Protein 1VKZ (pdb70)

Structure (mmCIF, N/CA/C/O backbone):
data_1VKZ
#
_entry.id   1VKZ
#
_cell.length_a   63.745
_cell.length_b   78.443
_cell.length_c   85.018
_cell.angle_alpha   90.00
_cell.angle_beta   95.06
_cell.angle_gamma   90.00
#
_symmetry.space_group_name_H-M   'P 1 21 1'
#
loop_
_entity.id
_entity.type
_entity.pdbx_description
1 polymer 'Phosphoribosylamine--glycine ligase'
2 non-polymer 1,2-ETHANEDIOL
3 water water
#
loop_
_atom_site.group_PDB
_atom_site.id
_atom_site.type_symbol
_atom_site.label_atom_id
_atom_site.label_alt_id
_atom_site.label_comp_id
_atom_site.label_asym_id
_atom_site.label_entity_id
_atom_site.label_seq_id
_atom_site.pdbx_PDB_ins_code
_atom_site.Cartn_x
_atom_site.Cartn_y
_atom_site.Cartn_z
_atom_site.occupancy
_atom_site.B_iso_or_equiv
_atom_site.auth_seq_id
_atom_site.auth_comp_id
_atom_site.auth_asym_id
_atom_site.auth_atom_id
_atom_site.pdbx_PDB_model_num
ATOM 1 N N . VAL A 1 16 ? 40.079 34.897 31.044 1.00 55.87 4 VAL A N 1
ATOM 2 C CA . VAL A 1 16 ? 41.026 34.532 32.145 1.00 55.62 4 VAL A CA 1
ATOM 3 C C . VAL A 1 16 ? 40.821 35.396 33.412 1.00 54.89 4 VAL A C 1
ATOM 4 O O . VAL A 1 16 ? 41.206 34.973 34.520 1.00 57.63 4 VAL A O 1
ATOM 8 N N . ARG A 1 17 ? 40.213 36.579 33.275 1.00 50.74 5 ARG A N 1
ATOM 9 C CA . ARG A 1 17 ? 40.242 37.569 34.356 1.00 47.49 5 ARG A CA 1
ATOM 10 C C . ARG A 1 17 ? 38.878 37.983 34.918 1.00 46.98 5 ARG A C 1
ATOM 11 O O . ARG A 1 17 ? 37.919 38.243 34.177 1.00 46.06 5 ARG A O 1
ATOM 19 N N . VAL A 1 18 ? 38.837 38.074 36.251 1.00 44.72 6 VAL A N 1
ATOM 20 C CA . VAL A 1 18 ? 37.648 38.416 37.001 1.00 42.44 6 VAL A CA 1
ATOM 21 C C . VAL A 1 18 ? 37.802 39.776 37.662 1.00 40.38 6 VAL A C 1
ATOM 22 O O . VAL A 1 18 ? 38.810 40.095 38.282 1.00 40.46 6 VAL A O 1
ATOM 26 N N . HIS A 1 19 ? 36.780 40.590 37.514 1.00 38.90 7 HIS A N 1
ATOM 27 C CA . HIS A 1 19 ? 36.820 41.920 38.047 1.00 38.89 7 HIS A CA 1
ATOM 28 C C . HIS A 1 19 ? 35.701 42.138 39.048 1.00 41.10 7 HIS A C 1
ATOM 29 O O . HIS A 1 19 ? 34.526 42.029 38.725 1.00 41.83 7 HIS A O 1
ATOM 36 N N . ILE A 1 20 ? 36.068 42.409 40.287 1.00 41.18 8 ILE A N 1
ATOM 37 C CA . ILE A 1 20 ? 35.086 42.515 41.345 1.00 40.63 8 ILE A CA 1
ATOM 38 C C . ILE A 1 20 ? 34.976 43.963 41.817 1.00 42.15 8 ILE A C 1
ATOM 39 O O . ILE A 1 20 ? 35.949 44.594 42.318 1.00 42.66 8 ILE A O 1
ATOM 44 N N . LEU A 1 21 ? 33.777 44.498 41.664 1.00 42.93 9 LEU A N 1
ATOM 45 C CA . LEU A 1 21 ? 33.493 45.844 42.180 1.00 41.81 9 LEU A CA 1
ATOM 46 C C . LEU A 1 21 ? 33.070 45.799 43.659 1.00 39.01 9 LEU A C 1
ATOM 47 O O . LEU A 1 21 ? 32.155 45.111 44.018 1.00 37.34 9 LEU A O 1
ATOM 52 N N . GLY A 1 22 ? 33.796 46.521 44.503 1.00 40.53 10 GLY A N 1
ATOM 53 C CA . GLY A 1 22 ? 33.474 46.661 45.900 1.00 41.06 10 GLY A CA 1
ATOM 54 C C . GLY A 1 22 ? 34.666 46.493 46.826 1.00 43.73 10 GLY A C 1
ATOM 55 O O . GLY A 1 22 ? 35.812 46.289 46.384 1.00 41.15 10 GLY A O 1
ATOM 56 N N . SER A 1 23 ? 34.378 46.572 48.125 1.00 45.05 11 SER A N 1
ATOM 57 C CA . SER A 1 23 ? 35.410 46.566 49.154 1.00 47.69 11 SER A CA 1
ATOM 58 C C . SER A 1 23 ? 35.097 45.756 50.431 1.00 47.88 11 SER A C 1
ATOM 59 O O . SER A 1 23 ? 35.872 45.829 51.392 1.00 51.98 11 SER A O 1
ATOM 62 N N . GLY A 1 24 ? 34.005 44.987 50.442 1.00 46.57 12 GLY A N 1
ATOM 63 C CA . GLY A 1 24 ? 33.578 44.254 51.622 1.00 45.88 12 GLY A CA 1
ATOM 64 C C . GLY A 1 24 ? 34.046 42.822 51.598 1.00 43.46 12 GLY A C 1
ATOM 65 O O . GLY A 1 24 ? 34.767 42.442 50.726 1.00 41.94 12 GLY A O 1
ATOM 66 N N . GLY A 1 25 ? 33.621 42.042 52.590 1.00 44.24 13 GLY A N 1
ATOM 67 C CA . GLY A 1 25 ? 33.978 40.632 52.714 1.00 42.55 13 GLY A CA 1
ATOM 68 C C . GLY A 1 25 ? 33.324 39.754 51.682 1.00 42.01 13 GLY A C 1
ATOM 69 O O . GLY A 1 25 ? 33.893 38.739 51.308 1.00 46.82 13 GLY A O 1
ATOM 70 N N . ARG A 1 26 ? 32.147 40.152 51.195 1.00 41.39 14 ARG A N 1
ATOM 71 C CA . ARG A 1 26 ? 31.465 39.484 50.068 1.00 40.20 14 ARG A CA 1
ATOM 72 C C . ARG A 1 26 ? 32.358 39.510 48.858 1.00 42.68 14 ARG A C 1
ATOM 73 O O . ARG A 1 26 ? 32.604 38.493 48.222 1.00 46.02 14 ARG A O 1
ATOM 81 N N . GLU A 1 27 ? 32.898 40.687 48.576 1.00 43.38 15 GLU A N 1
ATOM 82 C CA . GLU A 1 27 ? 33.723 40.912 47.429 1.00 41.38 15 GLU A CA 1
ATOM 83 C C . GLU A 1 27 ? 35.009 40.110 47.568 1.00 43.39 15 GLU A C 1
ATOM 84 O O . GLU A 1 27 ? 35.449 39.446 46.626 1.00 43.38 15 GLU A O 1
ATOM 90 N N . HIS A 1 28 ? 35.600 40.171 48.750 1.00 42.44 16 HIS A N 1
ATOM 91 C CA . HIS A 1 28 ? 36.813 39.442 49.017 1.00 42.40 16 HIS A CA 1
ATOM 92 C C . HIS A 1 28 ? 36.539 37.946 48.977 1.00 40.23 16 HIS A C 1
ATOM 93 O O . HIS A 1 28 ? 37.306 37.205 48.413 1.00 42.48 16 HIS A O 1
ATOM 100 N N . ALA A 1 29 ? 35.435 37.503 49.548 1.00 42.23 17 ALA A N 1
ATOM 101 C CA . ALA A 1 29 ? 35.058 36.104 49.444 1.00 43.36 17 ALA A CA 1
ATOM 102 C C . ALA A 1 29 ? 34.914 35.660 47.971 1.00 42.31 17 ALA A C 1
ATOM 103 O O . ALA A 1 29 ? 35.486 34.641 47.552 1.00 44.14 17 ALA A O 1
ATOM 105 N N . ILE A 1 30 ? 34.179 36.425 47.186 1.00 41.13 18 ILE A N 1
ATOM 106 C CA . ILE A 1 30 ? 34.004 36.106 45.772 1.00 42.78 18 ILE A CA 1
ATOM 107 C C . ILE A 1 30 ? 35.360 36.064 45.032 1.00 42.33 18 ILE A C 1
ATOM 108 O O . ILE A 1 30 ? 35.668 35.109 44.342 1.00 42.92 18 ILE A O 1
ATOM 113 N N . GLY A 1 31 ? 36.195 37.054 45.270 1.00 42.71 19 GLY A N 1
ATOM 114 C CA . GLY A 1 31 ? 37.538 37.043 44.710 1.00 41.52 19 GLY A CA 1
ATOM 115 C C . GLY A 1 31 ? 38.412 35.945 45.239 1.00 41.42 19 GLY A C 1
ATOM 116 O O . GLY A 1 31 ? 39.320 35.518 44.592 1.00 38.96 19 GLY A O 1
ATOM 117 N N . TRP A 1 32 ? 38.163 35.516 46.467 1.00 47.08 20 TRP A N 1
ATOM 118 C CA . TRP A 1 32 ? 39.000 34.487 47.082 1.00 46.68 20 TRP A CA 1
ATOM 119 C C . TRP A 1 32 ? 38.775 33.162 46.339 1.00 47.86 20 TRP A C 1
ATOM 120 O O . TRP A 1 32 ? 39.719 32.532 45.917 1.00 45.87 20 TRP A O 1
ATOM 131 N N . ALA A 1 33 ? 37.505 32.807 46.132 1.00 48.58 21 ALA A N 1
ATOM 132 C CA . ALA A 1 33 ? 37.105 31.614 45.386 1.00 47.09 21 ALA A CA 1
ATOM 133 C C . ALA A 1 33 ? 37.658 31.547 43.959 1.00 47.23 21 ALA A C 1
ATOM 134 O O . ALA A 1 33 ? 38.172 30.514 43.504 1.00 48.10 21 ALA A O 1
ATOM 136 N N . PHE A 1 34 ? 37.549 32.644 43.238 1.00 45.60 22 PHE A N 1
ATOM 137 C CA . PHE A 1 34 ? 38.071 32.687 41.880 1.00 43.91 22 PHE A CA 1
ATOM 138 C C . PHE A 1 34 ? 39.580 32.495 41.832 1.00 44.78 22 PHE A C 1
ATOM 139 O O . PHE A 1 34 ? 40.104 31.789 40.976 1.00 46.77 22 PHE A O 1
ATOM 147 N N . ALA A 1 35 ? 40.275 33.145 42.751 1.00 44.59 23 ALA A N 1
ATOM 148 C CA . ALA A 1 35 ? 41.715 33.101 42.791 1.00 43.46 23 ALA A CA 1
ATOM 149 C C . ALA A 1 35 ? 42.148 31.699 43.171 1.00 44.81 23 ALA A C 1
ATOM 150 O O . ALA A 1 35 ? 43.204 31.221 42.713 1.00 45.42 23 ALA A O 1
ATOM 152 N N . LYS A 1 36 ? 41.322 31.060 44.006 1.00 48.00 24 LYS A N 1
ATOM 153 C CA . LYS A 1 36 ? 41.516 29.681 44.465 1.00 49.62 24 LYS A CA 1
ATOM 154 C C . LYS A 1 36 ? 41.433 28.710 43.259 1.00 50.25 24 LYS A C 1
ATOM 155 O O . LYS A 1 36 ? 42.168 27.716 43.198 1.00 52.25 24 LYS A O 1
ATOM 161 N N . GLN A 1 37 ? 40.577 29.044 42.286 1.00 50.30 25 GLN A N 1
ATOM 162 C CA . GLN A 1 37 ? 40.436 28.255 41.049 1.00 50.10 25 GLN A CA 1
ATOM 163 C C . GLN A 1 37 ? 41.400 28.709 39.970 1.00 49.63 25 GLN A C 1
ATOM 164 O O . GLN A 1 37 ? 41.298 28.264 38.837 1.00 53.34 25 GLN A O 1
ATOM 170 N N . GLY A 1 38 ? 42.312 29.619 40.288 1.00 48.58 26 GLY A N 1
ATOM 171 C CA . GLY A 1 38 ? 43.358 29.993 39.336 1.00 47.43 26 GLY A CA 1
ATOM 172 C C . GLY A 1 38 ? 43.110 31.190 38.440 1.00 47.47 26 GLY A C 1
ATOM 173 O O . GLY A 1 38 ? 43.930 31.484 37.566 1.00 47.52 26 GLY A O 1
ATOM 174 N N . TYR A 1 39 ? 42.004 31.902 38.656 1.00 48.10 27 TYR A N 1
ATOM 175 C CA . TYR A 1 39 ? 41.704 33.105 37.869 1.00 47.22 27 TYR A CA 1
ATOM 176 C C . TYR A 1 39 ? 42.460 34.340 38.379 1.00 47.78 27 TYR A C 1
ATOM 177 O O . TYR A 1 39 ? 42.823 34.415 39.561 1.00 51.17 27 TYR A O 1
ATOM 186 N N . GLU A 1 40 ? 42.699 35.291 37.473 1.00 47.11 28 GLU A N 1
ATOM 187 C CA . GLU A 1 40 ? 43.388 36.537 37.796 1.00 47.83 28 GLU A CA 1
ATOM 188 C C . GLU A 1 40 ? 42.314 37.504 38.250 1.00 47.27 28 GLU A C 1
ATOM 189 O O . GLU A 1 40 ? 41.381 37.787 37.502 1.00 47.30 28 GLU A O 1
ATOM 195 N N . VAL A 1 41 ? 42.425 38.004 39.479 1.00 44.97 29 VAL A N 1
ATOM 196 C CA . VAL A 1 41 ? 41.326 38.704 40.091 1.00 42.55 29 VAL A CA 1
ATOM 197 C C . VAL A 1 41 ? 41.707 40.149 40.361 1.00 41.40 29 VAL A C 1
ATOM 198 O O . VAL A 1 41 ? 42.741 40.443 40.940 1.00 41.89 29 VAL A O 1
ATOM 202 N N . HIS A 1 42 ? 40.860 41.052 39.892 1.00 42.12 30 HIS A N 1
ATOM 203 C CA . HIS A 1 42 ? 41.011 42.466 40.140 1.00 42.11 30 HIS A CA 1
ATOM 204 C C . HIS A 1 42 ? 39.837 42.987 40.974 1.00 42.15 30 HIS A C 1
ATOM 205 O O . HIS A 1 42 ? 38.669 42.746 40.664 1.00 41.16 30 HIS A O 1
ATOM 212 N N . PHE A 1 43 ? 40.164 43.709 42.038 1.00 39.84 31 PHE A N 1
ATOM 213 C CA . PHE A 1 43 ? 39.158 44.296 42.892 1.00 37.80 31 PHE A CA 1
ATOM 214 C C . PHE A 1 43 ? 39.135 45.808 42.734 1.00 37.98 31 PHE A C 1
ATOM 215 O O . PHE A 1 43 ? 40.170 46.441 42.550 1.00 38.82 31 PHE A O 1
ATOM 223 N N . TYR A 1 44 ? 37.941 46.378 42.808 1.00 39.20 32 TYR A N 1
ATOM 224 C CA . TYR A 1 44 ? 37.733 47.799 42.544 1.00 37.44 32 TYR A CA 1
ATOM 225 C C . TYR A 1 44 ? 36.778 48.407 43.580 1.00 37.99 32 TYR A C 1
ATOM 226 O O . TYR A 1 44 ? 35.567 48.296 43.408 1.00 38.49 32 TYR A O 1
ATOM 235 N N . PRO A 1 45 ? 37.276 49.055 44.637 1.00 37.66 33 PRO A N 1
ATOM 236 C CA . PRO A 1 45 ? 38.702 49.204 44.963 1.00 39.28 33 PRO A CA 1
ATOM 237 C C . PRO A 1 45 ? 39.302 48.166 45.906 1.00 38.97 33 PRO A C 1
ATOM 238 O O . PRO A 1 45 ? 40.443 48.295 46.288 1.00 39.55 33 PRO A O 1
ATOM 242 N N . GLY A 1 46 ? 38.561 47.138 46.274 1.00 42.23 34 GLY A N 1
ATOM 243 C CA . GLY A 1 46 ? 39.026 46.239 47.305 1.00 42.42 34 GLY A CA 1
ATOM 244 C C . GLY A 1 46 ? 39.352 46.919 48.638 1.00 43.59 34 GLY A C 1
ATOM 245 O O . GLY A 1 46 ? 38.800 47.976 48.996 1.00 41.59 34 GLY A O 1
ATOM 246 N N . ASN A 1 47 ? 40.247 46.265 49.379 1.00 45.11 35 ASN A N 1
ATOM 247 C CA . ASN A 1 47 ? 40.762 46.738 50.649 1.00 42.82 35 ASN A CA 1
ATOM 248 C C . ASN A 1 47 ? 42.100 46.050 50.919 1.00 43.05 35 ASN A C 1
ATOM 249 O O . ASN A 1 47 ? 42.576 45.280 50.115 1.00 45.30 35 ASN A O 1
ATOM 254 N N . ALA A 1 48 ? 42.711 46.298 52.062 1.00 45.46 36 ALA A N 1
ATOM 255 C CA . ALA A 1 48 ? 44.065 45.798 52.313 1.00 45.74 36 ALA A CA 1
ATOM 256 C C . ALA A 1 48 ? 44.168 44.261 52.417 1.00 45.18 36 ALA A C 1
ATOM 257 O O . ALA A 1 48 ? 45.250 43.693 52.303 1.00 44.93 36 ALA A O 1
ATOM 259 N N . GLY A 1 49 ? 43.041 43.605 52.664 1.00 46.12 37 GLY A N 1
ATOM 260 C CA . GLY A 1 49 ? 42.985 42.165 52.730 1.00 44.96 37 GLY A CA 1
ATOM 261 C C . GLY A 1 49 ? 42.895 41.543 51.368 1.00 45.52 37 GLY A C 1
ATOM 262 O O . GLY A 1 49 ? 43.320 40.399 51.188 1.00 47.37 37 GLY A O 1
ATOM 263 N N . THR A 1 50 ? 42.344 42.274 50.392 1.00 47.17 38 THR A N 1
ATOM 264 C CA . THR A 1 50 ? 42.067 41.683 49.075 1.00 44.85 38 THR A CA 1
ATOM 265 C C . THR A 1 50 ? 43.316 41.580 48.231 1.00 45.87 38 THR A C 1
ATOM 266 O O . THR A 1 50 ? 43.340 40.892 47.211 1.00 45.15 38 THR A O 1
ATOM 270 N N . LYS A 1 51 ? 44.368 42.259 48.680 1.00 48.58 39 LYS A N 1
ATOM 271 C CA . LYS A 1 51 ? 45.712 42.096 48.118 1.00 48.62 39 LYS A CA 1
ATOM 272 C C . LYS A 1 51 ? 46.232 40.651 48.196 1.00 48.02 39 LYS A C 1
ATOM 273 O O . LYS A 1 51 ? 47.099 40.280 47.420 1.00 48.72 39 LYS A O 1
ATOM 279 N N . ARG A 1 52 ? 45.700 39.833 49.105 1.00 48.80 40 ARG A N 1
ATOM 280 C CA . ARG A 1 52 ? 46.126 38.423 49.233 1.00 49.19 40 ARG A CA 1
ATOM 281 C C . ARG A 1 52 ? 45.768 37.588 48.038 1.00 48.68 40 ARG A C 1
ATOM 282 O O . ARG A 1 52 ? 46.433 36.621 47.732 1.00 54.89 40 ARG A O 1
ATOM 290 N N . ASP A 1 53 ? 44.672 37.939 47.398 1.00 49.28 41 ASP A N 1
ATOM 291 C CA . ASP A 1 53 ? 44.082 37.097 46.388 1.00 47.35 41 ASP A CA 1
ATOM 292 C C . ASP A 1 53 ? 43.959 37.782 45.038 1.00 45.11 41 ASP A C 1
ATOM 293 O O . ASP A 1 53 ? 43.571 37.152 44.087 1.00 47.45 41 ASP A O 1
ATOM 298 N N . GLY A 1 54 ? 44.345 39.045 44.937 1.00 42.92 42 GLY A N 1
ATOM 299 C CA . GLY A 1 54 ? 44.349 39.733 43.648 1.00 41.68 42 GLY A CA 1
ATOM 300 C C . GLY A 1 54 ? 44.935 41.131 43.765 1.00 39.66 42 GLY A C 1
ATOM 301 O O . GLY A 1 54 ? 45.535 41.454 44.765 1.00 37.78 42 GLY A O 1
ATOM 302 N N . THR A 1 55 ? 44.780 41.945 42.729 1.00 41.87 43 THR A N 1
ATOM 303 C CA . THR A 1 55 ? 45.294 43.306 42.728 1.00 43.37 43 THR A CA 1
ATOM 304 C C . THR A 1 55 ? 44.139 44.285 42.836 1.00 41.28 43 THR A C 1
ATOM 305 O O . THR A 1 55 ? 43.186 44.200 42.073 1.00 37.08 43 THR A O 1
ATOM 309 N N . ASN A 1 56 ? 44.269 45.228 43.760 1.00 40.84 44 ASN A N 1
ATOM 310 C CA . ASN A 1 56 ? 43.298 46.292 43.945 1.00 41.81 44 ASN A CA 1
ATOM 311 C C . ASN A 1 56 ? 43.537 47.492 43.005 1.00 40.29 44 ASN A C 1
ATOM 312 O O . ASN A 1 56 ? 44.659 47.949 42.852 1.00 39.89 44 ASN A O 1
ATOM 317 N N . HIS A 1 57 ? 42.472 48.010 42.410 1.00 40.56 45 HIS A N 1
ATOM 318 C CA . HIS A 1 57 ? 42.546 49.206 41.583 1.00 41.00 45 HIS A CA 1
ATOM 319 C C . HIS A 1 57 ? 41.419 50.139 41.989 1.00 41.44 45 HIS A C 1
ATOM 320 O O . HIS A 1 57 ? 40.378 49.691 42.428 1.00 40.42 45 HIS A O 1
ATOM 327 N N . PRO A 1 58 ? 41.620 51.438 41.857 1.00 43.67 46 PRO A N 1
ATOM 328 C CA . PRO A 1 58 ? 40.543 52.382 42.102 1.00 45.93 46 PRO A CA 1
ATOM 329 C C . PRO A 1 58 ? 39.394 52.224 41.112 1.00 47.01 46 PRO A C 1
ATOM 330 O O . PRO A 1 58 ? 39.621 52.012 39.920 1.00 48.73 46 PRO A O 1
ATOM 334 N N . TYR A 1 59 ? 38.168 52.312 41.612 1.00 48.78 47 TYR A N 1
ATOM 335 C CA . TYR A 1 59 ? 36.994 52.305 40.748 1.00 50.23 47 TYR A CA 1
ATOM 336 C C . TYR A 1 59 ? 36.676 53.754 40.35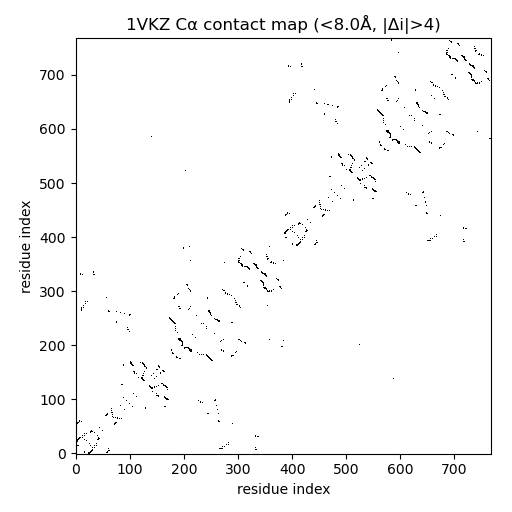2 1.00 51.52 47 TYR A C 1
ATOM 337 O O . TYR A 1 59 ? 36.661 54.660 41.190 1.00 52.71 47 TYR A O 1
ATOM 346 N N . GLU A 1 60 ? 36.423 53.978 39.072 1.00 52.80 48 GLU A N 1
ATOM 347 C CA . GLU A 1 60 ? 36.164 55.328 38.581 1.00 53.98 48 GLU A CA 1
ATOM 348 C C . GLU A 1 60 ? 35.030 55.312 37.545 1.00 53.09 48 GLU A C 1
ATOM 349 O O . GLU A 1 60 ? 35.111 55.963 36.489 1.00 52.92 48 GLU A O 1
ATOM 355 N N . GLY A 1 61 ? 33.974 54.556 37.866 1.00 52.13 49 GLY A N 1
ATOM 356 C CA . GLY A 1 61 ? 32.770 54.497 37.032 1.00 51.67 49 GLY A CA 1
ATOM 357 C C . GLY A 1 61 ? 32.997 53.893 35.655 1.00 51.20 49 GLY A C 1
ATOM 358 O O . GLY A 1 61 ? 33.749 52.926 35.501 1.00 50.93 49 GLY A O 1
ATOM 359 N N . GLU A 1 62 ? 32.336 54.474 34.661 1.00 51.07 50 GLU A N 1
ATOM 360 C CA . GLU A 1 62 ? 32.458 54.047 33.266 1.00 53.96 50 GLU A CA 1
ATOM 361 C C . GLU A 1 62 ? 33.904 53.996 32.729 1.00 54.48 50 GLU A C 1
ATOM 362 O O . GLU A 1 62 ? 34.179 53.248 31.789 1.00 55.59 50 GLU A O 1
ATOM 368 N N . LYS A 1 63 ? 34.808 54.800 33.289 1.00 54.53 51 LYS A N 1
ATOM 369 C CA . LYS A 1 63 ? 36.214 54.782 32.863 1.00 54.64 51 LYS A CA 1
ATOM 370 C C . LYS A 1 63 ? 36.860 53.446 33.261 1.00 53.30 51 LYS A C 1
ATOM 371 O O . LYS A 1 63 ? 37.633 52.858 32.500 1.00 54.29 51 LYS A O 1
ATOM 377 N N . THR A 1 64 ? 36.526 52.976 34.457 1.00 50.76 52 THR A N 1
ATOM 378 C CA . THR A 1 64 ? 36.981 51.683 34.939 1.00 50.36 52 THR A CA 1
ATOM 379 C C . THR A 1 64 ? 36.469 50.544 34.072 1.00 50.46 52 THR A C 1
ATOM 380 O O . THR A 1 64 ? 37.231 49.644 33.712 1.00 51.05 52 THR A O 1
ATOM 384 N N . LEU A 1 65 ? 35.183 50.607 33.738 1.00 48.14 53 LEU A N 1
ATOM 385 C CA . LEU A 1 65 ? 34.489 49.522 33.065 1.00 47.10 53 LEU A CA 1
ATOM 386 C C . LEU A 1 65 ? 34.661 49.502 31.541 1.00 47.39 53 LEU A C 1
ATOM 387 O O . LEU A 1 65 ? 34.666 48.423 30.934 1.00 46.21 53 LEU A O 1
ATOM 392 N N . LYS A 1 66 ? 34.790 50.674 30.922 1.00 48.18 54 LYS A N 1
ATOM 393 C CA . LYS A 1 66 ? 35.025 50.756 29.474 1.00 50.75 54 LYS A CA 1
ATOM 394 C C . LYS A 1 66 ? 36.358 50.108 29.102 1.00 50.93 54 LYS A C 1
ATOM 395 O O . LYS A 1 66 ? 36.528 49.608 27.984 1.00 51.39 54 LYS A O 1
ATOM 401 N N . ALA A 1 67 ? 37.301 50.141 30.043 1.00 50.82 55 ALA A N 1
ATOM 402 C CA . ALA A 1 67 ? 38.651 49.648 29.813 1.00 50.71 55 ALA A CA 1
ATOM 403 C C . ALA A 1 67 ? 38.735 48.119 29.925 1.00 50.01 55 ALA A C 1
ATOM 404 O O . ALA A 1 67 ? 39.639 47.490 29.382 1.00 52.59 55 ALA A O 1
ATOM 406 N N . ILE A 1 68 ? 37.778 47.516 30.596 1.00 47.54 56 ILE A N 1
ATOM 407 C CA . ILE A 1 68 ? 37.790 46.073 30.794 1.00 46.36 56 ILE A CA 1
ATOM 408 C C . ILE A 1 68 ? 37.201 45.329 29.579 1.00 48.25 56 ILE A C 1
ATOM 409 O O . ILE A 1 68 ? 36.080 45.614 29.154 1.00 50.25 56 ILE A O 1
ATOM 414 N N . PRO A 1 69 ? 37.925 44.358 29.043 1.00 48.27 57 PRO A N 1
ATOM 415 C CA . PRO A 1 69 ? 37.452 43.627 27.861 1.00 49.31 57 PRO A CA 1
ATOM 416 C C . PRO A 1 69 ? 36.342 42.621 28.188 1.00 50.32 57 PRO A C 1
ATOM 417 O O . PRO A 1 69 ? 35.938 42.536 29.351 1.00 51.48 57 PRO A O 1
ATOM 421 N N . GLU A 1 70 ? 35.841 41.866 27.199 1.00 50.55 58 GLU A N 1
ATOM 422 C CA . GLU A 1 70 ? 34.941 40.744 27.549 1.00 52.25 58 GLU A CA 1
ATOM 423 C C . GLU A 1 70 ? 35.707 39.643 28.258 1.00 52.41 58 GLU A C 1
ATOM 424 O O . GLU A 1 70 ? 36.794 39.261 27.843 1.00 54.39 58 GLU A O 1
ATOM 430 N N . GLU A 1 71 ? 35.052 39.093 29.267 1.00 51.94 59 GLU A N 1
ATOM 431 C CA . GLU A 1 71 ? 35.657 38.566 30.508 1.00 52.23 59 GLU A CA 1
ATOM 432 C C . GLU A 1 71 ? 34.879 39.204 31.642 1.00 48.00 59 GLU A C 1
ATOM 433 O O . GLU A 1 71 ? 34.430 40.316 31.513 1.00 48.61 59 GLU A O 1
ATOM 439 N N . ASP A 1 72 ? 34.770 38.514 32.763 1.00 48.49 60 ASP A N 1
ATOM 440 C CA . ASP A 1 72 ? 33.690 38.745 33.710 1.00 46.76 60 ASP A CA 1
ATOM 441 C C . ASP A 1 72 ? 33.866 39.923 34.636 1.00 48.12 60 ASP A C 1
ATOM 442 O O . ASP A 1 72 ? 34.920 40.064 35.228 1.00 52.71 60 ASP A O 1
ATOM 447 N N . ILE A 1 73 ? 32.807 40.733 34.798 1.00 47.98 61 ILE A N 1
ATOM 448 C CA . ILE A 1 73 ? 32.709 41.736 35.890 1.00 46.35 61 ILE A CA 1
ATOM 449 C C . ILE A 1 73 ? 31.599 41.356 36.853 1.00 47.55 61 ILE A C 1
ATOM 450 O O . ILE A 1 73 ? 30.428 41.258 36.441 1.00 44.92 61 ILE A O 1
ATOM 455 N N . VAL A 1 74 ? 31.952 41.179 38.135 1.00 49.08 62 VAL A N 1
ATOM 456 C CA . VAL A 1 74 ? 30.968 40.821 39.159 1.00 49.70 62 VAL A CA 1
ATOM 457 C C . VAL A 1 74 ? 30.667 42.033 40.032 1.00 49.49 62 VAL A C 1
ATOM 458 O O . VAL A 1 74 ? 31.493 42.481 40.805 1.00 43.76 62 VAL A O 1
ATOM 462 N N . ILE A 1 75 ? 29.468 42.568 39.885 1.00 52.94 63 ILE A N 1
ATOM 463 C CA . ILE A 1 75 ? 29.056 43.641 40.762 1.00 59.13 63 ILE A CA 1
ATOM 464 C C . ILE A 1 75 ? 28.277 43.103 41.988 1.00 62.71 63 ILE A C 1
ATOM 465 O O . ILE A 1 75 ? 27.427 42.222 41.837 1.00 66.32 63 ILE A O 1
ATOM 470 N N . PRO A 1 76 ? 28.631 43.522 43.202 1.00 64.16 64 PRO A N 1
ATOM 471 C CA . PRO A 1 76 ? 27.695 43.560 44.359 1.00 65.28 64 PRO A CA 1
ATOM 472 C C . PRO A 1 76 ? 27.436 44.935 45.016 1.00 66.14 64 PRO A C 1
ATOM 473 O O . PRO A 1 76 ? 28.290 45.426 45.774 1.00 68.67 64 PRO A O 1
ATOM 477 N N . GLY A 1 77 ? 26.268 45.535 44.753 1.00 66.24 65 GLY A N 1
ATOM 478 C CA . GLY A 1 77 ? 25.920 46.797 45.375 1.00 65.54 65 GLY A CA 1
ATOM 479 C C . GLY A 1 77 ? 24.761 47.524 44.730 1.00 66.22 65 GLY A C 1
ATOM 480 O O . GLY A 1 77 ? 23.781 46.897 44.312 1.00 68.53 65 GLY A O 1
ATOM 481 N N . SER A 1 78 ? 24.876 48.861 44.714 1.00 64.15 66 SER A N 1
ATOM 482 C CA . SER A 1 78 ? 24.011 49.767 43.977 1.00 61.99 66 SER A CA 1
ATOM 483 C C . SER A 1 78 ? 24.725 50.334 42.743 1.00 59.42 66 SER A C 1
ATOM 484 O O . SER A 1 78 ? 24.163 51.166 41.997 1.00 57.73 66 SER A O 1
ATOM 487 N N . GLU A 1 79 ? 25.973 49.920 42.536 1.00 56.72 67 GLU A N 1
ATOM 488 C CA . GLU A 1 79 ? 26.569 50.049 41.210 1.00 56.30 67 GLU A CA 1
ATOM 489 C C . GLU A 1 79 ? 25.471 49.741 40.184 1.00 55.07 67 GLU A C 1
ATOM 490 O O . GLU A 1 79 ? 25.253 50.513 39.242 1.00 57.50 67 GLU A O 1
ATOM 496 N N . GLU A 1 80 ? 24.694 48.695 40.451 1.00 52.75 68 GLU A N 1
ATOM 497 C CA . GLU A 1 80 ? 23.712 48.189 39.508 1.00 50.22 68 GLU A CA 1
ATOM 498 C C . GLU A 1 80 ? 22.511 49.009 39.122 1.00 52.90 68 GLU A C 1
ATOM 499 O O . GLU A 1 80 ? 21.784 48.586 38.238 1.00 52.82 68 GLU A O 1
ATOM 505 N N . PHE A 1 81 ? 22.322 50.186 39.700 1.00 56.70 69 PHE A N 1
ATOM 506 C CA . PHE A 1 81 ? 21.415 51.163 39.077 1.00 58.81 69 PHE A CA 1
ATOM 507 C C . PHE A 1 81 ? 22.218 52.103 38.159 1.00 57.27 69 PHE A C 1
ATOM 508 O O . PHE A 1 81 ? 21.861 53.265 37.991 1.00 57.06 69 PHE A O 1
ATOM 516 N N . LEU A 1 82 ? 23.315 51.555 37.594 1.00 57.96 70 LEU A N 1
ATOM 517 C CA . LEU A 1 82 ? 23.809 51.882 36.224 1.00 57.67 70 LEU A CA 1
ATOM 518 C C . LEU A 1 82 ? 24.635 50.769 35.471 1.00 56.36 70 LEU A C 1
ATOM 519 O O . LEU A 1 82 ? 24.434 50.582 34.274 1.00 56.69 70 LEU A O 1
ATOM 524 N N . VAL A 1 83 ? 25.531 50.041 36.147 1.00 56.04 71 VAL A N 1
ATOM 525 C CA . VAL A 1 83 ? 26.610 49.260 35.459 1.00 56.29 71 VAL A CA 1
ATOM 526 C C . VAL A 1 83 ? 26.194 48.491 34.174 1.00 57.18 71 VAL A C 1
ATOM 527 O O . VAL A 1 83 ? 26.656 48.815 33.058 1.00 55.85 71 VAL A O 1
ATOM 531 N N . GLU A 1 84 ? 25.315 47.495 34.328 1.00 56.32 72 GLU A N 1
ATOM 532 C CA . GLU A 1 84 ? 25.071 46.503 33.270 1.00 54.55 72 GLU A CA 1
ATOM 533 C C . GLU A 1 84 ? 24.313 47.057 32.078 1.00 49.21 72 GLU A C 1
ATOM 534 O O . GLU A 1 84 ? 24.395 48.238 31.791 1.00 50.33 72 GLU A O 1
ATOM 540 N N . ARG A 1 90 ? 26.920 47.505 29.699 1.00 49.03 78 ARG A N 1
ATOM 541 C CA . ARG A 1 90 ? 27.985 46.627 29.247 1.00 46.40 78 ARG A CA 1
ATOM 542 C C . ARG A 1 90 ? 27.662 45.176 29.498 1.00 42.97 78 ARG A C 1
ATOM 543 O O . ARG A 1 90 ? 27.418 44.800 30.636 1.00 45.32 78 ARG A O 1
ATOM 551 N N . SER A 1 91 ? 27.691 44.372 28.435 1.00 41.73 79 SER A N 1
ATOM 552 C CA . SER A 1 91 ? 27.460 42.905 28.481 1.00 41.92 79 SER A CA 1
ATOM 553 C C . SER A 1 91 ? 28.468 42.103 29.359 1.00 42.32 79 SER A C 1
ATOM 554 O O . SER A 1 91 ? 28.273 40.934 29.663 1.00 42.46 79 SER A O 1
ATOM 557 N N . ASN A 1 92 ? 29.551 42.769 29.725 1.00 43.08 80 ASN A N 1
ATOM 558 C CA . ASN A 1 92 ? 30.572 42.302 30.657 1.00 42.79 80 ASN A CA 1
ATOM 559 C C . ASN A 1 92 ? 30.155 41.978 32.075 1.00 42.30 80 ASN A C 1
ATOM 560 O O . ASN A 1 92 ? 30.793 41.199 32.822 1.00 41.86 80 ASN A O 1
ATOM 565 N N . VAL A 1 93 ? 29.155 42.716 32.492 1.00 43.13 81 VAL A N 1
ATOM 566 C CA . VAL A 1 93 ? 28.803 42.781 33.888 1.00 41.87 81 VAL A CA 1
ATOM 567 C C . VAL A 1 93 ? 27.769 41.720 34.224 1.00 39.45 81 VAL A C 1
ATOM 568 O O . VAL A 1 93 ? 26.737 41.615 33.580 1.00 39.40 81 VAL A O 1
ATOM 572 N N . PHE A 1 94 ? 28.081 40.894 35.203 1.00 38.62 82 PHE A N 1
ATOM 573 C CA . PHE A 1 94 ? 27.230 39.783 35.519 1.00 38.77 82 PHE A CA 1
ATOM 574 C C . PHE A 1 94 ? 26.218 40.242 36.581 1.00 36.77 82 PHE A C 1
ATOM 575 O O . PHE A 1 94 ? 26.324 39.937 37.744 1.00 37.49 82 PHE A O 1
ATOM 583 N N . GLY A 1 95 ? 25.247 41.009 36.132 1.00 37.60 83 GLY A N 1
ATOM 584 C CA . GLY A 1 95 ? 24.247 41.513 36.971 1.00 38.34 83 GLY A CA 1
ATOM 585 C C . GLY A 1 95 ? 23.260 42.206 36.111 1.00 38.65 83 GLY A C 1
ATOM 586 O O . GLY A 1 95 ? 23.574 42.553 35.012 1.00 38.71 83 GLY A O 1
ATOM 587 N N . PRO A 1 96 ? 22.044 42.401 36.606 1.00 44.50 84 PRO A N 1
ATOM 588 C CA . PRO A 1 96 ? 20.956 42.826 35.751 1.00 45.81 84 PRO A CA 1
ATOM 589 C C . PRO A 1 96 ? 21.043 44.292 35.344 1.00 45.41 84 PRO A C 1
ATOM 590 O O . PRO A 1 96 ? 21.642 45.093 36.070 1.00 47.42 84 PRO A O 1
ATOM 594 N N . VAL A 1 97 ? 20.432 44.635 34.212 1.00 41.98 85 VAL A N 1
ATOM 595 C CA . VAL A 1 97 ? 20.284 46.047 33.806 1.00 41.10 85 VAL A CA 1
ATOM 596 C C . VAL A 1 97 ? 19.457 46.862 34.785 1.00 39.56 85 VAL A C 1
ATOM 597 O O . VAL A 1 97 ? 18.734 46.300 35.582 1.00 43.11 85 VAL A O 1
ATOM 601 N N . LYS A 1 98 ? 19.567 48.190 34.711 1.00 43.52 86 LYS A N 1
ATOM 602 C CA . LYS A 1 98 ? 18.862 49.130 35.600 1.00 45.46 86 LYS A CA 1
ATOM 603 C C . LYS A 1 98 ? 17.375 48.814 35.760 1.00 46.84 86 LYS A C 1
ATOM 604 O O . LYS A 1 98 ? 16.819 48.866 36.890 1.00 48.82 86 LYS A O 1
ATOM 610 N N . GLU A 1 99 ? 16.727 48.534 34.630 1.00 43.92 87 GLU A N 1
ATOM 611 C CA . GLU A 1 99 ? 15.295 48.297 34.618 1.00 44.88 87 GLU A CA 1
ATOM 612 C C . GLU A 1 99 ? 14.916 47.108 35.478 1.00 44.61 87 GLU A C 1
ATOM 613 O O . GLU A 1 99 ? 13.878 47.101 36.082 1.00 46.34 87 GLU A O 1
ATOM 619 N N . VAL A 1 100 ? 15.764 46.094 35.516 1.00 46.12 88 VAL A N 1
ATOM 620 C CA . VAL A 1 100 ? 15.458 44.863 36.239 1.00 43.39 88 VAL A CA 1
ATOM 621 C C . VAL A 1 100 ? 15.777 45.085 37.701 1.00 42.06 88 VAL A C 1
ATOM 622 O O . VAL A 1 100 ? 15.048 44.595 38.572 1.00 38.86 88 VAL A O 1
ATOM 626 N N . ALA A 1 101 ? 16.854 45.841 37.940 1.00 41.43 89 ALA A N 1
ATOM 627 C CA . ALA A 1 101 ? 17.300 46.182 39.292 1.00 41.80 89 ALA A CA 1
ATOM 628 C C . ALA A 1 101 ? 16.340 47.116 40.056 1.00 42.20 89 ALA A C 1
ATOM 629 O O . ALA A 1 101 ? 16.506 47.274 41.267 1.00 41.68 89 ALA A O 1
ATOM 631 N N . ARG A 1 102 ? 15.363 47.719 39.364 1.00 42.35 90 ARG A N 1
ATOM 632 C CA . ARG A 1 102 ? 14.195 48.358 40.027 1.00 44.88 90 ARG A CA 1
ATOM 633 C C . ARG A 1 102 ? 13.471 47.413 40.978 1.00 44.67 90 ARG A C 1
ATOM 634 O O . ARG A 1 102 ? 12.740 47.842 41.870 1.00 47.92 90 ARG A O 1
ATOM 642 N N . LEU A 1 103 ? 13.623 46.119 40.754 1.00 44.93 91 LEU A N 1
ATOM 643 C CA . LEU A 1 103 ? 13.094 45.144 41.655 1.00 43.78 91 LEU A CA 1
ATOM 644 C C . LEU A 1 103 ? 13.654 45.359 43.052 1.00 44.57 91 LEU A C 1
ATOM 645 O O . LEU A 1 103 ? 12.914 45.144 44.021 1.00 47.09 91 LEU A O 1
ATOM 650 N N . GLU A 1 104 ? 14.945 45.742 43.158 1.00 43.09 92 GLU A N 1
ATOM 651 C CA . GLU A 1 104 ? 15.540 46.108 44.442 1.00 43.94 92 GLU A CA 1
ATOM 652 C C . GLU A 1 104 ? 15.402 47.599 44.687 1.00 44.23 92 GLU A C 1
ATOM 653 O O . GLU A 1 104 ? 15.153 48.011 45.805 1.00 46.49 92 GLU A O 1
ATOM 659 N N . GLY A 1 105 ? 15.552 48.403 43.644 1.00 45.18 93 GLY A N 1
ATOM 660 C CA . GLY A 1 105 ? 15.659 49.863 43.779 1.00 44.25 93 GLY A CA 1
ATOM 661 C C . GLY A 1 105 ? 14.390 50.633 44.123 1.00 40.00 93 GLY A C 1
ATOM 662 O O . GLY A 1 105 ? 14.464 51.719 44.684 1.00 41.26 93 GLY A O 1
ATOM 663 N N . SER A 1 106 ? 13.259 50.088 43.719 1.00 39.26 94 SER A N 1
ATOM 664 C CA . SER A 1 106 ? 11.952 50.625 43.965 1.00 40.02 94 SER A CA 1
ATOM 665 C C . SER A 1 106 ? 11.096 49.540 44.600 1.00 40.92 94 SER A C 1
ATOM 666 O O . SER A 1 106 ? 10.593 48.648 43.901 1.00 41.45 94 SER A O 1
ATOM 669 N N . LYS A 1 107 ? 10.928 49.624 45.920 1.00 40.73 95 LYS A N 1
ATOM 670 C CA . LYS A 1 107 ? 10.107 48.688 46.626 1.00 41.03 95 LYS A CA 1
ATOM 671 C C . LYS A 1 107 ? 8.644 48.768 46.179 1.00 39.48 95 LYS A C 1
ATOM 672 O O . LYS A 1 107 ? 7.944 47.784 46.235 1.00 38.44 95 LYS A O 1
ATOM 678 N N . VAL A 1 108 ? 8.202 49.929 45.698 1.00 39.46 96 VAL A N 1
ATOM 679 C CA . VAL A 1 108 ? 6.879 50.050 45.119 1.00 40.56 96 VAL A CA 1
ATOM 680 C C . VAL A 1 108 ? 6.761 49.298 43.806 1.00 42.45 96 VAL A C 1
ATOM 681 O O . VAL A 1 108 ? 5.795 48.556 43.604 1.00 40.75 96 VAL A O 1
ATOM 685 N N . TYR A 1 109 ? 7.721 49.512 42.894 1.00 43.52 97 TYR A N 1
ATOM 686 C CA . TYR A 1 109 ? 7.720 48.755 41.664 1.00 41.48 97 TYR A CA 1
ATOM 687 C C . TYR A 1 109 ? 7.691 47.275 41.969 1.00 40.64 97 TYR A C 1
ATOM 688 O O . TYR A 1 109 ? 6.971 46.535 41.317 1.00 40.46 97 TYR A O 1
ATOM 697 N N . ALA A 1 110 ? 8.458 46.831 42.969 1.00 43.71 98 ALA A N 1
ATOM 698 C CA . ALA A 1 110 ? 8.590 45.406 43.223 1.00 43.46 98 ALA A CA 1
ATOM 699 C C . ALA A 1 110 ? 7.251 44.827 43.570 1.00 42.44 98 ALA A C 1
ATOM 700 O O . ALA A 1 110 ? 6.892 43.745 43.094 1.00 40.94 98 ALA A O 1
ATOM 702 N N . LYS A 1 111 ? 6.477 45.570 44.356 1.00 43.28 99 LYS A N 1
ATOM 703 C CA . LYS A 1 111 ? 5.144 45.115 44.780 1.00 41.92 99 LYS A CA 1
ATOM 704 C C . LYS A 1 111 ? 4.146 45.022 43.663 1.00 43.66 99 LYS A C 1
ATOM 705 O O . LYS A 1 111 ? 3.322 44.110 43.641 1.00 43.91 99 LYS A O 1
ATOM 711 N N . ARG A 1 112 ? 4.194 45.977 42.735 1.00 45.36 100 ARG A N 1
ATOM 712 C CA . ARG A 1 112 ? 3.267 45.961 41.622 1.00 45.35 100 ARG A CA 1
ATOM 713 C C . ARG A 1 112 ? 3.600 44.846 40.658 1.00 44.15 100 ARG A C 1
ATOM 714 O O . ARG A 1 112 ? 2.731 44.205 40.075 1.00 42.36 100 ARG A O 1
ATOM 722 N N . PHE A 1 113 ? 4.889 44.623 40.524 1.00 43.70 101 PHE A N 1
ATOM 723 C CA . PHE A 1 113 ? 5.421 43.536 39.742 1.00 42.61 101 PHE A CA 1
ATOM 724 C C . PHE A 1 113 ? 4.865 42.213 40.261 1.00 43.59 101 PHE A C 1
ATOM 725 O O . PHE A 1 113 ? 4.266 41.434 39.521 1.00 43.98 101 PHE A O 1
ATOM 741 N N . LYS A 1 115 ? 2.271 41.575 42.253 1.00 45.72 103 LYS A N 1
ATOM 742 C CA . LYS A 1 115 ? 0.826 41.485 42.087 1.00 45.05 103 LYS A CA 1
ATOM 743 C C . LYS A 1 115 ? 0.527 41.044 40.647 1.00 43.20 103 LYS A C 1
ATOM 744 O O . LYS A 1 115 ? -0.219 40.116 40.430 1.00 41.30 103 LYS A O 1
ATOM 750 N N . LYS A 1 116 ? 1.171 41.698 39.683 1.00 43.50 104 LYS A N 1
ATOM 751 C CA . LYS A 1 116 ? 1.031 41.384 38.253 1.00 42.71 104 LYS A CA 1
ATOM 752 C C . LYS A 1 116 ? 1.354 39.918 37.923 1.00 42.74 104 LYS A C 1
ATOM 753 O O . LYS A 1 116 ? 0.562 39.209 37.311 1.00 44.69 104 LYS A O 1
ATOM 759 N N . TYR A 1 117 ? 2.508 39.448 38.350 1.00 40.07 105 TYR A N 1
ATOM 760 C CA . TYR A 1 117 ? 2.921 38.123 37.980 1.00 40.73 105 TYR A CA 1
ATOM 761 C C . TYR A 1 117 ? 2.549 37.024 39.004 1.00 41.35 105 TYR A C 1
ATOM 762 O O . TYR A 1 117 ? 3.059 35.911 38.945 1.00 44.07 105 TYR A O 1
ATOM 771 N N . GLY A 1 118 ? 1.633 37.327 39.920 1.00 42.46 106 GLY A N 1
ATOM 772 C CA . GLY A 1 118 ? 1.103 36.332 40.879 1.00 41.43 106 GLY A CA 1
ATOM 773 C C . GLY A 1 118 ? 2.133 35.766 41.841 1.00 41.17 106 GLY A C 1
ATOM 774 O O . GLY A 1 118 ? 2.125 34.573 42.116 1.00 38.46 106 GLY A O 1
ATOM 775 N N . ILE A 1 119 ? 3.017 36.635 42.343 1.00 41.41 107 ILE A N 1
ATOM 776 C CA . ILE A 1 119 ? 4.092 36.256 43.236 1.00 41.49 107 ILE A CA 1
ATOM 777 C C . ILE A 1 119 ? 3.642 36.544 44.677 1.00 44.47 107 ILE A C 1
ATOM 778 O O . ILE A 1 119 ? 3.245 37.662 45.020 1.00 45.24 107 ILE A O 1
ATOM 783 N N . ARG A 1 120 ? 3.709 35.522 45.523 1.00 44.23 108 ARG A N 1
ATOM 784 C CA . ARG A 1 120 ? 3.073 35.583 46.813 1.00 44.72 108 ARG A CA 1
ATOM 785 C C . ARG A 1 120 ? 3.792 36.592 47.676 1.00 43.73 108 ARG A C 1
ATOM 786 O O . ARG A 1 120 ? 4.979 36.477 47.931 1.00 44.94 108 ARG A O 1
ATOM 794 N N . THR A 1 121 ? 3.056 37.612 48.091 1.00 44.56 109 THR A N 1
ATOM 795 C CA . THR A 1 121 ? 3.620 38.668 48.889 1.00 44.69 109 THR A CA 1
ATOM 796 C C . THR A 1 121 ? 2.527 39.225 49.782 1.00 42.89 109 THR A C 1
ATOM 797 O O . THR A 1 121 ? 1.370 38.942 49.580 1.00 42.86 109 THR A O 1
ATOM 801 N N . ALA A 1 122 ? 2.923 39.992 50.777 1.00 42.04 110 ALA A N 1
ATOM 802 C CA . ALA A 1 122 ? 1.985 40.588 51.695 1.00 44.04 110 ALA A CA 1
ATOM 803 C C . ALA A 1 122 ? 1.128 41.586 50.988 1.00 44.81 110 ALA A C 1
ATOM 804 O O . ALA A 1 122 ? 1.567 42.234 50.046 1.00 49.19 110 ALA A O 1
ATOM 806 N N . ARG A 1 123 ? -0.100 41.707 51.462 1.00 46.28 111 ARG A N 1
ATOM 807 C CA . ARG A 1 123 ? -1.007 42.758 51.039 1.00 48.18 111 ARG A CA 1
ATOM 808 C C . ARG A 1 123 ? -0.376 44.101 51.409 1.00 45.54 111 ARG A C 1
ATOM 809 O O . ARG A 1 123 ? 0.353 44.201 52.385 1.00 47.05 111 ARG A O 1
ATOM 817 N N . PHE A 1 124 ? -0.649 45.125 50.615 1.00 44.59 112 PHE A N 1
ATOM 818 C CA . PHE A 1 124 ? 0.081 46.383 50.694 1.00 43.88 112 PHE A CA 1
ATOM 819 C C . PHE A 1 124 ? -0.711 47.520 50.080 1.00 42.62 112 PHE A C 1
ATOM 820 O O . PHE A 1 124 ? -1.533 47.291 49.209 1.00 42.51 112 PHE A O 1
ATOM 828 N N . GLU A 1 125 ? -0.411 48.746 50.495 1.00 43.03 113 GLU A N 1
ATOM 829 C CA . GLU A 1 125 ? -0.851 49.942 49.770 1.00 43.42 113 GLU A CA 1
ATOM 830 C C . GLU A 1 125 ? 0.359 50.829 49.546 1.00 44.12 113 GLU A C 1
ATOM 831 O O . GLU A 1 125 ? 1.399 50.634 50.172 1.00 44.29 113 GLU A O 1
ATOM 837 N N . VAL A 1 126 ? 0.213 51.817 48.674 1.00 44.89 114 VAL A N 1
ATOM 838 C CA . VAL A 1 126 ? 1.261 52.805 48.433 1.00 44.46 114 VAL A CA 1
ATOM 839 C C . VAL A 1 126 ? 0.841 54.184 48.925 1.00 45.61 114 VAL A C 1
ATOM 840 O O . VAL A 1 126 ? -0.184 54.727 48.504 1.00 45.09 114 VAL A O 1
ATOM 844 N N . ALA A 1 127 ? 1.640 54.752 49.819 1.00 47.09 115 ALA A N 1
ATOM 845 C CA . ALA A 1 127 ? 1.424 56.125 50.274 1.00 47.24 115 ALA A CA 1
ATOM 846 C C . ALA A 1 127 ? 2.531 57.027 49.723 1.00 47.34 115 ALA A C 1
ATOM 847 O O . ALA A 1 127 ? 3.717 56.866 50.066 1.00 45.34 115 ALA A O 1
ATOM 849 N N . GLU A 1 128 ? 2.118 57.945 48.850 1.00 47.97 116 GLU A N 1
ATOM 850 C CA . GLU A 1 128 ? 2.996 58.895 48.204 1.00 50.41 116 GLU A CA 1
ATOM 851 C C . GLU A 1 128 ? 3.118 60.197 48.997 1.00 49.63 116 GLU A C 1
ATOM 852 O O . GLU A 1 128 ? 4.083 60.935 48.806 1.00 48.67 116 GLU A O 1
ATOM 858 N N . THR A 1 129 ? 2.140 60.476 49.866 1.00 50.25 117 THR A N 1
ATOM 859 C CA . THR A 1 129 ? 2.198 61.610 50.801 1.00 49.61 117 THR A CA 1
ATOM 860 C C . THR A 1 129 ? 1.805 61.149 52.213 1.00 49.61 117 THR A C 1
ATOM 861 O O . THR A 1 129 ? 1.174 60.096 52.369 1.00 48.61 117 THR A O 1
ATOM 865 N N . PRO A 1 130 ? 2.196 61.923 53.232 1.00 50.30 118 PRO A N 1
ATOM 866 C CA . PRO A 1 130 ? 1.754 61.704 54.609 1.00 50.63 118 PRO A CA 1
ATOM 867 C C . PRO A 1 130 ? 0.239 61.646 54.795 1.00 51.37 118 PRO A C 1
ATOM 868 O O . PRO A 1 130 ? -0.252 60.914 55.659 1.00 51.44 118 PRO A O 1
ATOM 872 N N . GLU A 1 131 ? -0.485 62.440 54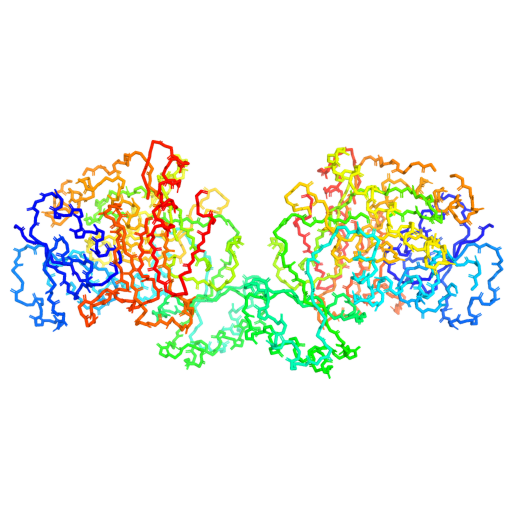.013 1.00 52.04 119 GLU A N 1
ATOM 873 C CA . GLU A 1 131 ? -1.948 62.383 53.987 1.00 51.80 119 GLU A CA 1
ATOM 874 C C . GLU A 1 131 ? -2.434 60.967 53.622 1.00 50.64 119 GLU A C 1
ATOM 875 O O . GLU A 1 131 ? -3.309 60.406 54.292 1.00 49.48 119 GLU A O 1
ATOM 881 N N . GLU A 1 132 ? -1.861 60.402 52.565 1.00 49.14 120 GLU A N 1
ATOM 882 C CA . GLU A 1 132 ? -2.231 59.067 52.116 1.00 50.01 120 GLU A CA 1
ATOM 883 C C . GLU A 1 132 ? -1.856 58.033 53.184 1.00 49.33 120 GLU A C 1
ATOM 884 O O . GLU A 1 132 ? -2.595 57.067 53.407 1.00 50.51 120 GLU A O 1
ATOM 890 N N . LEU A 1 133 ? -0.710 58.248 53.838 1.00 46.61 121 LEU A N 1
ATOM 891 C CA . LEU A 1 133 ? -0.262 57.394 54.929 1.00 44.84 121 LEU A CA 1
ATOM 892 C C . LEU A 1 133 ? -1.299 57.339 56.059 1.00 46.19 121 LEU A C 1
ATOM 893 O O . LEU A 1 133 ? -1.550 56.270 56.608 1.00 46.29 121 LEU A O 1
ATOM 898 N N . ARG A 1 134 ? -1.902 58.485 56.391 1.00 46.90 122 ARG A N 1
ATOM 899 C CA . ARG A 1 134 ? -2.966 58.551 57.414 1.00 48.29 122 ARG A CA 1
ATOM 900 C C . ARG A 1 134 ? -4.218 57.772 57.003 1.00 49.04 122 ARG A C 1
ATOM 901 O O . ARG A 1 134 ? -4.784 57.025 57.804 1.00 49.06 122 ARG A O 1
ATOM 909 N N . GLU A 1 135 ? -4.657 57.977 55.761 1.00 50.20 123 GLU A N 1
ATOM 910 C CA . GLU A 1 135 ? -5.823 57.283 55.213 1.00 50.05 123 GLU A CA 1
ATOM 911 C C . GLU A 1 135 ? -5.531 55.796 55.091 1.00 48.67 123 GLU A C 1
ATOM 912 O O . GLU A 1 135 ? -6.225 54.974 55.679 1.00 47.53 123 GLU A O 1
ATOM 918 N N . LYS A 1 136 ? -4.480 55.465 54.345 1.00 48.12 124 LYS A N 1
ATOM 919 C CA . LYS A 1 136 ? -4.197 54.081 53.987 1.00 48.22 124 LYS A CA 1
ATOM 920 C C . LYS A 1 136 ? -3.705 53.226 55.163 1.00 46.84 124 LYS A C 1
ATOM 921 O O . LYS A 1 136 ? -3.774 51.994 55.099 1.00 47.94 124 LYS A O 1
ATOM 927 N N . ILE A 1 137 ? -3.228 53.851 56.238 1.00 45.43 125 ILE A N 1
ATOM 928 C CA . ILE A 1 137 ? -2.764 53.068 57.377 1.00 46.21 125 ILE A CA 1
ATOM 929 C C . ILE A 1 137 ? -3.937 52.371 58.094 1.00 45.76 125 ILE A C 1
ATOM 930 O O . ILE A 1 137 ? -3.767 51.305 58.696 1.00 44.38 125 ILE A O 1
ATOM 935 N N . LYS A 1 138 ? -5.128 52.956 57.983 1.00 47.16 126 LYS A N 1
ATOM 936 C CA . LYS A 1 138 ? -6.333 52.424 58.633 1.00 47.64 126 LYS A CA 1
ATOM 937 C C . LYS A 1 138 ? -6.750 51.050 58.108 1.00 47.62 126 LYS A C 1
ATOM 938 O O . LYS A 1 138 ? -7.483 50.329 58.792 1.00 47.67 126 LYS A O 1
ATOM 944 N N . LYS A 1 139 ? -6.278 50.689 56.914 1.00 46.95 127 LYS A N 1
ATOM 945 C CA . LYS A 1 139 ? -6.485 49.343 56.367 1.00 47.66 127 LYS A CA 1
ATOM 946 C C . LYS A 1 139 ? -5.658 48.221 57.047 1.00 46.39 127 LYS A C 1
ATOM 947 O O . LYS A 1 139 ? -5.802 47.051 56.689 1.00 46.09 127 LYS A O 1
ATOM 953 N N . PHE A 1 140 ? -4.809 48.562 58.018 1.00 45.12 128 PHE A N 1
ATOM 954 C CA . PHE A 1 140 ? -3.883 47.590 58.610 1.00 43.64 128 PHE A CA 1
ATOM 955 C C . PHE A 1 140 ? -3.992 47.534 60.112 1.00 42.02 128 PHE A C 1
ATOM 956 O O . PHE A 1 140 ? -4.555 48.424 60.737 1.00 41.30 128 PHE A O 1
ATOM 964 N N . SER A 1 141 ? -3.413 46.488 60.692 1.00 43.53 129 SER A N 1
ATOM 965 C CA . SER A 1 141 ? -3.551 46.242 62.125 1.00 46.09 129 SER A CA 1
ATOM 966 C C . SER A 1 141 ? -2.214 46.341 62.852 1.00 44.72 129 SER A C 1
ATOM 967 O O . SER A 1 141 ? -1.180 46.090 62.262 1.00 44.60 129 SER A O 1
ATOM 970 N N . PRO A 1 142 ? -2.281 46.708 64.132 1.00 46.09 130 PRO A N 1
ATOM 971 C CA . PRO A 1 142 ? -1.168 47.199 64.937 1.00 46.45 130 PRO A CA 1
ATOM 972 C C . PRO A 1 142 ? 0.265 46.962 64.512 1.00 47.82 130 PRO A C 1
ATOM 973 O O . PRO A 1 142 ? 0.965 47.973 64.367 1.00 53.38 130 PRO A O 1
ATOM 977 N N . PRO A 1 143 ? 0.752 45.732 64.290 1.00 43.16 131 PRO A N 1
ATOM 978 C CA . PRO A 1 143 ? 2.167 45.609 63.908 1.00 40.61 131 PRO A CA 1
ATOM 979 C C . PRO A 1 143 ? 2.366 46.138 62.468 1.00 41.61 131 PRO A C 1
ATOM 980 O O . PRO A 1 143 ? 2.136 45.422 61.505 1.00 42.09 131 PRO A O 1
ATOM 984 N N . TYR A 1 144 ? 2.715 47.420 62.347 1.00 41.45 132 TYR A N 1
ATOM 985 C CA . TYR A 1 144 ? 2.722 48.100 61.046 1.00 41.71 132 TYR A CA 1
ATOM 986 C C . TYR A 1 144 ? 4.082 48.011 60.408 1.00 41.12 132 TYR A C 1
ATOM 987 O O . TYR A 1 144 ? 5.083 48.083 61.099 1.00 41.00 132 TYR A O 1
ATOM 996 N N . VAL A 1 145 ? 4.104 47.848 59.089 1.00 41.98 133 VAL A N 1
ATOM 997 C CA . VAL A 1 145 ? 5.338 47.813 58.345 1.00 44.31 133 VAL A CA 1
ATOM 998 C C . VAL A 1 145 ? 5.292 48.865 57.261 1.00 43.40 133 VAL A C 1
ATOM 999 O O . VAL A 1 145 ? 4.426 48.843 56.397 1.00 45.02 133 VAL A O 1
ATOM 1003 N N . ILE A 1 146 ? 6.213 49.807 57.345 1.00 44.80 134 ILE A N 1
ATOM 1004 C CA . ILE A 1 146 ? 6.366 50.866 56.356 1.00 44.02 134 ILE A CA 1
ATOM 1005 C C . ILE A 1 146 ? 7.710 50.650 55.716 1.00 42.25 134 ILE A C 1
ATOM 1006 O O . ILE A 1 146 ? 8.677 50.386 56.408 1.00 39.69 134 ILE A O 1
ATOM 1011 N N . LYS A 1 147 ? 7.763 50.751 54.397 1.00 43.28 135 LYS A N 1
ATOM 1012 C CA . LYS A 1 147 ? 8.979 50.534 53.658 1.00 43.80 135 LYS A CA 1
ATOM 1013 C C . LYS A 1 147 ? 9.206 51.657 52.677 1.00 41.58 135 LYS A C 1
ATOM 1014 O O 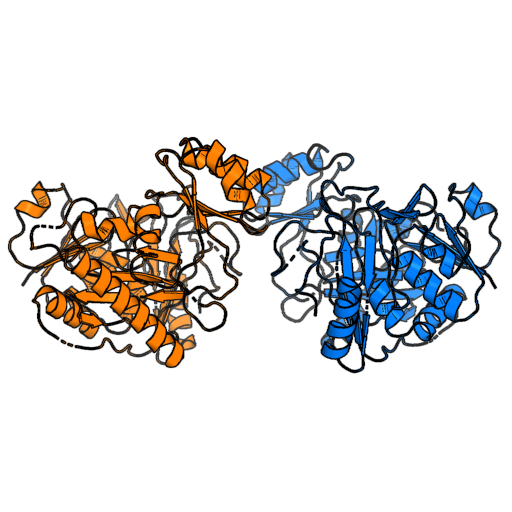. LYS A 1 147 ? 8.369 51.922 51.824 1.00 39.69 135 LYS A O 1
ATOM 1020 N N . ALA A 1 148 ? 10.364 52.293 52.781 1.00 41.11 136 ALA A N 1
ATOM 1021 C CA . ALA A 1 148 ? 10.790 53.286 51.805 1.00 42.09 136 ALA A CA 1
ATOM 1022 C C . ALA A 1 148 ? 10.885 52.727 50.395 1.00 39.55 136 ALA A C 1
ATOM 1023 O O . ALA A 1 148 ? 11.466 51.683 50.191 1.00 41.47 136 ALA A O 1
ATOM 1025 N N . ASP A 1 149 ? 10.324 53.421 49.419 1.00 40.79 137 ASP A N 1
ATOM 1026 C CA . ASP A 1 149 ? 10.438 52.966 48.037 1.00 43.09 137 ASP A CA 1
ATOM 1027 C C . ASP A 1 149 ? 11.891 52.752 47.637 1.00 43.72 137 ASP A C 1
ATOM 1028 O O . ASP A 1 149 ? 12.236 51.706 47.091 1.00 43.93 137 ASP A O 1
ATOM 1033 N N . GLY A 1 150 ? 12.722 53.753 47.898 1.00 44.52 138 GLY A N 1
ATOM 1034 C CA . GLY A 1 150 ? 14.091 53.744 47.439 1.00 45.74 138 GLY A CA 1
ATOM 1035 C C . GLY A 1 150 ? 15.047 53.066 48.379 1.00 47.66 138 GLY A C 1
ATOM 1036 O O . GLY A 1 150 ? 14.684 52.597 49.461 1.00 48.10 138 GLY A O 1
ATOM 1037 N N . LEU A 1 151 ? 16.288 52.992 47.928 1.00 50.12 139 LEU A N 1
ATOM 1038 C CA . LEU A 1 151 ? 17.374 52.436 48.726 1.00 52.58 139 LEU A CA 1
ATOM 1039 C C . LEU A 1 151 ? 17.582 53.326 49.942 1.00 53.59 139 LEU A C 1
ATOM 1040 O O . LEU A 1 151 ? 17.513 54.565 49.842 1.00 52.52 139 LEU A O 1
ATOM 1045 N N . ALA A 1 152 ? 17.769 52.694 51.096 1.00 54.51 140 ALA A N 1
ATOM 1046 C CA . ALA A 1 152 ? 17.986 53.424 52.357 1.00 56.07 140 ALA A CA 1
ATOM 1047 C C . ALA A 1 152 ? 19.212 52.874 53.071 1.00 56.77 140 ALA A C 1
ATOM 1048 O O . ALA A 1 152 ? 19.403 53.101 54.275 1.00 57.93 140 ALA A O 1
ATOM 1050 N N . ARG A 1 153 ? 20.062 52.191 52.300 1.00 57.46 141 ARG A N 1
ATOM 1051 C CA . ARG A 1 153 ? 21.119 51.360 52.846 1.00 57.41 141 ARG A CA 1
ATOM 1052 C C . ARG A 1 153 ? 20.461 50.394 53.822 1.00 57.54 141 ARG A C 1
ATOM 1053 O O . ARG A 1 153 ? 20.853 50.320 54.983 1.00 58.66 141 ARG A O 1
ATOM 1055 N N . GLY A 1 154 ? 19.428 49.687 53.349 1.00 58.20 142 GLY A N 1
ATOM 1056 C CA . GLY A 1 154 ? 18.665 48.757 54.187 1.00 57.59 142 GLY A CA 1
ATOM 1057 C C . GLY A 1 154 ? 18.395 49.295 55.584 1.00 58.71 142 GLY A C 1
ATOM 1058 O O . GLY A 1 154 ? 18.556 48.576 56.571 1.00 61.43 142 GLY A O 1
ATOM 1059 N N . LYS A 1 155 ? 18.018 50.573 55.671 1.00 58.07 143 LYS A N 1
ATOM 1060 C CA . LYS A 1 155 ? 17.597 51.182 56.937 1.00 56.82 143 LYS A CA 1
ATOM 1061 C C . LYS A 1 155 ? 16.193 51.799 56.818 1.00 54.19 143 LYS A C 1
ATOM 1062 O O . LYS A 1 155 ? 15.797 52.596 57.661 1.00 52.30 143 LYS A O 1
ATOM 1068 N N . GLY A 1 156 ? 15.440 51.413 55.787 1.00 53.81 144 GLY A N 1
ATOM 1069 C CA . GLY A 1 156 ? 14.149 52.063 55.474 1.00 53.96 144 GLY A CA 1
ATOM 1070 C C . GLY A 1 156 ? 12.900 51.182 55.481 1.00 52.05 144 GLY A C 1
ATOM 1071 O O . GLY A 1 156 ? 11.862 51.561 54.959 1.00 53.01 144 GLY A O 1
ATOM 1072 N N . VAL A 1 157 ? 12.997 50.000 56.053 1.00 49.99 145 VAL A N 1
ATOM 1073 C CA . VAL A 1 157 ? 11.819 49.238 56.382 1.00 50.02 145 VAL A CA 1
ATOM 1074 C C . VAL A 1 157 ? 11.532 49.417 57.878 1.00 48.49 145 VAL A C 1
ATOM 1075 O O . VAL A 1 157 ? 12.318 48.957 58.699 1.00 48.30 145 VAL A O 1
ATOM 1079 N N . LEU A 1 158 ? 10.436 50.099 58.230 1.00 47.53 146 LEU A N 1
ATOM 1080 C CA . LEU A 1 158 ? 10.057 50.313 59.645 1.00 47.06 146 LEU A CA 1
ATOM 1081 C C . LEU A 1 158 ? 9.071 49.262 60.070 1.00 44.50 146 LEU A C 1
ATOM 1082 O O . LEU A 1 158 ? 8.193 48.906 59.304 1.00 46.78 146 LEU A O 1
ATOM 1087 N N . ILE A 1 159 ? 9.201 48.770 61.291 1.00 44.15 147 ILE A N 1
ATOM 1088 C CA . ILE A 1 159 ? 8.189 47.874 61.876 1.00 43.23 147 ILE A CA 1
ATOM 1089 C C . ILE A 1 159 ? 7.759 48.438 63.218 1.00 43.05 147 ILE A C 1
ATOM 1090 O O . ILE A 1 159 ? 8.486 48.326 64.200 1.00 44.18 147 ILE A O 1
ATOM 1095 N N . LEU A 1 160 ? 6.574 49.037 63.262 1.00 43.62 148 LEU A N 1
ATOM 1096 C CA . LEU A 1 160 ? 6.152 49.768 64.451 1.00 45.95 148 LEU A CA 1
ATOM 1097 C C . LEU A 1 160 ? 4.868 49.232 65.067 1.00 46.29 148 LEU A C 1
ATOM 1098 O O . LEU A 1 160 ? 3.906 48.926 64.357 1.00 46.78 148 LEU A O 1
ATOM 1103 N N . ASP A 1 161 ? 4.871 49.113 66.388 1.00 46.73 149 ASP A N 1
ATOM 1104 C CA . ASP A 1 161 ? 3.717 48.598 67.119 1.00 49.82 149 ASP A CA 1
ATOM 1105 C C . ASP A 1 161 ? 2.517 49.535 67.029 1.00 51.18 149 ASP A C 1
ATOM 1106 O O . ASP A 1 161 ? 1.390 49.077 66.795 1.00 51.35 149 ASP A O 1
ATOM 1111 N N . SER A 1 162 ? 2.768 50.834 67.210 1.00 51.50 150 SER A N 1
ATOM 1112 C CA . SER A 1 162 ? 1.702 51.845 67.285 1.00 51.21 150 SER A CA 1
ATOM 1113 C C . SER A 1 162 ? 1.524 52.662 65.992 1.00 50.03 150 SER A C 1
ATOM 1114 O O . SER A 1 162 ? 2.469 52.949 65.265 1.00 47.63 150 SER A O 1
ATOM 1117 N N . LYS A 1 163 ? 0.272 53.033 65.749 1.00 51.10 151 LYS A N 1
ATOM 1118 C CA . LYS A 1 163 ? -0.141 53.824 64.591 1.00 51.07 151 LYS A CA 1
ATOM 1119 C C . LYS A 1 163 ? 0.477 55.227 64.626 1.00 49.81 151 LYS A C 1
ATOM 1120 O O . LYS A 1 163 ? 0.993 55.698 63.620 1.00 49.78 151 LYS A O 1
ATOM 1124 N N . GLU A 1 164 ? 0.434 55.866 65.792 1.00 48.93 152 GLU A N 1
ATOM 1125 C CA . GLU A 1 164 ? 0.942 57.239 65.971 1.00 49.83 152 GLU A CA 1
ATOM 1126 C C . GLU A 1 164 ? 2.407 57.352 65.547 1.00 49.56 152 GLU A C 1
ATOM 1127 O O . GLU A 1 164 ? 2.779 58.266 64.795 1.00 49.23 152 GLU A O 1
ATOM 1133 N N . GLU A 1 165 ? 3.219 56.419 66.049 1.00 50.20 153 GLU A N 1
ATOM 1134 C CA . GLU A 1 165 ? 4.656 56.355 65.765 1.00 50.96 153 GLU A CA 1
ATOM 1135 C C . GLU A 1 165 ? 4.894 55.980 64.303 1.00 49.47 153 GLU A C 1
ATOM 1136 O O . GLU A 1 165 ? 5.866 56.403 63.703 1.00 48.45 153 GLU A O 1
ATOM 1142 N N . THR A 1 166 ? 3.993 55.176 63.750 1.00 48.29 154 THR A N 1
ATOM 1143 C CA . THR A 1 166 ? 4.006 54.826 62.344 1.00 47.70 154 THR A CA 1
ATOM 1144 C C . THR A 1 166 ? 3.706 56.031 61.450 1.00 47.12 154 THR A C 1
ATOM 1145 O O . THR A 1 166 ? 4.381 56.254 60.424 1.00 48.28 154 THR A O 1
ATOM 1149 N N . ILE A 1 167 ? 2.692 56.801 61.820 1.00 44.13 155 ILE A N 1
ATOM 1150 C CA . ILE A 1 167 ? 2.334 57.957 61.034 1.00 43.71 155 ILE A CA 1
ATOM 1151 C C . ILE A 1 167 ? 3.437 59.006 61.169 1.00 44.45 155 ILE A C 1
ATOM 1152 O O . ILE A 1 167 ? 3.850 59.591 60.182 1.00 44.25 155 ILE A O 1
ATOM 1157 N N . GLU A 1 168 ? 3.923 59.221 62.393 1.00 46.10 156 GLU A N 1
ATOM 1158 C CA . GLU A 1 168 ? 4.954 60.237 62.659 1.00 46.23 156 GLU A CA 1
ATOM 1159 C C . GLU A 1 168 ? 6.252 59.963 61.911 1.00 46.86 156 GLU A C 1
ATOM 1160 O O . GLU A 1 168 ? 6.758 60.842 61.224 1.00 48.32 156 GLU A O 1
ATOM 1162 N N . LYS A 1 169 ? 6.776 58.746 62.029 1.00 46.88 157 LYS A N 1
ATOM 1163 C CA . LYS A 1 169 ? 8.033 58.372 61.372 1.00 47.42 157 LYS A CA 1
ATOM 1164 C C . LYS A 1 169 ? 7.845 58.118 59.881 1.00 45.74 157 LYS A C 1
ATOM 1165 O O . LYS A 1 169 ? 8.690 58.496 59.055 1.00 45.43 157 LYS A O 1
ATOM 1171 N N . GLY A 1 170 ? 6.745 57.465 59.535 1.00 43.49 158 GLY A N 1
ATOM 1172 C CA . GLY A 1 170 ? 6.472 57.155 58.141 1.00 43.11 158 GLY A CA 1
ATOM 1173 C C . GLY A 1 170 ? 6.238 58.392 57.298 1.00 43.59 158 GLY A C 1
ATOM 1174 O O . GLY A 1 170 ? 6.575 58.417 56.106 1.00 44.87 158 GLY A O 1
ATOM 1175 N N . SER A 1 171 ? 5.627 59.402 57.902 1.00 43.24 159 SER A N 1
ATOM 1176 C CA . SER A 1 171 ? 5.404 60.673 57.238 1.00 44.33 159 SER A CA 1
ATOM 1177 C C . SER A 1 171 ? 6.737 61.343 56.937 1.00 44.37 159 SER A C 1
ATOM 1178 O O . SER A 1 171 ? 6.945 61.863 55.849 1.00 42.96 159 SER A O 1
ATOM 1181 N N . LYS A 1 172 ? 7.600 61.359 57.956 1.00 45.81 160 LYS A N 1
ATOM 1182 C CA . LYS A 1 172 ? 8.954 61.905 57.871 1.00 45.68 160 LYS A CA 1
ATOM 1183 C C . LYS A 1 172 ? 9.758 61.134 56.885 1.00 44.72 160 LYS A C 1
ATOM 1184 O O . LYS A 1 172 ? 10.584 61.702 56.199 1.00 44.14 160 LYS A O 1
ATOM 1190 N N . LEU A 1 173 ? 9.530 59.827 56.830 1.00 45.39 161 LEU A N 1
ATOM 1191 C CA . LEU A 1 173 ? 10.196 58.976 55.833 1.00 44.46 161 LEU A CA 1
ATOM 1192 C C . LEU A 1 173 ? 9.778 59.324 54.399 1.00 44.86 161 LEU A C 1
ATOM 1193 O O . LEU A 1 173 ? 10.588 59.248 53.475 1.00 44.08 161 LEU A O 1
ATOM 1198 N N . ILE A 1 174 ? 8.505 59.667 54.217 1.00 45.85 162 ILE A N 1
ATOM 1199 C CA . ILE A 1 174 ? 8.000 60.092 52.909 1.00 46.92 162 ILE A CA 1
ATOM 1200 C C . ILE A 1 174 ? 8.662 61.417 52.481 1.00 46.79 162 ILE A C 1
ATOM 1201 O O . ILE A 1 174 ? 9.154 61.541 51.367 1.00 44.89 162 ILE A O 1
ATOM 1206 N N . ILE A 1 175 ? 8.690 62.379 53.399 1.00 47.58 163 ILE A N 1
ATOM 1207 C CA . ILE A 1 175 ? 9.125 63.747 53.105 1.00 47.86 163 ILE A CA 1
ATOM 1208 C C . ILE A 1 175 ? 10.640 63.948 53.202 1.00 47.70 163 ILE A C 1
ATOM 1209 O O . ILE A 1 175 ? 11.122 65.051 53.006 1.00 49.64 163 ILE A O 1
ATOM 1214 N N . GLY A 1 176 ? 11.388 62.888 53.492 1.00 48.58 164 GLY A N 1
ATOM 1215 C CA . GLY A 1 176 ? 12.844 62.959 53.547 1.00 48.08 164 GLY A CA 1
ATOM 1216 C C . GLY A 1 176 ? 13.399 63.487 54.853 1.00 47.18 164 GLY A C 1
ATOM 1217 O O . GLY A 1 176 ? 14.590 63.751 54.952 1.00 46.89 164 GLY A O 1
ATOM 1218 N N . GLU A 1 177 ? 12.542 63.609 55.859 1.00 47.00 165 GLU A N 1
ATOM 1219 C CA . GLU A 1 177 ? 12.971 64.002 57.195 1.00 48.77 165 GLU A CA 1
ATOM 1220 C C . GLU A 1 177 ? 13.334 62.830 58.126 1.00 48.49 165 GLU A C 1
ATOM 1221 O O . GLU A 1 177 ? 13.890 63.044 59.194 1.00 50.86 165 GLU A O 1
ATOM 1227 N N . LEU A 1 178 ? 13.053 61.595 57.735 1.00 48.70 166 LEU A N 1
ATOM 1228 C CA . LEU A 1 178 ? 13.446 60.465 58.580 1.00 49.99 166 LEU A CA 1
ATOM 1229 C C . LEU A 1 178 ? 14.891 60.078 58.337 1.00 49.85 166 LEU A C 1
ATOM 1230 O O . LEU A 1 178 ? 15.725 60.268 59.215 1.00 51.06 166 LEU A O 1
ATOM 1235 N N . ILE A 1 179 ? 15.173 59.548 57.147 1.00 49.42 167 ILE A N 1
ATOM 1236 C CA . ILE A 1 179 ? 16.514 59.117 56.763 1.00 51.46 167 ILE A CA 1
ATOM 1237 C C . ILE A 1 179 ? 17.052 60.046 55.686 1.00 52.14 167 ILE A C 1
ATOM 1238 O O . ILE A 1 179 ? 16.516 60.089 54.588 1.00 51.84 167 ILE A O 1
ATOM 1243 N N . LYS A 1 180 ? 18.104 60.800 56.014 1.00 54.28 168 LYS A N 1
ATOM 1244 C CA . LYS A 1 180 ? 18.760 61.718 55.066 1.00 53.93 168 LYS A CA 1
ATOM 1245 C C . LYS A 1 180 ? 19.032 61.019 53.722 1.00 53.62 168 LYS A C 1
ATOM 1246 O O . LYS A 1 180 ? 19.651 59.941 53.689 1.00 53.89 168 LYS A O 1
ATOM 1252 N N . GLY A 1 181 ? 18.550 61.627 52.632 1.00 52.77 169 GLY A N 1
ATOM 1253 C CA . GLY A 1 181 ? 18.681 61.048 51.290 1.00 52.13 169 GLY A CA 1
ATOM 1254 C C . GLY A 1 181 ? 17.676 59.949 50.953 1.00 52.02 169 GLY A C 1
ATOM 1255 O O . GLY A 1 181 ? 17.894 59.156 50.021 1.00 52.36 169 GLY A O 1
ATOM 1256 N N . VAL A 1 182 ? 16.578 59.892 51.707 1.00 50.56 170 VAL A N 1
ATOM 1257 C CA . VAL A 1 182 ? 15.464 59.013 51.374 1.00 49.60 170 VAL A CA 1
ATOM 1258 C C . VAL A 1 182 ? 14.162 59.804 51.461 1.00 48.68 170 VAL A C 1
ATOM 1259 O O . VAL A 1 182 ? 13.899 60.516 52.432 1.00 49.66 170 VAL A O 1
ATOM 1263 N N . LYS A 1 183 ? 13.359 59.678 50.420 1.00 47.52 171 LYS A N 1
ATOM 1264 C CA . LYS A 1 183 ? 12.235 60.563 50.196 1.00 47.25 171 LYS A CA 1
ATOM 1265 C C . LYS A 1 183 ? 11.430 59.987 49.054 1.00 46.74 171 LYS A C 1
ATOM 1266 O O . LYS A 1 183 ? 11.985 59.460 48.105 1.00 47.65 171 LYS A O 1
ATOM 1272 N N . GLY A 1 184 ? 10.117 60.054 49.155 1.00 46.66 172 GLY A N 1
ATOM 1273 C CA . GLY A 1 184 ? 9.263 59.471 48.144 1.00 46.59 172 GLY A CA 1
ATOM 1274 C C . GLY A 1 184 ? 8.328 58.449 48.759 1.00 47.03 172 GLY A C 1
ATOM 1275 O O . GLY A 1 184 ? 8.303 58.267 49.981 1.00 47.03 172 GLY A O 1
ATOM 1276 N N . PRO A 1 185 ? 7.569 57.771 47.905 1.00 46.79 173 PRO A N 1
ATOM 1277 C CA . PRO A 1 185 ? 6.480 56.931 48.361 1.00 46.09 173 PRO A CA 1
ATOM 1278 C C . PRO A 1 185 ? 6.953 55.876 49.333 1.00 46.11 173 PRO A C 1
ATOM 1279 O O . PRO A 1 185 ? 8.154 55.568 49.385 1.00 46.71 173 PRO A O 1
ATOM 1283 N N . VAL A 1 186 ? 6.004 55.335 50.097 1.00 43.74 174 VAL A N 1
ATOM 1284 C CA . VAL A 1 186 ? 6.259 54.183 50.947 1.00 39.87 174 VAL A CA 1
ATOM 1285 C C . VAL A 1 186 ? 5.245 53.087 50.686 1.00 38.97 174 VAL A C 1
ATOM 1286 O O . VAL A 1 186 ? 4.107 53.332 50.312 1.00 35.77 174 VAL A O 1
ATOM 1290 N N . VAL A 1 187 ? 5.704 51.863 50.847 1.00 41.04 175 VAL A N 1
ATOM 1291 C CA . VAL A 1 187 ? 4.825 50.701 50.883 1.00 42.72 175 VAL A CA 1
ATOM 1292 C C . VAL A 1 187 ? 4.331 50.523 52.327 1.00 42.65 175 VAL A C 1
ATOM 1293 O O . VAL A 1 187 ? 5.092 50.637 53.296 1.00 40.83 175 VAL A O 1
ATOM 1297 N N . ILE A 1 188 ? 3.049 50.237 52.459 1.00 42.11 176 ILE A N 1
ATOM 1298 C CA . ILE A 1 188 ? 2.528 49.813 53.729 1.00 44.10 176 ILE A CA 1
ATOM 1299 C C . ILE A 1 188 ? 2.287 48.338 53.514 1.00 45.21 176 ILE A C 1
ATOM 1300 O O . ILE A 1 188 ? 1.555 47.962 52.621 1.00 45.93 176 ILE A O 1
ATOM 1305 N N . ASP A 1 189 ? 2.959 47.500 54.286 1.00 44.55 177 ASP A N 1
ATOM 1306 C CA . ASP A 1 189 ? 2.889 46.078 54.075 1.00 45.55 177 ASP A CA 1
ATOM 1307 C C . ASP A 1 189 ? 2.142 45.450 55.245 1.00 46.62 177 ASP A C 1
ATOM 1308 O O . ASP A 1 189 ? 2.314 45.817 56.409 1.00 46.14 177 ASP A O 1
ATOM 1313 N N . GLU A 1 190 ? 1.277 44.511 54.925 1.00 47.67 178 GLU A N 1
ATOM 1314 C CA . GLU A 1 190 ? 0.633 43.710 55.927 1.00 47.85 178 GLU A CA 1
ATOM 1315 C C . GLU A 1 190 ? 1.729 42.906 56.607 1.00 46.58 178 GLU A C 1
ATOM 1316 O O . GLU A 1 190 ? 2.458 42.176 55.944 1.00 47.02 178 GLU A O 1
ATOM 1322 N N . PHE A 1 191 ? 1.852 43.048 57.929 1.00 47.16 179 PHE A N 1
ATOM 1323 C CA . PHE A 1 191 ? 2.840 42.296 58.700 1.00 44.63 179 PHE A CA 1
ATOM 1324 C C . PHE A 1 191 ? 2.444 40.856 58.708 1.00 45.75 179 PHE A C 1
ATOM 1325 O O . PHE A 1 191 ? 1.267 40.550 58.845 1.00 45.20 179 PHE A O 1
ATOM 1333 N N . LEU A 1 192 ? 3.449 39.999 58.512 1.00 45.84 180 LEU A N 1
ATOM 1334 C CA . LEU A 1 192 ? 3.311 38.556 58.439 1.00 45.24 180 LEU A CA 1
ATOM 1335 C C . LEU A 1 192 ? 4.008 37.893 59.623 1.00 45.14 180 LEU A C 1
ATOM 1336 O O . LEU A 1 192 ? 5.228 37.952 59.761 1.00 44.83 180 LEU A O 1
ATOM 1341 N N . ALA A 1 193 ? 3.231 37.271 60.502 1.00 47.69 181 ALA A N 1
ATOM 1342 C CA . ALA A 1 193 ? 3.809 36.364 61.449 1.00 47.60 181 ALA A CA 1
ATOM 1343 C C . ALA A 1 193 ? 4.613 35.332 60.669 1.00 49.79 181 ALA A C 1
ATOM 1344 O O . ALA A 1 193 ? 4.206 34.902 59.573 1.00 51.37 181 ALA A O 1
ATOM 1346 N N . GLY A 1 194 ? 5.777 34.970 61.204 1.00 50.12 182 GLY A N 1
ATOM 1347 C CA . GLY A 1 194 ? 6.537 33.848 60.664 1.00 48.95 182 GLY A CA 1
ATOM 1348 C C . GLY A 1 194 ? 8.007 33.842 60.992 1.00 48.12 182 GLY A C 1
ATOM 1349 O O . GLY A 1 194 ? 8.498 34.689 61.738 1.00 49.90 182 GLY A O 1
ATOM 1350 N N . ASN A 1 195 ? 8.704 32.883 60.392 1.00 47.43 183 ASN A N 1
ATOM 1351 C CA . ASN A 1 195 ? 10.154 32.812 60.438 1.00 45.38 183 ASN A CA 1
ATOM 1352 C C . ASN A 1 195 ? 10.729 33.353 59.138 1.00 43.87 183 ASN A C 1
ATOM 1353 O O . ASN A 1 195 ? 10.367 32.912 58.062 1.00 41.13 183 ASN A O 1
ATOM 1358 N N . GLU A 1 196 ? 11.617 34.326 59.265 1.00 43.78 184 GLU A N 1
ATOM 1359 C CA . GLU A 1 196 ? 12.220 34.972 58.139 1.00 44.99 184 GLU A CA 1
ATOM 1360 C C . GLU A 1 196 ? 13.310 34.083 57.578 1.00 43.72 184 GLU A C 1
ATOM 1361 O O . GLU A 1 196 ? 13.891 33.289 58.299 1.00 41.78 184 GLU A O 1
ATOM 1367 N N . LEU A 1 197 ? 13.568 34.236 56.281 1.00 43.95 185 LEU A N 1
ATOM 1368 C CA . LEU A 1 197 ? 14.468 33.363 55.534 1.00 45.48 185 LEU A CA 1
ATOM 1369 C C . LEU A 1 197 ? 14.883 33.996 54.200 1.00 43.72 185 LEU A C 1
ATOM 1370 O O . LEU A 1 197 ? 14.108 34.650 53.539 1.00 39.21 185 LEU A O 1
ATOM 1375 N N . SER A 1 198 ? 16.121 33.781 53.804 1.00 44.97 186 SER A N 1
ATOM 1376 C CA . SER A 1 198 ? 16.611 34.359 52.580 1.00 47.45 186 SER A CA 1
ATOM 1377 C C . SER A 1 198 ? 16.822 33.229 51.611 1.00 47.26 186 SER A C 1
ATOM 1378 O O . SER A 1 198 ? 17.130 32.114 52.023 1.00 49.54 186 SER A O 1
ATOM 1381 N N . ALA A 1 199 ? 16.633 33.508 50.328 1.00 45.65 187 ALA A N 1
ATOM 1382 C CA . ALA A 1 199 ? 17.005 32.577 49.302 1.00 43.15 187 ALA A CA 1
ATOM 1383 C C . ALA A 1 199 ? 17.764 33.323 48.192 1.00 41.32 187 ALA A C 1
ATOM 1384 O O . ALA A 1 199 ? 17.423 34.416 47.841 1.00 39.37 187 ALA A O 1
ATOM 1394 N N . ALA A 1 201 ? 20.058 32.967 44.412 1.00 42.95 189 ALA A N 1
ATOM 1395 C CA . ALA A 1 201 ? 20.317 32.163 43.246 1.00 43.21 189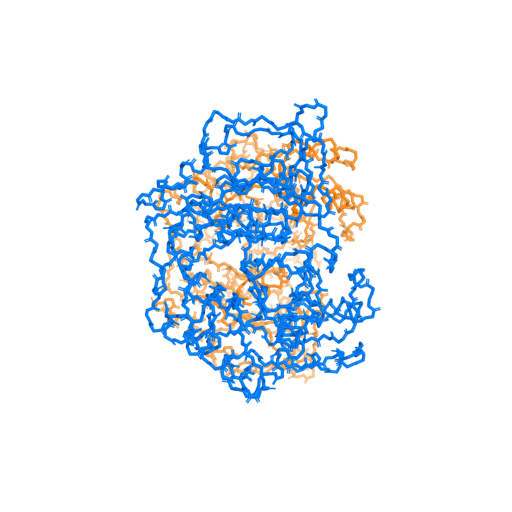 ALA A CA 1
ATOM 1396 C C . ALA A 1 201 ? 21.260 32.860 42.258 1.00 41.67 189 ALA A C 1
ATOM 1397 O O . ALA A 1 201 ? 21.291 34.105 42.135 1.00 39.46 189 ALA A O 1
ATOM 1399 N N . VAL A 1 202 ? 22.025 32.020 41.561 1.00 42.76 190 VAL A N 1
ATOM 1400 C CA . VAL A 1 202 ? 22.730 32.420 40.344 1.00 42.24 190 VAL A CA 1
ATOM 1401 C C . VAL A 1 202 ? 21.745 32.191 39.223 1.00 41.00 190 VAL A C 1
ATOM 1402 O O . VAL A 1 202 ? 21.113 31.148 39.157 1.00 43.43 190 VAL A O 1
ATOM 1406 N N . VAL A 1 203 ? 21.637 33.177 38.353 1.00 40.32 191 VAL A N 1
ATOM 1407 C CA . VAL A 1 203 ? 20.555 33.302 37.401 1.00 41.47 191 VAL A CA 1
ATOM 1408 C C . VAL A 1 203 ? 21.081 33.688 35.998 1.00 41.88 191 VAL A C 1
ATOM 1409 O O . VAL A 1 203 ? 21.982 34.524 35.866 1.00 36.07 191 VAL A O 1
ATOM 1413 N N . ASN A 1 204 ? 20.505 33.050 34.973 1.00 44.69 192 ASN A N 1
ATOM 1414 C CA . ASN A 1 204 ? 20.691 33.408 33.548 1.00 44.42 192 ASN A CA 1
ATOM 1415 C C . ASN A 1 204 ? 19.359 33.255 32.882 1.00 43.43 192 ASN A C 1
ATOM 1416 O O . ASN A 1 204 ? 18.927 32.143 32.609 1.00 44.36 192 ASN A O 1
ATOM 1421 N N . GLY A 1 205 ? 18.703 34.383 32.646 1.00 44.10 193 GLY A N 1
ATOM 1422 C CA . GLY A 1 205 ? 17.404 34.414 32.016 1.00 43.01 193 GLY A CA 1
ATOM 1423 C C . GLY A 1 205 ? 16.448 33.652 32.880 1.00 43.84 193 GLY A C 1
ATOM 1424 O O . GLY A 1 205 ? 16.191 34.081 33.993 1.00 45.49 193 GLY A O 1
ATOM 1425 N N . ARG A 1 206 ? 15.952 32.512 32.390 1.00 42.46 194 ARG A N 1
ATOM 1426 C CA . ARG A 1 206 ? 14.986 31.695 33.126 1.00 41.35 194 ARG A CA 1
ATOM 1427 C C . ARG A 1 206 ? 15.615 30.537 33.880 1.00 44.71 194 ARG A C 1
ATOM 1428 O O . ARG A 1 206 ? 14.955 29.907 34.698 1.00 46.57 194 ARG A O 1
ATOM 1436 N N . ASN A 1 207 ? 16.892 30.273 33.622 1.00 47.09 195 ASN A N 1
ATOM 1437 C CA . ASN A 1 207 ? 17.647 29.290 34.364 1.00 47.09 195 ASN A CA 1
ATOM 1438 C C . ASN A 1 207 ? 18.190 29.883 35.637 1.00 47.77 195 ASN A C 1
ATOM 1439 O O . ASN A 1 207 ? 18.628 31.022 35.628 1.00 49.75 195 ASN A O 1
ATOM 1444 N N . PHE A 1 208 ? 18.154 29.113 36.727 1.00 45.84 196 PHE A N 1
ATOM 1445 C CA . PHE A 1 208 ? 18.752 29.523 37.997 1.00 46.08 196 PHE A CA 1
ATOM 1446 C C . PHE A 1 208 ? 19.212 28.319 38.826 1.00 45.75 196 PHE A C 1
ATOM 1447 O O . PHE A 1 208 ? 18.672 27.221 38.691 1.00 45.73 196 PHE A O 1
ATOM 1455 N N . VAL A 1 209 ? 20.197 28.533 39.694 1.00 45.23 197 VAL A N 1
ATOM 1456 C CA . VAL A 1 209 ? 20.534 27.537 40.707 1.00 44.28 197 VAL A CA 1
ATOM 1457 C C . VAL A 1 209 ? 20.396 28.216 42.036 1.00 43.58 197 VAL A C 1
ATOM 1458 O O . VAL A 1 209 ? 20.843 29.341 42.209 1.00 45.69 197 VAL A O 1
ATOM 1462 N N . ILE A 1 210 ? 19.746 27.546 42.976 1.00 44.44 198 ILE A N 1
ATOM 1463 C CA . ILE A 1 210 ? 19.607 28.075 44.340 1.00 41.69 198 ILE A CA 1
ATOM 1464 C C . ILE A 1 210 ? 20.847 27.732 45.146 1.00 37.56 198 ILE A C 1
ATOM 1465 O O . ILE A 1 210 ? 21.309 26.615 45.128 1.00 38.57 198 ILE A O 1
ATOM 1470 N N . LEU A 1 211 ? 21.390 28.710 45.847 1.00 38.83 199 LEU A N 1
ATOM 1471 C CA . LEU A 1 211 ? 22.558 28.496 46.667 1.00 38.23 199 LEU A CA 1
ATOM 1472 C C . LEU A 1 211 ? 22.205 27.937 48.064 1.00 39.10 199 LEU A C 1
ATOM 1473 O O . LEU A 1 211 ? 21.064 27.988 48.490 1.00 38.40 199 LEU A O 1
ATOM 1478 N N . PRO A 1 212 ? 23.181 27.381 48.766 1.00 40.25 200 PRO A N 1
ATOM 1479 C CA . PRO A 1 212 ? 22.957 26.908 50.089 1.00 39.85 200 PRO A CA 1
ATOM 1480 C C . PRO A 1 212 ? 22.288 27.962 50.948 1.00 40.08 200 PRO A C 1
ATOM 1481 O O . PRO A 1 212 ? 22.715 29.116 50.952 1.00 44.10 200 PRO A O 1
ATOM 1485 N N . PHE A 1 213 ? 21.280 27.564 51.696 1.00 38.90 201 PHE A N 1
ATOM 1486 C CA . PHE A 1 213 ? 20.609 28.462 52.643 1.00 38.89 201 PHE A CA 1
ATOM 1487 C C . PHE A 1 213 ? 21.482 28.677 53.877 1.00 42.30 201 PHE A C 1
ATOM 1488 O O . PHE A 1 213 ? 22.112 27.729 54.397 1.00 46.29 201 PHE A O 1
ATOM 1496 N N . VAL A 1 214 ? 21.548 29.921 54.329 1.00 44.66 202 VAL A N 1
ATOM 1497 C CA . VAL A 1 214 ? 22.405 30.293 55.445 1.00 46.63 202 VAL A CA 1
ATOM 1498 C C . VAL A 1 214 ? 21.565 31.087 56.427 1.00 47.95 202 VAL A C 1
ATOM 1499 O O . VAL A 1 214 ? 20.536 31.603 56.071 1.00 50.08 202 VAL A O 1
ATOM 1503 N N . ARG A 1 215 ? 21.962 31.144 57.679 1.00 49.32 203 ARG A N 1
ATOM 1504 C CA . ARG A 1 215 ? 21.171 31.869 58.646 1.00 50.42 203 ARG A CA 1
ATOM 1505 C C . ARG A 1 215 ? 21.990 33.077 59.026 1.00 51.10 203 ARG A C 1
ATOM 1506 O O . ARG A 1 215 ? 23.142 32.957 59.367 1.00 52.59 203 ARG A O 1
ATOM 1514 N N . ASP A 1 216 ? 21.400 34.250 58.941 1.00 53.22 204 ASP A N 1
ATOM 1515 C CA . ASP A 1 216 ? 22.114 35.464 59.303 1.00 54.31 204 ASP A CA 1
ATOM 1516 C C . ASP A 1 216 ? 21.637 36.043 60.662 1.00 50.45 204 ASP A C 1
ATOM 1517 O O . ASP A 1 216 ? 20.591 35.667 61.210 1.00 48.80 204 ASP A O 1
ATOM 1522 N N . TYR A 1 217 ? 22.464 36.937 61.197 1.00 47.61 205 TYR A N 1
ATOM 1523 C CA . TYR A 1 217 ? 22.264 37.533 62.476 1.00 43.69 205 TYR A CA 1
ATOM 1524 C C . TYR A 1 217 ? 22.288 39.036 62.254 1.00 46.06 205 TYR A C 1
ATOM 1525 O O . TYR A 1 217 ? 23.354 39.639 62.177 1.00 48.82 205 TYR A O 1
ATOM 1534 N N . LYS A 1 218 ? 21.105 39.632 62.133 1.00 47.80 206 LYS A N 1
ATOM 1535 C CA . LYS A 1 218 ? 20.942 41.052 61.788 1.00 49.62 206 LYS A CA 1
ATOM 1536 C C . LYS A 1 218 ? 21.190 42.029 62.934 1.00 48.12 206 LYS A C 1
ATOM 1537 O O . LYS A 1 218 ? 21.698 43.115 62.709 1.00 51.02 206 LYS A O 1
ATOM 1543 N N . ARG A 1 219 ? 20.808 41.663 64.148 1.00 45.04 207 ARG A N 1
ATOM 1544 C CA . ARG A 1 219 ? 20.984 42.535 65.301 1.00 44.27 207 ARG A CA 1
ATOM 1545 C C . ARG A 1 219 ? 22.416 42.563 65.771 1.00 40.13 207 ARG A C 1
ATOM 1546 O O . ARG A 1 219 ? 23.140 41.621 65.576 1.00 41.89 207 ARG A O 1
ATOM 1554 N N . LEU A 1 220 ? 22.811 43.659 66.398 1.00 39.17 208 LEU A N 1
ATOM 1555 C CA . LEU A 1 220 ? 24.190 43.876 66.818 1.00 39.76 208 LEU A CA 1
ATOM 1556 C C . LEU A 1 220 ? 24.598 42.998 68.001 1.00 41.27 208 LEU A C 1
ATOM 1557 O O . LEU A 1 220 ? 25.764 42.659 68.163 1.00 38.58 208 LEU A O 1
ATOM 1570 N N . ASP A 1 222 ? 23.774 40.004 71.312 1.00 47.34 210 ASP A N 1
ATOM 1571 C CA . ASP A 1 222 ? 23.412 38.627 71.564 1.00 47.53 210 ASP A CA 1
ATOM 1572 C C . ASP A 1 222 ? 21.995 38.596 72.048 1.00 48.13 210 ASP A C 1
ATOM 1573 O O . ASP A 1 222 ? 21.547 39.536 72.687 1.00 51.42 210 ASP A O 1
ATOM 1578 N N . GLY A 1 223 ? 21.283 37.526 71.729 1.00 48.55 211 GLY A N 1
ATOM 1579 C CA . GLY A 1 223 ? 19.867 37.449 72.036 1.00 49.57 211 GLY A CA 1
ATOM 1580 C C . GLY A 1 223 ? 19.108 38.441 71.173 1.00 49.88 211 GLY A C 1
ATOM 1581 O O . GLY A 1 223 ? 18.093 38.986 71.599 1.00 51.06 211 GLY A O 1
ATOM 1582 N N . ASP A 1 224 ? 19.628 38.677 69.967 1.00 49.33 212 ASP A N 1
ATOM 1583 C CA . ASP A 1 224 ? 19.070 39.624 69.004 1.00 49.66 212 ASP A CA 1
ATOM 1584 C C . ASP A 1 224 ? 18.537 40.927 69.606 1.00 48.65 212 ASP A C 1
ATOM 1585 O O . ASP A 1 224 ? 17.391 41.342 69.378 1.00 50.18 212 ASP A O 1
ATOM 1590 N N . ARG A 1 225 ? 19.417 41.569 70.368 1.00 46.74 213 ARG A N 1
ATOM 1591 C CA . ARG A 1 225 ? 19.174 42.877 70.924 1.00 45.81 213 ARG A CA 1
ATOM 1592 C C . ARG A 1 225 ? 20.008 43.901 70.184 1.00 42.46 213 ARG A C 1
ATOM 1593 O O . ARG A 1 225 ? 20.849 43.546 69.362 1.00 41.85 213 ARG A O 1
ATOM 1601 N N . GLY A 1 226 ? 19.777 45.176 70.500 1.00 41.53 214 GLY A N 1
ATOM 1602 C CA . GLY A 1 226 ? 20.532 46.283 69.918 1.00 40.45 214 GLY A CA 1
ATOM 1603 C C . GLY A 1 226 ? 19.986 46.628 68.552 1.00 39.94 214 GLY A C 1
ATOM 1604 O O . GLY A 1 226 ? 18.970 46.072 68.141 1.00 36.36 214 GLY A O 1
ATOM 1605 N N . PRO A 1 227 ? 20.671 47.520 67.838 1.00 42.10 215 PRO A N 1
ATOM 1606 C CA . PRO A 1 227 ? 20.233 47.965 66.518 1.00 42.18 215 PRO A CA 1
ATOM 1607 C C . PRO A 1 227 ? 20.377 46.899 65.473 1.00 40.20 215 PRO A C 1
ATOM 1608 O O . PRO A 1 227 ? 21.172 45.999 65.625 1.00 41.77 215 PRO A O 1
ATOM 1612 N N . ASN A 1 228 ? 19.636 47.028 64.394 1.00 41.64 216 ASN A N 1
ATOM 1613 C CA . ASN A 1 228 ? 19.853 46.218 63.208 1.00 42.22 216 ASN A CA 1
ATOM 1614 C C . ASN A 1 228 ? 21.154 46.648 62.569 1.00 42.62 216 ASN A C 1
ATOM 1615 O O . ASN A 1 228 ? 21.547 47.805 62.662 1.00 39.83 216 ASN A O 1
ATOM 1620 N N . THR A 1 229 ? 21.818 45.685 61.935 1.00 44.22 217 THR A N 1
ATOM 1621 C CA . THR A 1 229 ? 23.078 45.900 61.222 1.00 44.20 217 THR A CA 1
ATOM 1622 C C . THR A 1 229 ? 22.919 45.246 59.862 1.00 43.55 217 THR A C 1
ATOM 1623 O O . THR A 1 229 ? 21.887 44.665 59.567 1.00 43.72 217 THR A O 1
ATOM 1627 N N . GLY A 1 230 ? 23.957 45.327 59.051 1.00 45.30 218 GLY A N 1
ATOM 1628 C CA . GLY A 1 230 ? 23.961 44.680 57.747 1.00 45.77 218 GLY A CA 1
ATOM 1629 C C . GLY A 1 230 ? 24.331 43.213 57.824 1.00 46.36 218 GLY A C 1
ATOM 1630 O O . GLY A 1 230 ? 24.396 42.564 56.744 1.00 47.15 218 GLY A O 1
ATOM 1631 N N . GLY A 1 231 ? 24.637 42.756 59.071 1.00 44.51 219 GLY A N 1
ATOM 1632 C CA . GLY A 1 231 ? 24.800 41.351 59.481 1.00 42.62 219 GLY A CA 1
ATOM 1633 C C . GLY A 1 231 ? 25.977 41.044 60.407 1.00 40.30 219 GLY A C 1
ATOM 1634 O O . GLY A 1 231 ? 27.106 41.326 60.070 1.00 40.20 219 GLY A O 1
ATOM 1643 N N . GLY A 1 233 ? 26.845 37.893 61.650 1.00 44.16 221 GLY A N 1
ATOM 1644 C CA . GLY A 1 233 ? 27.448 36.616 61.383 1.00 43.87 221 GLY A CA 1
ATOM 1645 C C . GLY A 1 233 ? 26.458 35.794 60.614 1.00 44.58 221 GLY A C 1
ATOM 1646 O O . GLY A 1 233 ? 25.315 36.212 60.391 1.00 43.53 221 GLY A O 1
ATOM 1647 N N . SER A 1 234 ? 26.898 34.613 60.207 1.00 45.01 222 SER A N 1
ATOM 1648 C CA . SER A 1 234 ? 25.998 33.646 59.620 1.00 43.39 222 SER A CA 1
ATOM 1649 C C . SER A 1 234 ? 26.630 32.282 59.672 1.00 40.38 222 SER A C 1
ATOM 1650 O O . SER A 1 234 ? 27.816 32.117 59.978 1.00 38.23 222 SER A O 1
ATOM 1653 N N . TRP A 1 235 ? 25.807 31.290 59.426 1.00 38.89 223 TRP A N 1
ATOM 1654 C CA . TRP A 1 235 ? 26.330 29.984 59.277 1.00 40.52 223 TRP A CA 1
ATOM 1655 C C . TRP A 1 235 ? 25.506 29.254 58.268 1.00 40.34 223 TRP A C 1
ATOM 1656 O O . TRP A 1 235 ? 24.438 29.712 57.883 1.00 39.25 223 TRP A O 1
ATOM 1667 N N . GLY A 1 236 ? 26.033 28.127 57.814 1.00 39.90 224 GLY A N 1
ATOM 1668 C CA . GLY A 1 236 ? 25.289 27.280 56.937 1.00 38.54 224 GLY A CA 1
ATOM 1669 C C . GLY A 1 236 ? 26.019 25.980 56.802 1.00 37.89 224 GLY A C 1
ATOM 1670 O O . GLY A 1 236 ? 27.152 25.843 57.302 1.00 36.36 224 GLY A O 1
ATOM 1671 N N . PRO A 1 237 ? 25.388 25.039 56.098 1.00 39.09 225 PRO A N 1
ATOM 1672 C CA . PRO A 1 237 ? 24.089 25.269 55.492 1.00 38.43 225 PRO A CA 1
ATOM 1673 C C . PRO A 1 237 ? 22.936 24.959 56.433 1.00 37.40 225 PRO A C 1
ATOM 1674 O O . PRO A 1 237 ? 23.049 24.094 57.263 1.00 34.64 225 PRO A O 1
ATOM 1678 N N . VAL A 1 238 ? 21.852 25.699 56.271 1.00 39.15 226 VAL A N 1
ATOM 1679 C CA . VAL A 1 238 ? 20.581 25.469 56.923 1.00 38.85 226 VAL A CA 1
ATOM 1680 C C . VAL A 1 238 ? 19.775 24.473 56.095 1.00 39.74 226 VAL A C 1
ATOM 1681 O O . VAL A 1 238 ? 19.806 24.558 54.884 1.00 40.66 226 VAL A O 1
ATOM 1685 N N . GLU A 1 239 ? 19.014 23.593 56.756 1.00 42.56 227 GLU A N 1
ATOM 1686 C CA . GLU A 1 239 ? 18.184 22.546 56.138 1.00 44.25 227 GLU A CA 1
ATOM 1687 C C . GLU A 1 239 ? 16.727 23.010 55.992 1.00 43.96 227 GLU A C 1
ATOM 1688 O O . GLU A 1 239 ? 16.045 23.253 56.991 1.00 42.57 227 GLU A O 1
ATOM 1694 N N . ILE A 1 240 ? 16.254 23.124 54.754 1.00 44.15 228 ILE A N 1
ATOM 1695 C CA . ILE A 1 240 ? 14.886 23.575 54.482 1.00 44.92 228 ILE A CA 1
ATOM 1696 C C . ILE A 1 240 ? 14.070 22.371 53.945 1.00 45.53 228 ILE A C 1
ATOM 1697 O O . ILE A 1 240 ? 14.572 21.584 53.127 1.00 47.64 228 ILE A O 1
ATOM 1702 N N . PRO A 1 241 ? 12.835 22.190 54.407 1.00 44.25 229 PRO A N 1
ATOM 1703 C CA . PRO A 1 241 ? 12.022 21.090 53.898 1.00 43.11 229 PRO A CA 1
ATOM 1704 C C . PRO A 1 241 ? 11.878 21.176 52.374 1.00 42.59 229 PRO A C 1
ATOM 1705 O O . PRO A 1 241 ? 11.851 22.283 51.810 1.00 39.66 229 PRO A O 1
ATOM 1709 N N . SER A 1 242 ? 11.810 20.017 51.720 1.00 42.06 230 SER A N 1
ATOM 1710 C CA . SER A 1 242 ? 11.743 19.952 50.253 1.00 42.99 230 SER A CA 1
ATOM 1711 C C . SER A 1 242 ? 10.517 20.666 49.676 1.00 43.37 230 SER A C 1
ATOM 1712 O O . SER A 1 242 ? 10.592 21.270 48.605 1.00 44.09 230 SER A O 1
ATOM 1715 N N . ASP A 1 243 ? 9.391 20.558 50.379 1.00 45.01 231 ASP A N 1
ATOM 1716 C CA . ASP A 1 243 ? 8.148 21.236 49.980 1.00 46.84 231 ASP A CA 1
ATOM 1717 C C . ASP A 1 243 ? 8.302 22.767 50.023 1.00 45.44 231 ASP A C 1
ATOM 1718 O O . ASP A 1 243 ? 7.871 23.480 49.108 1.00 45.21 231 ASP A O 1
ATOM 1723 N N . THR A 1 244 ? 8.958 23.258 51.070 1.00 43.75 232 THR A N 1
ATOM 1724 C CA . THR A 1 244 ? 9.316 24.661 51.173 1.00 41.67 232 THR A CA 1
ATOM 1725 C C . THR A 1 244 ? 10.258 25.102 50.056 1.00 40.15 232 THR A C 1
ATOM 1726 O O . THR A 1 244 ? 10.052 26.142 49.426 1.00 38.50 232 THR A O 1
ATOM 1730 N N . ILE A 1 245 ? 11.273 24.295 49.778 1.00 41.41 233 ILE A N 1
ATOM 1731 C CA . ILE A 1 245 ? 12.175 24.580 48.651 1.00 41.66 233 ILE A CA 1
ATOM 1732 C C . ILE A 1 245 ? 11.428 24.595 47.331 1.00 41.60 233 ILE A C 1
ATOM 1733 O O . ILE A 1 245 ? 11.664 25.465 46.512 1.00 38.20 233 ILE A O 1
ATOM 1738 N N . LYS A 1 246 ? 10.526 23.641 47.101 1.00 43.72 234 LYS A N 1
ATOM 1739 C CA . LYS A 1 246 ? 9.783 23.662 45.835 1.00 46.71 234 LYS A CA 1
ATOM 1740 C C . LYS A 1 246 ? 8.951 24.944 45.653 1.00 44.69 234 LYS A C 1
ATOM 1741 O O . LYS A 1 246 ? 8.870 25.495 44.556 1.00 44.32 234 LYS A O 1
ATOM 1747 N N . LYS A 1 247 ? 8.352 25.419 46.739 1.00 45.82 235 LYS A N 1
ATOM 1748 C CA . LYS A 1 247 ? 7.630 26.698 46.722 1.00 45.31 235 LYS A CA 1
ATOM 1749 C C . LYS A 1 247 ? 8.558 27.874 46.491 1.00 43.77 235 LYS A C 1
ATOM 1750 O O . LYS A 1 247 ? 8.177 28.831 45.826 1.00 44.89 235 LYS A O 1
ATOM 1756 N N . ILE A 1 248 ? 9.770 27.790 47.050 1.00 44.28 236 ILE A N 1
ATOM 1757 C CA . ILE A 1 248 ? 10.806 28.804 46.865 1.00 44.04 236 ILE A CA 1
ATOM 1758 C C . ILE A 1 248 ? 11.253 28.851 45.430 1.00 45.73 236 ILE A C 1
ATOM 1759 O O . ILE A 1 248 ? 11.478 29.936 44.881 1.00 46.36 236 ILE A O 1
ATOM 1764 N N . GLU A 1 249 ? 11.398 27.667 44.835 1.00 47.52 237 GLU A N 1
ATOM 1765 C CA . GLU A 1 249 ? 11.732 27.525 43.419 1.00 48.07 237 GLU A CA 1
ATOM 1766 C C . GLU A 1 249 ? 10.689 28.179 42.532 1.00 46.82 237 GLU A C 1
ATOM 1767 O O . GLU A 1 249 ? 11.014 28.812 41.540 1.00 45.62 237 GLU A O 1
ATOM 1773 N N . GLU A 1 250 ? 9.429 27.999 42.911 1.00 46.92 238 GLU A N 1
ATOM 1774 C CA . GLU A 1 250 ? 8.297 28.533 42.173 1.00 48.09 238 GLU A CA 1
ATOM 1775 C C . GLU A 1 250 ? 8.278 30.049 42.239 1.00 46.10 238 GLU A C 1
ATOM 1776 O O . GLU A 1 250 ? 7.899 30.694 41.271 1.00 44.42 238 GLU A O 1
ATOM 1782 N N . LEU A 1 251 ? 8.700 30.617 43.373 1.00 45.63 239 LEU A N 1
ATOM 1783 C CA . LEU A 1 251 ? 8.875 32.078 43.492 1.00 44.07 239 LEU A CA 1
ATOM 1784 C C . LEU A 1 251 ? 9.931 32.600 42.532 1.00 45.23 239 LEU A C 1
ATOM 1785 O O . LEU A 1 251 ? 9.740 33.659 41.905 1.00 45.63 239 LEU A O 1
ATOM 1790 N N . PHE A 1 252 ? 11.046 31.879 42.432 1.00 46.80 240 PHE A N 1
ATOM 1791 C CA . PHE A 1 252 ? 12.098 32.208 41.463 1.00 44.93 240 PHE A CA 1
ATOM 1792 C C . PHE A 1 252 ? 11.610 32.132 40.018 1.00 45.61 240 PHE A C 1
ATOM 1793 O O . PHE A 1 252 ? 11.864 33.055 39.224 1.00 46.07 240 PHE A O 1
ATOM 1801 N N . ASP A 1 253 ? 10.898 31.053 39.690 1.00 45.43 241 ASP A N 1
ATOM 1802 C CA . ASP A 1 253 ? 10.363 30.896 38.349 1.00 48.75 241 ASP A CA 1
ATOM 1803 C C . ASP A 1 253 ? 9.417 32.029 37.969 1.00 47.81 241 ASP A C 1
ATOM 1804 O O . ASP A 1 253 ? 9.509 32.548 36.850 1.00 48.16 241 ASP A O 1
ATOM 1809 N N . LYS A 1 254 ? 8.502 32.399 38.867 1.00 44.69 242 LYS A N 1
ATOM 1810 C CA . LYS A 1 254 ? 7.468 33.373 38.519 1.00 43.94 242 LYS A CA 1
ATOM 1811 C C . LYS A 1 254 ? 8.077 34.757 38.420 1.00 42.70 242 LYS A C 1
ATOM 1812 O O . LYS A 1 254 ? 7.677 35.552 37.584 1.00 44.14 242 LYS A O 1
ATOM 1818 N N . THR A 1 255 ? 9.094 35.007 39.242 1.00 44.22 243 THR A N 1
ATOM 1819 C CA . THR A 1 255 ? 9.886 36.243 39.198 1.00 40.86 243 THR A CA 1
ATOM 1820 C C . THR A 1 255 ? 10.671 36.368 37.912 1.00 42.02 243 THR A C 1
ATOM 1821 O O . THR A 1 255 ? 10.701 37.431 37.297 1.00 45.32 243 THR A O 1
ATOM 1825 N N . LEU A 1 256 ? 11.317 35.293 37.499 1.00 42.32 244 LEU A N 1
ATOM 1826 C CA . LEU A 1 256 ? 12.076 35.316 36.250 1.00 39.67 244 LEU A CA 1
ATOM 1827 C C . LEU A 1 256 ? 11.200 35.394 35.015 1.00 40.76 244 LEU A C 1
ATOM 1828 O O . LEU A 1 256 ? 11.557 36.075 34.031 1.00 43.27 244 LEU A O 1
ATOM 1833 N N . TRP A 1 257 ? 10.070 34.693 35.035 1.00 42.59 245 TRP A N 1
ATOM 1834 C CA . TRP A 1 257 ? 9.076 34.822 33.960 1.00 41.24 245 TRP A CA 1
ATOM 1835 C C . TRP A 1 257 ? 8.620 36.279 33.855 1.00 42.83 245 TRP A C 1
ATOM 1836 O O . TRP A 1 257 ? 8.603 36.850 32.747 1.00 43.76 245 TRP A O 1
ATOM 1847 N N . GLY A 1 258 ? 8.290 36.886 34.994 1.00 43.97 246 GLY A N 1
ATOM 1848 C CA . GLY A 1 258 ? 7.848 38.264 35.009 1.00 43.98 246 GLY A CA 1
ATOM 1849 C C . GLY A 1 258 ? 8.863 39.204 34.389 1.00 44.20 246 GLY A C 1
ATOM 1850 O O . GLY A 1 258 ? 8.496 40.077 33.610 1.00 49.49 246 GLY A O 1
ATOM 1851 N N . VAL A 1 259 ? 10.146 39.012 34.698 1.00 45.55 247 VAL A N 1
ATOM 1852 C CA . VAL A 1 259 ? 11.234 39.800 34.056 1.00 43.66 247 VAL A CA 1
ATOM 1853 C C . VAL A 1 259 ? 11.239 39.606 32.540 1.00 44.04 247 VAL A C 1
ATOM 1854 O O . VAL A 1 259 ? 11.371 40.579 31.779 1.00 44.28 247 VAL A O 1
ATOM 1858 N N . GLU A 1 260 ? 11.117 38.359 32.092 1.00 43.51 248 GLU A N 1
ATOM 1859 C CA . GLU A 1 260 ? 11.104 38.082 30.664 1.00 45.86 248 GLU A CA 1
ATOM 1860 C C . GLU A 1 260 ? 9.881 38.714 30.034 1.00 44.23 248 GLU A C 1
ATOM 1861 O O . GLU A 1 260 ? 9.995 39.350 29.010 1.00 45.98 248 GLU A O 1
ATOM 1867 N N . LYS A 1 261 ? 8.716 38.546 30.649 1.00 43.08 249 LYS A N 1
ATOM 1868 C CA . LYS A 1 261 ? 7.534 39.185 30.140 1.00 45.14 249 LYS A CA 1
ATOM 1869 C C . LYS A 1 261 ? 7.607 40.740 30.128 1.00 47.50 249 LYS A C 1
ATOM 1870 O O . LYS A 1 261 ? 6.968 41.380 29.290 1.00 43.53 249 LYS A O 1
ATOM 1876 N N . GLU A 1 262 ? 8.399 41.347 31.020 1.00 49.82 250 GLU A N 1
ATOM 1877 C CA . GLU A 1 262 ? 8.675 42.801 30.902 1.00 48.51 250 GLU A CA 1
ATOM 1878 C C . GLU A 1 262 ? 9.655 43.151 29.761 1.00 47.95 250 GLU A C 1
ATOM 1879 O O . GLU A 1 262 ? 9.831 44.323 29.442 1.00 53.19 250 GLU A O 1
ATOM 1885 N N . GLY A 1 263 ? 10.277 42.150 29.143 1.00 46.97 251 GLY A N 1
ATOM 1886 C CA . GLY A 1 263 ? 11.081 42.344 27.944 1.00 44.97 251 GLY A CA 1
ATOM 1887 C C . GLY A 1 263 ? 12.570 42.239 28.177 1.00 44.46 251 GLY A C 1
ATOM 1888 O O . GLY A 1 263 ? 13.370 42.465 27.263 1.00 45.93 251 GLY A O 1
ATOM 1889 N N . TYR A 1 264 ? 12.937 41.890 29.397 1.00 45.32 252 TYR A N 1
ATOM 1890 C CA . TYR A 1 264 ? 14.314 41.910 29.864 1.00 44.71 252 TYR A CA 1
ATOM 1891 C C . TYR A 1 264 ? 14.729 40.513 30.232 1.00 44.14 252 TYR A C 1
ATOM 1892 O O . TYR A 1 264 ? 13.872 39.637 30.320 1.00 46.08 252 TYR A O 1
ATOM 1901 N N . ALA A 1 265 ? 16.029 40.301 30.429 1.00 43.52 253 ALA A N 1
ATOM 1902 C CA . ALA A 1 265 ? 16.555 39.009 30.865 1.00 44.89 253 ALA A CA 1
ATOM 1903 C C . ALA A 1 265 ? 17.424 39.225 32.070 1.00 46.38 253 ALA A C 1
ATOM 1904 O O . ALA A 1 265 ? 18.304 40.050 32.055 1.00 48.85 253 ALA A O 1
ATOM 1906 N N . TYR A 1 266 ? 17.172 38.464 33.125 1.00 50.39 254 TYR A N 1
ATOM 1907 C CA . TYR A 1 266 ? 17.910 38.602 34.372 1.00 49.53 254 TYR A CA 1
ATOM 1908 C C . TYR A 1 266 ? 19.164 37.787 34.270 1.00 49.38 254 TYR A C 1
ATOM 1909 O O . TYR A 1 266 ? 19.110 36.601 33.983 1.00 48.04 254 TYR A O 1
ATOM 1918 N N . ARG A 1 267 ? 20.289 38.456 34.503 1.00 49.67 255 ARG A N 1
ATOM 1919 C CA . ARG A 1 267 ? 21.598 37.836 34.517 1.00 48.85 255 ARG A CA 1
ATOM 1920 C C . ARG A 1 267 ? 22.203 38.253 35.821 1.00 46.62 255 ARG A C 1
ATOM 1921 O O . ARG A 1 267 ? 22.190 39.436 36.140 1.00 44.93 255 ARG A O 1
ATOM 1929 N N . GLY A 1 268 ? 22.743 37.304 36.573 1.00 44.16 256 GLY A N 1
ATOM 1930 C CA . GLY A 1 268 ? 23.447 37.640 37.805 1.00 42.45 256 GLY A CA 1
ATOM 1931 C C . GLY A 1 268 ? 22.997 36.860 39.007 1.00 40.50 256 GLY A C 1
ATOM 1932 O O . GLY A 1 268 ? 22.765 35.679 38.930 1.00 40.97 256 GLY A O 1
ATOM 1933 N N . PHE A 1 269 ? 22.894 37.534 40.135 1.00 40.83 257 PHE A N 1
ATOM 1934 C CA . PHE A 1 269 ? 22.504 36.903 41.373 1.00 41.00 257 PHE A CA 1
ATOM 1935 C C . PHE A 1 269 ? 21.177 37.506 41.771 1.00 41.60 257 PHE A C 1
ATOM 1936 O O . PHE A 1 269 ? 20.986 38.728 41.671 1.00 42.14 257 PHE A O 1
ATOM 1944 N N . LEU A 1 270 ? 20.282 36.673 42.278 1.00 44.72 258 LEU A N 1
ATOM 1945 C CA . LEU A 1 270 ? 18.976 37.153 42.740 1.00 43.48 258 LEU A CA 1
ATOM 1946 C C . LEU A 1 270 ? 18.754 36.666 44.144 1.00 42.75 258 LEU A C 1
ATOM 1947 O O . LEU A 1 270 ? 18.791 35.475 44.415 1.00 45.28 258 LEU A O 1
ATOM 1952 N N . TYR A 1 271 ? 18.453 37.602 45.029 1.00 44.21 259 TYR A N 1
ATOM 1953 C CA . TYR A 1 271 ? 18.221 37.320 46.447 1.00 43.16 259 TYR A CA 1
ATOM 1954 C C . TYR A 1 271 ? 16.743 37.589 46.744 1.00 44.91 259 TYR A C 1
ATOM 1955 O O . TYR A 1 271 ? 16.195 38.630 46.322 1.00 47.04 259 TYR A O 1
ATOM 1964 N N . LEU A 1 272 ? 16.100 36.627 47.423 1.00 41.18 260 LEU A N 1
ATOM 1965 C CA . LEU A 1 272 ? 14.764 36.766 47.940 1.00 38.33 260 LEU A CA 1
ATOM 1966 C C . LEU A 1 272 ? 14.834 36.802 49.440 1.00 38.64 260 LEU A C 1
ATOM 1967 O O . LEU A 1 272 ? 15.326 35.878 50.056 1.00 43.15 260 LEU A O 1
ATOM 1972 N N . GLY A 1 273 ? 14.360 37.865 50.055 1.00 41.75 261 GLY A N 1
ATOM 1973 C CA . GLY A 1 273 ? 14.155 37.866 51.501 1.00 43.11 261 GLY A CA 1
ATOM 1974 C C . GLY A 1 273 ? 12.751 37.384 51.702 1.00 45.07 261 GLY A C 1
ATOM 1975 O O . GLY A 1 273 ? 11.814 37.997 51.168 1.00 48.32 261 GLY A O 1
ATOM 1976 N N . LEU A 1 274 ? 12.595 36.279 52.428 1.00 46.53 262 LEU A N 1
ATOM 1977 C CA . LEU A 1 274 ? 11.304 35.605 52.532 1.00 45.79 262 LEU A CA 1
ATOM 1978 C C . LEU A 1 274 ? 10.814 35.584 53.962 1.00 45.11 262 LEU A C 1
ATOM 1979 O O . LEU A 1 274 ? 11.529 35.904 54.888 1.00 47.78 262 LEU A O 1
ATOM 1992 N N . LEU A 1 276 ? 8.334 32.742 55.954 1.00 41.65 264 LEU A N 1
ATOM 1993 C CA . LEU A 1 276 ? 7.529 31.542 55.931 1.00 43.51 264 LEU A CA 1
ATOM 1994 C C . LEU A 1 276 ? 6.392 31.821 56.855 1.00 42.55 264 LEU A C 1
ATOM 1995 O O . LEU A 1 276 ? 6.605 32.062 58.022 1.00 42.33 264 LEU A O 1
ATOM 2000 N N . HIS A 1 277 ? 5.193 31.835 56.293 1.00 43.43 265 HIS A N 1
ATOM 2001 C CA . HIS A 1 277 ? 3.986 32.198 56.990 1.00 42.68 265 HIS A CA 1
ATOM 2002 C C . HIS A 1 277 ? 2.895 31.223 56.582 1.00 45.24 265 HIS A C 1
ATOM 2003 O O . HIS A 1 277 ? 2.610 31.067 55.404 1.00 45.66 265 HIS A O 1
ATOM 2010 N N . ASP A 1 278 ? 2.298 30.558 57.563 1.00 49.64 266 ASP A N 1
ATOM 2011 C CA . ASP A 1 278 ? 1.258 29.556 57.320 1.00 51.99 266 ASP A CA 1
ATOM 2012 C C . ASP A 1 278 ? 1.611 28.584 56.172 1.00 52.34 266 ASP A C 1
ATOM 2013 O O . ASP A 1 278 ? 0.824 28.389 55.245 1.00 52.88 266 ASP A O 1
ATOM 2018 N N . GLY A 1 279 ? 2.808 27.990 56.251 1.00 52.30 267 GLY A N 1
ATOM 2019 C CA . GLY A 1 279 ? 3.264 26.978 55.290 1.00 51.32 267 GLY A CA 1
ATOM 2020 C C . GLY A 1 279 ? 3.846 27.511 53.979 1.00 50.77 267 GLY A C 1
ATOM 2021 O O . GLY A 1 279 ? 4.419 26.753 53.200 1.00 50.65 267 GLY A O 1
ATOM 2022 N N . ASP A 1 280 ? 3.700 28.802 53.711 1.00 50.25 268 ASP A N 1
ATOM 2023 C CA . ASP A 1 280 ? 4.061 29.333 52.398 1.00 49.08 268 ASP A CA 1
ATOM 2024 C C . ASP A 1 280 ? 5.082 30.415 52.527 1.00 46.65 268 ASP A C 1
ATOM 2025 O O . ASP A 1 280 ? 5.034 31.184 53.468 1.00 43.35 268 ASP A O 1
ATOM 2030 N N . PRO A 1 281 ? 6.012 30.467 51.579 1.00 47.40 269 PRO A N 1
ATOM 2031 C CA . PRO A 1 281 ? 6.957 31.546 51.504 1.00 46.52 269 PRO A CA 1
ATOM 2032 C C . PRO A 1 281 ? 6.404 32.782 50.783 1.00 44.98 269 PRO A C 1
ATOM 2033 O O . PRO A 1 281 ? 5.895 32.680 49.654 1.00 39.33 269 PRO A O 1
ATOM 2037 N N . TYR A 1 282 ? 6.553 33.924 51.465 1.00 44.98 270 TYR A N 1
ATOM 2038 C CA . TYR A 1 282 ? 6.234 35.264 50.964 1.00 42.89 270 TYR A CA 1
ATOM 2039 C C . TYR A 1 282 ? 7.529 36.037 50.739 1.00 42.74 270 TYR A C 1
ATOM 2040 O O . TYR A 1 282 ? 8.483 35.937 51.537 1.00 36.18 270 TYR A O 1
ATOM 2049 N N . ILE A 1 283 ? 7.545 36.801 49.640 1.00 45.02 271 ILE A N 1
ATOM 2050 C CA . ILE A 1 283 ? 8.661 37.675 49.315 1.00 45.95 271 ILE A CA 1
ATOM 2051 C C . ILE A 1 283 ? 8.516 39.010 49.988 1.00 44.81 271 ILE A C 1
ATOM 2052 O O . ILE A 1 283 ? 7.612 39.774 49.655 1.00 47.13 271 ILE A O 1
ATOM 2057 N N . LEU A 1 284 ? 9.437 39.276 50.922 1.00 45.75 272 LEU A N 1
ATOM 2058 C CA . LEU A 1 284 ? 9.535 40.537 51.639 1.00 44.22 272 LEU A CA 1
ATOM 2059 C C . LEU A 1 284 ? 10.233 41.588 50.837 1.00 45.51 272 LEU A C 1
ATOM 2060 O O . LEU A 1 284 ? 9.963 42.768 51.026 1.00 44.68 272 LEU A O 1
ATOM 2065 N N . GLU A 1 285 ? 11.152 41.151 49.975 1.00 45.70 273 GLU A N 1
ATOM 2066 C CA . GLU A 1 285 ? 11.915 42.044 49.134 1.00 44.83 273 GLU A CA 1
ATOM 2067 C C . GLU A 1 285 ? 12.822 41.254 48.232 1.00 41.92 273 GLU A C 1
ATOM 2068 O O . GLU A 1 285 ? 13.144 40.108 48.484 1.00 46.19 273 GLU A O 1
ATOM 2074 N N . TYR A 1 286 ? 13.214 41.907 47.158 1.00 42.65 274 TYR A N 1
ATOM 2075 C CA . TYR A 1 286 ? 14.177 41.416 46.180 1.00 39.89 274 TYR A CA 1
ATOM 2076 C C . TYR A 1 286 ? 15.480 42.199 46.386 1.00 39.06 274 TYR A C 1
ATOM 2077 O O . TYR A 1 286 ? 15.464 43.407 46.584 1.00 38.15 274 TYR A O 1
ATOM 2086 N N . ASN A 1 287 ? 16.601 41.495 46.372 1.00 41.44 275 ASN A N 1
ATOM 2087 C CA . ASN A 1 287 ? 17.893 42.129 46.177 1.00 43.44 275 ASN A CA 1
ATOM 2088 C C . ASN A 1 287 ? 18.528 41.502 44.953 1.00 41.87 275 ASN A C 1
ATOM 2089 O O . ASN A 1 287 ? 18.271 40.359 44.624 1.00 40.17 275 ASN A O 1
ATOM 2094 N N . VAL A 1 288 ? 19.304 42.288 44.237 1.00 44.40 276 VAL A N 1
ATOM 2095 C CA . VAL A 1 288 ? 19.875 41.841 42.948 1.00 46.00 276 VAL A CA 1
ATOM 2096 C C . VAL A 1 288 ? 21.348 41.580 43.081 1.00 48.07 276 VAL A C 1
ATOM 2097 O O . VAL A 1 288 ? 22.106 41.820 42.165 1.00 54.84 276 VAL A O 1
ATOM 2101 N N . ARG A 1 289 ? 21.744 41.100 44.239 1.00 47.80 277 ARG A N 1
ATOM 2102 C CA . ARG A 1 289 ? 23.075 40.643 44.463 1.00 51.08 277 ARG A CA 1
ATOM 2103 C C . ARG A 1 289 ? 23.034 39.777 45.723 1.00 49.84 277 ARG A C 1
ATOM 2104 O O . ARG A 1 289 ? 22.008 39.692 46.383 1.00 49.60 277 ARG A O 1
ATOM 2112 N N . LEU A 1 290 ? 24.143 39.153 46.072 1.00 48.20 278 LEU A N 1
ATOM 2113 C CA . LEU A 1 290 ? 24.146 38.219 47.185 1.00 47.62 278 LEU A CA 1
ATOM 2114 C C . LEU A 1 290 ? 24.336 39.016 48.425 1.00 45.55 278 LEU A C 1
ATOM 2115 O O . LEU A 1 290 ? 24.886 40.110 48.344 1.00 44.62 278 LEU A O 1
ATOM 2120 N N . GLY A 1 291 ? 23.918 38.454 49.561 1.00 44.38 279 GLY A N 1
ATOM 2121 C CA . GLY A 1 291 ? 24.102 39.084 50.878 1.00 44.95 279 GLY A CA 1
ATOM 2122 C C . GLY A 1 291 ? 25.525 39.070 51.472 1.00 44.03 279 GLY A C 1
ATOM 2123 O O . GLY A 1 291 ? 26.421 38.369 50.981 1.00 45.57 279 GLY A O 1
ATOM 2124 N N . ASP A 1 292 ? 25.716 39.893 52.507 1.00 42.61 280 ASP A N 1
ATOM 2125 C CA . ASP A 1 292 ? 26.969 40.033 53.264 1.00 43.86 280 ASP A CA 1
ATOM 2126 C C . ASP A 1 292 ? 26.511 40.089 54.711 1.00 45.30 280 ASP A C 1
ATOM 2127 O O . ASP A 1 292 ? 25.899 41.060 55.097 1.00 46.23 280 ASP A O 1
ATOM 2132 N N . PRO A 1 293 ? 26.793 39.080 55.535 1.00 47.99 281 PRO A N 1
ATOM 2133 C CA . PRO A 1 293 ? 27.815 38.085 55.302 1.00 47.18 281 PRO A CA 1
ATOM 2134 C C . PRO A 1 293 ? 27.367 36.717 54.796 1.00 48.67 281 PRO A C 1
ATOM 2135 O O . PRO A 1 293 ? 28.065 35.743 55.050 1.00 49.97 281 PRO A O 1
ATOM 2139 N N . GLU A 1 294 ? 26.257 36.611 54.070 1.00 48.34 282 GLU A N 1
ATOM 2140 C CA . GLU A 1 294 ? 25.868 35.280 53.563 1.00 47.65 282 GLU A CA 1
ATOM 2141 C C . GLU A 1 294 ? 26.836 34.729 52.519 1.00 45.86 282 GLU A C 1
ATOM 2142 O O . GLU A 1 294 ? 27.071 33.547 52.452 1.00 44.52 282 GLU A O 1
ATOM 2148 N N . THR A 1 295 ? 27.352 35.598 51.670 1.00 46.34 283 THR A N 1
ATOM 2149 C CA . THR A 1 295 ? 28.284 35.191 50.613 1.00 46.21 283 THR A CA 1
ATOM 2150 C C . THR A 1 295 ? 29.518 34.503 51.159 1.00 45.65 283 THR A C 1
ATOM 2151 O O . THR A 1 295 ? 29.941 33.462 50.642 1.00 49.18 283 THR A O 1
ATOM 2155 N N . GLU A 1 296 ? 30.106 35.092 52.194 1.00 47.44 284 GLU A N 1
ATOM 2156 C CA . GLU A 1 296 ? 31.265 34.510 52.910 1.00 44.76 284 GLU A CA 1
ATOM 2157 C C . GLU A 1 296 ? 30.980 33.051 53.227 1.00 43.94 284 GLU A C 1
ATOM 2158 O O . GLU A 1 296 ? 31.795 32.189 52.972 1.00 46.63 284 GLU A O 1
ATOM 2164 N N . VAL A 1 297 ? 29.801 32.777 53.765 1.00 43.63 285 VAL A N 1
ATOM 2165 C CA . VAL A 1 297 ? 29.463 31.419 54.178 1.00 44.07 285 VAL A CA 1
ATOM 2166 C C . VAL A 1 297 ? 29.247 30.501 52.982 1.00 40.79 285 VAL A C 1
ATOM 2167 O O . VAL A 1 297 ? 29.765 29.402 52.947 1.00 42.39 285 VAL A O 1
ATOM 2171 N N . ILE A 1 298 ? 28.449 30.954 52.035 1.00 41.08 286 ILE A N 1
ATOM 2172 C CA . ILE A 1 298 ? 28.110 30.191 50.846 1.00 41.67 286 ILE A CA 1
ATOM 2173 C C . ILE A 1 298 ? 29.381 29.818 50.117 1.00 42.27 286 ILE A C 1
ATOM 2174 O O . ILE A 1 298 ? 29.606 28.677 49.792 1.00 45.88 286 ILE A O 1
ATOM 2179 N N . VAL A 1 299 ? 30.221 30.803 49.868 1.00 45.27 287 VAL A N 1
ATOM 2180 C CA . VAL A 1 299 ? 31.508 30.600 49.193 1.00 45.29 287 VAL A CA 1
ATOM 2181 C C . VAL A 1 299 ? 32.409 29.603 49.928 1.00 45.33 287 VAL A C 1
ATOM 2182 O O . VAL A 1 299 ? 33.042 28.754 49.315 1.00 43.65 287 VAL A O 1
ATOM 2186 N N . THR A 1 300 ? 32.457 29.705 51.251 1.00 46.07 288 THR A N 1
ATOM 2187 C CA . THR A 1 300 ? 33.307 28.826 52.029 1.00 44.70 288 THR A CA 1
ATOM 2188 C C . THR A 1 300 ? 32.744 27.439 51.993 1.00 43.69 288 THR A C 1
ATOM 2189 O O . THR A 1 300 ? 33.470 26.514 52.210 1.00 44.62 288 THR A O 1
ATOM 2193 N N . LEU A 1 301 ? 31.450 27.287 51.711 1.00 45.55 289 LEU A N 1
ATOM 2194 C CA . LEU A 1 301 ? 30.847 25.944 51.654 1.00 44.56 289 LEU A CA 1
ATOM 2195 C C . LEU A 1 301 ? 31.171 25.163 50.386 1.00 44.70 289 LEU A C 1
ATOM 2196 O O . LEU A 1 301 ? 31.113 23.947 50.402 1.00 45.52 289 LEU A O 1
ATOM 2201 N N . ASN A 1 302 ? 31.484 25.858 49.292 1.00 46.81 290 ASN A N 1
ATOM 2202 C CA . ASN A 1 302 ? 31.938 25.212 48.033 1.00 44.43 290 ASN A CA 1
ATOM 2203 C C . ASN A 1 302 ? 32.497 26.197 47.015 1.00 43.16 290 ASN A C 1
ATOM 2204 O O . ASN A 1 302 ? 31.801 26.547 46.080 1.00 46.72 290 ASN A O 1
ATOM 2209 N N . PRO A 1 303 ? 33.741 26.626 47.175 1.00 42.63 291 PRO A N 1
ATOM 2210 C CA . PRO A 1 303 ? 34.322 27.658 46.325 1.00 45.24 291 PRO A CA 1
ATOM 2211 C C . PRO A 1 303 ? 34.312 27.310 44.837 1.00 45.25 291 PRO A C 1
ATOM 2212 O O . PRO A 1 303 ? 34.025 28.162 43.991 1.00 45.89 291 PRO A O 1
ATOM 2216 N N . GLU A 1 304 ? 34.631 26.052 44.558 1.00 45.83 292 GLU A N 1
ATOM 2217 C CA . GLU A 1 304 ? 34.565 25.461 43.239 1.00 47.02 292 GLU A CA 1
ATOM 2218 C C . GLU A 1 304 ? 33.209 25.615 42.568 1.00 45.80 292 GLU A C 1
ATOM 2219 O O . GLU A 1 304 ? 33.114 26.067 41.424 1.00 47.55 292 GLU A O 1
ATOM 2225 N N . GLY A 1 305 ? 32.169 25.200 43.280 1.00 44.24 293 GLY A N 1
ATOM 2226 C CA . GLY A 1 305 ? 30.827 25.109 42.737 1.00 43.99 293 GLY A CA 1
ATOM 2227 C C . GLY A 1 305 ? 30.218 26.476 42.540 1.00 43.95 293 GLY A C 1
ATOM 2228 O O . GLY A 1 305 ? 29.527 26.715 41.559 1.00 42.73 293 GLY A O 1
ATOM 2229 N N . PHE A 1 306 ? 30.487 27.380 43.469 1.00 41.74 294 PHE A N 1
ATOM 2230 C CA . PHE A 1 306 ? 30.065 28.769 43.294 1.00 43.08 294 PHE A CA 1
ATOM 2231 C C . PHE A 1 306 ? 30.693 29.334 42.010 1.00 42.49 294 PHE A C 1
ATOM 2232 O O . PHE A 1 306 ? 29.992 29.741 41.092 1.00 43.12 294 PHE A O 1
ATOM 2240 N N . VAL A 1 307 ? 32.015 29.296 41.941 1.00 41.48 295 VAL A N 1
ATOM 2241 C CA . VAL A 1 307 ? 32.739 29.750 40.760 1.00 43.17 295 VAL A CA 1
ATOM 2242 C C . VAL A 1 307 ? 32.203 29.159 39.467 1.00 40.55 295 VAL A C 1
ATOM 2243 O O . VAL A 1 307 ? 31.977 29.872 38.510 1.00 39.82 295 VAL A O 1
ATOM 2247 N N . ASN A 1 308 ? 32.016 27.857 39.435 1.00 40.03 296 ASN A N 1
ATOM 2248 C CA . ASN A 1 308 ? 31.509 27.220 38.227 1.00 39.49 296 ASN A CA 1
ATOM 2249 C C . ASN A 1 308 ? 30.122 27.695 37.801 1.00 38.50 296 ASN A C 1
ATOM 2250 O O . ASN A 1 308 ? 29.883 27.952 36.621 1.00 38.08 296 ASN A O 1
ATOM 2255 N N . ALA A 1 309 ? 29.209 27.818 38.755 1.00 38.54 297 ALA A N 1
ATOM 2256 C CA . ALA A 1 309 ? 27.839 28.219 38.448 1.00 39.00 297 ALA A CA 1
ATOM 2257 C C . ALA A 1 309 ? 27.805 29.666 37.917 1.00 37.64 297 ALA A C 1
ATOM 2258 O O . ALA A 1 309 ? 27.111 29.987 36.974 1.00 38.61 297 ALA A O 1
ATOM 2260 N N . VAL A 1 310 ? 28.635 30.519 38.491 1.00 38.78 298 VAL A N 1
ATOM 2261 C CA . VAL A 1 310 ? 28.751 31.890 38.037 1.00 38.30 298 VAL A CA 1
ATOM 2262 C C . VAL A 1 310 ? 29.283 31.936 36.623 1.00 39.94 298 VAL A C 1
ATOM 2263 O O . VAL A 1 310 ? 28.829 32.712 35.819 1.00 42.10 298 VAL A O 1
ATOM 2267 N N . LEU A 1 311 ? 30.264 31.108 36.309 1.00 42.67 299 LEU A N 1
ATOM 2268 C CA . LEU A 1 311 ? 30.879 31.173 34.999 1.00 42.70 299 LEU A CA 1
ATOM 2269 C C . LEU A 1 311 ? 29.921 30.632 33.969 1.00 41.82 299 LEU A C 1
ATOM 2270 O O . LEU A 1 311 ? 29.757 31.212 32.906 1.00 45.83 299 LEU A O 1
ATOM 2275 N N . GLU A 1 312 ? 29.280 29.522 34.296 1.00 41.49 300 GLU A N 1
ATOM 2276 C CA . GLU A 1 312 ? 28.302 28.926 33.427 1.00 40.97 300 GLU A CA 1
ATOM 2277 C C . GLU A 1 312 ? 27.139 29.851 33.175 1.00 41.59 300 GLU A C 1
ATOM 2278 O O . GLU A 1 312 ? 26.669 29.949 32.054 1.00 45.43 300 GLU A O 1
ATOM 2284 N N . GLY A 1 313 ? 26.676 30.523 34.215 1.00 40.50 301 GLY A N 1
ATOM 2285 C CA . GLY A 1 313 ? 25.626 31.513 34.083 1.00 40.51 301 GLY A CA 1
ATOM 2286 C C . GLY A 1 313 ? 26.059 32.693 33.232 1.00 41.21 301 GLY A C 1
ATOM 2287 O O . GLY A 1 313 ? 25.365 33.079 32.282 1.00 40.12 301 GLY A O 1
ATOM 2288 N N . TYR A 1 314 ? 27.226 33.240 33.538 1.00 41.51 302 TYR A N 1
ATOM 2289 C CA . TYR A 1 314 ? 27.822 34.283 32.694 1.00 40.79 302 TYR A CA 1
ATOM 2290 C C . TYR A 1 314 ? 27.988 33.868 31.262 1.00 41.72 302 TYR A C 1
ATOM 2291 O O . TYR A 1 314 ? 27.718 34.652 30.353 1.00 44.92 302 TYR A O 1
ATOM 2300 N N . ARG A 1 315 ? 28.462 32.647 31.043 1.00 42.75 303 ARG A N 1
ATOM 2301 C CA . ARG A 1 315 ? 28.794 32.191 29.694 1.00 41.88 303 ARG A CA 1
ATOM 2302 C C . ARG A 1 315 ? 27.544 31.790 28.897 1.00 43.29 303 ARG A C 1
ATOM 2303 O O . ARG A 1 315 ? 27.621 31.544 27.684 1.00 44.91 303 ARG A O 1
ATOM 2305 N N . GLY A 1 316 ? 26.392 31.730 29.554 1.00 42.58 304 GLY A N 1
ATOM 2306 C CA . GLY A 1 316 ? 25.168 31.286 28.890 1.00 42.16 304 GLY A CA 1
ATOM 2307 C C . GLY A 1 316 ? 24.956 29.788 28.898 1.00 41.23 304 GLY A C 1
ATOM 2308 O O . GLY A 1 316 ? 24.021 29.296 28.279 1.00 39.67 304 GLY A O 1
ATOM 2309 N N . GLY A 1 317 ? 25.809 29.054 29.609 1.00 42.89 305 GLY A N 1
ATOM 2310 C CA . GLY A 1 317 ? 25.692 27.597 29.673 1.00 44.66 305 GLY A CA 1
ATOM 2311 C C . GLY A 1 317 ? 24.849 27.100 30.831 1.00 46.07 305 GLY A C 1
ATOM 2312 O O . GLY A 1 317 ? 24.320 27.900 31.640 1.00 46.02 305 GLY A O 1
ATOM 2313 N N . LYS A 1 318 ? 24.737 25.773 30.902 1.00 46.80 306 LYS A N 1
ATOM 2314 C CA . LYS A 1 318 ? 24.039 25.068 31.992 1.00 48.28 306 LYS A CA 1
ATOM 2315 C C . LYS A 1 318 ? 24.766 25.167 33.317 1.00 47.50 306 LYS A C 1
ATOM 2316 O O . LYS A 1 318 ? 25.950 24.873 33.400 1.00 48.59 306 LYS A O 1
ATOM 2330 N N . GLU A 1 320 ? 25.314 23.873 37.112 1.00 45.87 308 GLU A N 1
ATOM 2331 C CA . GLU A 1 320 ? 25.164 22.701 37.929 1.00 47.02 308 GLU A CA 1
ATOM 2332 C C . GLU A 1 320 ? 24.905 23.145 39.364 1.00 44.93 308 GLU A C 1
ATOM 2333 O O . GLU A 1 320 ? 25.391 24.198 39.770 1.00 45.10 308 GLU A O 1
ATOM 2339 N N . PRO A 1 321 ? 24.129 22.362 40.111 1.00 44.01 309 PRO A N 1
ATOM 2340 C CA . PRO A 1 321 ? 23.814 22.654 41.517 1.00 45.37 309 PRO A CA 1
ATOM 2341 C C . PRO A 1 321 ? 25.017 22.964 42.411 1.00 47.06 309 PRO A C 1
ATOM 2342 O O . PRO A 1 321 ? 26.065 22.331 42.285 1.00 47.72 309 PRO A O 1
ATOM 2346 N N . VAL A 1 322 ? 24.849 23.904 43.335 1.00 48.13 310 VAL A N 1
ATOM 2347 C CA . VAL A 1 322 ? 25.911 24.211 44.290 1.00 48.67 310 VAL A CA 1
ATOM 2348 C C . VAL A 1 322 ? 25.702 23.485 45.625 1.00 49.67 310 VAL A C 1
ATOM 2349 O O . VAL A 1 322 ? 24.962 23.951 46.486 1.00 52.72 310 VAL A O 1
ATOM 2353 N N . GLU A 1 323 ? 26.384 22.358 45.786 1.00 48.45 311 GLU A N 1
ATOM 2354 C CA . GLU A 1 323 ? 26.242 21.527 46.962 1.00 48.99 311 GLU A CA 1
ATOM 2355 C C . GLU A 1 323 ? 27.221 22.002 48.033 1.00 47.54 311 GLU A C 1
ATOM 2356 O O . GLU A 1 323 ? 28.413 22.138 47.776 1.00 47.18 311 GLU A O 1
ATOM 2362 N N . PRO A 1 324 ? 26.737 22.223 49.247 1.00 45.97 312 PRO A N 1
ATOM 2363 C CA . PRO A 1 324 ? 27.615 22.590 50.339 1.00 46.68 312 PRO A CA 1
ATOM 2364 C C . PRO A 1 324 ? 28.413 21.416 50.894 1.00 48.26 312 PRO A C 1
ATOM 2365 O O . PRO A 1 324 ? 27.871 20.308 51.076 1.00 49.36 312 PRO A O 1
ATOM 2369 N N . ARG A 1 325 ? 29.693 21.653 51.172 1.00 48.83 313 ARG A N 1
ATOM 2370 C CA . ARG A 1 325 ? 30.518 20.662 51.840 1.00 47.26 313 ARG A CA 1
ATOM 2371 C C . ARG A 1 325 ? 30.764 21.113 53.274 1.00 44.47 313 ARG A C 1
ATOM 2372 O O . ARG A 1 325 ? 31.385 22.118 53.527 1.00 44.72 313 ARG A O 1
ATOM 2380 N N . GLY A 1 326 ? 30.240 20.361 54.218 1.00 43.20 314 GLY A N 1
ATOM 2381 C CA . GLY A 1 326 ? 30.449 20.652 55.617 1.00 43.19 314 GLY A CA 1
ATOM 2382 C C . GLY A 1 326 ? 29.623 21.836 56.030 1.00 41.40 314 GLY A C 1
ATOM 2383 O O . GLY A 1 326 ? 28.609 22.096 55.428 1.00 41.66 314 GLY A O 1
ATOM 2384 N N . PHE A 1 327 ? 30.074 22.526 57.073 1.00 41.61 315 PHE A N 1
ATOM 2385 C CA . PHE A 1 327 ? 29.412 23.695 57.610 1.00 39.82 315 PHE A CA 1
ATOM 2386 C C . PHE A 1 327 ? 30.391 24.859 57.678 1.00 40.45 315 PHE A C 1
ATOM 2387 O O . PHE A 1 327 ? 31.574 24.684 57.930 1.00 37.36 315 PHE A O 1
ATOM 2395 N N . ALA A 1 328 ? 29.882 26.057 57.443 1.00 43.14 316 ALA A N 1
ATOM 2396 C CA . ALA A 1 328 ? 30.670 27.278 57.581 1.00 43.51 316 ALA A CA 1
ATOM 2397 C C . ALA A 1 328 ? 30.006 28.233 58.608 1.00 43.69 316 ALA A C 1
ATOM 2398 O O . ALA A 1 328 ? 28.771 28.318 58.690 1.00 40.53 316 ALA A O 1
ATOM 2400 N N . VAL A 1 329 ? 30.833 28.885 59.432 1.00 43.16 317 VAL A N 1
ATOM 2401 C CA . VAL A 1 329 ? 30.371 29.880 60.370 1.00 41.51 317 VAL A CA 1
ATOM 2402 C C . VAL A 1 329 ? 31.170 31.139 60.091 1.00 42.54 317 VAL A C 1
ATOM 2403 O O . VAL A 1 329 ? 32.401 31.108 59.949 1.00 43.80 317 VAL A O 1
ATOM 2407 N N . ASP A 1 330 ? 30.467 32.256 60.017 1.00 43.71 318 ASP A N 1
ATOM 2408 C CA . ASP A 1 330 ? 31.090 33.567 59.891 1.00 44.10 318 ASP A CA 1
ATOM 2409 C C . ASP A 1 330 ? 30.842 34.326 61.193 1.00 42.87 318 ASP A C 1
ATOM 2410 O O . ASP A 1 330 ? 29.699 34.586 61.522 1.00 45.99 318 ASP A O 1
ATOM 2415 N N . VAL A 1 331 ? 31.897 34.632 61.946 1.00 39.50 319 VAL A N 1
ATOM 2416 C CA . VAL A 1 331 ? 31.788 35.551 63.046 1.00 38.82 319 VAL A CA 1
ATOM 2417 C C . VAL A 1 331 ? 32.344 36.875 62.539 1.00 40.99 319 VAL A C 1
ATOM 2418 O O . VAL A 1 331 ? 33.517 36.970 62.210 1.00 40.04 319 VAL A O 1
ATOM 2422 N N . VAL A 1 332 ? 31.481 37.885 62.487 1.00 43.09 320 VAL A N 1
ATOM 2423 C CA . VAL A 1 332 ? 31.857 39.196 62.076 1.00 45.23 320 VAL A CA 1
ATOM 2424 C C . VAL A 1 332 ? 32.450 39.942 63.285 1.00 46.09 320 VAL A C 1
ATOM 2425 O O . VAL A 1 332 ? 31.806 40.038 64.340 1.00 46.29 320 VAL A O 1
ATOM 2429 N N . LEU A 1 333 ? 33.680 40.455 63.125 1.00 45.21 321 LEU A N 1
ATOM 2430 C CA . LEU A 1 333 ? 34.197 41.498 64.024 1.00 44.16 321 LEU A CA 1
ATOM 2431 C C . LEU A 1 333 ? 33.952 42.890 63.428 1.00 43.14 321 LEU A C 1
ATOM 2432 O O . LEU A 1 333 ? 34.351 43.187 62.299 1.00 40.03 321 LEU A O 1
ATOM 2437 N N . ALA A 1 334 ? 33.271 43.724 64.205 1.00 42.25 322 ALA A N 1
ATOM 2438 C CA . ALA A 1 334 ? 32.962 45.086 63.822 1.00 42.17 322 ALA A CA 1
ATOM 2439 C C . ALA A 1 334 ? 33.614 46.081 64.791 1.00 42.86 322 ALA A C 1
ATOM 2440 O O . ALA A 1 334 ? 34.159 45.715 65.839 1.00 46.60 322 ALA A O 1
ATOM 2442 N N . ALA A 1 335 ? 33.593 47.343 64.417 1.00 42.78 323 ALA A N 1
ATOM 2443 C CA . ALA A 1 335 ? 34.195 48.379 65.227 1.00 43.33 323 ALA A CA 1
ATOM 2444 C C . ALA A 1 335 ? 33.260 48.829 66.334 1.00 47.05 323 ALA A C 1
ATOM 2445 O O . ALA A 1 335 ? 32.038 48.784 66.195 1.00 49.68 323 ALA A O 1
ATOM 2447 N N . ARG A 1 336 ? 33.832 49.299 67.431 1.00 47.90 324 ARG A N 1
ATOM 2448 C CA . ARG A 1 336 ? 33.057 50.010 68.419 1.00 49.30 324 ARG A CA 1
ATOM 2449 C C . ARG A 1 336 ? 32.346 51.178 67.750 1.00 48.41 324 ARG A C 1
ATOM 2450 O O . ARG A 1 336 ? 32.962 51.952 67.009 1.00 47.73 324 ARG A O 1
ATOM 2458 N N . GLY A 1 337 ? 31.049 51.306 68.019 1.00 48.45 325 GLY A N 1
ATOM 2459 C CA . GLY A 1 337 ? 30.219 52.344 67.394 1.00 47.05 325 GLY A CA 1
ATOM 2460 C C . GLY A 1 337 ? 29.323 51.860 66.258 1.00 45.90 325 GLY A C 1
ATOM 2461 O O . GLY A 1 337 ? 28.347 52.536 65.914 1.00 44.77 325 GLY A O 1
ATOM 2462 N N . TYR A 1 338 ? 29.641 50.699 65.685 1.00 43.88 326 TYR A N 1
ATOM 2463 C CA . TYR A 1 338 ? 28.869 50.119 64.604 1.00 45.33 326 TYR A CA 1
ATOM 2464 C C . TYR A 1 338 ? 27.475 49.752 65.082 1.00 45.14 326 TYR A C 1
ATOM 2465 O O . TYR A 1 338 ? 27.384 49.088 66.100 1.00 45.67 326 TYR A O 1
ATOM 2474 N N . PRO A 1 339 ? 26.397 50.108 64.364 1.00 45.35 327 PRO A N 1
ATOM 2475 C CA . PRO A 1 339 ? 26.431 50.742 63.042 1.00 48.28 327 PRO A CA 1
ATOM 2476 C C . PRO A 1 339 ? 26.354 52.272 62.958 1.00 49.89 327 PRO A C 1
ATOM 2477 O O . PRO A 1 339 ? 26.783 52.835 61.957 1.00 51.31 327 PRO A O 1
ATOM 2481 N N . ASP A 1 340 ? 25.816 52.941 63.966 1.00 51.13 328 ASP A N 1
ATOM 2482 C CA . ASP A 1 340 ? 25.475 54.350 63.811 1.00 54.19 328 ASP A CA 1
ATOM 2483 C C . ASP A 1 340 ? 26.687 55.281 63.656 1.00 54.29 328 ASP A C 1
ATOM 2484 O O . ASP A 1 340 ? 26.545 56.414 63.190 1.00 56.06 328 ASP A O 1
ATOM 2489 N N . ALA A 1 341 ? 27.872 54.806 64.032 1.00 53.57 329 ALA A N 1
ATOM 2490 C CA . ALA A 1 341 ? 29.055 55.666 64.104 1.00 52.03 329 ALA A CA 1
ATOM 2491 C C . ALA A 1 341 ? 30.292 54.838 64.417 1.00 50.81 329 ALA A C 1
ATOM 2492 O O . ALA A 1 341 ? 30.800 54.927 65.532 1.00 52.24 329 ALA A O 1
ATOM 2494 N N . PRO A 1 342 ? 30.775 54.030 63.468 1.00 47.61 330 PRO A N 1
ATOM 2495 C CA . PRO A 1 342 ? 31.910 53.134 63.743 1.00 47.17 330 PRO A CA 1
ATOM 2496 C C . PRO A 1 342 ? 33.170 53.935 63.928 1.00 47.04 330 PRO A C 1
ATOM 2497 O O . PRO A 1 342 ? 33.315 54.982 63.295 1.00 47.92 330 PRO A O 1
ATOM 2501 N N . GLU A 1 343 ? 34.053 53.489 64.813 1.00 46.58 331 GLU A N 1
ATOM 2502 C CA . GLU A 1 343 ? 35.310 54.177 64.985 1.00 45.91 331 GLU A CA 1
ATOM 2503 C C . GLU A 1 343 ? 36.338 53.507 64.107 1.00 45.13 331 GLU A C 1
ATOM 2504 O O . GLU A 1 343 ? 36.394 52.289 63.989 1.00 44.45 331 GLU A O 1
ATOM 2510 N N . LYS A 1 344 ? 37.152 54.338 63.478 1.00 47.23 332 LYS A N 1
ATOM 2511 C CA . LYS A 1 344 ? 38.148 53.893 62.516 1.00 48.01 332 LYS A CA 1
ATOM 2512 C C . LYS A 1 344 ? 39.580 54.061 63.049 1.00 45.37 332 LYS A C 1
ATOM 2513 O O . LYS A 1 344 ? 39.803 54.557 64.156 1.00 43.62 332 LYS A O 1
ATOM 2519 N N . GLY A 1 345 ? 40.536 53.591 62.259 1.00 44.22 333 GLY A N 1
ATOM 2520 C CA . GLY A 1 345 ? 41.935 53.874 62.478 1.00 44.34 333 GLY A CA 1
ATOM 2521 C C . GLY A 1 345 ? 42.619 53.064 63.552 1.00 44.73 333 GLY A C 1
ATOM 2522 O O . GLY A 1 345 ? 43.770 53.354 63.886 1.00 46.18 333 GLY A O 1
ATOM 2523 N N . LYS A 1 346 ? 41.936 52.064 64.103 1.00 45.02 334 LYS A N 1
ATOM 2524 C CA . LYS A 1 346 ? 42.496 51.267 65.209 1.00 44.45 334 LYS A CA 1
ATOM 2525 C C . LYS A 1 346 ? 43.333 50.129 64.638 1.00 43.40 334 LYS A C 1
ATOM 2526 O O . LYS A 1 346 ? 43.001 49.591 63.585 1.00 44.14 334 LYS A O 1
ATOM 2532 N N . GLU A 1 347 ? 44.414 49.758 65.324 1.00 44.36 335 GLU A N 1
ATOM 2533 C CA . GLU A 1 347 ? 45.402 48.827 64.749 1.00 44.72 335 GLU A CA 1
ATOM 2534 C C . GLU A 1 347 ? 45.001 47.353 64.933 1.00 41.96 335 GLU A C 1
ATOM 2535 O O . GLU A 1 347 ? 44.643 46.935 66.025 1.00 41.16 335 GLU A O 1
ATOM 2541 N N . ILE A 1 348 ? 45.077 46.583 63.852 1.00 40.29 336 ILE A N 1
ATOM 2542 C CA . ILE A 1 348 ? 44.614 45.200 63.835 1.00 39.33 336 ILE A CA 1
ATOM 2543 C C . ILE A 1 348 ? 45.757 44.203 63.877 1.00 39.88 336 ILE A C 1
ATOM 2544 O O . ILE A 1 348 ? 46.596 44.165 62.988 1.00 42.11 336 ILE A O 1
ATOM 2549 N N . THR A 1 349 ? 45.773 43.378 64.913 1.00 41.50 337 THR A N 1
ATOM 2550 C CA . THR A 1 349 ? 46.702 42.258 64.994 1.00 40.44 337 THR A CA 1
ATOM 2551 C C . THR A 1 349 ? 45.993 41.002 64.511 1.00 40.61 337 THR A C 1
ATOM 2552 O O . THR A 1 349 ? 44.866 40.709 64.904 1.00 38.13 337 THR A O 1
ATOM 2556 N N . LEU A 1 350 ? 46.670 40.290 63.620 1.00 43.35 338 LEU A N 1
ATOM 2557 C CA . LEU A 1 350 ? 46.129 39.106 62.955 1.00 44.65 338 LEU A CA 1
ATOM 2558 C C . LEU A 1 350 ? 47.000 37.912 63.277 1.00 45.33 338 LEU A C 1
ATOM 2559 O O . LEU A 1 350 ? 48.208 38.058 63.446 1.00 45.21 338 LEU A O 1
ATOM 2564 N N . PRO A 1 351 ? 46.403 36.732 63.372 1.00 48.10 339 PRO A N 1
ATOM 2565 C CA . PRO A 1 351 ? 47.176 35.493 63.512 1.00 50.63 339 PRO A CA 1
ATOM 2566 C C . PRO A 1 351 ? 47.987 35.060 62.279 1.00 52.61 339 PRO A C 1
ATOM 2567 O O . PRO A 1 351 ? 47.839 35.625 61.189 1.00 52.49 339 PRO A O 1
ATOM 2571 N N . GLU A 1 352 ? 48.836 34.044 62.476 1.00 55.97 340 GLU A N 1
ATOM 2572 C CA . GLU A 1 352 ? 49.593 33.418 61.380 1.00 56.81 340 GLU A CA 1
ATOM 2573 C C . GLU A 1 352 ? 48.637 32.812 60.343 1.00 58.37 340 GLU A C 1
ATOM 2574 O O . GLU A 1 352 ? 48.806 33.034 59.141 1.00 60.85 340 GLU A O 1
ATOM 2576 N N . GLU A 1 353 ? 47.618 32.077 60.794 1.00 57.43 341 GLU A N 1
ATOM 2577 C CA . GLU A 1 353 ? 46.656 31.488 59.851 1.00 57.35 341 GLU A CA 1
ATOM 2578 C C . GLU A 1 353 ? 45.182 31.636 60.265 1.00 54.70 341 GLU A C 1
ATOM 2579 O O . GLU A 1 353 ? 44.859 32.234 61.294 1.00 55.76 341 GLU A O 1
ATOM 2585 N N . GLY A 1 354 ? 44.303 31.120 59.411 1.00 52.16 342 GLY A N 1
ATOM 2586 C CA . GLY A 1 354 ? 42.856 31.261 59.570 1.00 50.27 342 GLY A CA 1
ATOM 2587 C C . GLY A 1 354 ? 42.231 31.848 58.321 1.00 47.53 342 GLY A C 1
ATOM 2588 O O . GLY A 1 354 ? 42.818 32.689 57.657 1.00 47.15 342 GLY A O 1
ATOM 2589 N N . LEU A 1 355 ? 41.034 31.400 57.998 1.00 46.29 343 LEU A N 1
ATOM 2590 C CA . LEU A 1 355 ? 40.305 31.987 56.921 1.00 44.35 343 LEU A CA 1
ATOM 2591 C C . LEU A 1 355 ? 39.621 33.246 57.406 1.00 43.19 343 LEU A C 1
ATOM 2592 O O . LEU A 1 355 ? 38.656 33.194 58.133 1.00 44.88 343 LEU A O 1
ATOM 2597 N N . ILE A 1 356 ? 40.121 34.386 56.959 1.00 45.11 344 ILE A N 1
ATOM 2598 C CA . ILE A 1 356 ? 39.515 35.673 57.248 1.00 44.00 344 ILE A CA 1
ATOM 2599 C C . ILE A 1 356 ? 39.140 36.326 55.936 1.00 44.60 344 ILE A C 1
ATOM 2600 O O . ILE A 1 356 ? 39.851 36.197 54.950 1.00 48.06 344 ILE A O 1
ATOM 2605 N N . PHE A 1 357 ? 37.986 36.986 55.913 1.00 45.30 345 PHE A N 1
ATOM 2606 C CA . PHE A 1 357 ? 37.622 37.856 54.822 1.00 43.76 345 PHE A CA 1
ATOM 2607 C C . PHE A 1 357 ? 37.631 39.249 55.392 1.00 43.70 345 PHE A C 1
ATOM 2608 O O . PHE A 1 357 ? 37.108 39.477 56.457 1.00 43.78 345 PHE A O 1
ATOM 2616 N N . PHE A 1 358 ? 38.247 40.166 54.666 1.00 44.59 346 PHE A N 1
ATOM 2617 C CA . PHE A 1 358 ? 38.457 41.520 55.092 1.00 42.61 346 PHE A CA 1
ATOM 2618 C C . PHE A 1 358 ? 37.443 42.421 54.448 1.00 44.27 346 PHE A C 1
ATOM 2619 O O . PHE A 1 358 ? 37.061 42.240 53.283 1.00 46.96 346 PHE A O 1
ATOM 2627 N N . ALA A 1 359 ? 37.016 43.425 55.202 1.00 44.37 347 ALA A N 1
ATOM 2628 C CA . ALA A 1 359 ? 36.055 44.403 54.703 1.00 41.37 347 ALA A CA 1
ATOM 2629 C C . ALA A 1 359 ? 36.590 45.773 55.056 1.00 41.78 347 ALA A C 1
ATOM 2630 O O . ALA A 1 359 ? 37.404 46.336 54.309 1.00 43.78 347 ALA A O 1
ATOM 2632 N N . GLY A 1 360 ? 36.170 46.307 56.194 1.00 42.93 348 GLY A N 1
ATOM 2633 C CA . GLY A 1 360 ? 36.602 47.639 56.619 1.00 45.04 348 GLY A CA 1
ATOM 2634 C C . GLY A 1 360 ? 38.015 47.664 57.182 1.00 44.56 348 GLY A C 1
ATOM 2635 O O . GLY A 1 360 ? 38.211 47.958 58.364 1.00 45.43 348 GLY A O 1
ATOM 2636 N N . VAL A 1 361 ? 39.002 47.370 56.338 1.00 44.10 349 VAL A N 1
ATOM 2637 C CA . VAL A 1 361 ? 40.413 47.487 56.740 1.00 44.58 349 VAL A CA 1
ATOM 2638 C C . VAL A 1 361 ? 41.166 48.336 55.768 1.00 41.96 349 VAL A C 1
ATOM 2639 O O . VAL A 1 361 ? 40.891 48.282 54.572 1.00 40.92 349 VAL A O 1
ATOM 2643 N N . ALA A 1 362 ? 42.108 49.123 56.289 1.00 41.73 350 ALA A N 1
ATOM 2644 C CA . ALA A 1 362 ? 43.005 49.953 55.463 1.00 39.32 350 ALA A CA 1
ATOM 2645 C C . ALA A 1 362 ? 44.447 49.798 55.889 1.00 38.48 350 ALA A C 1
ATOM 2646 O O . ALA A 1 362 ? 44.737 49.236 56.929 1.00 35.11 350 ALA A O 1
ATOM 2648 N N . GLU A 1 363 ? 45.353 50.279 55.046 1.00 43.34 351 GLU A N 1
ATOM 2649 C CA . GLU A 1 363 ? 46.772 50.338 55.368 1.00 48.24 351 GLU A CA 1
ATOM 2650 C C . GLU A 1 363 ? 47.078 51.769 55.775 1.00 48.82 351 GLU A C 1
ATOM 2651 O O . GLU A 1 363 ? 46.643 52.703 55.100 1.00 49.47 351 GLU A O 1
ATOM 2657 N N . LYS A 1 364 ? 47.803 51.939 56.881 1.00 49.49 352 LYS A N 1
ATOM 2658 C CA . LYS A 1 364 ? 48.213 53.259 57.331 1.00 49.92 352 LYS A CA 1
ATOM 2659 C C . LYS A 1 364 ? 49.462 53.105 58.174 1.00 50.00 352 LYS A C 1
ATOM 2660 O O . LYS A 1 364 ? 49.471 52.327 59.134 1.00 50.52 352 LYS A O 1
ATOM 2666 N N . ASP A 1 365 ? 50.514 53.835 57.804 1.00 49.81 353 ASP A N 1
ATOM 2667 C CA . ASP A 1 365 ? 51.797 53.789 58.511 1.00 50.29 353 ASP A CA 1
ATOM 2668 C C . ASP A 1 365 ? 52.384 52.363 58.592 1.00 49.93 353 ASP A C 1
ATOM 2669 O O . ASP A 1 365 ? 52.924 51.949 59.637 1.00 48.56 353 ASP A O 1
ATOM 2674 N N . GLY A 1 366 ? 52.265 51.625 57.480 1.00 49.38 354 GLY A N 1
ATOM 2675 C CA . GLY A 1 366 ? 52.791 50.264 57.371 1.00 48.91 354 GLY A CA 1
ATOM 2676 C C . GLY A 1 366 ? 52.014 49.238 58.181 1.00 48.88 354 GLY A C 1
ATOM 2677 O O . GLY A 1 366 ? 52.483 48.120 58.391 1.00 50.16 354 GLY A O 1
ATOM 2678 N N . LYS A 1 367 ? 50.826 49.610 58.635 1.00 47.34 355 LYS A N 1
ATOM 2679 C CA . LYS A 1 367 ? 50.049 48.756 59.510 1.00 46.91 355 LYS A CA 1
ATOM 2680 C C . LYS A 1 367 ? 48.651 48.523 58.948 1.00 46.81 355 LYS A C 1
ATOM 2681 O O . LYS A 1 367 ? 48.196 49.197 58.027 1.00 47.12 355 LYS A O 1
ATOM 2687 N N . LEU A 1 368 ? 47.986 47.543 59.523 1.00 45.01 356 LEU A N 1
ATOM 2688 C CA . LEU A 1 368 ? 46.623 47.271 59.222 1.00 44.52 356 LEU A CA 1
ATOM 2689 C C . LEU A 1 368 ? 45.795 48.042 60.268 1.00 41.78 356 LEU A C 1
ATOM 2690 O O . LEU A 1 368 ? 46.095 47.986 61.462 1.00 36.49 356 LEU A O 1
ATOM 2695 N N . VAL A 1 369 ? 44.791 48.789 59.792 1.00 42.12 357 VAL A N 1
ATOM 2696 C CA . VAL A 1 369 ? 43.920 49.605 60.646 1.00 42.32 357 VAL A CA 1
ATOM 2697 C C . VAL A 1 369 ? 42.442 49.439 60.271 1.00 43.90 357 VAL A C 1
ATOM 2698 O O . VAL A 1 369 ? 42.125 49.118 59.114 1.00 47.64 357 VAL A O 1
ATOM 2702 N N . THR A 1 370 ? 41.526 49.617 61.232 1.00 42.27 358 THR A N 1
ATOM 2703 C CA . THR A 1 370 ? 40.091 49.512 60.916 1.00 40.67 358 THR A CA 1
ATOM 2704 C C . THR A 1 370 ? 39.686 50.685 60.063 1.00 39.38 358 THR A C 1
ATOM 2705 O O . THR A 1 370 ? 40.221 51.770 60.222 1.00 39.60 358 THR A O 1
ATOM 2709 N N . ASN A 1 371 ? 38.709 50.464 59.184 1.00 41.04 359 ASN A N 1
ATOM 2710 C CA . ASN A 1 371 ? 38.274 51.475 58.231 1.00 42.71 359 ASN A CA 1
ATOM 2711 C C . ASN A 1 371 ? 36.916 51.094 57.671 1.00 44.91 359 ASN A C 1
ATOM 2712 O O . ASN A 1 371 ? 36.745 50.916 56.474 1.00 50.18 359 ASN A O 1
ATOM 2717 N N . GLY A 1 372 ? 35.942 50.959 58.549 1.00 45.14 360 GLY A N 1
ATOM 2718 C CA . GLY A 1 372 ? 34.585 50.599 58.151 1.00 42.81 360 GLY A CA 1
ATOM 2719 C C . GLY A 1 372 ? 33.885 49.963 59.324 1.00 42.22 360 GLY A C 1
ATOM 2720 O O . GLY A 1 372 ? 34.522 49.556 60.316 1.00 40.74 360 GLY A O 1
ATOM 2721 N N . GLY A 1 373 ? 32.571 49.852 59.217 1.00 42.05 361 GLY A N 1
ATOM 2722 C CA . GLY A 1 373 ? 31.766 49.320 60.320 1.00 42.26 361 GLY A CA 1
ATOM 2723 C C . GLY A 1 373 ? 32.097 47.891 60.663 1.00 41.82 361 GLY A C 1
ATOM 2724 O O . GLY A 1 373 ? 32.353 47.561 61.812 1.00 42.07 361 GLY A O 1
ATOM 2725 N N . ARG A 1 374 ? 32.044 47.046 59.648 1.00 42.90 362 ARG A N 1
ATOM 2726 C CA . ARG A 1 374 ? 32.421 45.657 59.748 1.00 43.43 362 ARG A CA 1
ATOM 2727 C C . ARG A 1 374 ? 33.844 45.536 59.231 1.00 42.50 362 ARG A C 1
ATOM 2728 O O . ARG A 1 374 ? 34.157 45.911 58.077 1.00 40.63 362 ARG A O 1
ATOM 2736 N N . VAL A 1 375 ? 34.702 44.994 60.096 1.00 42.84 363 VAL A N 1
ATOM 2737 C CA . VAL A 1 375 ? 36.140 44.992 59.874 1.00 41.87 363 VAL A CA 1
ATOM 2738 C C . VAL A 1 375 ? 36.521 43.673 59.232 1.00 41.38 363 VAL A C 1
ATOM 2739 O O . VAL A 1 375 ? 37.002 43.625 58.078 1.00 40.75 363 VAL A O 1
ATOM 2743 N N . LEU A 1 376 ? 36.274 42.604 59.967 1.00 41.22 364 LEU A N 1
ATOM 2744 C CA . LEU A 1 376 ? 36.688 41.271 59.544 1.00 44.48 364 LEU A CA 1
ATOM 2745 C C . LEU A 1 376 ? 35.570 40.250 59.649 1.00 44.58 364 LEU A C 1
ATOM 2746 O O . LEU A 1 376 ? 34.723 40.312 60.538 1.00 45.30 364 LEU A O 1
ATOM 2751 N N . HIS A 1 377 ? 35.667 39.251 58.780 1.00 45.02 365 HIS A N 1
ATOM 2752 C CA . HIS A 1 377 ? 34.880 38.064 58.859 1.00 43.67 365 HIS A CA 1
ATOM 2753 C C . HIS A 1 377 ? 35.814 36.929 59.233 1.00 42.91 365 HIS A C 1
ATOM 2754 O O . HIS A 1 377 ? 36.695 36.583 58.472 1.00 42.23 365 HIS A O 1
ATOM 2761 N N . CYS A 1 378 ? 35.620 36.368 60.434 1.00 43.26 366 CYS A N 1
ATOM 2762 C CA . CYS A 1 378 ? 36.341 35.171 60.866 1.00 41.98 366 CYS A CA 1
ATOM 2763 C C . CYS A 1 378 ? 35.581 33.876 60.542 1.00 42.59 366 CYS A C 1
ATOM 2764 O O . CYS A 1 378 ? 34.459 33.663 60.996 1.00 40.26 366 CYS A O 1
ATOM 2775 N N . GLY A 1 380 ? 34.973 29.775 60.387 1.00 45.18 368 GLY A N 1
ATOM 2776 C CA . GLY A 1 380 ? 35.214 28.474 60.923 1.00 44.11 368 GLY A CA 1
ATOM 2777 C C . GLY A 1 380 ? 34.598 27.490 59.972 1.00 44.83 368 GLY A C 1
ATOM 2778 O O . GLY A 1 380 ? 33.601 27.796 59.344 1.00 42.93 368 GLY A O 1
ATOM 2779 N N . THR A 1 381 ? 35.206 26.302 59.871 1.00 48.07 369 THR A N 1
ATOM 2780 C CA . THR A 1 381 ? 34.700 25.230 59.022 1.00 47.34 369 THR A CA 1
ATOM 2781 C C . THR A 1 381 ? 34.759 23.923 59.786 1.00 43.86 369 THR A C 1
ATOM 2782 O O . THR A 1 381 ? 35.591 23.762 60.648 1.00 44.20 369 THR A O 1
ATOM 2786 N N . GLY A 1 382 ? 33.866 22.999 59.460 1.00 42.57 370 GLY A N 1
ATOM 2787 C CA . GLY A 1 382 ? 33.905 21.667 60.029 1.00 42.65 370 GLY A CA 1
ATOM 2788 C C . GLY A 1 382 ? 32.847 20.759 59.437 1.00 42.99 370 GLY A C 1
ATOM 2789 O O . GLY A 1 382 ? 32.055 21.171 58.591 1.00 42.35 370 GLY A O 1
ATOM 2790 N N . GLU A 1 383 ? 32.845 19.523 59.916 1.00 44.52 371 GLU A N 1
ATOM 2791 C CA . GLU A 1 383 ? 31.861 18.522 59.549 1.00 45.92 371 GLU A CA 1
ATOM 2792 C C . GLU A 1 383 ? 30.554 18.744 60.299 1.00 44.14 371 GLU A C 1
ATOM 2793 O O . GLU A 1 383 ? 29.502 18.291 59.866 1.00 44.81 371 GLU A O 1
ATOM 2799 N N . THR A 1 384 ? 30.617 19.415 61.438 1.00 43.52 372 THR A N 1
ATOM 2800 C CA . THR A 1 384 ? 29.394 19.798 62.143 1.00 44.07 372 THR A CA 1
ATOM 2801 C C . THR A 1 384 ? 29.291 21.305 62.286 1.00 44.36 372 THR A C 1
ATOM 2802 O O . THR A 1 384 ? 30.249 22.055 62.029 1.00 45.01 372 THR A O 1
ATOM 2806 N N . LYS A 1 385 ? 28.106 21.749 62.678 1.00 43.68 373 LYS A N 1
ATOM 2807 C CA . LYS A 1 385 ? 27.880 23.155 62.935 1.00 42.20 373 LYS A CA 1
ATOM 2808 C C . LYS A 1 385 ? 28.743 23.568 64.130 1.00 43.11 373 LYS A C 1
ATOM 2809 O O . LYS A 1 385 ? 29.322 24.664 64.133 1.00 42.81 373 LYS A O 1
ATOM 2815 N N . GLU A 1 386 ? 28.872 22.678 65.120 1.00 45.20 374 GLU A N 1
ATOM 2816 C CA . GLU A 1 386 ? 29.629 23.000 66.323 1.00 45.31 374 GLU A CA 1
ATOM 2817 C C . GLU A 1 386 ? 31.130 23.062 66.029 1.00 44.74 374 GLU A C 1
ATOM 2818 O O . GLU A 1 386 ? 31.849 23.868 66.633 1.00 44.43 374 GLU A O 1
ATOM 2820 N N . GLU A 1 387 ? 31.602 22.242 65.092 1.00 45.66 375 GLU A N 1
ATOM 2821 C CA . GLU A 1 387 ? 33.024 22.247 64.743 1.00 46.97 375 GLU A CA 1
ATOM 2822 C C . GLU A 1 387 ? 33.360 23.569 64.100 1.00 46.31 375 GLU A C 1
ATOM 2823 O O . GLU A 1 387 ? 34.285 24.263 64.514 1.00 47.38 375 GLU A O 1
ATOM 2829 N N . ALA A 1 388 ? 32.579 23.894 63.077 1.00 46.12 376 ALA A N 1
ATOM 2830 C CA . ALA A 1 388 ? 32.600 25.201 62.406 1.00 44.74 376 ALA A CA 1
ATOM 2831 C C . ALA A 1 388 ? 32.497 26.393 63.382 1.00 45.49 376 ALA A C 1
ATOM 2832 O O . ALA A 1 388 ? 33.218 27.388 63.242 1.00 45.30 376 ALA A O 1
ATOM 2834 N N . ARG A 1 389 ? 31.616 26.287 64.370 1.00 45.77 377 ARG A N 1
ATOM 2835 C CA . ARG A 1 389 ? 31.455 27.353 65.362 1.00 46.12 377 ARG A CA 1
ATOM 2836 C C . ARG A 1 389 ? 32.722 27.585 66.204 1.00 44.02 377 ARG A C 1
ATOM 2837 O O . ARG A 1 389 ? 33.214 28.708 66.288 1.00 40.99 377 ARG A O 1
ATOM 2845 N N . ARG A 1 390 ? 33.252 26.536 66.816 1.00 44.84 378 ARG A N 1
ATOM 2846 C CA . ARG A 1 390 ? 34.470 26.685 67.622 1.00 45.35 378 ARG A CA 1
ATOM 2847 C C . ARG A 1 390 ? 35.637 27.241 66.784 1.00 45.14 378 ARG A C 1
ATOM 2848 O O . ARG A 1 390 ? 36.312 28.176 67.195 1.00 43.96 378 ARG A O 1
ATOM 2850 N N . LYS A 1 391 ? 35.864 26.698 65.598 1.00 46.24 379 LYS A N 1
ATOM 2851 C CA . LYS A 1 391 ? 36.973 27.186 64.783 1.00 47.67 379 LYS A CA 1
ATOM 2852 C C . LYS A 1 391 ? 36.840 28.702 64.519 1.00 47.58 379 LYS A C 1
ATOM 2853 O O . LYS A 1 391 ? 37.790 29.462 64.718 1.00 48.16 379 LYS A O 1
ATOM 2859 N N . ALA A 1 392 ? 35.655 29.133 64.110 1.00 46.77 380 ALA A N 1
ATOM 2860 C CA . ALA A 1 392 ? 35.402 30.547 63.849 1.00 46.30 380 ALA A CA 1
ATOM 2861 C C . ALA A 1 392 ? 35.780 31.383 65.071 1.00 47.35 380 ALA A C 1
ATOM 2862 O O . ALA A 1 392 ? 36.535 32.358 64.964 1.00 49.31 380 ALA A O 1
ATOM 2864 N N . TYR A 1 393 ? 35.262 30.977 66.236 1.00 45.56 381 TYR A N 1
ATOM 2865 C CA . TYR A 1 393 ? 35.432 31.732 67.483 1.00 42.98 381 TYR A CA 1
ATOM 2866 C C . TYR A 1 393 ? 36.859 31.684 68.011 1.00 42.59 381 TYR A C 1
ATOM 2867 O O . TYR A 1 393 ? 37.369 32.693 68.503 1.00 41.69 381 TYR A O 1
ATOM 2876 N N . GLU A 1 394 ? 37.492 30.522 67.884 1.00 43.22 382 GLU A N 1
ATOM 2877 C CA . GLU A 1 394 ? 38.913 30.369 68.170 1.00 43.71 382 GLU A CA 1
ATOM 2878 C C . GLU A 1 394 ? 39.729 31.389 67.384 1.00 43.76 382 GLU A C 1
ATOM 2879 O O . GLU A 1 394 ? 40.670 31.992 67.905 1.00 43.12 382 GLU A O 1
ATOM 2885 N N . LEU A 1 395 ? 39.346 31.602 66.130 1.00 46.28 383 LEU A N 1
ATOM 2886 C CA . LEU A 1 395 ? 40.002 32.608 65.292 1.00 46.26 383 LEU A CA 1
ATOM 2887 C C . LEU A 1 395 ? 39.663 34.023 65.760 1.00 46.45 383 LEU A C 1
ATOM 2888 O O . LEU A 1 395 ? 40.538 34.867 65.860 1.00 49.01 383 LEU A O 1
ATOM 2893 N N . ALA A 1 396 ? 38.412 34.293 66.073 1.00 45.13 384 ALA A N 1
ATOM 2894 C CA . ALA A 1 396 ? 38.054 35.646 66.470 1.00 46.33 384 ALA A CA 1
ATOM 2895 C C . ALA A 1 396 ? 38.822 36.100 67.753 1.00 47.93 384 ALA A C 1
ATOM 2896 O O . ALA A 1 396 ? 39.188 37.291 67.885 1.00 47.45 384 ALA A O 1
ATOM 2898 N N . GLU A 1 397 ? 39.083 35.148 68.665 1.00 47.82 385 GLU A N 1
ATOM 2899 C CA . GLU A 1 397 ? 39.872 35.407 69.876 1.00 47.66 385 GLU A CA 1
ATOM 2900 C C . GLU A 1 397 ? 41.333 35.741 69.549 1.00 47.63 385 GLU A C 1
ATOM 2901 O O . GLU A 1 397 ? 41.976 36.452 70.312 1.00 50.73 385 GLU A O 1
ATOM 2907 N N . LYS A 1 398 ? 41.858 35.226 68.432 1.00 46.94 386 LYS A N 1
ATOM 2908 C CA . LYS A 1 398 ? 43.254 35.503 68.018 1.00 46.72 386 LYS A CA 1
ATOM 2909 C C . LYS A 1 398 ? 43.412 36.858 67.336 1.00 43.42 386 LYS A C 1
ATOM 2910 O O . LYS A 1 398 ? 44.521 37.357 67.143 1.00 38.55 386 LYS A O 1
ATOM 2916 N N . VAL A 1 399 ? 42.290 37.441 66.953 1.00 43.81 387 VAL A N 1
ATOM 2917 C CA . VAL A 1 399 ? 42.288 38.639 66.131 1.00 42.91 387 VAL A CA 1
ATOM 2918 C C . VAL A 1 399 ? 41.966 39.787 67.067 1.00 44.20 387 VAL A C 1
ATOM 2919 O O . VAL A 1 399 ? 40.988 39.695 67.815 1.00 47.37 387 VAL A O 1
ATOM 2923 N N . HIS A 1 400 ? 42.770 40.853 67.042 1.00 44.19 388 HIS A N 1
ATOM 2924 C CA . HIS A 1 400 ? 42.542 41.986 67.947 1.00 44.12 388 HIS A CA 1
ATOM 2925 C C . HIS A 1 400 ? 42.610 43.347 67.284 1.00 43.13 388 HIS A C 1
ATOM 2926 O O . HIS A 1 400 ? 43.438 43.608 66.408 1.00 42.61 388 HIS A O 1
ATOM 2933 N N . PHE A 1 401 ? 41.699 44.205 67.708 1.00 40.97 389 PHE A N 1
ATOM 2934 C CA . PHE A 1 401 ? 41.850 45.631 67.531 1.00 40.12 389 PHE A CA 1
ATOM 2935 C C . PHE A 1 401 ? 40.979 46.245 68.586 1.00 39.86 389 PHE A C 1
ATOM 2936 O O . PHE A 1 401 ? 40.113 45.577 69.110 1.00 40.18 389 PHE A O 1
ATOM 2944 N N . GLU A 1 402 ? 41.223 47.503 68.919 1.00 42.00 390 GLU A N 1
ATOM 2945 C CA . GLU A 1 402 ? 40.556 48.110 70.069 1.00 44.90 390 GLU A CA 1
ATOM 2946 C C . GLU A 1 402 ? 39.088 48.367 69.789 1.00 45.26 390 GLU A C 1
ATOM 2947 O O . GLU A 1 402 ? 38.712 48.751 68.679 1.00 44.45 390 GLU A O 1
ATOM 2953 N N . GLY A 1 403 ? 38.274 48.142 70.816 1.00 45.98 391 GLY A N 1
ATOM 2954 C CA . GLY A 1 403 ? 36.830 48.196 70.682 1.00 46.04 391 GLY A CA 1
ATOM 2955 C C . GLY A 1 403 ? 36.253 47.099 69.829 1.00 46.75 391 GLY A C 1
ATOM 2956 O O . GLY A 1 403 ? 35.172 47.260 69.275 1.00 48.21 391 GLY A O 1
ATOM 2957 N N . LYS A 1 404 ? 36.974 45.978 69.740 1.00 47.13 392 LYS A N 1
ATOM 2958 C CA . LYS A 1 404 ? 36.607 44.853 68.874 1.00 46.87 392 LYS A CA 1
ATOM 2959 C C . LYS A 1 404 ? 35.260 44.289 69.302 1.00 45.40 392 LYS A C 1
ATOM 2960 O O . LYS A 1 404 ? 35.122 43.809 70.423 1.00 45.23 392 LYS A O 1
ATOM 2966 N N . THR A 1 405 ? 34.284 44.339 68.397 1.00 45.05 393 THR A N 1
ATOM 2967 C CA . THR A 1 405 ? 32.883 44.086 68.723 1.00 45.06 393 THR A CA 1
ATOM 2968 C C . THR A 1 405 ? 32.292 42.853 68.017 1.00 43.57 393 THR A C 1
ATOM 2969 O O . THR A 1 405 ? 32.230 42.787 66.774 1.00 42.00 393 THR A O 1
ATOM 2973 N N . TYR A 1 406 ? 31.828 41.894 68.806 1.00 39.43 394 TYR A N 1
ATOM 2974 C CA . TYR A 1 406 ? 31.255 40.711 68.237 1.00 42.07 394 TYR A CA 1
ATOM 2975 C C . TYR A 1 406 ? 30.230 40.002 69.091 1.00 41.84 394 TYR A C 1
ATOM 2976 O O . TYR A 1 406 ? 30.118 40.256 70.274 1.00 44.46 394 TYR A O 1
ATOM 2985 N N . ARG A 1 407 ? 29.479 39.110 68.434 1.00 41.37 395 ARG A N 1
ATOM 2986 C CA . ARG A 1 407 ? 28.458 38.286 69.057 1.00 39.14 395 ARG A CA 1
ATOM 2987 C C . ARG A 1 407 ? 29.002 36.906 69.316 1.00 40.83 395 ARG A C 1
ATOM 2988 O O . ARG A 1 407 ? 29.480 36.242 68.394 1.00 42.00 395 ARG A O 1
ATOM 2996 N N . ARG A 1 408 ? 28.894 36.466 70.562 1.00 43.04 396 ARG A N 1
ATOM 2997 C CA . ARG A 1 408 ? 29.308 35.112 70.963 1.00 45.02 396 ARG A CA 1
ATOM 2998 C C . ARG A 1 408 ? 28.145 34.147 70.793 1.00 43.69 396 ARG A C 1
ATOM 2999 O O . ARG A 1 408 ? 28.265 32.955 71.058 1.00 42.08 396 ARG A O 1
ATOM 3007 N N . ASP A 1 409 ? 27.040 34.730 70.348 1.00 43.43 397 ASP A N 1
ATOM 3008 C CA . ASP A 1 409 ? 25.781 34.108 69.983 1.00 45.47 397 ASP A CA 1
ATOM 3009 C C . ASP A 1 409 ? 25.797 33.134 68.807 1.00 45.99 397 ASP A C 1
ATOM 3010 O O . ASP A 1 409 ? 24.919 32.290 68.703 1.00 45.73 397 ASP A O 1
ATOM 3015 N N . ILE A 1 410 ? 26.749 33.286 67.891 1.00 47.08 398 ILE A N 1
ATOM 3016 C CA . ILE A 1 410 ? 26.569 32.771 66.542 1.00 49.35 398 ILE A CA 1
ATOM 3017 C C . ILE A 1 410 ? 26.561 31.251 66.486 1.00 49.29 398 ILE A C 1
ATOM 3018 O O . ILE A 1 410 ? 27.408 30.618 67.080 1.00 50.65 398 ILE A O 1
ATOM 3023 N N . ALA A 1 411 ? 25.550 30.687 65.818 1.00 48.60 399 ALA A N 1
ATOM 3024 C CA . ALA A 1 411 ? 25.487 29.263 65.471 1.00 47.05 399 ALA A CA 1
ATOM 3025 C C . ALA A 1 411 ? 25.543 28.315 66.657 1.00 46.02 399 ALA A C 1
ATOM 3026 O O . ALA A 1 411 ? 25.070 28.637 67.750 1.00 46.74 399 ALA A O 1
ATOM 3028 N N . VAL B 1 16 ? -16.270 35.376 110.572 1.00 55.85 4 VAL B N 1
ATOM 3029 C CA . VAL B 1 16 ? -17.271 35.096 109.498 1.00 55.36 4 VAL B CA 1
ATOM 3030 C C . VAL B 1 16 ? -17.073 35.962 108.227 1.00 54.80 4 VAL B C 1
ATOM 3031 O O . VAL B 1 16 ? -17.513 35.543 107.143 1.00 57.57 4 VAL B O 1
ATOM 3035 N N . ARG B 1 17 ? -16.415 37.129 108.337 1.00 50.64 5 ARG B N 1
ATOM 3036 C CA . ARG B 1 17 ? -16.401 38.106 107.229 1.00 47.92 5 ARG B CA 1
ATOM 3037 C C . ARG B 1 17 ? -15.042 38.510 106.667 1.00 46.69 5 ARG B C 1
ATOM 3038 O O . ARG B 1 17 ? -14.110 38.829 107.407 1.00 45.55 5 ARG B O 1
ATOM 3046 N N . VAL B 1 18 ? -14.986 38.561 105.332 1.00 44.67 6 VAL B N 1
ATOM 3047 C CA . VAL B 1 18 ? -13.787 38.867 104.589 1.00 42.23 6 VAL B CA 1
ATOM 3048 C C . VAL B 1 18 ? -13.930 40.227 103.954 1.00 40.32 6 VAL B C 1
ATOM 3049 O O . VAL B 1 18 ? -14.926 40.514 103.313 1.00 40.65 6 VAL B O 1
ATOM 3053 N N . HIS B 1 19 ? -12.911 41.060 104.097 1.00 39.02 7 HIS B N 1
ATOM 3054 C CA . HIS B 1 19 ? -12.950 42.378 103.512 1.00 38.87 7 HIS B CA 1
ATOM 3055 C C . HIS B 1 19 ? -11.799 42.572 102.531 1.00 41.00 7 HIS B C 1
ATOM 3056 O O . HIS B 1 19 ? -10.633 42.482 102.902 1.00 42.54 7 HIS B O 1
ATOM 3063 N N . ILE B 1 20 ? -12.124 42.821 101.268 1.00 41.43 8 ILE B N 1
ATOM 3064 C CA . ILE B 1 20 ? -11.129 42.901 100.190 1.00 40.52 8 ILE B CA 1
ATOM 3065 C C . ILE B 1 20 ? -10.985 44.322 99.697 1.00 41.47 8 ILE B C 1
ATOM 3066 O O . ILE B 1 20 ? -11.916 44.930 99.209 1.00 42.10 8 ILE B O 1
ATOM 3071 N N . LEU B 1 21 ? -9.776 44.838 99.830 1.00 42.76 9 LEU B N 1
ATOM 3072 C CA . LEU B 1 21 ? -9.424 46.138 99.289 1.00 41.81 9 LEU B CA 1
ATOM 3073 C C . LEU B 1 21 ? -9.045 46.078 97.783 1.00 39.15 9 LEU B C 1
ATOM 3074 O O . LEU B 1 21 ? -8.154 45.389 97.376 1.00 39.07 9 LEU B O 1
ATOM 3079 N N . GLY B 1 22 ? -9.742 46.815 96.957 1.00 40.77 10 GLY B N 1
ATOM 3080 C CA . GLY B 1 22 ? -9.374 46.959 95.573 1.00 41.41 10 GLY B CA 1
ATOM 3081 C C . GLY B 1 22 ? -10.560 46.844 94.655 1.00 43.97 10 GLY B C 1
ATOM 3082 O O . GLY B 1 22 ? -11.710 46.763 95.109 1.00 41.27 10 GLY B O 1
ATOM 3083 N N . SER B 1 23 ? -10.264 46.846 93.352 1.00 45.23 11 SER B N 1
ATOM 3084 C CA . SER B 1 23 ? -11.299 46.852 92.340 1.00 47.65 11 SER B CA 1
ATOM 3085 C C . SER B 1 23 ? -11.001 46.056 91.075 1.00 47.50 11 SER B C 1
ATOM 3086 O O . SER B 1 23 ? -11.782 46.133 90.136 1.00 51.78 11 SER B O 1
ATOM 3089 N N . GLY B 1 24 ? -9.926 45.271 91.065 1.00 46.21 12 GLY B N 1
ATOM 3090 C CA . GLY B 1 24 ? -9.518 44.498 89.886 1.00 46.15 12 GLY B CA 1
ATOM 3091 C C . GLY B 1 24 ? -9.952 43.035 89.902 1.00 43.36 12 GLY B C 1
ATOM 3092 O O . GLY B 1 24 ? -10.671 42.598 90.760 1.00 43.28 12 GLY B O 1
ATOM 3093 N N . GLY B 1 25 ? -9.512 42.271 88.929 1.00 44.26 13 GLY B N 1
ATOM 3094 C CA . GLY B 1 25 ? -9.903 40.860 88.838 1.00 42.73 13 GLY B CA 1
ATOM 3095 C C . GLY B 1 25 ? -9.250 40.037 89.939 1.00 42.03 13 GLY B C 1
ATOM 3096 O O . GLY B 1 25 ? -9.815 39.045 90.371 1.00 47.07 13 GLY B O 1
ATOM 3097 N N . ARG B 1 26 ? -8.066 40.437 90.410 1.00 41.03 14 ARG B N 1
ATOM 3098 C CA . ARG B 1 26 ? -7.443 39.729 91.543 1.00 40.56 14 ARG B CA 1
ATOM 3099 C C . ARG B 1 26 ? -8.373 39.772 92.760 1.00 42.64 14 ARG B C 1
ATOM 3100 O O . ARG B 1 26 ? -8.618 38.782 93.400 1.00 45.87 14 ARG B O 1
ATOM 3108 N N . GLU B 1 27 ? -8.912 40.947 93.041 1.00 43.43 15 GLU B N 1
ATOM 3109 C CA . GLU B 1 27 ? -9.759 41.170 94.186 1.00 42.08 15 GLU B CA 1
ATOM 3110 C C . GLU B 1 27 ? -11.057 40.405 93.984 1.00 43.65 15 GLU B C 1
ATOM 3111 O O . GLU B 1 27 ? -11.578 39.769 94.897 1.00 43.40 15 GLU B O 1
ATOM 3117 N N . HIS B 1 28 ? -11.580 40.463 92.766 1.00 42.70 16 HIS B N 1
ATOM 3118 C CA . HIS B 1 28 ? -12.771 39.704 92.474 1.00 42.51 16 HIS B CA 1
ATOM 3119 C C . HIS B 1 28 ? -12.511 38.230 92.585 1.00 40.28 16 HIS B C 1
ATOM 3120 O O . HIS B 1 28 ? -13.305 37.495 93.114 1.00 41.68 16 HIS B O 1
ATOM 3127 N N . ALA B 1 29 ? -11.386 37.791 92.050 1.00 42.15 17 ALA B N 1
ATOM 3128 C CA . ALA B 1 29 ? -11.024 36.386 92.182 1.00 44.01 17 ALA B CA 1
ATOM 3129 C C . ALA B 1 29 ? -10.927 35.909 93.667 1.00 42.85 17 ALA B C 1
ATOM 3130 O O . ALA B 1 29 ? -11.516 34.886 94.068 1.00 43.75 17 ALA B O 1
ATOM 3132 N N . ILE B 1 30 ? -10.226 36.669 94.475 1.00 40.86 18 ILE B N 1
ATOM 3133 C CA . ILE B 1 30 ? -10.106 36.319 95.852 1.00 42.06 18 ILE B CA 1
ATOM 3134 C C . ILE B 1 30 ? -11.452 36.318 96.539 1.00 42.66 18 ILE B C 1
ATOM 3135 O O . ILE B 1 30 ? -11.779 35.382 97.254 1.00 43.54 18 ILE B O 1
ATOM 3140 N N . GLY B 1 31 ? -12.251 37.352 96.317 1.00 43.46 19 GLY B N 1
ATOM 3141 C CA . GLY B 1 31 ? -13.594 37.409 96.888 1.00 41.41 19 GLY B CA 1
ATOM 3142 C C . GLY B 1 31 ? -14.498 36.324 96.382 1.00 41.81 19 GLY B C 1
ATOM 3143 O O . GLY B 1 31 ? -15.350 35.851 97.104 1.00 39.25 19 GLY B O 1
ATOM 3144 N N . TRP B 1 32 ? -14.286 35.906 95.137 1.00 46.93 20 TRP B N 1
ATOM 3145 C CA . TRP B 1 32 ? -15.110 34.891 94.521 1.00 46.18 20 TRP B CA 1
ATOM 3146 C C . TRP B 1 32 ? -14.897 33.568 95.265 1.00 48.19 20 TRP B C 1
ATOM 3147 O O . TRP B 1 32 ? -15.874 32.927 95.705 1.00 46.16 20 TRP B O 1
ATOM 3158 N N . ALA B 1 33 ? -13.620 33.194 95.441 1.00 48.49 21 ALA B N 1
ATOM 3159 C CA . ALA B 1 33 ? -13.226 31.992 96.180 1.00 47.05 21 ALA B CA 1
ATOM 3160 C C . ALA B 1 33 ? -13.740 31.935 97.617 1.00 46.77 21 ALA B C 1
ATOM 3161 O O . ALA B 1 33 ? -14.247 30.907 98.088 1.00 47.74 21 ALA B O 1
ATOM 3163 N N . PHE B 1 34 ? -13.617 33.036 98.329 1.00 45.24 22 PHE B N 1
ATOM 3164 C CA . PHE B 1 34 ? -14.160 33.095 99.668 1.00 44.06 22 PHE B CA 1
ATOM 3165 C C . PHE B 1 34 ? -15.672 32.878 99.680 1.00 44.49 22 PHE B C 1
ATOM 3166 O O . PHE B 1 34 ? -16.184 32.073 100.455 1.00 46.78 22 PHE B O 1
ATOM 3174 N N . ALA B 1 35 ? -16.380 33.584 98.807 1.00 44.53 23 ALA B N 1
ATOM 3175 C CA . ALA B 1 35 ? -17.838 33.511 98.759 1.00 43.25 23 ALA B CA 1
ATOM 3176 C C . ALA B 1 35 ? -18.277 32.089 98.404 1.00 44.52 23 ALA B C 1
ATOM 3177 O O . ALA B 1 35 ? -19.299 31.595 98.838 1.00 45.10 23 ALA B O 1
ATOM 3179 N N . LYS B 1 36 ? -17.476 31.443 97.583 1.00 48.29 24 LYS B N 1
ATOM 3180 C CA . LYS B 1 36 ? -17.717 30.086 97.156 1.00 49.14 24 LYS B CA 1
ATOM 3181 C C . LYS B 1 36 ? -17.629 29.147 98.362 1.00 50.25 24 LYS B C 1
ATOM 3182 O O . LYS B 1 36 ? -18.325 28.116 98.398 1.00 52.81 24 LYS B O 1
ATOM 3188 N N . GLN B 1 37 ? -16.799 29.501 99.350 1.00 50.12 25 GLN B N 1
ATOM 3189 C CA . GLN B 1 37 ? -16.661 28.711 100.592 1.00 50.01 25 GLN B CA 1
ATOM 3190 C C . GLN B 1 37 ? -17.633 29.184 101.663 1.00 49.70 25 GLN B C 1
ATOM 3191 O O . GLN B 1 37 ? -17.525 28.768 102.804 1.00 53.26 25 GLN B O 1
ATOM 3197 N N . GLY B 1 38 ? -18.550 30.082 101.311 1.00 48.70 26 GLY B N 1
ATOM 3198 C CA . GLY B 1 38 ? -19.622 30.494 102.193 1.00 47.12 26 GLY B CA 1
ATOM 3199 C C . GLY B 1 38 ? -19.367 31.693 103.078 1.00 47.59 26 GLY B C 1
ATOM 3200 O O . GLY B 1 38 ? -20.204 32.008 103.936 1.00 47.84 26 GLY B O 1
ATOM 3201 N N . TYR B 1 39 ? -18.237 32.379 102.905 1.00 48.07 27 TYR B N 1
ATOM 3202 C CA . TYR B 1 39 ? -17.959 33.559 103.737 1.00 47.08 27 TYR B CA 1
ATOM 3203 C C . TYR B 1 39 ? -18.665 34.789 103.190 1.00 47.58 27 TYR B C 1
ATOM 3204 O O . TYR B 1 39 ? -19.012 34.843 102.000 1.00 51.39 27 TYR B O 1
ATOM 3213 N N . GLU B 1 40 ? -18.877 35.767 104.056 1.00 46.63 28 GLU B N 1
ATOM 3214 C CA . GLU B 1 40 ? -19.530 37.014 103.674 1.00 47.80 28 GLU B CA 1
ATOM 3215 C C . GLU B 1 40 ? -18.426 37.963 103.214 1.00 47.09 28 GLU B C 1
ATOM 3216 O O . GLU B 1 40 ? -17.442 38.180 103.917 1.00 46.99 28 GLU B O 1
ATOM 3222 N N . VAL B 1 41 ? -18.567 38.497 102.011 1.00 44.67 29 VAL B N 1
ATOM 3223 C CA . VAL B 1 41 ? -17.484 39.196 101.376 1.00 42.97 29 VAL B CA 1
ATOM 3224 C C . VAL B 1 41 ? -17.837 40.654 101.066 1.00 41.89 29 VAL B C 1
ATOM 3225 O O . VAL B 1 41 ? -18.846 40.962 100.440 1.00 42.16 29 VAL B O 1
ATOM 3229 N N . HIS B 1 42 ? -16.985 41.544 101.550 1.00 42.84 30 HIS B N 1
ATOM 3230 C CA . HIS B 1 42 ? -17.107 42.966 101.319 1.00 42.19 30 HIS B CA 1
ATOM 3231 C C . HIS B 1 42 ? -15.924 43.477 100.482 1.00 42.37 30 HIS B C 1
ATOM 3232 O O . HIS B 1 42 ? -14.755 43.177 100.771 1.00 41.44 30 HIS B O 1
ATOM 3239 N N . PHE B 1 43 ? -16.232 44.202 99.411 1.00 39.48 31 PHE B N 1
ATOM 3240 C CA . PHE B 1 43 ? -15.199 44.712 98.534 1.00 37.48 31 PHE B CA 1
ATOM 3241 C C . PHE B 1 43 ? -15.152 46.210 98.677 1.00 37.89 31 PHE B C 1
ATOM 3242 O O . PHE B 1 43 ? -16.204 46.858 98.807 1.00 38.37 31 PHE B O 1
ATOM 3250 N N . TYR B 1 44 ? -13.950 46.771 98.637 1.00 38.96 32 TYR B N 1
ATOM 3251 C CA . TYR B 1 44 ? -13.763 48.199 98.878 1.00 37.15 32 TYR B CA 1
ATOM 3252 C C . TYR B 1 44 ? -12.759 48.757 97.913 1.00 38.04 32 TYR B C 1
ATOM 3253 O O . TYR B 1 44 ? -11.570 48.628 98.184 1.00 38.73 32 TYR B O 1
ATOM 3262 N N . PRO B 1 45 ? -13.180 49.389 96.811 1.00 37.54 33 PRO B N 1
ATOM 3263 C CA . PRO B 1 45 ? -14.562 49.580 96.432 1.00 39.15 33 PRO B CA 1
ATOM 3264 C C . PRO B 1 45 ? -15.182 48.522 95.544 1.00 38.99 33 PRO B C 1
ATOM 3265 O O . PRO B 1 45 ? -16.320 48.650 95.196 1.00 39.71 33 PRO B O 1
ATOM 3269 N N . GLY B 1 46 ? -14.458 47.493 95.155 1.00 42.31 34 GLY B N 1
ATOM 3270 C CA . GLY B 1 46 ? -14.992 46.582 94.177 1.00 42.53 34 GLY B CA 1
ATOM 3271 C C . GLY B 1 46 ? -15.273 47.229 92.826 1.00 43.43 34 GLY B C 1
ATOM 3272 O O . GLY B 1 46 ? -14.743 48.280 92.502 1.00 41.67 34 GLY B O 1
ATOM 3273 N N . ASN B 1 47 ? -16.109 46.555 92.037 1.00 45.07 35 ASN B N 1
ATOM 3274 C CA . ASN B 1 47 ? -16.558 47.009 90.731 1.00 42.85 35 ASN B CA 1
ATOM 3275 C C . ASN B 1 47 ? -17.899 46.372 90.449 1.00 42.86 35 ASN B C 1
ATOM 3276 O O . ASN B 1 47 ? -18.413 45.677 91.286 1.00 45.52 35 ASN B O 1
ATOM 3281 N N . ALA B 1 48 ? -18.495 46.605 89.286 1.00 45.65 36 ALA B N 1
ATOM 3282 C CA . ALA B 1 48 ? -19.872 46.125 89.026 1.00 45.63 36 ALA B CA 1
ATOM 3283 C C . ALA B 1 48 ? -20.023 44.607 88.986 1.00 44.86 36 ALA B C 1
ATOM 3284 O O . ALA B 1 48 ? -21.133 44.073 89.062 1.00 44.80 36 ALA B O 1
ATOM 3286 N N . GLY B 1 49 ? -18.910 43.925 88.790 1.00 45.78 37 GLY B N 1
ATOM 3287 C CA . GLY B 1 49 ? -18.888 42.482 88.756 1.00 45.19 37 GLY B CA 1
ATOM 3288 C C . GLY B 1 49 ? -18.817 41.872 90.127 1.00 45.54 37 GLY B C 1
ATOM 3289 O O . GLY B 1 49 ? -19.260 40.740 90.333 1.00 46.95 37 GLY B O 1
ATOM 3290 N N . THR B 1 50 ? -18.249 42.607 91.077 1.00 47.18 38 THR B N 1
ATOM 3291 C CA . THR B 1 50 ? -18.011 42.048 92.399 1.00 45.29 38 THR B CA 1
ATOM 3292 C C . THR B 1 50 ? -19.297 41.965 93.208 1.00 45.79 38 THR B C 1
ATOM 3293 O O . THR B 1 50 ? -19.379 41.282 94.245 1.00 45.18 38 THR B O 1
ATOM 3297 N N . LYS B 1 51 ? -20.319 42.659 92.725 1.00 48.59 39 LYS B N 1
ATOM 3298 C CA . LYS B 1 51 ? -21.687 42.519 93.272 1.00 48.58 39 LYS B CA 1
ATOM 3299 C C . LYS B 1 51 ? -22.252 41.074 93.199 1.00 48.20 39 LYS B C 1
ATOM 3300 O O . LYS B 1 51 ? -23.156 40.731 93.942 1.00 48.55 39 LYS B O 1
ATOM 3306 N N . ARG B 1 52 ? -21.713 40.228 92.316 1.00 48.98 40 ARG B N 1
ATOM 3307 C CA . ARG B 1 52 ? -22.141 38.816 92.238 1.00 49.21 40 ARG B CA 1
ATOM 3308 C C . ARG B 1 52 ? -21.763 38.019 93.458 1.00 48.91 40 ARG B C 1
ATOM 3309 O O . ARG B 1 52 ? -22.438 37.079 93.807 1.00 55.10 40 ARG B O 1
ATOM 3317 N N . ASP B 1 53 ? -20.661 38.384 94.082 1.00 48.97 41 ASP B N 1
ATOM 3318 C CA . ASP B 1 53 ? -20.062 37.565 95.103 1.00 47.28 41 ASP B CA 1
ATOM 3319 C C . ASP B 1 53 ? -20.018 38.226 96.475 1.00 45.18 41 ASP B C 1
ATOM 3320 O O . ASP B 1 53 ? -19.730 37.562 97.467 1.00 47.13 41 ASP B O 1
ATOM 3325 N N . GLY B 1 54 ? -20.357 39.510 96.555 1.00 43.23 42 GLY B N 1
ATOM 3326 C CA . GLY B 1 54 ? -20.397 40.207 97.849 1.00 41.60 42 GLY B CA 1
ATOM 3327 C C . GLY B 1 54 ? -21.021 41.579 97.746 1.00 39.23 42 GLY B C 1
ATOM 3328 O O . GLY B 1 54 ? -21.710 41.865 96.807 1.00 37.24 42 GLY B O 1
ATOM 3329 N N . THR B 1 55 ? -20.781 42.435 98.717 1.00 41.55 43 THR B N 1
ATOM 3330 C CA . THR B 1 55 ? -21.304 43.795 98.652 1.00 43.26 43 THR B CA 1
ATOM 3331 C C . THR B 1 55 ? -20.149 44.779 98.613 1.00 41.23 43 THR B C 1
ATOM 3332 O O . THR B 1 55 ? -19.201 44.699 99.389 1.00 36.43 43 THR B O 1
ATOM 3336 N N . ASN B 1 56 ? -20.271 45.720 97.699 1.00 41.22 44 ASN B N 1
ATOM 3337 C CA . ASN B 1 56 ? -19.303 46.781 97.519 1.00 41.85 44 ASN B CA 1
ATOM 3338 C C . ASN B 1 56 ? -19.553 47.941 98.481 1.00 40.58 44 ASN B C 1
ATOM 3339 O O . ASN B 1 56 ? -20.692 48.364 98.680 1.00 40.11 44 ASN B O 1
ATOM 3344 N N . HIS B 1 57 ? -18.482 48.465 99.063 1.00 41.30 45 HIS B N 1
ATOM 3345 C CA . HIS B 1 57 ? -18.544 49.683 99.860 1.00 40.91 45 HIS B CA 1
ATOM 3346 C C . HIS B 1 57 ? -17.386 50.578 99.445 1.00 41.74 45 HIS B C 1
ATOM 3347 O O . HIS B 1 57 ? -16.364 50.071 98.962 1.00 40.52 45 HIS B O 1
ATOM 3354 N N . PRO B 1 58 ? -17.531 51.895 99.599 1.00 43.52 46 PRO B N 1
ATOM 3355 C CA . PRO B 1 58 ? -16.444 52.813 99.276 1.00 45.95 46 PRO B CA 1
ATOM 3356 C C . PRO B 1 58 ? -15.315 52.682 100.279 1.00 46.87 46 PRO B C 1
ATOM 3357 O O . PRO B 1 58 ? -15.576 52.497 101.454 1.00 48.55 46 PRO B O 1
ATOM 3361 N N . TYR B 1 59 ? -14.077 52.755 99.805 1.00 48.62 47 TYR B N 1
ATOM 3362 C CA . TYR B 1 59 ? -12.909 52.726 100.676 1.00 50.02 47 TYR B CA 1
ATOM 3363 C C . TYR B 1 59 ? -12.557 54.159 101.049 1.00 51.42 47 TYR B C 1
ATOM 3364 O O . TYR B 1 59 ? -12.534 55.055 100.201 1.00 52.89 47 TYR B O 1
ATOM 3373 N N . GLU B 1 60 ? -12.298 54.397 102.318 1.00 52.64 48 GLU B N 1
ATOM 3374 C CA . GLU B 1 60 ? -12.024 55.757 102.780 1.00 54.06 48 GLU B CA 1
ATOM 3375 C C . GLU B 1 60 ? -10.925 55.736 103.841 1.00 53.10 48 GLU B C 1
ATOM 3376 O O . GLU B 1 60 ? -11.042 56.396 104.891 1.00 53.13 48 GLU B O 1
ATOM 3382 N N . GLY B 1 61 ? -9.877 54.960 103.563 1.00 51.83 49 GLY B N 1
ATOM 3383 C CA . GLY B 1 61 ? -8.695 54.898 104.413 1.00 51.31 49 GLY B CA 1
ATOM 3384 C C . GLY B 1 61 ? -8.934 54.292 105.786 1.00 51.23 49 GLY B C 1
ATOM 3385 O O . GLY B 1 61 ? -9.665 53.303 105.936 1.00 51.10 49 GLY B O 1
ATOM 3386 N N . GLU B 1 62 ? -8.297 54.890 106.789 1.00 51.22 50 GLU B N 1
ATOM 3387 C CA . GLU B 1 62 ? -8.439 54.479 108.186 1.00 53.90 50 GLU B CA 1
ATOM 3388 C C . GLU B 1 62 ? -9.891 54.438 108.696 1.00 54.47 50 GLU B C 1
ATOM 3389 O O . GLU B 1 62 ? -10.193 53.684 109.622 1.00 55.47 50 GLU B O 1
ATOM 3395 N N . LYS B 1 63 ? -10.770 55.265 108.129 1.00 54.66 51 LYS B N 1
ATOM 3396 C CA . LYS B 1 63 ? -12.180 55.280 108.525 1.00 54.55 51 LYS B CA 1
ATOM 3397 C C . LYS B 1 63 ? -12.838 53.943 108.155 1.00 53.46 51 LYS B C 1
ATOM 3398 O O . LYS B 1 63 ? -13.634 53.396 108.932 1.00 54.48 51 LYS B O 1
ATOM 3404 N N . THR B 1 64 ? -12.507 53.447 106.964 1.00 50.64 52 THR B N 1
ATOM 3405 C CA . THR B 1 64 ? -12.978 52.157 106.476 1.00 50.44 52 THR B CA 1
ATOM 3406 C C . THR B 1 64 ? -12.495 51.019 107.387 1.00 50.73 52 THR B C 1
ATOM 3407 O O . THR B 1 64 ? -13.275 50.131 107.774 1.00 51.23 52 THR B O 1
ATOM 3411 N N . LEU B 1 65 ? -11.207 51.087 107.730 1.00 48.41 53 LEU B N 1
ATOM 3412 C CA . LEU B 1 65 ? -10.496 50.028 108.427 1.00 47.38 53 LEU B CA 1
ATOM 3413 C C . LEU B 1 65 ? -10.677 50.011 109.940 1.00 47.36 53 LEU B C 1
ATOM 3414 O O . LEU B 1 65 ? -10.664 48.943 110.565 1.00 46.07 53 LEU B O 1
ATOM 3419 N N . LYS B 1 66 ? -10.837 51.189 110.530 1.00 48.39 54 LYS B N 1
ATOM 3420 C CA . LYS B 1 66 ? -11.066 51.296 111.973 1.00 50.41 54 LYS B CA 1
ATOM 3421 C C . LYS B 1 66 ? -12.418 50.697 112.358 1.00 50.86 54 LYS B C 1
ATOM 3422 O O . LYS B 1 66 ? -12.610 50.274 113.506 1.00 51.59 54 LYS B O 1
ATOM 3424 N N . ALA B 1 67 ? -13.347 50.682 111.400 1.00 50.86 55 ALA B N 1
ATOM 3425 C CA . ALA B 1 67 ? -14.708 50.196 111.621 1.00 50.62 55 ALA B CA 1
ATOM 3426 C C . ALA B 1 67 ? -14.792 48.658 111.569 1.00 50.10 55 ALA B C 1
ATOM 3427 O O . ALA B 1 67 ? -15.695 48.056 112.165 1.00 52.25 55 ALA B O 1
ATOM 3429 N N . ILE B 1 68 ? -13.846 48.029 110.877 1.00 47.62 56 ILE B N 1
ATOM 3430 C CA . ILE B 1 68 ? -13.888 46.587 110.650 1.00 46.09 56 ILE B CA 1
ATOM 3431 C C . ILE B 1 68 ? -13.324 45.858 111.872 1.00 48.45 56 ILE B C 1
ATOM 3432 O O . ILE B 1 68 ? -12.231 46.200 112.336 1.00 50.61 56 ILE B O 1
ATOM 3437 N N . PRO B 1 69 ? -14.044 44.860 112.396 1.00 48.66 57 PRO B N 1
ATOM 3438 C CA . PRO B 1 69 ? -13.626 44.172 113.623 1.00 49.09 57 PRO B CA 1
ATOM 3439 C C . PRO B 1 69 ? -12.556 43.134 113.338 1.00 50.11 57 PRO B C 1
ATOM 3440 O O . PRO B 1 69 ? -12.178 42.977 112.178 1.00 51.77 57 PRO B O 1
ATOM 3444 N N . GLU B 1 70 ? -12.062 42.418 114.347 1.00 50.37 58 GLU B N 1
ATOM 3445 C CA . GLU B 1 70 ? -11.124 41.309 114.059 1.00 52.21 58 GLU B CA 1
ATOM 3446 C C . GLU B 1 70 ? -11.892 40.170 113.357 1.00 52.39 58 GLU B C 1
ATOM 3447 O O . GLU B 1 70 ? -12.974 39.767 113.782 1.00 54.49 58 GLU B O 1
ATOM 3453 N N . GLU B 1 71 ? -11.265 39.635 112.324 1.00 51.79 59 GLU B N 1
ATOM 3454 C CA . GLU B 1 71 ? -11.916 39.085 111.118 1.00 52.38 59 GLU B CA 1
ATOM 3455 C C . GLU B 1 71 ? -11.162 39.706 109.903 1.00 48.34 59 GLU B C 1
ATOM 3456 O O . GLU B 1 71 ? -10.744 40.838 109.955 1.00 48.96 59 GLU B O 1
ATOM 3462 N N . ASP B 1 72 ? -11.025 38.964 108.821 1.00 48.15 60 ASP B N 1
ATOM 3463 C CA . ASP B 1 72 ? -9.918 39.129 107.893 1.00 47.18 60 ASP B CA 1
ATOM 3464 C C . ASP B 1 72 ? -10.056 40.289 106.903 1.00 48.38 60 ASP B C 1
ATOM 3465 O O . ASP B 1 72 ? -11.111 40.428 106.302 1.00 52.71 60 ASP B O 1
ATOM 3470 N N . ILE B 1 73 ? -8.983 41.088 106.725 1.00 47.77 61 ILE B N 1
ATOM 3471 C CA . ILE B 1 73 ? -8.870 42.104 105.656 1.00 46.42 61 ILE B CA 1
ATOM 3472 C C . ILE B 1 73 ? -7.729 41.758 104.738 1.00 47.69 61 ILE B C 1
ATOM 3473 O O . ILE B 1 73 ? -6.575 41.717 105.205 1.00 45.13 61 ILE B O 1
ATOM 3478 N N . VAL B 1 74 ? -8.040 41.553 103.443 1.00 49.23 62 VAL B N 1
ATOM 3479 C CA . VAL B 1 74 ? -7.048 41.192 102.426 1.00 49.53 62 VAL B CA 1
ATOM 3480 C C . VAL B 1 74 ? -6.719 42.392 101.556 1.00 49.36 62 VAL B C 1
ATOM 3481 O O . VAL B 1 74 ? -7.530 42.840 100.746 1.00 43.05 62 VAL B O 1
ATOM 3485 N N . ILE B 1 75 ? -5.509 42.901 101.719 1.00 53.11 63 ILE B N 1
ATOM 3486 C CA . ILE B 1 75 ? -5.032 43.957 100.825 1.00 59.02 63 ILE B CA 1
ATOM 3487 C C . ILE B 1 75 ? -4.316 43.358 99.583 1.00 62.79 63 ILE B C 1
ATOM 3488 O O . ILE B 1 75 ? -3.527 42.382 99.691 1.00 65.88 63 ILE B O 1
ATOM 3493 N N . PRO B 1 76 ? -4.643 43.865 98.405 1.00 63.91 64 PRO B N 1
ATOM 3494 C CA . PRO B 1 76 ? -3.744 43.853 97.240 1.00 65.57 64 PRO B CA 1
ATOM 3495 C C . PRO B 1 76 ? -3.433 45.242 96.595 1.00 66.22 64 PRO B C 1
ATOM 3496 O O . PRO B 1 76 ? -4.264 45.802 95.846 1.00 68.44 64 PRO B O 1
ATOM 3500 N N . GLY B 1 77 ? -2.244 45.794 96.864 1.00 66.49 65 GLY B N 1
ATOM 3501 C CA . GLY B 1 77 ? -1.900 47.097 96.284 1.00 65.60 65 GLY B CA 1
ATOM 3502 C C . GLY B 1 77 ? -0.672 47.779 96.847 1.00 66.15 65 GLY B C 1
ATOM 3503 O O . GLY B 1 77 ? 0.330 47.127 97.193 1.00 68.69 65 GLY B O 1
ATOM 3504 N N . SER B 1 78 ? -0.749 49.112 96.876 1.00 64.33 66 SER B N 1
ATOM 3505 C CA . SER B 1 78 ? 0.164 49.970 97.652 1.00 61.91 66 SER B CA 1
ATOM 3506 C C . SER B 1 78 ? -0.576 50.569 98.863 1.00 59.41 66 SER B C 1
ATOM 3507 O O . SER B 1 78 ? -0.022 51.401 99.625 1.00 57.78 66 SER B O 1
ATOM 3510 N N . GLU B 1 79 ? -1.834 50.158 99.043 1.00 56.96 67 GLU B N 1
ATOM 3511 C CA . GLU B 1 79 ? -2.475 50.280 100.343 1.00 56.40 67 GLU B CA 1
ATOM 3512 C C . GLU B 1 79 ? -1.394 49.984 101.390 1.00 55.18 67 GLU B C 1
ATOM 3513 O O . GLU B 1 79 ? -1.211 50.751 102.349 1.00 57.49 67 GLU B O 1
ATOM 3519 N N . GLU B 1 80 ? -0.607 48.935 101.129 1.00 53.16 68 GLU B N 1
ATOM 3520 C CA . GLU B 1 80 ? 0.386 48.426 102.075 1.00 50.42 68 GLU B CA 1
ATOM 3521 C C . GLU B 1 80 ? 1.569 49.273 102.467 1.00 52.99 68 GLU B C 1
ATOM 3522 O O . GLU B 1 80 ? 2.320 48.875 103.358 1.00 52.82 68 GLU B O 1
ATOM 3528 N N . PHE B 1 81 ? 1.743 50.448 101.878 1.00 56.76 69 PHE B N 1
ATOM 3529 C CA . PHE B 1 81 ? 2.619 51.449 102.540 1.00 58.82 69 PHE B CA 1
ATOM 3530 C C . PHE B 1 81 ? 1.824 52.364 103.464 1.00 57.21 69 PHE B C 1
ATOM 3531 O O . PHE B 1 81 ? 2.179 53.522 103.636 1.00 56.80 69 PHE B O 1
ATOM 3539 N N . LEU B 1 82 ? 0.726 51.812 104.012 1.00 57.94 70 LEU B N 1
ATOM 3540 C CA . LEU B 1 82 ? 0.213 52.168 105.355 1.00 57.74 70 LEU B CA 1
ATOM 3541 C C . LEU B 1 82 ? -0.602 51.060 106.105 1.00 56.49 70 LEU B C 1
ATOM 3542 O O . LEU B 1 82 ? -0.379 50.856 107.302 1.00 56.88 70 LEU B O 1
ATOM 3547 N N . VAL B 1 83 ? -1.507 50.344 105.421 1.00 56.43 71 VAL B N 1
ATOM 3548 C CA . VAL B 1 83 ? -2.593 49.551 106.094 1.00 56.55 71 VAL B CA 1
ATOM 3549 C C . VAL B 1 83 ? -2.210 48.820 107.403 1.00 56.95 71 VAL B C 1
ATOM 3550 O O . VAL B 1 83 ? -2.680 49.190 108.488 1.00 56.17 71 VAL B O 1
ATOM 3554 N N . GLU B 1 84 ? -1.346 47.809 107.304 1.00 56.17 72 GLU B N 1
ATOM 3555 C CA . GLU B 1 84 ? -1.123 46.868 108.416 1.00 54.51 72 GLU B CA 1
ATOM 3556 C C . GLU B 1 84 ? -0.333 47.469 109.579 1.00 49.53 72 GLU B C 1
ATOM 3557 O O . GLU B 1 84 ? -0.376 48.673 109.831 1.00 50.32 72 GLU B O 1
ATOM 3563 N N . ARG B 1 90 ? -3.075 47.880 111.755 1.00 48.94 78 ARG B N 1
ATOM 3564 C CA . ARG B 1 90 ? -4.097 47.011 112.329 1.00 46.46 78 ARG B CA 1
ATOM 3565 C C . ARG B 1 90 ? -3.782 45.528 112.102 1.00 43.34 78 ARG B C 1
ATOM 3566 O O . ARG B 1 90 ? -3.503 45.097 110.964 1.00 45.72 78 ARG B O 1
ATOM 3574 N N . SER B 1 91 ? -3.847 44.756 113.188 1.00 41.65 79 SER B N 1
ATOM 3575 C CA . SER B 1 91 ? -3.636 43.299 113.176 1.00 41.82 79 SER B CA 1
ATOM 3576 C C . SER B 1 91 ? -4.649 42.562 112.317 1.00 41.96 79 SER B C 1
ATOM 3577 O O . SER B 1 91 ? -4.485 41.402 112.016 1.00 42.48 79 SER B O 1
ATOM 3580 N N . ASN B 1 92 ? -5.708 43.263 111.968 1.00 42.51 80 ASN B N 1
ATOM 3581 C CA . ASN B 1 92 ? -6.786 42.810 111.110 1.00 42.84 80 ASN B CA 1
ATOM 3582 C C . ASN B 1 92 ? -6.370 42.448 109.685 1.00 42.32 80 ASN B C 1
ATOM 3583 O O . ASN B 1 92 ? -6.983 41.603 109.024 1.00 42.33 80 ASN B O 1
ATOM 3588 N N . VAL B 1 93 ? -5.323 43.110 109.211 1.00 43.49 81 VAL B N 1
ATOM 3589 C CA . VAL B 1 93 ? -4.956 43.116 107.783 1.00 41.77 81 VAL B CA 1
ATOM 3590 C C . VAL B 1 93 ? -3.930 42.039 107.479 1.00 39.48 81 VAL B C 1
ATOM 3591 O O . VAL B 1 93 ? -2.899 41.918 108.158 1.00 38.74 81 VAL B O 1
ATOM 3595 N N . PHE B 1 94 ? -4.247 41.242 106.463 1.00 38.80 82 PHE B N 1
ATOM 3596 C CA . PHE B 1 94 ? -3.422 40.122 106.078 1.00 38.48 82 PHE B CA 1
ATOM 3597 C C . PHE B 1 94 ? -2.367 40.561 105.101 1.00 36.32 82 PHE B C 1
ATOM 3598 O O . PHE B 1 94 ? -2.450 40.307 103.916 1.00 37.15 82 PHE B O 1
ATOM 3606 N N . GLY B 1 95 ? -1.367 41.241 105.613 1.00 37.42 83 GLY B N 1
ATOM 3607 C CA . GLY B 1 95 ? -0.331 41.766 104.762 1.00 38.53 83 GLY B CA 1
ATOM 3608 C C . GLY B 1 95 ? 0.679 42.390 105.656 1.00 38.88 83 GLY B C 1
ATOM 3609 O O . GLY B 1 95 ? 0.382 42.651 106.786 1.00 38.24 83 GLY B O 1
ATOM 3610 N N . PRO B 1 96 ? 1.899 42.568 105.163 1.00 44.65 84 PRO B N 1
ATOM 3611 C CA . PRO B 1 96 ? 2.980 42.978 106.022 1.00 45.89 84 PRO B CA 1
ATOM 3612 C C . PRO B 1 96 ? 2.872 44.434 106.394 1.00 45.32 84 PRO B C 1
ATOM 3613 O O .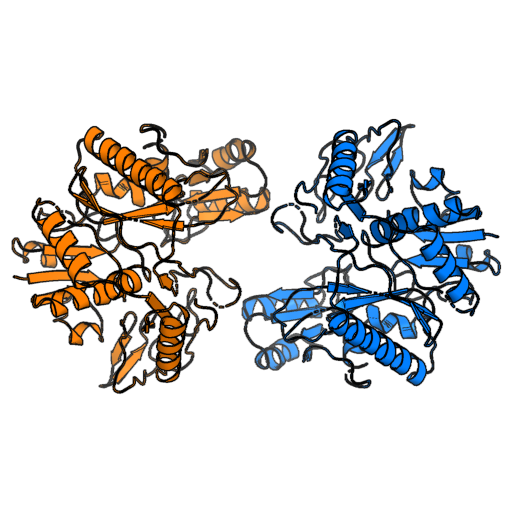 PRO B 1 96 ? 2.278 45.216 105.648 1.00 46.86 84 PRO B O 1
ATOM 3617 N N . VAL B 1 97 ? 3.487 44.765 107.527 1.00 42.01 85 VAL B N 1
ATOM 3618 C CA . VAL B 1 97 ? 3.683 46.142 107.967 1.00 41.34 85 VAL B CA 1
ATOM 3619 C C . VAL B 1 97 ? 4.573 46.970 107.015 1.00 39.51 85 VAL B C 1
ATOM 3620 O O . VAL B 1 97 ? 5.308 46.430 106.206 1.00 43.15 85 VAL B O 1
ATOM 3624 N N . LYS B 1 98 ? 4.474 48.282 107.095 1.00 42.79 86 LYS B N 1
ATOM 3625 C CA . LYS B 1 98 ? 5.184 49.174 106.180 1.00 45.46 86 LYS B CA 1
ATOM 3626 C C . LYS B 1 98 ? 6.677 48.846 106.026 1.00 46.73 86 LYS B C 1
ATOM 3627 O O . LYS B 1 98 ? 7.217 48.875 104.918 1.00 48.78 86 LYS B O 1
ATOM 3630 N N . GLU B 1 99 ? 7.329 48.535 107.137 1.00 44.09 87 GLU B N 1
ATOM 3631 C CA . GLU B 1 99 ? 8.762 48.332 107.141 1.00 44.77 87 GLU B CA 1
ATOM 3632 C C . GLU B 1 99 ? 9.122 47.096 106.315 1.00 44.98 87 GLU B C 1
ATOM 3633 O O . GLU B 1 99 ? 10.178 47.027 105.718 1.00 46.38 87 GLU B O 1
ATOM 3639 N N . VAL B 1 100 ? 8.238 46.104 106.290 1.00 46.39 88 VAL B N 1
ATOM 3640 C CA . VAL B 1 100 ? 8.504 44.871 105.566 1.00 43.39 88 VAL B CA 1
ATOM 3641 C C . VAL B 1 100 ? 8.217 45.128 104.126 1.00 41.41 88 VAL B C 1
ATOM 3642 O O . VAL B 1 100 ? 8.957 44.672 103.286 1.00 39.51 88 VAL B O 1
ATOM 3646 N N . ALA B 1 101 ? 7.153 45.874 103.867 1.00 40.98 89 ALA B N 1
ATOM 3647 C CA . ALA B 1 101 ? 6.725 46.218 102.518 1.00 41.73 89 ALA B CA 1
ATOM 3648 C C . ALA B 1 101 ? 7.708 47.146 101.762 1.00 41.90 89 ALA B C 1
ATOM 3649 O O . ALA B 1 101 ? 7.583 47.322 100.556 1.00 41.35 89 ALA B O 1
ATOM 3651 N N . ARG B 1 102 ? 8.681 47.709 102.468 1.00 42.62 90 ARG B N 1
ATOM 3652 C CA . ARG B 1 102 ? 9.876 48.333 101.829 1.00 45.23 90 ARG B CA 1
ATOM 3653 C C . ARG B 1 102 ? 10.561 47.398 100.875 1.00 44.32 90 ARG B C 1
ATOM 3654 O O . ARG B 1 102 ? 11.330 47.843 100.020 1.00 47.41 90 ARG B O 1
ATOM 3662 N N . LEU B 1 103 ? 10.355 46.098 101.056 1.00 45.04 91 LEU B N 1
ATOM 3663 C CA . LEU B 1 103 ? 10.905 45.084 100.114 1.00 43.88 91 LEU B CA 1
ATOM 3664 C C . LEU B 1 103 ? 10.378 45.329 98.711 1.00 44.32 91 LEU B C 1
ATOM 3665 O O . LEU B 1 103 ? 11.115 45.154 97.747 1.00 47.13 91 LEU B O 1
ATOM 3670 N N . GLU B 1 104 ? 9.103 45.717 98.605 1.00 43.27 92 GLU B N 1
ATOM 3671 C CA . GLU B 1 104 ? 8.510 46.143 97.346 1.00 44.08 92 GLU B CA 1
ATOM 3672 C C . GLU B 1 104 ? 8.718 47.646 97.097 1.00 44.20 92 GLU B C 1
ATOM 3673 O O . GLU B 1 104 ? 9.013 48.055 95.986 1.00 46.44 92 GLU B O 1
ATOM 3679 N N . GLY B 1 105 ? 8.539 48.460 98.136 1.00 44.98 93 GLY B N 1
ATOM 3680 C CA . GLY B 1 105 ? 8.482 49.924 98.028 1.00 43.83 93 GLY B CA 1
ATOM 3681 C C . GLY B 1 105 ? 9.776 50.653 97.700 1.00 40.06 93 GLY B C 1
ATOM 3682 O O . GLY B 1 105 ? 9.771 51.713 97.094 1.00 40.90 93 GLY B O 1
ATOM 3683 N N . SER B 1 106 ? 10.876 50.064 98.116 1.00 39.63 94 SER B N 1
ATOM 3684 C CA . SER B 1 106 ? 12.185 50.573 97.881 1.00 40.32 94 SER B CA 1
ATOM 3685 C C . SER B 1 106 ? 13.034 49.501 97.236 1.00 40.77 94 SER B C 1
ATOM 3686 O O . SER B 1 106 ? 13.550 48.623 97.933 1.00 40.87 94 SER B O 1
ATOM 3689 N N . LYS B 1 107 ? 13.198 49.574 95.916 1.00 40.63 95 LYS B N 1
ATOM 3690 C CA . LYS B 1 107 ? 14.024 48.603 95.215 1.00 40.87 95 LYS B CA 1
ATOM 3691 C C . LYS B 1 107 ? 15.472 48.647 95.669 1.00 39.05 95 LYS B C 1
ATOM 3692 O O . LYS B 1 107 ? 16.140 47.625 95.651 1.00 38.66 95 LYS B O 1
ATOM 3698 N N . VAL B 1 108 ? 15.939 49.806 96.128 1.00 39.39 96 VAL B N 1
ATOM 3699 C CA . VAL B 1 108 ? 17.273 49.918 96.696 1.00 40.55 96 VAL B CA 1
ATOM 3700 C C . VAL B 1 108 ? 17.350 49.177 98.038 1.00 42.45 96 VAL B C 1
ATOM 3701 O O . VAL B 1 108 ? 18.327 48.434 98.271 1.00 40.89 96 VAL B O 1
ATOM 3705 N N . TYR B 1 109 ? 16.346 49.363 98.915 1.00 43.53 97 TYR B N 1
ATOM 3706 C CA . TYR B 1 109 ? 16.294 48.572 100.144 1.00 41.80 97 TYR B CA 1
ATOM 3707 C C . TYR B 1 109 ? 16.346 47.085 99.845 1.00 40.73 97 TYR B C 1
ATOM 3708 O O . TYR B 1 109 ? 17.075 46.329 100.487 1.00 40.42 97 TYR B O 1
ATOM 3717 N N . ALA B 1 110 ? 15.595 46.659 98.850 1.00 43.52 98 ALA B N 1
ATOM 3718 C CA . ALA B 1 110 ? 15.443 45.223 98.596 1.00 43.50 98 ALA B CA 1
ATOM 3719 C C . ALA B 1 110 ? 16.772 44.595 98.213 1.00 42.32 98 ALA B C 1
ATOM 3720 O O . ALA B 1 110 ? 17.094 43.494 98.603 1.00 40.03 98 ALA B O 1
ATOM 3722 N N . LYS B 1 111 ? 17.559 45.346 97.460 1.00 43.82 99 LYS B N 1
ATOM 3723 C CA . LYS B 1 111 ? 18.884 44.913 97.031 1.00 42.23 99 LYS B CA 1
ATOM 3724 C C . LYS B 1 111 ? 19.909 44.825 98.153 1.00 43.93 99 LYS B C 1
ATOM 3725 O O . LYS B 1 111 ? 20.727 43.905 98.160 1.00 44.50 99 LYS B O 1
ATOM 3731 N N . ARG B 1 112 ? 19.869 45.765 99.102 1.00 45.37 100 ARG B N 1
ATOM 3732 C CA . ARG B 1 112 ? 20.783 45.707 100.246 1.00 45.53 100 ARG B CA 1
ATOM 3733 C C . ARG B 1 112 ? 20.380 44.566 101.195 1.00 45.26 100 ARG B C 1
ATOM 3734 O O . ARG B 1 112 ? 21.207 43.862 101.801 1.00 43.59 100 ARG B O 1
ATOM 3742 N N . PHE B 1 113 ? 19.080 44.397 101.324 1.00 43.94 101 PHE B N 1
ATOM 3743 C CA . PHE B 1 113 ? 18.548 43.346 102.122 1.00 42.54 101 PHE B CA 1
ATOM 3744 C C . PHE B 1 113 ? 19.046 42.002 101.604 1.00 43.63 101 PHE B C 1
ATOM 3745 O O . PHE B 1 113 ? 19.539 41.154 102.374 1.00 43.39 101 PHE B O 1
ATOM 3761 N N . LYS B 1 115 ? 21.621 41.332 99.592 1.00 46.09 103 LYS B N 1
ATOM 3762 C CA . LYS B 1 115 ? 23.059 41.206 99.771 1.00 45.44 103 LYS B CA 1
ATOM 3763 C C . LYS B 1 115 ? 23.352 40.760 101.210 1.00 43.32 103 LYS B C 1
ATOM 3764 O O . LYS B 1 115 ? 24.104 39.829 101.444 1.00 41.84 103 LYS B O 1
ATOM 3770 N N . LYS B 1 116 ? 22.727 41.429 102.161 1.00 43.44 104 LYS B N 1
ATOM 3771 C CA . LYS B 1 116 ? 22.843 41.089 103.576 1.00 42.87 104 LYS B CA 1
ATOM 3772 C C . LYS B 1 116 ? 22.493 39.608 103.883 1.00 43.00 104 LYS B C 1
ATOM 3773 O O . LYS B 1 116 ? 23.308 38.863 104.435 1.00 45.41 104 LYS B O 1
ATOM 3779 N N . TYR B 1 117 ? 21.313 39.164 103.490 1.00 40.13 105 TYR B N 1
ATOM 3780 C CA . TYR B 1 117 ? 20.896 37.825 103.838 1.00 40.78 105 TYR B CA 1
ATOM 3781 C C . TYR B 1 117 ? 21.206 36.752 102.801 1.00 41.49 105 TYR B C 1
ATOM 3782 O O . TYR B 1 117 ? 20.601 35.671 102.834 1.00 43.77 105 TYR B O 1
ATOM 3791 N N . GLY B 1 118 ? 22.158 37.047 101.916 1.00 42.43 106 GLY B N 1
ATOM 3792 C CA . GLY B 1 118 ? 22.704 36.082 100.943 1.00 41.46 106 GLY B CA 1
ATOM 3793 C C . GLY B 1 118 ? 21.677 35.512 100.002 1.00 41.05 106 GLY B C 1
ATOM 3794 O O . GLY B 1 118 ? 21.703 34.323 99.721 1.00 38.47 106 GLY B O 1
ATOM 3795 N N . ILE B 1 119 ? 20.790 36.387 99.520 1.00 41.47 107 ILE B N 1
ATOM 3796 C CA . ILE B 1 119 ? 19.699 36.030 98.625 1.00 42.14 107 ILE B CA 1
ATOM 3797 C C . ILE B 1 119 ? 20.147 36.297 97.186 1.00 44.66 107 ILE B C 1
ATOM 3798 O O . ILE B 1 119 ? 20.563 37.412 96.851 1.00 45.93 107 ILE B O 1
ATOM 3803 N N . ARG B 1 120 ? 20.075 35.269 96.340 1.00 44.27 108 ARG B N 1
ATOM 3804 C CA . ARG B 1 120 ? 20.690 35.344 95.029 1.00 44.77 108 ARG B CA 1
ATOM 3805 C C . ARG B 1 120 ? 20.022 36.375 94.134 1.00 43.62 108 ARG B C 1
ATOM 3806 O O . ARG B 1 120 ? 18.878 36.244 93.803 1.00 44.48 108 ARG B O 1
ATOM 3814 N N . THR B 1 121 ? 20.768 37.391 93.722 1.00 44.80 109 THR B N 1
ATOM 3815 C CA . THR B 1 121 ? 20.221 38.419 92.867 1.00 44.53 109 THR B CA 1
ATOM 3816 C C . THR B 1 121 ? 21.340 39.008 92.068 1.00 43.28 109 THR B C 1
ATOM 3817 O O . THR B 1 121 ? 22.509 38.805 92.375 1.00 43.81 109 THR B O 1
ATOM 3821 N N . ALA B 1 122 ? 20.983 39.740 91.025 1.00 42.80 110 ALA B N 1
ATOM 3822 C CA . ALA B 1 122 ? 21.960 40.334 90.147 1.00 43.52 110 ALA B CA 1
ATOM 3823 C C . ALA B 1 122 ? 22.825 41.320 90.878 1.00 44.45 110 ALA B C 1
ATOM 3824 O O . ALA B 1 122 ? 22.362 42.044 91.748 1.00 48.91 110 ALA B O 1
ATOM 3826 N N . ARG B 1 123 ? 24.084 41.375 90.478 1.00 46.52 111 ARG B N 1
ATOM 3827 C CA . ARG B 1 123 ? 25.004 42.422 90.913 1.00 48.16 111 ARG B CA 1
ATOM 3828 C C . ARG B 1 123 ? 24.453 43.781 90.509 1.00 45.83 111 ARG B C 1
ATOM 3829 O O . ARG B 1 123 ? 23.897 43.921 89.414 1.00 47.67 111 ARG B O 1
ATOM 3837 N N . PHE B 1 124 ? 24.648 44.775 91.372 1.00 44.23 112 PHE B N 1
ATOM 3838 C CA . PHE B 1 124 ? 23.992 46.079 91.257 1.00 43.50 112 PHE B CA 1
ATOM 3839 C C . PHE B 1 124 ? 24.844 47.179 91.857 1.00 42.59 112 PHE B C 1
ATOM 3840 O O . PHE B 1 124 ? 25.732 46.910 92.668 1.00 42.35 112 PHE B O 1
ATOM 3848 N N . GLU B 1 125 ? 24.552 48.422 91.469 1.00 43.05 113 GLU B N 1
ATOM 3849 C CA . GLU B 1 125 ? 25.022 49.595 92.199 1.00 43.22 113 GLU B CA 1
ATOM 3850 C C . GLU B 1 125 ? 23.865 50.561 92.390 1.00 44.34 113 GLU B C 1
ATOM 3851 O O . GLU B 1 125 ? 22.840 50.450 91.723 1.00 44.69 113 GLU B O 1
ATOM 3857 N N . VAL B 1 126 ? 24.014 51.484 93.330 1.00 44.75 114 VAL B N 1
ATOM 3858 C CA . VAL B 1 126 ? 22.990 52.486 93.599 1.00 44.36 114 VAL B CA 1
ATOM 3859 C C . VAL B 1 126 ? 23.458 53.885 93.155 1.00 45.42 114 VAL B C 1
ATOM 3860 O O . VAL B 1 126 ? 24.468 54.413 93.631 1.00 44.41 114 VAL B O 1
ATOM 3864 N N . ALA B 1 127 ? 22.721 54.471 92.221 1.00 47.06 115 ALA B N 1
ATOM 3865 C CA . ALA B 1 127 ? 22.996 55.825 91.770 1.00 47.09 115 ALA B CA 1
ATOM 3866 C C . ALA B 1 127 ? 21.933 56.786 92.313 1.00 47.07 115 ALA B C 1
ATOM 3867 O O . ALA B 1 127 ? 20.769 56.710 91.949 1.00 45.42 115 ALA B O 1
ATOM 3869 N N . GLU B 1 128 ? 22.355 57.675 93.204 1.00 48.18 116 GLU B N 1
ATOM 3870 C CA . GLU B 1 128 ? 21.488 58.681 93.822 1.00 50.00 116 GLU B CA 1
ATOM 3871 C C . GLU B 1 128 ? 21.421 59.978 93.036 1.00 49.51 116 GLU B C 1
ATOM 3872 O O . GLU B 1 128 ? 20.513 60.777 93.236 1.00 48.40 116 GLU B O 1
ATOM 3878 N N . THR B 1 129 ? 22.414 60.204 92.178 1.00 50.26 117 THR B N 1
ATOM 3879 C CA . THR B 1 129 ? 22.446 61.374 91.301 1.00 49.79 117 THR B CA 1
ATOM 3880 C C . THR B 1 129 ? 22.843 60.960 89.882 1.00 49.48 117 THR B C 1
ATOM 3881 O O . THR B 1 129 ? 23.407 59.883 89.699 1.00 48.63 117 THR B O 1
ATOM 3885 N N . PRO B 1 130 ? 22.552 61.810 88.891 1.00 50.22 118 PRO B N 1
ATOM 3886 C CA . PRO B 1 130 ? 22.924 61.548 87.490 1.00 50.66 118 PRO B CA 1
ATOM 3887 C C . PRO B 1 130 ? 24.417 61.363 87.305 1.00 51.32 118 PRO B C 1
ATOM 3888 O O . PRO B 1 130 ? 24.852 60.586 86.452 1.00 51.32 118 PRO B O 1
ATOM 3892 N N . GLU B 1 131 ? 25.176 62.110 88.100 1.00 51.88 119 GLU B N 1
ATOM 3893 C CA . GLU B 1 131 ? 26.625 61.997 88.164 1.00 51.81 119 GLU B CA 1
ATOM 3894 C C . GLU B 1 131 ? 27.060 60.564 88.536 1.00 50.60 119 GLU B C 1
ATOM 3895 O O . GLU B 1 131 ? 27.926 59.971 87.884 1.00 49.37 119 GLU B O 1
ATOM 3901 N N . GLU B 1 132 ? 26.448 60.016 89.583 1.00 49.30 120 GLU B N 1
ATOM 3902 C CA . GLU B 1 132 ? 26.741 58.651 90.015 1.00 50.06 120 GLU B CA 1
ATOM 3903 C C . GLU B 1 132 ? 26.353 57.647 88.922 1.00 49.20 120 GLU B C 1
ATOM 3904 O O . GLU B 1 132 ? 27.065 56.680 88.671 1.00 50.34 120 GLU B O 1
ATOM 3910 N N . LEU B 1 133 ? 25.229 57.903 88.259 1.00 46.57 121 LEU B N 1
ATOM 3911 C CA . LEU B 1 133 ? 24.789 57.086 87.147 1.00 44.76 121 LEU B CA 1
ATOM 3912 C C . LEU B 1 133 ? 25.856 57.021 86.068 1.00 46.06 121 LEU B C 1
ATOM 3913 O O . LEU B 1 133 ? 26.110 55.949 85.541 1.00 46.37 121 LEU B O 1
ATOM 3918 N N . ARG B 1 134 ? 26.488 58.155 85.752 1.00 47.04 122 ARG B N 1
ATOM 3919 C CA . ARG B 1 134 ? 27.562 58.207 84.737 1.00 48.29 122 ARG B CA 1
ATOM 3920 C C . ARG B 1 134 ? 28.792 57.382 85.140 1.00 49.05 122 ARG B C 1
ATOM 3921 O O . ARG B 1 134 ? 29.332 56.631 84.317 1.00 49.14 122 ARG B O 1
ATOM 3929 N N . GLU B 1 135 ? 29.237 57.538 86.391 1.00 50.07 123 GLU B N 1
ATOM 3930 C CA . GLU B 1 135 ? 30.359 56.754 86.920 1.00 50.28 123 GLU B CA 1
ATOM 3931 C C . GLU B 1 135 ? 29.983 55.280 87.042 1.00 48.61 123 GLU B C 1
ATOM 3932 O O . GLU B 1 135 ? 30.651 54.409 86.496 1.00 47.69 123 GLU B O 1
ATOM 3938 N N . LYS B 1 136 ? 28.908 55.014 87.775 1.00 48.04 124 LYS B N 1
ATOM 3939 C CA . LYS B 1 136 ? 28.529 53.644 88.117 1.00 48.18 124 LYS B CA 1
ATOM 3940 C C . LYS B 1 136 ? 28.051 52.822 86.919 1.00 46.57 124 LYS B C 1
ATOM 3941 O O . LYS B 1 136 ? 28.092 51.601 86.963 1.00 47.68 124 LYS B O 1
ATOM 3947 N N . ILE B 1 137 ? 27.626 53.474 85.846 1.00 45.29 125 ILE B N 1
ATOM 3948 C CA . ILE B 1 137 ? 27.165 52.736 84.676 1.00 46.04 125 ILE B CA 1
ATOM 3949 C C . ILE B 1 137 ? 28.304 51.980 84.015 1.00 45.56 125 ILE B C 1
ATOM 3950 O O . ILE B 1 137 ? 28.078 50.932 83.437 1.00 44.14 125 ILE B O 1
ATOM 3955 N N . LYS B 1 138 ? 29.524 52.511 84.133 1.00 47.29 126 LYS B N 1
ATOM 3956 C CA . LYS B 1 138 ? 30.719 51.943 83.479 1.00 47.73 126 LYS B CA 1
ATOM 3957 C C . LYS B 1 138 ? 31.067 50.538 83.993 1.00 47.80 126 LYS B C 1
ATOM 3958 O O . LYS B 1 138 ? 31.772 49.783 83.307 1.00 47.78 126 LYS B O 1
ATOM 3964 N N . LYS B 1 139 ? 30.549 50.193 85.176 1.00 46.84 127 LYS B N 1
ATOM 3965 C CA . LYS B 1 139 ? 30.709 48.867 85.742 1.00 47.44 127 LYS B CA 1
ATOM 3966 C C . LYS B 1 139 ? 29.832 47.799 85.077 1.00 46.14 127 LYS B C 1
ATOM 3967 O O . LYS B 1 139 ? 29.883 46.637 85.468 1.00 45.66 127 LYS B O 1
ATOM 3973 N N . PHE B 1 140 ? 29.044 48.183 84.071 1.00 45.17 128 PHE B N 1
ATOM 3974 C CA . PHE B 1 140 ? 28.103 47.270 83.402 1.00 43.70 128 PHE B CA 1
ATOM 3975 C C . PHE B 1 140 ? 28.250 47.225 81.899 1.00 41.82 128 PHE B C 1
ATOM 3976 O O . PHE B 1 140 ? 28.830 48.108 81.295 1.00 41.21 128 PHE B O 1
ATOM 3984 N N . SER B 1 141 ? 27.656 46.197 81.312 1.00 43.48 129 SER B N 1
ATOM 3985 C CA . SER B 1 141 ? 27.816 45.903 79.908 1.00 46.06 129 SER B CA 1
ATOM 3986 C C . SER B 1 141 ? 26.507 46.076 79.141 1.00 44.90 129 SER B C 1
ATOM 3987 O O . SER B 1 141 ? 25.442 45.877 79.707 1.00 44.83 129 SER B O 1
ATOM 3990 N N . PRO B 1 142 ? 26.616 46.419 77.854 1.00 46.23 130 PRO B N 1
ATOM 3991 C CA . PRO B 1 142 ? 25.543 46.983 77.034 1.00 46.26 130 PRO B CA 1
ATOM 3992 C C . PRO B 1 142 ? 24.083 46.796 77.415 1.00 47.88 130 PRO B C 1
ATOM 3993 O O . PRO B 1 142 ? 23.413 47.831 77.538 1.00 53.35 130 PRO B O 1
ATOM 3997 N N . PRO B 1 143 ? 23.550 45.577 77.611 1.00 43.18 131 PRO B N 1
ATOM 3998 C CA . PRO B 1 143 ? 22.128 45.487 78.009 1.00 40.48 131 PRO B CA 1
ATOM 3999 C C . PRO B 1 143 ? 21.944 46.025 79.446 1.00 41.62 131 PRO B C 1
ATOM 4000 O O . PRO B 1 143 ? 22.112 45.297 80.417 1.00 42.45 131 PRO B O 1
ATOM 4004 N N . TYR B 1 144 ? 21.645 47.315 79.574 1.00 41.63 132 TYR B N 1
ATOM 4005 C CA . TYR B 1 144 ? 21.601 47.973 80.891 1.00 41.77 132 TYR B CA 1
ATOM 4006 C C . TYR B 1 144 ? 20.220 47.926 81.511 1.00 40.93 132 TYR B C 1
ATOM 4007 O O . TYR B 1 144 ? 19.226 48.078 80.835 1.00 40.83 132 TYR B O 1
ATOM 4016 N N . VAL B 1 145 ? 20.178 47.748 82.813 1.00 41.98 133 VAL B N 1
ATOM 4017 C CA . VAL B 1 145 ? 18.929 47.735 83.530 1.00 44.21 133 VAL B CA 1
ATOM 4018 C C . VAL B 1 145 ? 18.979 48.783 84.611 1.00 43.31 133 VAL B C 1
ATOM 4019 O O . VAL B 1 145 ? 19.808 48.720 85.511 1.00 44.91 133 VAL B O 1
ATOM 4023 N N . ILE B 1 146 ? 18.101 49.766 84.510 1.00 44.77 134 ILE B N 1
ATOM 4024 C CA . ILE B 1 146 ? 17.957 50.763 85.571 1.00 44.18 134 ILE B CA 1
ATOM 4025 C C . ILE B 1 146 ? 16.558 50.625 86.136 1.00 42.45 134 ILE B C 1
ATOM 4026 O O . ILE B 1 146 ? 15.593 50.431 85.395 1.00 39.47 134 ILE B O 1
ATOM 4031 N N . LYS B 1 147 ? 16.476 50.678 87.462 1.00 43.59 135 LYS B N 1
ATOM 4032 C CA . LYS B 1 147 ? 15.222 50.512 88.183 1.00 43.66 135 LYS B CA 1
ATOM 4033 C C . LYS B 1 147 ? 15.067 51.636 89.192 1.00 41.71 135 LYS B C 1
ATOM 4034 O O . LYS B 1 147 ? 15.908 51.813 90.090 1.00 39.46 135 LYS B O 1
ATOM 4040 N N . ALA B 1 148 ? 13.969 52.370 89.058 1.00 41.13 136 ALA B N 1
ATOM 4041 C CA . ALA B 1 148 ? 13.601 53.383 90.017 1.00 41.61 136 ALA B CA 1
ATOM 4042 C C . ALA B 1 148 ? 13.410 52.777 91.392 1.00 39.56 136 ALA B C 1
ATOM 4043 O O . ALA B 1 148 ? 12.795 51.731 91.518 1.00 41.14 136 ALA B O 1
ATOM 4045 N N . ASP B 1 149 ? 13.965 53.416 92.417 1.00 40.74 137 ASP B N 1
ATOM 4046 C CA . ASP B 1 149 ? 13.803 52.954 93.810 1.00 42.86 137 ASP B CA 1
ATOM 4047 C C . ASP B 1 149 ? 12.319 52.822 94.193 1.00 43.66 137 ASP B C 1
ATOM 4048 O O . ASP B 1 149 ? 11.872 51.785 94.672 1.00 43.94 137 ASP B O 1
ATOM 4053 N N . GLY B 1 150 ? 11.555 53.865 93.932 1.00 44.57 138 GLY B N 1
ATOM 4054 C CA . GLY B 1 150 ? 10.179 53.909 94.352 1.00 45.94 138 GLY B CA 1
ATOM 4055 C C . GLY B 1 150 ? 9.225 53.237 93.392 1.00 47.96 138 GLY B C 1
ATOM 4056 O O . GLY B 1 150 ? 9.602 52.776 92.295 1.00 48.59 138 GLY B O 1
ATOM 4057 N N . LEU B 1 151 ? 7.967 53.217 93.812 1.00 49.93 139 LEU B N 1
ATOM 4058 C CA . LEU B 1 151 ? 6.879 52.749 92.975 1.00 52.43 139 LEU B CA 1
ATOM 4059 C C . LEU B 1 151 ? 6.750 53.663 91.756 1.00 53.83 139 LEU B C 1
ATOM 4060 O O . LEU B 1 151 ? 6.871 54.910 91.860 1.00 52.51 139 LEU B O 1
ATOM 4065 N N . ALA B 1 152 ? 6.556 53.032 90.597 1.00 54.60 140 ALA B N 1
ATOM 4066 C CA . ALA B 1 152 ? 6.383 53.760 89.340 1.00 56.11 140 ALA B CA 1
ATOM 4067 C C . ALA B 1 152 ? 5.165 53.203 88.594 1.00 56.85 140 ALA B C 1
ATOM 4068 O O . ALA B 1 152 ? 5.043 53.370 87.369 1.00 57.83 140 ALA B O 1
ATOM 4070 N N . ARG B 1 153 ? 4.257 52.581 89.359 1.00 57.28 141 ARG B N 1
ATOM 4071 C CA . ARG B 1 153 ? 3.176 51.761 88.813 1.00 57.37 141 ARG B CA 1
ATOM 4072 C C . ARG B 1 153 ? 3.819 50.804 87.820 1.00 57.78 141 ARG B C 1
ATOM 4073 O O . ARG B 1 153 ? 3.481 50.816 86.636 1.00 59.23 141 ARG B O 1
ATOM 4075 N N . GLY B 1 154 ? 4.801 50.035 88.296 1.00 58.17 142 GLY B N 1
ATOM 4076 C CA . GLY B 1 154 ? 5.544 49.100 87.457 1.00 57.54 142 GLY B CA 1
ATOM 4077 C C . GLY B 1 154 ? 5.893 49.626 86.076 1.00 58.70 142 GLY B C 1
ATOM 4078 O O . GLY B 1 154 ? 5.765 48.899 85.088 1.00 61.31 142 GLY B O 1
ATOM 4079 N N . LYS B 1 155 ? 6.320 50.891 85.991 1.00 58.26 143 LYS B N 1
ATOM 4080 C CA . LYS B 1 155 ? 6.786 51.471 84.724 1.00 56.70 143 LYS B CA 1
ATOM 4081 C C . LYS B 1 155 ? 8.180 52.107 84.866 1.00 54.28 143 LYS B C 1
ATOM 4082 O O . LYS B 1 155 ? 8.602 52.884 84.015 1.00 52.52 143 LYS B O 1
ATOM 4088 N N . GLY B 1 156 ? 8.906 51.721 85.919 1.00 53.71 144 GLY B N 1
ATOM 4089 C CA . GLY B 1 156 ? 10.193 52.340 86.271 1.00 53.67 144 GLY B CA 1
ATOM 4090 C C . GLY B 1 156 ? 11.391 51.398 86.348 1.00 52.12 144 GLY B C 1
ATOM 4091 O O . GLY B 1 156 ? 12.406 51.731 86.963 1.00 52.98 144 GLY B O 1
ATOM 4092 N N . VAL B 1 157 ? 11.281 50.225 85.738 1.00 50.10 145 VAL B N 1
ATOM 4093 C CA . VAL B 1 157 ? 12.452 49.429 85.409 1.00 50.19 145 VAL B CA 1
ATOM 4094 C C . VAL B 1 157 ? 12.772 49.590 83.933 1.00 48.24 145 VAL B C 1
ATOM 4095 O O . VAL B 1 157 ? 11.988 49.160 83.105 1.00 48.15 145 VAL B O 1
ATOM 4099 N N . LEU B 1 158 ? 13.906 50.213 83.601 1.00 47.59 146 LEU B N 1
ATOM 4100 C CA . LEU B 1 158 ? 14.305 50.430 82.182 1.00 47.10 146 LEU B CA 1
ATOM 4101 C C . LEU B 1 158 ? 15.297 49.383 81.718 1.00 44.73 146 LEU B C 1
ATOM 4102 O O . LEU B 1 158 ? 16.198 49.038 82.464 1.00 46.79 146 LEU B O 1
ATOM 4107 N N . ILE B 1 159 ? 15.147 48.885 80.492 1.00 44.31 147 ILE B N 1
ATOM 4108 C CA . ILE B 1 159 ? 16.116 47.927 79.918 1.00 43.27 147 ILE B CA 1
ATOM 4109 C C . ILE B 1 159 ? 16.608 48.482 78.607 1.00 43.19 147 ILE B C 1
ATOM 4110 O O . ILE B 1 159 ? 15.901 48.420 77.611 1.00 44.71 147 ILE B O 1
ATOM 4115 N N . LEU B 1 160 ? 17.817 49.042 78.599 1.00 43.83 148 LEU B N 1
ATOM 4116 C CA . LEU B 1 160 ? 18.287 49.772 77.423 1.00 45.96 148 LEU B CA 1
ATOM 4117 C C . LEU B 1 160 ? 19.563 49.181 76.837 1.00 46.28 148 LEU B C 1
ATOM 4118 O O . LEU B 1 160 ? 20.487 48.806 77.561 1.00 46.66 148 LEU B O 1
ATOM 4123 N N . ASP B 1 161 ? 19.600 49.098 75.518 1.00 46.85 149 ASP B N 1
ATOM 4124 C CA . ASP B 1 161 ? 20.760 48.545 74.825 1.00 49.85 149 ASP B CA 1
ATOM 4125 C C . ASP B 1 161 ? 21.984 49.456 74.931 1.00 51.25 149 ASP B C 1
ATOM 4126 O O . ASP B 1 161 ? 23.084 48.966 75.215 1.00 51.35 149 ASP B O 1
ATOM 4131 N N . SER B 1 162 ? 21.774 50.764 74.724 1.00 51.45 150 SER B N 1
ATOM 4132 C CA . SER B 1 162 ? 22.854 51.755 74.663 1.00 51.15 150 SER B CA 1
ATOM 4133 C C . SER B 1 162 ? 23.051 52.536 75.964 1.00 50.17 150 SER B C 1
ATOM 4134 O O . SER B 1 162 ? 22.090 52.853 76.670 1.00 48.09 150 SER B O 1
ATOM 4137 N N . LYS B 1 163 ? 24.312 52.867 76.239 1.00 50.99 151 LYS B N 1
ATOM 4138 C CA . LYS B 1 163 ? 24.714 53.610 77.437 1.00 51.05 151 LYS B CA 1
ATOM 4139 C C . LYS B 1 163 ? 24.140 55.036 77.414 1.00 50.06 151 LYS B C 1
ATOM 4140 O O . LYS B 1 163 ? 23.599 55.508 78.415 1.00 50.02 151 LYS B O 1
ATOM 4144 N N . GLU B 1 164 ? 24.242 55.689 76.260 1.00 48.89 152 GLU B N 1
ATOM 4145 C CA . GLU B 1 164 ? 23.801 57.081 76.079 1.00 49.81 152 GLU B CA 1
ATOM 4146 C C . GLU B 1 164 ? 22.331 57.269 76.446 1.00 49.40 152 GLU B C 1
ATOM 4147 O O . GLU B 1 164 ? 21.988 58.218 77.138 1.00 48.99 152 GLU B O 1
ATOM 4153 N N . GLU B 1 165 ? 21.483 56.360 75.958 1.00 50.08 153 GLU B N 1
ATOM 4154 C CA . GLU B 1 165 ? 20.036 56.370 76.219 1.00 50.93 153 GLU B CA 1
ATOM 4155 C C . GLU B 1 165 ? 19.742 55.959 77.673 1.00 49.75 153 GLU B C 1
ATOM 4156 O O . GLU B 1 165 ? 18.757 56.377 78.284 1.00 48.55 153 GLU B O 1
ATOM 4162 N N . THR B 1 166 ? 20.613 55.123 78.209 1.00 48.26 154 THR B N 1
ATOM 4163 C CA . THR B 1 166 ? 20.565 54.765 79.588 1.00 47.62 154 THR B CA 1
ATOM 4164 C C . THR B 1 166 ? 20.911 55.952 80.493 1.00 47.05 154 THR B C 1
ATOM 4165 O O . THR B 1 166 ? 20.229 56.191 81.493 1.00 48.68 154 THR B O 1
ATOM 4169 N N . ILE B 1 167 ? 21.959 56.698 80.175 1.00 44.17 155 ILE B N 1
ATOM 4170 C CA . ILE B 1 167 ? 22.314 57.819 81.029 1.00 43.59 155 ILE B CA 1
ATOM 4171 C C . ILE B 1 167 ? 21.252 58.892 80.885 1.00 44.40 155 ILE B C 1
ATOM 4172 O O . ILE B 1 167 ? 20.806 59.451 81.877 1.00 44.11 155 ILE B O 1
ATOM 4177 N N . GLU B 1 168 ? 20.822 59.145 79.653 1.00 46.08 156 GLU B N 1
ATOM 4178 C CA . GLU B 1 168 ? 19.838 60.194 79.370 1.00 46.29 156 GLU B CA 1
ATOM 4179 C C . GLU B 1 168 ? 18.523 59.947 80.110 1.00 47.11 156 GLU B C 1
ATOM 4180 O O . GLU B 1 168 ? 18.052 60.818 80.843 1.00 48.45 156 GLU B O 1
ATOM 4186 N N . LYS B 1 169 ? 17.948 58.758 79.931 1.00 47.06 157 LYS B N 1
ATOM 4187 C CA . LYS B 1 169 ? 16.666 58.418 80.546 1.00 47.54 157 LYS B CA 1
ATOM 4188 C C . LYS B 1 169 ? 16.833 58.154 82.029 1.00 45.51 157 LYS B C 1
ATOM 4189 O O . LYS B 1 169 ? 15.988 58.545 82.829 1.00 45.44 157 LYS B O 1
ATOM 4195 N N . GLY B 1 170 ? 17.923 57.492 82.383 1.00 42.91 158 GLY B N 1
ATOM 4196 C CA . GLY B 1 170 ? 18.195 57.160 83.753 1.00 42.92 158 GLY B CA 1
ATOM 4197 C C . GLY B 1 170 ? 18.424 58.355 84.636 1.00 43.59 158 GLY B C 1
ATOM 4198 O O . GLY B 1 170 ? 18.036 58.345 85.817 1.00 44.61 158 GLY B O 1
ATOM 4199 N N . SER B 1 171 ? 19.082 59.371 84.083 1.00 43.28 159 SER B N 1
ATOM 4200 C CA . SER B 1 171 ? 19.335 60.609 84.811 1.00 44.08 159 SER B CA 1
ATOM 4201 C C . SER B 1 171 ? 18.022 61.333 85.047 1.00 44.50 159 SER B C 1
ATOM 4202 O O . SER B 1 171 ? 17.767 61.801 86.156 1.00 43.62 159 SER B O 1
ATOM 4205 N N . LYS B 1 172 ? 17.194 61.402 83.998 1.00 45.66 160 LYS B N 1
ATOM 4206 C CA . LYS B 1 172 ? 15.859 62.012 84.059 1.00 45.81 160 LYS B CA 1
ATOM 4207 C C . LYS B 1 172 ? 14.980 61.278 85.052 1.00 44.91 160 LYS B C 1
ATOM 4208 O O . LYS B 1 172 ? 14.184 61.898 85.749 1.00 44.31 160 LYS B O 1
ATOM 4214 N N . LEU B 1 173 ? 15.136 59.959 85.100 1.00 45.31 161 LEU B N 1
ATOM 4215 C CA . LEU B 1 173 ? 14.423 59.115 86.044 1.00 44.48 161 LEU B CA 1
ATOM 4216 C C . LEU B 1 173 ? 14.814 59.388 87.505 1.00 44.91 161 LEU B C 1
ATOM 4217 O O . LEU B 1 173 ? 13.958 59.350 88.392 1.00 44.16 161 LEU B O 1
ATOM 4222 N N . ILE B 1 174 ? 16.102 59.641 87.752 1.00 46.08 162 ILE B N 1
ATOM 4223 C CA . ILE B 1 174 ? 16.575 60.047 89.090 1.00 46.72 162 ILE B CA 1
ATOM 4224 C C . ILE B 1 174 ? 15.943 61.412 89.481 1.00 46.78 162 ILE B C 1
ATOM 4225 O O . ILE B 1 174 ? 15.405 61.566 90.575 1.00 44.92 162 ILE B O 1
ATOM 4230 N N . ILE B 1 175 ? 15.988 62.370 88.557 1.00 47.41 163 ILE B N 1
ATOM 4231 C CA . ILE B 1 175 ? 15.610 63.768 88.834 1.00 48.01 163 ILE B CA 1
ATOM 4232 C C . ILE B 1 175 ? 14.102 64.008 88.794 1.00 47.78 163 ILE B C 1
ATOM 4233 O O . ILE B 1 175 ? 13.643 65.108 89.076 1.00 49.52 163 ILE B O 1
ATOM 4238 N N . GLY B 1 176 ? 13.329 62.986 88.443 1.00 48.51 164 GLY B N 1
ATOM 4239 C CA . GLY B 1 176 ? 11.881 63.122 88.343 1.00 48.16 164 GLY B CA 1
ATOM 4240 C C . GLY B 1 176 ? 11.388 63.733 87.039 1.00 47.62 164 GLY B C 1
ATOM 4241 O O . GLY B 1 176 ? 10.215 64.129 86.947 1.00 47.46 164 GLY B O 1
ATOM 4242 N N . GLU B 1 177 ? 12.264 63.808 86.034 1.00 47.07 165 GLU B N 1
ATOM 4243 C CA . GLU B 1 177 ? 11.863 64.246 84.696 1.00 48.70 165 GLU B CA 1
ATOM 4244 C C . GLU B 1 177 ? 11.443 63.086 83.772 1.00 48.82 165 GLU B C 1
ATOM 4245 O O . GLU B 1 177 ? 10.896 63.340 82.695 1.00 50.95 165 GLU B O 1
ATOM 4251 N N . LEU B 1 178 ? 11.703 61.833 84.142 1.00 48.80 166 LEU B N 1
ATOM 4252 C CA . LEU B 1 178 ? 11.295 60.735 83.266 1.00 49.92 166 LEU B CA 1
ATOM 4253 C C . LEU B 1 178 ? 9.815 60.418 83.480 1.00 50.19 166 LEU B C 1
ATOM 4254 O O . LEU B 1 178 ? 9.003 60.695 82.590 1.00 51.30 166 LEU B O 1
ATOM 4259 N N . ILE B 1 179 ? 9.479 59.867 84.649 1.00 49.33 167 ILE B N 1
ATOM 4260 C CA . ILE B 1 179 ? 8.116 59.470 84.990 1.00 51.55 167 ILE B CA 1
ATOM 4261 C C . ILE B 1 179 ? 7.594 60.389 86.097 1.00 52.27 167 ILE B C 1
ATOM 4262 O O . ILE B 1 179 ? 8.104 60.360 87.222 1.00 51.99 167 ILE B O 1
ATOM 4267 N N . LYS B 1 180 ? 6.584 61.206 85.779 1.00 54.30 168 LYS B N 1
ATOM 4268 C CA . LYS B 1 180 ? 5.994 62.152 86.747 1.00 53.79 168 LYS B CA 1
ATOM 4269 C C . LYS B 1 180 ? 5.666 61.450 88.069 1.00 53.59 168 LYS B C 1
ATOM 4270 O O . LYS B 1 180 ? 4.990 60.408 88.080 1.00 54.08 168 LYS B O 1
ATOM 4276 N N . GLY B 1 181 ? 6.164 62.018 89.170 1.00 52.76 169 GLY B N 1
ATOM 4277 C CA . GLY B 1 181 ? 5.995 61.436 90.513 1.00 52.12 169 GLY B CA 1
ATOM 4278 C C . GLY B 1 181 ? 6.957 60.300 90.839 1.00 51.97 169 GLY B C 1
ATOM 4279 O O . GLY B 1 181 ? 6.714 59.497 91.754 1.00 52.33 169 GLY B O 1
ATOM 4280 N N . VAL B 1 182 ? 8.044 60.217 90.079 1.00 50.69 170 VAL B N 1
ATOM 4281 C CA . VAL B 1 182 ? 9.101 59.243 90.340 1.00 49.79 170 VAL B CA 1
ATOM 4282 C C . VAL B 1 182 ? 10.441 59.971 90.310 1.00 48.69 170 VAL B C 1
ATOM 4283 O O . VAL B 1 182 ? 10.779 60.638 89.329 1.00 49.52 170 VAL B O 1
ATOM 4287 N N . LYS B 1 183 ? 11.196 59.822 91.391 1.00 47.50 171 LYS B N 1
ATOM 4288 C CA . LYS B 1 183 ? 12.355 60.666 91.656 1.00 47.44 171 LYS B CA 1
ATOM 4289 C C . LYS B 1 183 ? 13.112 60.046 92.826 1.00 46.97 171 LYS B C 1
ATOM 4290 O O . LYS B 1 183 ? 12.509 59.584 93.790 1.00 47.55 171 LYS B O 1
ATOM 4296 N N . GLY B 1 184 ? 14.433 60.046 92.742 1.00 46.80 172 GLY B N 1
ATOM 4297 C CA . GLY B 1 184 ? 15.251 59.439 93.772 1.00 46.71 172 GLY B CA 1
ATOM 4298 C C . GLY B 1 184 ? 16.155 58.397 93.181 1.00 46.58 172 GLY B C 1
ATOM 4299 O O . GLY B 1 184 ? 16.144 58.189 91.984 1.00 46.90 172 GLY B O 1
ATOM 4300 N N . PRO B 1 185 ? 16.898 57.697 94.027 1.00 46.76 173 PRO B N 1
ATOM 4301 C CA . PRO B 1 185 ? 17.977 56.857 93.558 1.00 46.10 173 PRO B CA 1
ATOM 4302 C C . PRO B 1 185 ? 17.463 55.788 92.621 1.00 46.21 173 PRO B C 1
ATOM 4303 O O . PRO B 1 185 ? 16.242 55.538 92.569 1.00 46.59 173 PRO B O 1
ATOM 4307 N N . VAL B 1 186 ? 18.397 55.194 91.873 1.00 43.35 174 VAL B N 1
ATOM 4308 C CA . VAL B 1 186 ? 18.099 54.111 90.971 1.00 39.46 174 VAL B CA 1
ATOM 4309 C C . VAL B 1 186 ? 19.077 52.953 91.195 1.00 39.19 174 VAL B C 1
ATOM 4310 O O . VAL B 1 186 ? 20.257 53.138 91.495 1.00 35.93 174 VAL B O 1
ATOM 4314 N N . VAL B 1 187 ? 18.565 51.744 91.036 1.00 41.16 175 VAL B N 1
ATOM 4315 C CA . VAL B 1 187 ? 19.408 50.566 91.020 1.00 42.52 175 VAL B CA 1
ATOM 4316 C C . VAL B 1 187 ? 19.874 50.334 89.591 1.00 42.38 175 VAL B C 1
ATOM 4317 O O . VAL B 1 187 ? 19.093 50.423 88.643 1.00 41.03 175 VAL B O 1
ATOM 4321 N N . ILE B 1 188 ? 21.157 50.055 89.449 1.00 41.82 176 ILE B N 1
ATOM 4322 C CA . ILE B 1 188 ? 21.695 49.634 88.184 1.00 43.74 176 ILE B CA 1
ATOM 4323 C C . ILE B 1 188 ? 21.943 48.164 88.407 1.00 45.06 176 ILE B C 1
ATOM 4324 O O . ILE B 1 188 ? 22.654 47.773 89.322 1.00 45.35 176 ILE B O 1
ATOM 4329 N N . ASP B 1 189 ? 21.289 47.360 87.587 1.00 44.54 177 ASP B N 1
ATOM 4330 C CA . ASP B 1 189 ? 21.278 45.957 87.746 1.00 45.21 177 ASP B CA 1
ATOM 4331 C C . ASP B 1 189 ? 22.012 45.288 86.603 1.00 46.36 177 ASP B C 1
ATOM 4332 O O . ASP B 1 189 ? 21.873 45.646 85.429 1.00 45.33 177 ASP B O 1
ATOM 4337 N N . GLU B 1 190 ? 22.812 44.303 86.949 1.00 47.84 178 GLU B N 1
ATOM 4338 C CA . GLU B 1 190 ? 23.459 43.480 85.946 1.00 47.93 178 GLU B CA 1
ATOM 4339 C C . GLU B 1 190 ? 22.367 42.657 85.245 1.00 46.59 178 GLU B C 1
ATOM 4340 O O . GLU B 1 190 ? 21.636 41.899 85.881 1.00 46.98 178 GLU B O 1
ATOM 4346 N N . PHE B 1 191 ? 22.234 42.856 83.939 1.00 46.61 179 PHE B N 1
ATOM 4347 C CA . PHE B 1 191 ? 21.236 42.176 83.145 1.00 44.59 179 PHE B CA 1
ATOM 4348 C C . PHE B 1 191 ? 21.538 40.702 83.153 1.00 46.14 179 PHE B C 1
ATOM 4349 O O . PHE B 1 191 ? 22.693 40.319 82.951 1.00 45.94 179 PHE B O 1
ATOM 4357 N N . LEU B 1 192 ? 20.489 39.894 83.359 1.00 45.93 180 LEU B N 1
ATOM 4358 C CA . LEU B 1 192 ? 20.582 38.434 83.369 1.00 45.38 180 LEU B CA 1
ATOM 4359 C C . LEU B 1 192 ? 19.890 37.793 82.172 1.00 44.95 180 LEU B C 1
ATOM 4360 O O . LEU B 1 192 ? 18.690 37.936 81.996 1.00 44.61 180 LEU B O 1
ATOM 4365 N N . ALA B 1 193 ? 20.652 37.087 81.343 1.00 47.98 181 ALA B N 1
ATOM 4366 C CA . ALA B 1 193 ? 20.076 36.181 80.364 1.00 47.62 181 ALA B CA 1
ATOM 4367 C C . ALA B 1 193 ? 19.294 35.109 81.100 1.00 49.74 181 ALA B C 1
ATOM 4368 O O . ALA B 1 193 ? 19.744 34.625 82.152 1.00 51.16 181 ALA B O 1
ATOM 4370 N N . GLY B 1 194 ? 18.115 34.765 80.574 1.00 49.91 182 GLY B N 1
ATOM 4371 C CA . GLY B 1 194 ? 17.338 33.642 81.100 1.00 48.65 182 GLY B CA 1
ATOM 4372 C C . GLY B 1 194 ? 15.849 33.706 80.853 1.00 47.98 182 GLY B C 1
ATOM 4373 O O . GLY B 1 194 ? 15.360 34.581 80.171 1.00 50.05 182 GLY B O 1
ATOM 4374 N N . ASN B 1 195 ? 15.124 32.762 81.432 1.00 47.57 183 ASN B N 1
ATOM 4375 C CA . ASN B 1 195 ? 13.679 32.728 81.352 1.00 45.38 183 ASN B CA 1
ATOM 4376 C C . ASN B 1 195 ? 13.148 33.262 82.634 1.00 43.92 183 ASN B C 1
ATOM 4377 O O . ASN B 1 195 ? 13.514 32.766 83.689 1.00 41.13 183 ASN B O 1
ATOM 4382 N N . GLU B 1 196 ? 12.271 34.255 82.519 1.00 44.04 184 GLU B N 1
ATOM 4383 C CA . GLU B 1 196 ? 11.631 34.922 83.630 1.00 44.70 184 GLU B CA 1
ATOM 4384 C C . GLU B 1 196 ? 10.538 34.038 84.217 1.00 43.57 184 GLU B C 1
ATOM 4385 O O . GLU B 1 196 ? 9.949 33.233 83.528 1.00 42.33 184 GLU B O 1
ATOM 4391 N N . LEU B 1 197 ? 10.264 34.199 85.501 1.00 43.81 185 LEU B N 1
ATOM 4392 C CA . LEU B 1 197 ? 9.335 33.322 86.188 1.00 45.68 185 LEU B CA 1
ATOM 4393 C C . LEU B 1 197 ? 8.932 33.950 87.534 1.00 43.89 185 LEU B C 1
ATOM 4394 O O . LEU B 1 197 ? 9.705 34.655 88.143 1.00 40.46 185 LEU B O 1
ATOM 4399 N N . SER B 1 198 ? 7.712 33.715 87.973 1.00 44.69 186 SER B N 1
ATOM 4400 C CA . SER B 1 198 ? 7.222 34.312 89.185 1.00 47.14 186 SER B CA 1
ATOM 4401 C C . SER B 1 198 ? 6.944 33.230 90.197 1.00 47.50 186 SER B C 1
ATOM 4402 O O . SER B 1 198 ? 6.498 32.157 89.847 1.00 49.37 186 SER B O 1
ATOM 4405 N N . ALA B 1 199 ? 7.210 33.522 91.464 1.00 45.94 187 ALA B N 1
ATOM 4406 C CA . ALA B 1 199 ? 6.783 32.651 92.533 1.00 43.58 187 ALA B CA 1
ATOM 4407 C C . ALA B 1 199 ? 5.977 33.414 93.595 1.00 41.40 187 ALA B C 1
ATOM 4408 O O . ALA B 1 199 ? 6.300 34.514 93.976 1.00 38.89 187 ALA B O 1
ATOM 4418 N N . ALA B 1 201 ? 3.689 32.997 97.309 1.00 42.98 189 ALA B N 1
ATOM 4419 C CA . ALA B 1 201 ? 3.442 32.179 98.468 1.00 43.22 189 ALA B CA 1
ATOM 4420 C C . ALA B 1 201 ? 2.495 32.863 99.412 1.00 41.20 189 ALA B C 1
ATOM 4421 O O . ALA B 1 201 ? 2.396 34.086 99.420 1.00 39.96 189 ALA B O 1
ATOM 4423 N N . VAL B 1 202 ? 1.760 32.054 100.163 1.00 42.47 190 VAL B N 1
ATOM 4424 C CA . VAL B 1 202 ? 1.050 32.536 101.364 1.00 42.40 190 VAL B CA 1
ATOM 4425 C C . VAL B 1 202 ? 1.982 32.337 102.524 1.00 41.40 190 VAL B C 1
ATOM 4426 O O . VAL B 1 202 ? 2.588 31.277 102.610 1.00 44.11 190 VAL B O 1
ATOM 4430 N N . VAL B 1 203 ? 2.082 33.333 103.399 1.00 40.08 191 VAL B N 1
ATOM 4431 C CA . VAL B 1 203 ? 3.160 33.431 104.356 1.00 41.31 191 VAL B CA 1
ATOM 4432 C C . VAL B 1 203 ? 2.645 33.781 105.789 1.00 42.69 191 VAL B C 1
ATOM 4433 O O . VAL B 1 203 ? 1.789 34.663 105.985 1.00 36.83 191 VAL B O 1
ATOM 4437 N N . ASN B 1 204 ? 3.188 33.088 106.790 1.00 45.25 192 ASN B N 1
ATOM 4438 C CA . ASN B 1 204 ? 3.022 33.480 108.202 1.00 44.57 192 ASN B CA 1
ATOM 4439 C C . ASN B 1 204 ? 4.361 33.291 108.848 1.00 43.29 192 ASN B C 1
ATOM 4440 O O . ASN B 1 204 ? 4.779 32.176 109.109 1.00 44.45 192 ASN B O 1
ATOM 4445 N N . GLY B 1 205 ? 5.051 34.394 109.063 1.00 44.01 193 GLY B N 1
ATOM 4446 C CA . GLY B 1 205 ? 6.325 34.376 109.706 1.00 42.56 193 GLY B CA 1
ATOM 4447 C C . GLY B 1 205 ? 7.286 33.608 108.860 1.00 43.93 193 GLY B C 1
ATOM 4448 O O . GLY B 1 205 ? 7.610 34.033 107.744 1.00 45.34 193 GLY B O 1
ATOM 4449 N N . ARG B 1 206 ? 7.762 32.477 109.389 1.00 42.89 194 ARG B N 1
ATOM 4450 C CA . ARG B 1 206 ? 8.723 31.649 108.668 1.00 40.67 194 ARG B CA 1
ATOM 4451 C C . ARG B 1 206 ? 8.057 30.481 107.961 1.00 44.40 194 ARG B C 1
ATOM 4452 O O . ARG B 1 206 ? 8.682 29.800 107.190 1.00 46.90 194 ARG B O 1
ATOM 4460 N N . ASN B 1 207 ? 6.759 30.289 108.170 1.00 47.46 195 ASN B N 1
ATOM 4461 C CA . ASN B 1 207 ? 5.972 29.324 107.394 1.00 47.48 195 ASN B CA 1
ATOM 4462 C C . ASN B 1 207 ? 5.431 29.953 106.105 1.00 47.94 195 ASN B C 1
ATOM 4463 O O . ASN B 1 207 ? 4.966 31.093 106.110 1.00 49.56 195 ASN B O 1
ATOM 4468 N N . PHE B 1 208 ? 5.478 29.192 105.012 1.00 45.96 196 PHE B N 1
ATOM 4469 C CA . PHE B 1 208 ? 4.911 29.622 103.744 1.00 45.93 196 PHE B CA 1
ATOM 4470 C C . PHE B 1 208 ? 4.426 28.425 102.918 1.00 45.81 196 PHE B C 1
ATOM 4471 O O . PHE B 1 208 ? 4.931 27.313 103.060 1.00 45.96 196 PHE B O 1
ATOM 4479 N N . VAL B 1 209 ? 3.444 28.650 102.063 1.00 44.98 197 VAL B N 1
ATOM 4480 C CA . VAL B 1 209 ? 3.085 27.653 101.061 1.00 44.49 197 VAL B CA 1
ATOM 4481 C C . VAL B 1 209 ? 3.267 28.316 99.728 1.00 43.79 197 VAL B C 1
ATOM 4482 O O . VAL B 1 209 ? 2.817 29.446 99.552 1.00 46.31 197 VAL B O 1
ATOM 4486 N N . ILE B 1 210 ? 3.951 27.656 98.796 1.00 44.76 198 ILE B N 1
ATOM 4487 C CA . ILE B 1 210 ? 4.096 28.208 97.435 1.00 41.86 198 ILE B CA 1
ATOM 4488 C C . ILE B 1 210 ? 2.848 27.859 96.668 1.00 37.27 198 ILE B C 1
ATOM 4489 O O . ILE B 1 210 ? 2.411 26.752 96.716 1.00 38.67 198 ILE B O 1
ATOM 4494 N N . LEU B 1 211 ? 2.283 28.814 95.946 1.00 38.96 199 LEU B N 1
ATOM 4495 C CA . LEU B 1 211 ? 1.107 28.576 95.145 1.00 37.84 199 LEU B CA 1
ATOM 4496 C C . LEU B 1 211 ? 1.518 28.035 93.764 1.00 39.52 199 LEU B C 1
ATOM 4497 O O . LEU B 1 211 ? 2.701 28.085 93.378 1.00 37.88 199 LEU B O 1
ATOM 4502 N N . PRO B 1 212 ? 0.559 27.492 93.014 1.00 41.09 200 PRO B N 1
ATOM 4503 C CA . PRO B 1 212 ? 0.848 26.998 91.674 1.00 39.93 200 PRO B CA 1
ATOM 4504 C C . PRO B 1 212 ? 1.570 28.039 90.863 1.00 40.08 200 PRO B C 1
ATOM 4505 O O . PRO B 1 212 ? 1.229 29.215 90.927 1.00 43.64 200 PRO B O 1
ATOM 4509 N N . PHE B 1 213 ? 2.551 27.606 90.102 1.00 39.26 201 PHE B N 1
ATOM 4510 C CA . PHE B 1 213 ? 3.242 28.467 89.172 1.00 38.49 201 PHE B CA 1
ATOM 4511 C C . PHE B 1 213 ? 2.366 28.696 87.979 1.00 41.76 201 PHE B C 1
ATOM 4512 O O . PHE B 1 213 ? 1.738 27.764 87.489 1.00 45.94 201 PHE B O 1
ATOM 4520 N N . VAL B 1 214 ? 2.321 29.942 87.515 1.00 45.24 202 VAL B N 1
ATOM 4521 C CA . VAL B 1 214 ? 1.510 30.361 86.347 1.00 46.72 202 VAL B CA 1
ATOM 4522 C C . VAL B 1 214 ? 2.391 31.128 85.375 1.00 48.02 202 VAL B C 1
ATOM 4523 O O . VAL B 1 214 ? 3.449 31.595 85.746 1.00 49.64 202 VAL B O 1
ATOM 4527 N N . ARG B 1 215 ? 1.998 31.192 84.113 1.00 49.50 203 ARG B N 1
ATOM 4528 C CA . ARG B 1 215 ? 2.785 31.887 83.132 1.00 49.76 203 ARG B CA 1
ATOM 4529 C C . ARG B 1 215 ? 2.016 33.106 82.723 1.00 51.25 203 ARG B C 1
ATOM 4530 O O . ARG B 1 215 ? 0.872 33.016 82.331 1.00 52.56 203 ARG B O 1
ATOM 4538 N N . ASP B 1 216 ? 2.661 34.256 82.786 1.00 53.46 204 ASP B N 1
ATOM 4539 C CA . ASP B 1 216 ? 2.016 35.514 82.445 1.00 54.46 204 ASP B CA 1
ATOM 4540 C C . ASP B 1 216 ? 2.448 36.041 81.079 1.00 50.08 204 ASP B C 1
ATOM 4541 O O . ASP B 1 216 ? 3.440 35.630 80.529 1.00 49.04 204 ASP B O 1
ATOM 4546 N N . TYR B 1 217 ? 1.650 36.956 80.560 1.00 47.28 205 TYR B N 1
ATOM 4547 C CA . TYR B 1 217 ? 1.801 37.544 79.271 1.00 43.47 205 TYR B CA 1
ATOM 4548 C C . TYR B 1 217 ? 1.812 39.045 79.443 1.00 45.79 205 TYR B C 1
ATOM 4549 O O . TYR B 1 217 ? 0.770 39.671 79.417 1.00 48.41 205 TYR B O 1
ATOM 4558 N N . LYS B 1 218 ? 3.003 39.614 79.597 1.00 47.46 206 LYS B N 1
ATOM 4559 C CA . LYS B 1 218 ? 3.184 41.033 79.912 1.00 49.88 206 LYS B CA 1
ATOM 4560 C C . LYS B 1 218 ? 2.887 41.989 78.766 1.00 48.31 206 LYS B C 1
ATOM 4561 O O . LYS B 1 218 ? 2.344 43.059 78.992 1.00 50.92 206 LYS B O 1
ATOM 4567 N N . ARG B 1 219 ? 3.306 41.633 77.555 1.00 45.33 207 ARG B N 1
ATOM 4568 C CA . ARG B 1 219 ? 3.186 42.515 76.405 1.00 44.21 207 ARG B CA 1
ATOM 4569 C C . ARG B 1 219 ? 1.744 42.598 75.920 1.00 40.32 207 ARG B C 1
ATOM 4570 O O . ARG B 1 219 ? 0.973 41.708 76.143 1.00 42.33 207 ARG B O 1
ATOM 4578 N N . LEU B 1 220 ? 1.380 43.686 75.275 1.00 38.67 208 LEU B N 1
ATOM 4579 C CA . LEU B 1 220 ? 0.016 43.879 74.828 1.00 39.87 208 LEU B CA 1
ATOM 4580 C C . LEU B 1 220 ? -0.395 42.982 73.644 1.00 41.59 208 LEU B C 1
ATOM 4581 O O . LEU B 1 220 ? -1.575 42.645 73.512 1.00 39.10 208 LEU B O 1
ATOM 4594 N N . ASP B 1 222 ? 0.445 39.923 70.343 1.00 47.70 210 ASP B N 1
ATOM 4595 C CA . ASP B 1 222 ? 0.835 38.543 70.106 1.00 47.51 210 ASP B CA 1
ATOM 4596 C C . ASP B 1 222 ? 2.262 38.498 69.705 1.00 48.08 210 ASP B C 1
ATOM 4597 O O . ASP B 1 222 ? 2.756 39.419 69.055 1.00 51.70 210 ASP B O 1
ATOM 4602 N N . GLY B 1 223 ? 2.929 37.413 70.063 1.00 48.50 211 GLY B N 1
ATOM 4603 C CA . GLY B 1 223 ? 4.350 37.283 69.769 1.00 49.66 211 GLY B CA 1
ATOM 4604 C C . GLY B 1 223 ? 5.118 38.277 70.608 1.00 49.77 211 GLY B C 1
ATOM 4605 O O . GLY B 1 223 ? 6.169 38.764 70.199 1.00 51.17 211 GLY B O 1
ATOM 4606 N N . ASP B 1 224 ? 4.564 38.561 71.785 1.00 49.34 212 ASP B N 1
ATOM 4607 C CA . ASP B 1 224 ? 5.126 39.498 72.759 1.00 49.78 212 ASP B CA 1
ATOM 4608 C C . ASP B 1 224 ? 5.672 40.774 72.139 1.00 48.62 212 ASP B C 1
ATOM 4609 O O . ASP B 1 224 ? 6.821 41.164 72.365 1.00 50.21 212 ASP B O 1
ATOM 4614 N N . ARG B 1 225 ? 4.803 41.413 71.357 1.00 47.03 213 ARG B N 1
ATOM 4615 C CA . ARG B 1 225 ? 5.029 42.729 70.795 1.00 45.95 213 ARG B CA 1
ATOM 4616 C C . ARG B 1 225 ? 4.188 43.772 71.544 1.00 42.36 213 ARG B C 1
ATOM 4617 O O . ARG B 1 225 ? 3.346 43.443 72.373 1.00 41.68 213 ARG B O 1
ATOM 4625 N N . GLY B 1 226 ? 4.432 45.034 71.216 1.00 41.46 214 GLY B N 1
ATOM 4626 C CA . GLY B 1 226 ? 3.727 46.148 71.792 1.00 40.37 214 GLY B CA 1
ATOM 4627 C C . GLY B 1 226 ? 4.291 46.513 73.146 1.00 39.50 214 GLY B C 1
ATOM 4628 O O . GLY B 1 226 ? 5.251 45.929 73.599 1.00 35.19 214 GLY B O 1
ATOM 4629 N N . PRO B 1 227 ? 3.651 47.476 73.798 1.00 42.02 215 PRO B N 1
ATOM 4630 C CA . PRO B 1 227 ? 4.028 47.924 75.136 1.00 42.45 215 PRO B CA 1
ATOM 4631 C C . PRO B 1 227 ? 3.806 46.873 76.218 1.00 40.42 215 PRO B C 1
ATOM 4632 O O . PRO B 1 227 ? 2.955 46.021 76.073 1.00 41.70 215 PRO B O 1
ATOM 4636 N N . ASN B 1 228 ? 4.551 46.954 77.308 1.00 41.59 216 ASN B N 1
ATOM 4637 C CA . ASN B 1 228 ? 4.280 46.105 78.450 1.00 42.08 216 ASN B CA 1
ATOM 4638 C C . ASN B 1 228 ? 2.974 46.560 79.038 1.00 42.58 216 ASN B C 1
ATOM 4639 O O . ASN B 1 228 ? 2.585 47.710 78.886 1.00 39.91 216 ASN B O 1
ATOM 4644 N N . THR B 1 229 ? 2.300 45.629 79.703 1.00 44.29 217 THR B N 1
ATOM 4645 C CA . THR B 1 229 ? 1.053 45.882 80.420 1.00 44.09 217 THR B CA 1
ATOM 4646 C C . THR B 1 229 ? 1.177 45.249 81.800 1.00 43.60 217 THR B C 1
ATOM 4647 O O . THR B 1 229 ? 2.212 44.700 82.159 1.00 43.26 217 THR B O 1
ATOM 4651 N N . GLY B 1 230 ? 0.104 45.324 82.570 1.00 45.38 218 GLY B N 1
ATOM 4652 C CA . GLY B 1 230 ? 0.060 44.664 83.874 1.00 45.99 218 GLY B CA 1
ATOM 4653 C C . GLY B 1 230 ? -0.254 43.191 83.792 1.00 45.99 218 GLY B C 1
ATOM 4654 O O . GLY B 1 230 ? -0.314 42.530 84.844 1.00 47.26 218 GLY B O 1
ATOM 4655 N N . GLY B 1 231 ? -0.524 42.730 82.555 1.00 44.74 219 GLY B N 1
ATOM 4656 C CA . GLY B 1 231 ? -0.684 41.313 82.161 1.00 42.75 219 GLY B CA 1
ATOM 4657 C C . GLY B 1 231 ? -1.872 41.055 81.230 1.00 40.33 219 GLY B C 1
ATOM 4658 O O . GLY B 1 231 ? -2.995 41.404 81.561 1.00 39.77 219 GLY B O 1
ATOM 4667 N N . GLY B 1 233 ? -2.750 37.910 80.014 1.00 44.50 221 GLY B N 1
ATOM 4668 C CA . GLY B 1 233 ? -3.332 36.637 80.330 1.00 43.44 221 GLY B CA 1
ATOM 4669 C C . GLY B 1 233 ? -2.354 35.784 81.100 1.00 44.20 221 GLY B C 1
ATOM 4670 O O . GLY B 1 233 ? -1.212 36.175 81.390 1.00 42.69 221 GLY B O 1
ATOM 4671 N N . SER B 1 234 ? -2.821 34.596 81.446 1.00 44.99 222 SER B N 1
ATOM 4672 C CA . SER B 1 234 ? -1.976 33.634 82.091 1.00 43.67 222 SER B CA 1
ATOM 4673 C C . SER B 1 234 ? -2.583 32.277 82.008 1.00 40.27 222 SER B C 1
ATOM 4674 O O . SER B 1 234 ? -3.742 32.114 81.636 1.00 38.58 222 SER B O 1
ATOM 4677 N N . TRP B 1 235 ? -1.775 31.286 82.318 1.00 38.25 223 TRP B N 1
ATOM 4678 C CA . TRP B 1 235 ? -2.331 29.994 82.505 1.00 40.60 223 TRP B CA 1
ATOM 4679 C C . TRP B 1 235 ? -1.513 29.240 83.500 1.00 39.94 223 TRP B C 1
ATOM 4680 O O . TRP B 1 235 ? -0.444 29.666 83.903 1.00 38.73 223 TRP B O 1
ATOM 4691 N N . GLY B 1 236 ? -2.056 28.110 83.909 1.00 39.96 224 GLY B N 1
ATOM 4692 C CA . GLY B 1 236 ? -1.375 27.255 84.832 1.00 38.64 224 GLY B CA 1
ATOM 4693 C C . GLY B 1 236 ? -2.106 25.966 84.988 1.00 37.25 224 GLY B C 1
ATOM 4694 O O . GLY B 1 236 ? -3.218 25.806 84.493 1.00 35.96 224 GLY B O 1
ATOM 4695 N N . PRO B 1 237 ? -1.467 25.031 85.665 1.00 38.48 225 PRO B N 1
ATOM 4696 C CA . PRO B 1 237 ? -0.207 25.261 86.302 1.00 38.32 225 PRO B CA 1
ATOM 4697 C C . PRO B 1 237 ? 0.983 24.906 85.381 1.00 37.89 225 PRO B C 1
ATOM 4698 O O . PRO B 1 237 ? 0.886 24.044 84.533 1.00 34.07 225 PRO B O 1
ATOM 4702 N N . VAL B 1 238 ? 2.072 25.644 85.553 1.00 39.44 226 VAL B N 1
ATOM 4703 C CA . VAL B 1 238 ? 3.277 25.425 84.850 1.00 38.46 226 VAL B CA 1
ATOM 4704 C C . VAL B 1 238 ? 4.061 24.452 85.699 1.00 39.94 226 VAL B C 1
ATOM 4705 O O . VAL B 1 238 ? 4.093 24.572 86.907 1.00 40.73 226 VAL B O 1
ATOM 4709 N N . GLU B 1 239 ? 4.732 23.534 85.016 1.00 42.28 227 GLU B N 1
ATOM 4710 C CA . GLU B 1 239 ? 5.598 22.535 85.631 1.00 44.44 227 GLU B CA 1
ATOM 4711 C C . GLU B 1 239 ? 7.019 23.069 85.822 1.00 43.69 227 GLU B C 1
ATOM 4712 O O . GLU B 1 239 ? 7.689 23.417 84.870 1.00 41.99 227 GLU B O 1
ATOM 4718 N N . ILE B 1 240 ? 7.472 23.122 87.057 1.00 43.95 228 ILE B N 1
ATOM 4719 C CA . ILE B 1 240 ? 8.823 23.584 87.352 1.00 44.89 228 ILE B CA 1
ATOM 4720 C C . ILE B 1 240 ? 9.596 22.361 87.846 1.00 45.49 228 ILE B C 1
ATOM 4721 O O . ILE B 1 240 ? 9.051 21.574 88.622 1.00 47.82 228 ILE B O 1
ATOM 4726 N N . PRO B 1 241 ? 10.835 22.153 87.387 1.00 44.15 229 PRO B N 1
ATOM 4727 C CA . PRO B 1 241 ? 11.614 21.029 87.883 1.00 43.09 229 PRO B CA 1
ATOM 4728 C C . PRO B 1 241 ? 11.747 21.108 89.401 1.00 42.14 229 PRO B C 1
ATOM 4729 O O . PRO B 1 241 ? 11.756 22.193 89.945 1.00 39.59 229 PRO B O 1
ATOM 4733 N N . SER B 1 242 ? 11.789 19.964 90.075 1.00 41.77 230 SER B N 1
ATOM 4734 C CA . SER B 1 242 ? 11.823 19.915 91.539 1.00 42.72 230 SER B CA 1
ATOM 4735 C C . SER B 1 242 ? 13.073 20.567 92.115 1.00 43.35 230 SER B C 1
ATOM 4736 O O . SER B 1 242 ? 13.035 21.193 93.175 1.00 44.07 230 SER B O 1
ATOM 4739 N N . ASP B 1 243 ? 14.179 20.425 91.406 1.00 44.80 231 ASP B N 1
ATOM 4740 C CA . ASP B 1 243 ? 15.429 21.073 91.794 1.00 46.68 231 ASP B CA 1
ATOM 4741 C C . ASP B 1 243 ? 15.296 22.594 91.790 1.00 45.14 231 ASP B C 1
ATOM 4742 O O . ASP B 1 243 ? 15.773 23.263 92.700 1.00 44.57 231 ASP B O 1
ATOM 4747 N N . THR B 1 244 ? 14.639 23.119 90.758 1.00 43.31 232 THR B N 1
ATOM 4748 C CA . THR B 1 244 ? 14.335 24.530 90.670 1.00 41.71 232 THR B CA 1
ATOM 4749 C C . THR B 1 244 ? 13.411 24.939 91.803 1.00 40.05 232 THR B C 1
ATOM 4750 O O . THR B 1 244 ? 13.639 25.931 92.447 1.00 38.98 232 THR B O 1
ATOM 4754 N N . ILE B 1 245 ? 12.382 24.154 92.071 1.00 41.13 233 ILE B N 1
ATOM 4755 C CA . ILE B 1 245 ? 11.473 24.472 93.146 1.00 41.49 233 ILE B CA 1
ATOM 4756 C C . ILE B 1 245 ? 12.174 24.502 94.495 1.00 41.78 233 ILE B C 1
ATOM 4757 O O . ILE B 1 245 ? 11.947 25.407 95.305 1.00 37.38 233 ILE B O 1
ATOM 4762 N N . LYS B 1 246 ? 13.046 23.529 94.755 1.00 43.95 234 LYS B N 1
ATOM 4763 C CA . LYS B 1 246 ? 13.777 23.578 96.019 1.00 46.87 234 LYS B CA 1
ATOM 4764 C C . LYS B 1 246 ? 14.648 24.825 96.150 1.00 44.33 234 LYS B C 1
ATOM 4765 O O . LYS B 1 246 ? 14.729 25.397 97.216 1.00 44.40 234 LYS B O 1
ATOM 4771 N N . LYS B 1 247 ? 15.268 25.272 95.066 1.00 45.76 235 LYS B N 1
ATOM 4772 C CA . LYS B 1 247 ? 16.009 26.561 95.073 1.00 45.31 235 LYS B CA 1
ATOM 4773 C C . LYS B 1 247 ? 15.107 27.768 95.265 1.00 43.46 235 LYS B C 1
ATOM 4774 O O . LYS B 1 247 ? 15.511 28.711 95.907 1.00 45.18 235 LYS B O 1
ATOM 4780 N N . ILE B 1 248 ? 13.898 27.725 94.703 1.00 43.94 236 ILE B N 1
ATOM 4781 C CA . ILE B 1 248 ? 12.896 28.762 94.894 1.00 43.80 236 ILE B CA 1
ATOM 4782 C C . ILE B 1 248 ? 12.442 28.797 96.354 1.00 46.09 236 ILE B C 1
ATOM 4783 O O . ILE B 1 248 ? 12.314 29.886 96.944 1.00 46.99 236 ILE B O 1
ATOM 4788 N N . GLU B 1 249 ? 12.212 27.616 96.942 1.00 47.45 237 GLU B N 1
ATOM 4789 C CA . GLU B 1 249 ? 11.876 27.501 98.343 1.00 47.63 237 GLU B CA 1
ATOM 4790 C C . GLU B 1 249 ? 12.979 28.067 99.224 1.00 46.59 237 GLU B C 1
ATOM 4791 O O . GLU B 1 249 ? 12.704 28.631 100.264 1.00 46.28 237 GLU B O 1
ATOM 4797 N N . GLU B 1 250 ? 14.226 27.895 98.821 1.00 46.60 238 GLU B N 1
ATOM 4798 C CA . GLU B 1 250 ? 15.362 28.439 99.557 1.00 48.09 238 GLU B CA 1
ATOM 4799 C C . GLU B 1 250 ? 15.379 29.955 99.528 1.00 46.01 238 GLU B C 1
ATOM 4800 O O . GLU B 1 250 ? 15.715 30.602 100.514 1.00 44.87 238 GLU B O 1
ATOM 4806 N N . LEU B 1 251 ? 14.989 30.533 98.405 1.00 45.06 239 LEU B N 1
ATOM 4807 C CA . LEU B 1 251 ? 14.813 31.994 98.330 1.00 43.59 239 LEU B CA 1
ATOM 4808 C C . LEU B 1 251 ? 13.733 32.501 99.289 1.00 44.93 239 LEU B C 1
ATOM 4809 O O . LEU B 1 251 ? 13.885 33.545 99.916 1.00 44.93 239 LEU B O 1
ATOM 4814 N N . PHE B 1 252 ? 12.623 31.764 99.398 1.00 47.28 240 PHE B N 1
ATOM 4815 C CA . PHE B 1 252 ? 11.590 32.099 100.396 1.00 44.85 240 PHE B CA 1
ATOM 4816 C C . PHE B 1 252 ? 12.124 32.013 101.802 1.00 45.51 240 PHE B C 1
ATOM 4817 O O . PHE B 1 252 ? 11.938 32.957 102.586 1.00 47.16 240 PHE B O 1
ATOM 4825 N N . ASP B 1 253 ? 12.832 30.934 102.118 1.00 45.07 241 ASP B N 1
ATOM 4826 C CA . ASP B 1 253 ? 13.366 30.748 103.465 1.00 48.54 241 ASP B CA 1
ATOM 4827 C C . ASP B 1 253 ? 14.311 31.856 103.897 1.00 47.78 241 ASP B C 1
ATOM 4828 O O . ASP B 1 253 ? 14.197 32.355 105.020 1.00 47.84 241 ASP B O 1
ATOM 4833 N N . LYS B 1 254 ? 15.238 32.232 103.003 1.00 45.33 242 LYS B N 1
ATOM 4834 C CA . LYS B 1 254 ? 16.250 33.251 103.302 1.00 44.02 242 LYS B CA 1
ATOM 4835 C C . LYS B 1 254 ? 15.647 34.628 103.408 1.00 42.47 242 LYS B C 1
ATOM 4836 O O . LYS B 1 254 ? 16.070 35.419 104.234 1.00 43.98 242 LYS B O 1
ATOM 4842 N N . THR B 1 255 ? 14.661 34.903 102.557 1.00 43.86 243 THR B N 1
ATOM 4843 C CA . THR B 1 255 ? 13.896 36.139 102.587 1.00 40.58 243 THR B CA 1
ATOM 4844 C C . THR B 1 255 ? 13.109 36.259 103.872 1.00 42.18 243 THR B C 1
ATOM 4845 O O . THR B 1 255 ? 13.103 37.327 104.501 1.00 45.67 243 THR B O 1
ATOM 4849 N N . LEU B 1 256 ? 12.432 35.185 104.278 1.00 42.41 244 LEU B N 1
ATOM 4850 C CA . LEU B 1 256 ? 11.684 35.200 105.560 1.00 39.97 244 LEU B CA 1
ATOM 4851 C C . LEU B 1 256 ? 12.545 35.244 106.812 1.00 40.56 244 LEU B C 1
ATOM 4852 O O . LEU B 1 256 ? 12.163 35.892 107.791 1.00 43.12 244 LEU B O 1
ATOM 4857 N N . TRP B 1 257 ? 13.691 34.562 106.796 1.00 42.43 245 TRP B N 1
ATOM 4858 C CA . TRP B 1 257 ? 14.691 34.705 107.855 1.00 40.95 245 TRP B CA 1
ATOM 4859 C C . TRP B 1 257 ? 15.148 36.143 107.928 1.00 42.62 245 TRP B C 1
ATOM 4860 O O . TRP B 1 257 ? 15.133 36.754 109.015 1.00 43.81 245 TRP B O 1
ATOM 4871 N N . GLY B 1 258 ? 15.495 36.716 106.782 1.00 44.13 246 GLY B N 1
ATOM 4872 C CA . GLY B 1 258 ? 15.948 38.103 106.753 1.00 44.09 246 GLY B CA 1
ATOM 4873 C C . GLY B 1 258 ? 14.958 39.035 107.430 1.00 44.01 246 GLY B C 1
ATOM 4874 O O . GLY B 1 258 ? 15.345 39.869 108.239 1.00 49.99 246 GLY B O 1
ATOM 4875 N N . VAL B 1 259 ? 13.674 38.886 107.128 1.00 45.54 247 VAL B N 1
ATOM 4876 C CA . VAL B 1 259 ? 12.623 39.711 107.758 1.00 43.60 247 VAL B CA 1
ATOM 4877 C C . VAL B 1 259 ? 12.608 39.517 109.285 1.00 43.88 247 VAL B C 1
ATOM 4878 O O . VAL B 1 259 ? 12.466 40.482 110.041 1.00 43.22 247 VAL B O 1
ATOM 4882 N N . GLU B 1 260 ? 12.714 38.264 109.726 1.00 43.56 248 GLU B N 1
ATOM 4883 C CA . GLU B 1 260 ? 12.712 37.956 111.155 1.00 45.77 248 GLU B CA 1
ATOM 4884 C C . GLU B 1 260 ? 13.932 38.566 111.782 1.00 44.13 248 GLU B C 1
ATOM 4885 O O . GLU B 1 260 ? 13.824 39.206 112.793 1.00 46.60 248 GLU B O 1
ATOM 4891 N N . LYS B 1 261 ? 15.100 38.399 111.179 1.00 43.02 249 LYS B N 1
ATOM 4892 C CA . LYS B 1 261 ? 16.283 38.999 111.744 1.00 45.16 249 LYS B CA 1
ATOM 4893 C C . LYS B 1 261 ? 16.238 40.541 111.766 1.00 47.39 249 LYS B C 1
ATOM 4894 O O . LYS B 1 261 ? 16.876 41.155 112.609 1.00 43.21 249 LYS B O 1
ATOM 4900 N N . GLU B 1 262 ? 15.488 41.165 110.855 1.00 49.81 250 GLU B N 1
ATOM 4901 C CA . GLU B 1 262 ? 15.285 42.623 110.924 1.00 48.66 250 GLU B CA 1
ATOM 4902 C C . GLU B 1 262 ? 14.273 43.009 111.978 1.00 47.66 250 GLU B C 1
ATOM 4903 O O . GLU B 1 262 ? 14.085 44.180 112.194 1.00 53.50 250 GLU B O 1
ATOM 4909 N N . GLY B 1 263 ? 13.622 42.043 112.626 1.00 47.20 251 GLY B N 1
ATOM 4910 C CA . GLY B 1 263 ? 12.781 42.282 113.827 1.00 45.17 251 GLY B CA 1
ATOM 4911 C C . GLY B 1 263 ? 11.288 42.142 113.574 1.00 44.53 251 GLY B C 1
ATOM 4912 O O . GLY B 1 263 ? 10.460 42.293 114.483 1.00 45.40 251 GLY B O 1
ATOM 4913 N N . TYR B 1 264 ? 10.941 41.840 112.331 1.00 45.08 252 TYR B N 1
ATOM 4914 C CA . TYR B 1 264 ? 9.572 41.879 111.865 1.00 44.36 252 TYR B CA 1
ATOM 4915 C C . TYR B 1 264 ? 9.120 40.495 111.487 1.00 44.10 252 TYR B C 1
ATOM 4916 O O . TYR B 1 264 ? 9.926 39.581 111.425 1.00 46.15 252 TYR B O 1
ATOM 4925 N N . ALA B 1 265 ? 7.825 40.326 111.274 1.00 43.54 253 ALA B N 1
ATOM 4926 C CA . ALA B 1 265 ? 7.279 39.039 110.897 1.00 44.81 253 ALA B CA 1
ATOM 4927 C C . ALA B 1 265 ? 6.406 39.253 109.714 1.00 46.32 253 ALA B C 1
ATOM 4928 O O . ALA B 1 265 ? 5.574 40.122 109.698 1.00 49.06 253 ALA B O 1
ATOM 4930 N N . TYR B 1 266 ? 6.627 38.465 108.686 1.00 50.49 254 TYR B N 1
ATOM 4931 C CA . TYR B 1 266 ? 5.873 38.601 107.469 1.00 49.75 254 TYR B CA 1
ATOM 4932 C C . TYR B 1 266 ? 4.598 37.836 107.596 1.00 49.09 254 TYR B C 1
ATOM 4933 O O . TYR B 1 266 ? 4.610 36.652 107.909 1.00 47.83 254 TYR B O 1
ATOM 4942 N N . ARG B 1 267 ? 3.500 38.532 107.335 1.00 49.38 255 ARG B N 1
ATOM 4943 C CA . ARG B 1 267 ? 2.178 37.925 107.287 1.00 48.83 255 ARG B CA 1
ATOM 4944 C C . ARG B 1 267 ? 1.582 38.403 105.983 1.00 46.74 255 ARG B C 1
ATOM 4945 O O . ARG B 1 267 ? 1.748 39.581 105.625 1.00 44.84 255 ARG B O 1
ATOM 4953 N N . GLY B 1 268 ? 0.998 37.483 105.225 1.00 44.04 256 GLY B N 1
ATOM 4954 C CA . GLY B 1 268 ? 0.404 37.834 103.961 1.00 42.52 256 GLY B CA 1
ATOM 4955 C C . GLY B 1 268 ? 0.879 36.997 102.801 1.00 40.41 256 GLY B C 1
ATOM 4956 O O . GLY B 1 268 ? 1.027 35.781 102.897 1.00 40.73 256 GLY B O 1
ATOM 4957 N N . PHE B 1 269 ? 1.004 37.663 101.664 1.00 41.35 257 PHE B N 1
ATOM 4958 C CA . PHE B 1 269 ? 1.389 37.044 100.414 1.00 40.69 257 PHE B CA 1
ATOM 4959 C C . PHE B 1 269 ? 2.710 37.611 100.051 1.00 40.55 257 PHE B C 1
ATOM 4960 O O . PHE B 1 269 ? 2.965 38.782 100.266 1.00 40.64 257 PHE B O 1
ATOM 4968 N N . LEU B 1 270 ? 3.548 36.776 99.464 1.00 44.59 258 LEU B N 1
ATOM 4969 C CA . LEU B 1 270 ? 4.871 37.194 99.012 1.00 43.35 258 LEU B CA 1
ATOM 4970 C C . LEU B 1 270 ? 5.064 36.718 97.605 1.00 43.25 258 LEU B C 1
ATOM 4971 O O . LEU B 1 270 ? 4.876 35.547 97.288 1.00 45.76 258 LEU B O 1
ATOM 4976 N N . TYR B 1 271 ? 5.469 37.636 96.760 1.00 43.76 259 TYR B N 1
ATOM 4977 C CA . TYR B 1 271 ? 5.646 37.364 95.377 1.00 43.22 259 TYR B CA 1
ATOM 4978 C C . TYR B 1 271 ? 7.128 37.587 95.075 1.00 45.23 259 TYR B C 1
ATOM 4979 O O . TYR B 1 271 ? 7.690 38.619 95.502 1.00 47.18 259 TYR B O 1
ATOM 4988 N N . LEU B 1 272 ? 7.760 36.608 94.394 1.00 41.13 260 LEU B N 1
ATOM 4989 C CA . LEU B 1 272 ? 9.092 36.773 93.827 1.00 38.62 260 LEU B CA 1
ATOM 4990 C C . LEU B 1 272 ? 8.974 36.809 92.331 1.00 38.60 260 LEU B C 1
ATOM 4991 O O . LEU B 1 272 ? 8.464 35.890 91.731 1.00 42.67 260 LEU B O 1
ATOM 4996 N N . GLY B 1 273 ? 9.442 37.870 91.709 1.00 41.87 261 GLY B N 1
ATOM 4997 C CA . GLY B 1 273 ? 9.687 37.839 90.282 1.00 43.18 261 GLY B CA 1
ATOM 4998 C C . GLY B 1 273 ? 11.088 37.274 90.132 1.00 45.38 261 GLY B C 1
ATOM 4999 O O . GLY B 1 273 ? 12.007 37.798 90.736 1.00 48.49 261 GLY B O 1
ATOM 5000 N N . LEU B 1 274 ? 11.254 36.201 89.349 1.00 46.82 262 LEU B N 1
ATOM 5001 C CA . LEU B 1 274 ? 12.547 35.508 89.233 1.00 45.95 262 LEU B CA 1
ATOM 5002 C C . LEU B 1 274 ? 13.051 35.513 87.835 1.00 44.75 262 LEU B C 1
ATOM 5003 O O . LEU B 1 274 ? 12.365 35.877 86.938 1.00 47.81 262 LEU B O 1
ATOM 5016 N N . LEU B 1 276 ? 15.477 32.598 85.825 1.00 41.39 264 LEU B N 1
ATOM 5017 C CA . LEU B 1 276 ? 16.288 31.402 85.890 1.00 43.46 264 LEU B CA 1
ATOM 5018 C C . LEU B 1 276 ? 17.448 31.654 84.937 1.00 42.99 264 LEU B C 1
ATOM 5019 O O . LEU B 1 276 ? 17.248 31.830 83.745 1.00 42.38 264 LEU B O 1
ATOM 5024 N N . HIS B 1 277 ? 18.644 31.690 85.517 1.00 43.57 265 HIS B N 1
ATOM 5025 C CA . HIS B 1 277 ? 19.857 32.025 84.865 1.00 42.38 265 HIS B CA 1
ATOM 5026 C C . HIS B 1 277 ? 20.896 31.001 85.283 1.00 45.35 265 HIS B C 1
ATOM 5027 O O . HIS B 1 277 ? 21.193 30.866 86.472 1.00 45.23 265 HIS B O 1
ATOM 5034 N N . ASP B 1 278 ? 21.464 30.298 84.296 1.00 50.00 266 ASP B N 1
ATOM 5035 C CA . ASP B 1 278 ? 22.487 29.270 84.531 1.00 52.00 266 ASP B CA 1
ATOM 5036 C C . ASP B 1 278 ? 22.071 28.320 85.655 1.00 52.27 266 ASP B C 1
ATOM 5037 O O . ASP B 1 278 ? 22.820 28.118 86.610 1.00 52.99 266 ASP B O 1
ATOM 5042 N N . GLY B 1 279 ? 20.861 27.778 85.563 1.00 52.04 267 GLY B N 1
ATOM 5043 C CA . GLY B 1 279 ? 20.373 26.793 86.532 1.00 51.22 267 GLY B CA 1
ATOM 5044 C C . GLY B 1 279 ? 19.876 27.317 87.880 1.00 50.71 267 GLY B C 1
ATOM 5045 O O . GLY B 1 279 ? 19.349 26.553 88.680 1.00 50.81 267 GLY B O 1
ATOM 5046 N N . ASP B 1 280 ? 20.033 28.607 88.148 1.00 50.30 268 ASP B N 1
ATOM 5047 C CA . ASP B 1 280 ? 19.683 29.163 89.449 1.00 49.03 268 ASP B CA 1
ATOM 5048 C C . ASP B 1 280 ? 18.678 30.273 89.302 1.00 46.74 268 ASP B C 1
ATOM 5049 O O . ASP B 1 280 ? 18.727 31.029 88.336 1.00 42.64 268 ASP B O 1
ATOM 5054 N N . PRO B 1 281 ? 17.761 30.364 90.270 1.00 47.58 269 PRO B N 1
ATOM 5055 C CA . PRO B 1 281 ? 16.810 31.439 90.336 1.00 46.18 269 PRO B CA 1
ATOM 5056 C C . PRO B 1 281 ? 17.329 32.668 91.043 1.00 45.09 269 PRO B C 1
ATOM 5057 O O . PRO B 1 281 ? 17.786 32.608 92.196 1.00 39.82 269 PRO B O 1
ATOM 5061 N N . TYR B 1 282 ? 17.240 33.783 90.321 1.00 45.12 270 TYR B N 1
ATOM 5062 C CA . TYR B 1 282 ? 17.627 35.112 90.809 1.00 43.15 270 TYR B CA 1
ATOM 5063 C C . TYR B 1 282 ? 16.362 35.929 91.036 1.00 42.63 270 TYR B C 1
ATOM 5064 O O . TYR B 1 282 ? 15.462 35.894 90.202 1.00 36.74 270 TYR B O 1
ATOM 5073 N N . ILE B 1 283 ? 16.314 36.661 92.154 1.00 44.77 271 ILE B N 1
ATOM 5074 C CA . ILE B 1 283 ? 15.186 37.549 92.461 1.00 45.98 271 ILE B CA 1
ATOM 5075 C C . ILE B 1 283 ? 15.355 38.862 91.789 1.00 44.28 271 ILE B C 1
ATOM 5076 O O . ILE B 1 283 ? 16.276 39.584 92.089 1.00 47.37 271 ILE B O 1
ATOM 5081 N N . LEU B 1 284 ? 14.442 39.167 90.884 1.00 45.48 272 LEU B N 1
ATOM 5082 C CA . LEU B 1 284 ? 14.383 40.454 90.180 1.00 44.06 272 LEU B CA 1
ATOM 5083 C C . LEU B 1 284 ? 13.658 41.506 90.971 1.00 45.17 272 LEU B C 1
ATOM 5084 O O . LEU B 1 284 ? 13.940 42.703 90.852 1.00 44.47 272 LEU B O 1
ATOM 5089 N N . GLU B 1 285 ? 12.707 41.057 91.770 1.00 45.64 273 GLU B N 1
ATOM 5090 C CA . GLU B 1 285 ? 11.964 41.951 92.603 1.00 44.93 273 GLU B CA 1
ATOM 5091 C C . GLU B 1 285 ? 11.091 41.204 93.568 1.00 42.16 273 GLU B C 1
ATOM 5092 O O . GLU B 1 285 ? 10.741 40.056 93.340 1.00 45.97 273 GLU B O 1
ATOM 5098 N N . TYR B 1 286 ? 10.743 41.874 94.654 1.00 42.07 274 TYR B N 1
ATOM 5099 C CA . TYR B 1 286 ? 9.732 41.390 95.603 1.00 40.30 274 TYR B CA 1
ATOM 5100 C C . TYR B 1 286 ? 8.470 42.184 95.389 1.00 39.07 274 TYR B C 1
ATOM 5101 O O . TYR B 1 286 ? 8.554 43.374 95.148 1.00 39.05 274 TYR B O 1
ATOM 5110 N N . ASN B 1 287 ? 7.317 41.526 95.386 1.00 41.11 275 ASN B N 1
ATOM 5111 C CA . ASN B 1 287 ? 6.058 42.213 95.627 1.00 43.20 275 ASN B CA 1
ATOM 5112 C C . ASN B 1 287 ? 5.410 41.599 96.852 1.00 41.89 275 ASN B C 1
ATOM 5113 O O . ASN B 1 287 ? 5.672 40.460 97.210 1.00 40.09 275 ASN B O 1
ATOM 5118 N N . VAL B 1 288 ? 4.613 42.395 97.529 1.00 43.77 276 VAL B N 1
ATOM 5119 C CA . VAL B 1 288 ? 4.047 41.978 98.786 1.00 46.03 276 VAL B CA 1
ATOM 5120 C C . VAL B 1 288 ? 2.560 41.798 98.611 1.00 48.58 276 VAL B C 1
ATOM 5121 O O . VAL B 1 288 ? 1.771 42.066 99.502 1.00 54.79 276 VAL B O 1
ATOM 5125 N N . ARG B 1 289 ? 2.182 41.296 97.453 1.00 48.17 277 ARG B N 1
ATOM 5126 C CA . ARG B 1 289 ? 0.833 40.839 97.262 1.00 51.61 277 ARG B CA 1
ATOM 5127 C C . ARG B 1 289 ? 0.840 39.968 96.037 1.00 49.23 277 ARG B C 1
ATOM 5128 O O . ARG B 1 289 ? 1.862 39.856 95.394 1.00 49.54 277 ARG B O 1
ATOM 5136 N N . LEU B 1 290 ? -0.281 39.350 95.718 1.00 47.51 278 LEU B N 1
ATOM 5137 C CA . LEU B 1 290 ? -0.332 38.413 94.560 1.00 47.92 278 LEU B CA 1
ATOM 5138 C C . LEU B 1 290 ? -0.460 39.180 93.255 1.00 45.44 278 LEU B C 1
ATOM 5139 O O . LEU B 1 290 ? -0.967 40.296 93.258 1.00 44.23 278 LEU B O 1
ATOM 5144 N N . GLY B 1 291 ? -0.019 38.573 92.159 1.00 44.30 279 GLY B N 1
ATOM 5145 C CA . GLY B 1 291 ? -0.137 39.178 90.843 1.00 44.70 279 GLY B CA 1
ATOM 5146 C C . GLY B 1 291 ? -1.544 39.182 90.253 1.00 44.21 279 GLY B C 1
ATOM 5147 O O . GLY B 1 291 ? -2.440 38.481 90.743 1.00 45.57 279 GLY B O 1
ATOM 5148 N N . ASP B 1 292 ? -1.707 39.996 89.206 1.00 42.59 280 ASP B N 1
ATOM 5149 C CA . ASP B 1 292 ? -2.903 40.110 88.390 1.00 43.36 280 ASP B CA 1
ATOM 5150 C C . ASP B 1 292 ? -2.429 40.198 86.938 1.00 44.93 280 ASP B C 1
ATOM 5151 O O . ASP B 1 292 ? -1.831 41.184 86.557 1.00 45.76 280 ASP B O 1
ATOM 5156 N N . PRO B 1 293 ? -2.726 39.200 86.104 1.00 47.39 281 PRO B N 1
ATOM 5157 C CA . PRO B 1 293 ? -3.765 38.212 86.355 1.00 46.92 281 PRO B CA 1
ATOM 5158 C C . PRO B 1 293 ? -3.374 36.839 86.914 1.00 48.55 281 PRO B C 1
ATOM 5159 O O . PRO B 1 293 ? -4.148 35.906 86.776 1.00 50.36 281 PRO B O 1
ATOM 5163 N N . GLU B 1 294 ? -2.252 36.701 87.601 1.00 48.35 282 GLU B N 1
ATOM 5164 C CA . GLU B 1 294 ? -1.856 35.365 88.114 1.00 47.62 282 GLU B CA 1
ATOM 5165 C C . GLU B 1 294 ? -2.822 34.801 89.190 1.00 46.05 282 GLU B C 1
ATOM 5166 O O . GLU B 1 294 ? -3.143 33.615 89.193 1.00 44.32 282 GLU B O 1
ATOM 5172 N N . THR B 1 295 ? -3.311 35.678 90.054 1.00 46.00 283 THR B N 1
ATOM 5173 C CA . THR B 1 295 ? -4.308 35.339 91.082 1.00 46.26 283 THR B CA 1
ATOM 5174 C C . THR B 1 295 ? -5.553 34.679 90.567 1.00 45.68 283 THR B C 1
ATOM 5175 O O . THR B 1 295 ? -6.023 33.713 91.163 1.00 48.93 283 THR B O 1
ATOM 5179 N N . GLU B 1 296 ? -6.114 35.235 89.492 1.00 47.73 284 GLU B N 1
ATOM 5180 C CA . GLU B 1 296 ? -7.287 34.665 88.793 1.00 44.66 284 GLU B CA 1
ATOM 5181 C C . GLU B 1 296 ? -7.015 33.200 88.508 1.00 44.01 284 GLU B C 1
ATOM 5182 O O . GLU B 1 296 ? -7.841 32.352 88.792 1.00 47.00 284 GLU B O 1
ATOM 5188 N N . VAL B 1 297 ? -5.849 32.911 87.935 1.00 43.91 285 VAL B N 1
ATOM 5189 C CA . VAL B 1 297 ? -5.482 31.524 87.553 1.00 44.07 285 VAL B CA 1
ATOM 5190 C C . VAL B 1 297 ? -5.322 30.618 88.769 1.00 40.46 285 VAL B C 1
ATOM 5191 O O . VAL B 1 297 ? -5.894 29.556 88.859 1.00 42.17 285 VAL B O 1
ATOM 5195 N N . ILE B 1 298 ? -4.487 31.063 89.675 1.00 41.05 286 ILE B N 1
ATOM 5196 C CA . ILE B 1 298 ? -4.183 30.392 90.907 1.00 41.96 286 ILE B CA 1
ATOM 5197 C C . ILE B 1 298 ? -5.455 29.991 91.612 1.00 42.93 286 ILE B C 1
ATOM 5198 O O . ILE B 1 298 ? -5.693 28.805 91.863 1.00 45.44 286 ILE B O 1
ATOM 5203 N N . VAL B 1 299 ? -6.284 30.998 91.890 1.00 45.20 287 VAL B N 1
ATOM 5204 C CA . VAL B 1 299 ? -7.574 30.809 92.546 1.00 45.45 287 VAL B CA 1
ATOM 5205 C C . VAL B 1 299 ? -8.500 29.831 91.803 1.00 45.32 287 VAL B C 1
ATOM 5206 O O . VAL B 1 299 ? -9.207 29.018 92.415 1.00 43.64 287 VAL B O 1
ATOM 5210 N N . THR B 1 300 ? -8.505 29.918 90.474 1.00 45.95 288 THR B N 1
ATOM 5211 C CA . THR B 1 300 ? -9.374 29.055 89.709 1.00 44.65 288 THR B CA 1
ATOM 5212 C C . THR B 1 300 ? -8.847 27.656 89.740 1.00 43.42 288 THR B C 1
ATOM 5213 O O . THR B 1 300 ? -9.578 26.768 89.517 1.00 44.70 288 THR B O 1
ATOM 5217 N N . LEU B 1 301 ? -7.569 27.467 90.054 1.00 45.52 289 LEU B N 1
ATOM 5218 C CA . LEU B 1 301 ? -6.986 26.138 90.115 1.00 44.14 289 LEU B CA 1
ATOM 5219 C C . LEU B 1 301 ? -7.316 25.362 91.386 1.00 44.66 289 LEU B C 1
ATOM 5220 O O . LEU B 1 301 ? -7.253 24.144 91.372 1.00 45.32 289 LEU B O 1
ATOM 5225 N N . ASN B 1 302 ? -7.653 26.063 92.479 1.00 46.88 290 ASN B N 1
ATOM 5226 C CA . ASN B 1 302 ? -8.145 25.436 93.722 1.00 44.08 290 ASN B CA 1
ATOM 5227 C C . ASN B 1 302 ? -8.637 26.470 94.686 1.00 43.33 290 ASN B C 1
ATOM 5228 O O . ASN B 1 302 ? -7.909 26.835 95.622 1.00 47.33 290 ASN B O 1
ATOM 5233 N N . PRO B 1 303 ? -9.869 26.926 94.509 1.00 42.87 291 PRO B N 1
ATOM 5234 C CA . PRO B 1 303 ? -10.400 28.008 95.329 1.00 45.41 291 PRO B CA 1
ATOM 5235 C C . PRO B 1 303 ? -10.451 27.659 96.831 1.00 45.02 291 PRO B C 1
ATOM 5236 O O . PRO B 1 303 ? -10.176 28.518 97.661 1.00 46.31 291 PRO B O 1
ATOM 5240 N N . GLU B 1 304 ? -10.785 26.411 97.138 1.00 45.59 292 GLU B N 1
ATOM 5241 C CA . GLU B 1 304 ? -10.798 25.852 98.482 1.00 47.01 292 GLU B CA 1
ATOM 5242 C C . GLU B 1 304 ? -9.448 25.952 99.196 1.00 45.83 292 GLU B C 1
ATOM 5243 O O . GLU B 1 304 ? -9.371 26.415 100.353 1.00 47.26 292 GLU B O 1
ATOM 5249 N N . GLY B 1 305 ? -8.405 25.486 98.513 1.00 44.21 293 GLY B N 1
ATOM 5250 C CA . GLY B 1 305 ? -7.060 25.369 99.085 1.00 44.09 293 GLY B CA 1
ATOM 5251 C C . GLY B 1 305 ? -6.424 26.752 99.267 1.00 44.34 293 GLY B C 1
ATOM 5252 O O . GLY B 1 305 ? -5.759 27.023 100.270 1.00 42.93 293 GLY B O 1
ATOM 5253 N N . PHE B 1 306 ? -6.665 27.635 98.311 1.00 41.74 294 PHE B N 1
ATOM 5254 C CA . PHE B 1 306 ? -6.262 29.010 98.470 1.00 43.07 294 PHE B CA 1
ATOM 5255 C C . PHE B 1 306 ? -6.900 29.596 99.718 1.00 42.85 294 PHE B C 1
ATOM 5256 O O . PHE B 1 306 ? -6.181 30.041 100.618 1.00 43.75 294 PHE B O 1
ATOM 5264 N N . VAL B 1 307 ? -8.227 29.575 99.790 1.00 41.46 295 VAL B N 1
ATOM 5265 C CA . VAL B 1 307 ? -8.935 30.113 100.960 1.00 43.16 295 VAL B CA 1
ATOM 5266 C C . VAL B 1 307 ? -8.435 29.528 102.286 1.00 40.36 295 VAL B C 1
ATOM 5267 O O . VAL B 1 307 ? -8.201 30.254 103.235 1.00 38.86 295 VAL B O 1
ATOM 5271 N N . ASN B 1 308 ? -8.256 28.218 102.312 1.00 40.18 296 ASN B N 1
ATOM 5272 C CA . ASN B 1 308 ? -7.766 27.516 103.500 1.00 39.57 296 ASN B CA 1
ATOM 5273 C C . ASN B 1 308 ? -6.406 27.987 103.967 1.00 38.71 296 ASN B C 1
ATOM 5274 O O . ASN B 1 308 ? -6.193 28.192 105.157 1.00 38.65 296 ASN B O 1
ATOM 5279 N N . ALA B 1 309 ? -5.475 28.135 103.031 1.00 38.79 297 ALA B N 1
ATOM 5280 C CA . ALA B 1 309 ? -4.126 28.553 103.357 1.00 38.61 297 ALA B CA 1
ATOM 5281 C C . ALA B 1 309 ? -4.138 29.956 103.923 1.00 37.83 297 ALA B C 1
ATOM 5282 O O . ALA B 1 309 ? -3.463 30.271 104.908 1.00 38.81 297 ALA B O 1
ATOM 5284 N N . VAL B 1 310 ? -4.936 30.804 103.310 1.00 38.85 298 VAL B N 1
ATOM 5285 C CA . VAL B 1 310 ? -5.008 32.187 103.758 1.00 38.78 298 VAL B CA 1
ATOM 5286 C C . VAL B 1 310 ? -5.508 32.247 105.182 1.00 40.17 298 VAL B C 1
ATOM 5287 O O . VAL B 1 310 ? -4.986 32.993 105.989 1.00 41.82 298 VAL B O 1
ATOM 5291 N N . LEU B 1 311 ? -6.533 31.457 105.490 1.00 42.85 299 LEU B N 1
ATOM 5292 C CA . LEU B 1 311 ? -7.165 31.553 106.785 1.00 42.65 299 LEU B CA 1
ATOM 5293 C C . LEU B 1 311 ? -6.239 30.988 107.828 1.00 41.91 299 LEU B C 1
ATOM 5294 O O . LEU B 1 311 ? -6.077 31.557 108.890 1.00 46.00 299 LEU B O 1
ATOM 5299 N N . GLU B 1 312 ? -5.613 29.870 107.521 1.00 41.44 300 GLU B N 1
ATOM 5300 C CA . GLU B 1 312 ? -4.651 29.301 108.407 1.00 40.78 300 GLU B CA 1
ATOM 5301 C C . GLU B 1 312 ? -3.494 30.236 108.615 1.00 41.57 300 GLU B C 1
ATOM 5302 O O . GLU B 1 312 ? -3.053 30.391 109.756 1.00 45.73 300 GLU B O 1
ATOM 5308 N N . GLY B 1 313 ? -2.995 30.848 107.532 1.00 40.44 301 GLY B N 1
ATOM 5309 C CA . GLY B 1 313 ? -1.925 31.842 107.605 1.00 40.28 301 GLY B CA 1
ATOM 5310 C C . GLY B 1 313 ? -2.305 33.034 108.465 1.00 41.11 301 GLY B C 1
ATOM 5311 O O . GLY B 1 313 ? -1.551 33.434 109.337 1.00 40.06 301 GLY B O 1
ATOM 5312 N N . TYR B 1 314 ? -3.485 33.594 108.213 1.00 41.52 302 TYR B N 1
ATOM 5313 C CA . TYR B 1 314 ? -4.059 34.654 109.033 1.00 40.43 302 TYR B CA 1
ATOM 5314 C C . TYR B 1 314 ? -4.259 34.251 110.482 1.00 41.81 302 TYR B C 1
ATOM 5315 O O . TYR B 1 314 ? -4.001 35.040 111.404 1.00 44.10 302 TYR B O 1
ATOM 5324 N N . ARG B 1 315 ? -4.744 33.029 110.699 1.00 42.80 303 ARG B N 1
ATOM 5325 C CA . ARG B 1 315 ? -5.100 32.590 112.046 1.00 41.87 303 ARG B CA 1
ATOM 5326 C C . ARG B 1 315 ? -3.867 32.186 112.867 1.00 43.25 303 ARG B C 1
ATOM 5327 O O . ARG B 1 315 ? -3.970 31.961 114.081 1.00 44.59 303 ARG B O 1
ATOM 5329 N N . GLY B 1 316 ? -2.705 32.093 112.212 1.00 42.80 304 GLY B N 1
ATOM 5330 C CA . GLY B 1 316 ? -1.478 31.648 112.873 1.00 42.39 304 GLY B CA 1
ATOM 5331 C C . GLY B 1 316 ? -1.289 30.142 112.899 1.00 41.38 304 GLY B C 1
ATOM 5332 O O . GLY B 1 316 ? -0.361 29.643 113.524 1.00 39.31 304 GLY B O 1
ATOM 5333 N N . GLY B 1 317 ? -2.156 29.414 112.203 1.00 42.93 305 GLY B N 1
ATOM 5334 C CA . GLY B 1 317 ? -2.073 27.959 112.170 1.00 44.79 305 GLY B CA 1
ATOM 5335 C C . GLY B 1 317 ? -1.269 27.446 110.988 1.00 46.30 305 GLY B C 1
ATOM 5336 O O . GLY B 1 317 ? -0.855 28.232 110.107 1.00 45.97 305 GLY B O 1
ATOM 5337 N N . LYS B 1 318 ? -1.082 26.119 110.968 1.00 47.15 306 LYS B N 1
ATOM 5338 C CA . LYS B 1 318 ? -0.380 25.409 109.878 1.00 48.31 306 LYS B CA 1
ATOM 5339 C C . LYS B 1 318 ? -1.134 25.537 108.562 1.00 47.71 306 LYS B C 1
ATOM 5340 O O . LYS B 1 318 ? -2.354 25.309 108.511 1.00 48.57 306 LYS B O 1
ATOM 5354 N N . GLU B 1 320 ? -1.673 24.196 104.739 1.00 45.83 308 GLU B N 1
ATOM 5355 C CA . GLU B 1 320 ? -1.509 23.000 103.952 1.00 47.22 308 GLU B CA 1
ATOM 5356 C C . GLU B 1 320 ? -1.239 23.406 102.503 1.00 44.87 308 GLU B C 1
ATOM 5357 O O . GLU B 1 320 ? -1.738 24.433 102.054 1.00 45.12 308 GLU B O 1
ATOM 5363 N N . PRO B 1 321 ? -0.469 22.587 101.787 1.00 44.14 309 PRO B N 1
ATOM 5364 C CA . PRO B 1 321 ? -0.098 22.872 100.400 1.00 45.21 309 PRO B CA 1
ATOM 5365 C C . PRO B 1 321 ? -1.296 23.134 99.494 1.00 47.01 309 PRO B C 1
ATOM 5366 O O . PRO B 1 321 ? -2.353 22.519 99.672 1.00 47.52 309 PRO B O 1
ATOM 5370 N N . VAL B 1 322 ? -1.124 24.049 98.538 1.00 48.23 310 VAL B N 1
ATOM 5371 C CA . VAL B 1 322 ? -2.183 24.347 97.583 1.00 48.64 310 VAL B CA 1
ATOM 5372 C C . VAL B 1 322 ? -1.929 23.608 96.289 1.00 49.75 310 VAL B C 1
ATOM 5373 O O . VAL B 1 322 ? -1.110 24.032 95.476 1.00 52.58 310 VAL B O 1
ATOM 5377 N N . GLU B 1 323 ? -2.653 22.507 96.110 1.00 48.58 311 GLU B N 1
ATOM 5378 C CA . GLU B 1 323 ? -2.518 21.660 94.941 1.00 48.95 311 GLU B CA 1
ATOM 5379 C C . GLU B 1 323 ? -3.468 22.143 93.864 1.00 47.56 311 GLU B C 1
ATOM 5380 O O . GLU B 1 323 ? -4.667 22.275 94.133 1.00 47.27 311 GLU B O 1
ATOM 5386 N N . PRO B 1 324 ? -2.988 22.337 92.639 1.00 45.65 312 PRO B N 1
ATOM 5387 C CA . PRO B 1 324 ? -3.859 22.765 91.553 1.00 46.86 312 PRO B CA 1
ATOM 5388 C C . PRO B 1 324 ? -4.664 21.612 91.019 1.00 47.99 312 PRO B C 1
ATOM 5389 O O . PRO B 1 324 ? -4.152 20.500 90.928 1.00 49.49 312 PRO B O 1
ATOM 5393 N N . ARG B 1 325 ? -5.915 21.864 90.667 1.00 48.60 313 ARG B N 1
ATOM 5394 C CA . ARG B 1 325 ? -6.746 20.847 90.016 1.00 47.26 313 ARG B CA 1
ATOM 5395 C C . ARG B 1 325 ? -7.016 21.217 88.560 1.00 44.76 313 ARG B C 1
ATOM 5396 O O . ARG B 1 325 ? -7.658 22.213 88.267 1.00 45.10 313 ARG B O 1
ATOM 5404 N N . GLY B 1 326 ? -6.457 20.450 87.642 1.00 43.04 314 GLY B N 1
ATOM 5405 C CA . GLY B 1 326 ? -6.612 20.747 86.223 1.00 43.30 314 GLY B CA 1
ATOM 5406 C C . GLY B 1 326 ? -5.749 21.893 85.761 1.00 41.13 314 GLY B C 1
ATOM 5407 O O . GLY B 1 326 ? -4.704 22.127 86.322 1.00 41.12 314 GLY B O 1
ATOM 5408 N N . PHE B 1 327 ? -6.199 22.564 84.706 1.00 41.55 315 PHE B N 1
ATOM 5409 C CA . PHE B 1 327 ? -5.554 23.752 84.136 1.00 39.89 315 PHE B CA 1
ATOM 5410 C C . PHE B 1 327 ? -6.546 24.905 84.076 1.00 40.87 315 PHE B C 1
ATOM 5411 O O . PHE B 1 327 ? -7.740 24.705 83.866 1.00 37.60 315 PHE B O 1
ATOM 5419 N N . ALA B 1 328 ? -6.026 26.116 84.297 1.00 43.88 316 ALA B N 1
ATOM 5420 C CA . ALA B 1 328 ? -6.779 27.355 84.125 1.00 43.73 316 ALA B CA 1
ATOM 5421 C C . ALA B 1 328 ? -6.075 28.266 83.097 1.00 43.39 316 ALA B C 1
ATOM 5422 O O . ALA B 1 328 ? -4.857 28.329 83.044 1.00 39.98 316 ALA B O 1
ATOM 5424 N N . VAL B 1 329 ? -6.873 28.944 82.283 1.00 42.89 317 VAL B N 1
ATOM 5425 C CA . VAL B 1 329 ? -6.394 29.926 81.339 1.00 41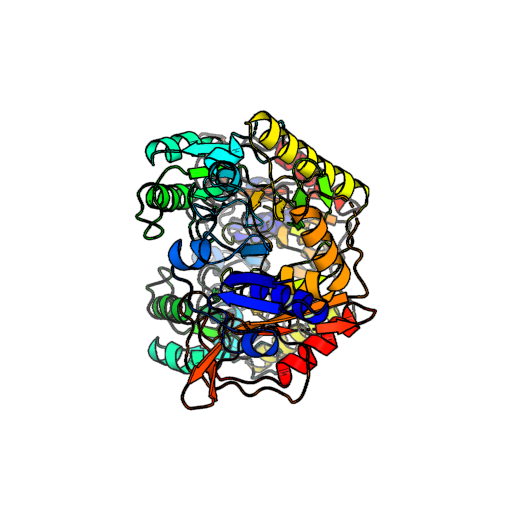.72 317 VAL B CA 1
ATOM 5426 C C . VAL B 1 329 ? -7.198 31.193 81.569 1.00 42.23 317 VAL B C 1
ATOM 5427 O O . VAL B 1 329 ? -8.405 31.172 81.717 1.00 43.15 317 VAL B O 1
ATOM 5431 N N . ASP B 1 330 ? -6.499 32.307 81.628 1.00 43.95 318 ASP B N 1
ATOM 5432 C CA . ASP B 1 330 ? -7.128 33.600 81.729 1.00 44.19 318 ASP B CA 1
ATOM 5433 C C . ASP B 1 330 ? -6.790 34.388 80.470 1.00 43.22 318 ASP B C 1
ATOM 5434 O O . ASP B 1 330 ? -5.625 34.688 80.233 1.00 45.87 318 ASP B O 1
ATOM 5439 N N . VAL B 1 331 ? -7.808 34.692 79.664 1.00 39.99 319 VAL B N 1
ATOM 5440 C CA . VAL B 1 331 ? -7.659 35.579 78.549 1.00 38.35 319 VAL B CA 1
ATOM 5441 C C . VAL B 1 331 ? -8.223 36.906 79.041 1.00 41.16 319 VAL B C 1
ATOM 5442 O O . VAL B 1 331 ? -9.395 37.012 79.369 1.00 39.97 319 VAL B O 1
ATOM 5446 N N . VAL B 1 332 ? -7.363 37.922 79.095 1.00 43.51 320 VAL B N 1
ATOM 5447 C CA . VAL B 1 332 ? -7.768 39.259 79.471 1.00 45.56 320 VAL B CA 1
ATOM 5448 C C . VAL B 1 332 ? -8.343 39.988 78.258 1.00 45.76 320 VAL B C 1
ATOM 5449 O O . VAL B 1 332 ? -7.685 40.100 77.227 1.00 46.68 320 VAL B O 1
ATOM 5453 N N . LEU B 1 333 ? -9.568 40.483 78.412 1.00 45.06 321 LEU B N 1
ATOM 5454 C CA . LEU B 1 333 ? -10.124 41.512 77.541 1.00 43.96 321 LEU B CA 1
ATOM 5455 C C . LEU B 1 333 ? -9.905 42.916 78.113 1.00 43.08 321 LEU B C 1
ATOM 5456 O O . LEU B 1 333 ? -10.381 43.242 79.212 1.00 40.15 321 LEU B O 1
ATOM 5461 N N . ALA B 1 334 ? -9.167 43.728 77.353 1.00 42.80 322 ALA B N 1
ATOM 5462 C CA . ALA B 1 334 ? -8.808 45.097 77.720 1.00 42.31 322 ALA B CA 1
ATOM 5463 C C . ALA B 1 334 ? -9.476 46.084 76.766 1.00 43.13 322 ALA B C 1
ATOM 5464 O O . ALA B 1 334 ? -10.053 45.706 75.736 1.00 46.57 322 ALA B O 1
ATOM 5466 N N . ALA B 1 335 ? -9.411 47.356 77.126 1.00 43.00 323 ALA B N 1
ATOM 5467 C CA . ALA B 1 335 ? -9.973 48.409 76.317 1.00 43.48 323 ALA B CA 1
ATOM 5468 C C . ALA B 1 335 ? -9.007 48.828 75.206 1.00 47.39 323 ALA B C 1
ATOM 5469 O O . ALA B 1 335 ? -7.778 48.772 75.368 1.00 49.33 323 ALA B O 1
ATOM 5471 N N . ARG B 1 336 ? -9.572 49.287 74.092 1.00 47.92 324 ARG B N 1
ATOM 5472 C CA . ARG B 1 336 ? -8.795 49.939 73.090 1.00 49.39 324 ARG B CA 1
ATOM 5473 C C . ARG B 1 336 ? -8.096 51.121 73.767 1.00 48.50 324 ARG B C 1
ATOM 5474 O O . ARG B 1 336 ? -8.716 51.866 74.545 1.00 47.43 324 ARG B O 1
ATOM 5482 N N . GLY B 1 337 ? -6.794 51.255 73.491 1.00 48.40 325 GLY B N 1
ATOM 5483 C CA . GLY B 1 337 ? -5.953 52.291 74.106 1.00 47.13 325 GLY B CA 1
ATOM 5484 C C . GLY B 1 337 ? -5.072 51.838 75.269 1.00 45.61 325 GLY B C 1
ATOM 5485 O O . GLY B 1 337 ? -4.129 52.541 75.647 1.00 43.97 325 GLY B O 1
ATOM 5486 N N . TYR B 1 338 ? -5.393 50.681 75.849 1.00 44.19 326 TYR B N 1
ATOM 5487 C CA . TYR B 1 338 ? -4.600 50.107 76.955 1.00 45.57 326 TYR B CA 1
ATOM 5488 C C . TYR B 1 338 ? -3.186 49.770 76.453 1.00 45.18 326 TYR B C 1
ATOM 5489 O O . TYR B 1 338 ? -3.073 49.093 75.434 1.00 45.70 326 TYR B O 1
ATOM 5498 N N . PRO B 1 339 ? -2.121 50.158 77.159 1.00 45.08 327 PRO B N 1
ATOM 5499 C CA . PRO B 1 339 ? -2.163 50.761 78.476 1.00 48.20 327 PRO B CA 1
ATOM 5500 C C . PRO B 1 339 ? -2.076 52.279 78.562 1.00 49.91 327 PRO B C 1
ATOM 5501 O O . PRO B 1 339 ? -2.529 52.856 79.549 1.00 51.53 327 PRO B O 1
ATOM 5505 N N . ASP B 1 340 ? -1.526 52.935 77.553 1.00 51.04 328 ASP B N 1
ATOM 5506 C CA . ASP B 1 340 ? -1.211 54.350 77.694 1.00 54.30 328 ASP B CA 1
ATOM 5507 C C . ASP B 1 340 ? -2.435 55.280 77.784 1.00 54.21 328 ASP B C 1
ATOM 5508 O O . ASP B 1 340 ? -2.297 56.444 78.162 1.00 55.93 328 ASP B O 1
ATOM 5513 N N . ALA B 1 341 ? -3.616 54.783 77.435 1.00 53.40 329 ALA B N 1
ATOM 5514 C CA . ALA B 1 341 ? -4.807 55.641 77.357 1.00 52.11 329 ALA B CA 1
ATOM 5515 C C . ALA B 1 341 ? -6.045 54.808 77.039 1.00 50.83 329 ALA B C 1
ATOM 5516 O O . ALA B 1 341 ? -6.547 54.880 75.919 1.00 52.13 329 ALA B O 1
ATOM 5518 N N . PRO B 1 342 ? -6.520 53.992 77.982 1.00 47.36 330 PRO B N 1
ATOM 5519 C CA . PRO B 1 342 ? -7.690 53.183 77.720 1.00 47.16 330 PRO B CA 1
ATOM 5520 C C . PRO B 1 342 ? -8.904 54.034 77.483 1.00 47.01 330 PRO B C 1
ATOM 5521 O O . PRO B 1 342 ? -9.029 55.115 78.064 1.00 47.51 330 PRO B O 1
ATOM 5525 N N . GLU B 1 343 ? -9.791 53.558 76.619 1.00 46.65 331 GLU B N 1
ATOM 5526 C CA . GLU B 1 343 ? -11.058 54.224 76.459 1.00 46.08 331 GLU B CA 1
ATOM 5527 C C . GLU B 1 343 ? -12.085 53.545 77.352 1.00 45.20 331 GLU B C 1
ATOM 5528 O O . GLU B 1 343 ? -12.146 52.315 77.459 1.00 44.42 331 GLU B O 1
ATOM 5534 N N . LYS B 1 344 ? -12.896 54.381 77.981 1.00 46.84 332 LYS B N 1
ATOM 5535 C CA . LYS B 1 344 ? -13.910 53.944 78.927 1.00 47.93 332 LYS B CA 1
ATOM 5536 C C . LYS B 1 344 ? -15.324 54.131 78.351 1.00 45.31 332 LYS B C 1
ATOM 5537 O O . LYS B 1 344 ? -15.497 54.613 77.231 1.00 43.31 332 LYS B O 1
ATOM 5543 N N . GLY B 1 345 ? -16.316 53.700 79.120 1.00 43.99 333 GLY B N 1
ATOM 5544 C CA . GLY B 1 345 ? -17.708 54.012 78.840 1.00 44.27 333 GLY B CA 1
ATOM 5545 C C . GLY B 1 345 ? -18.433 53.108 77.857 1.00 44.66 333 GLY B C 1
ATOM 5546 O O . GLY B 1 345 ? -19.618 53.285 77.648 1.00 46.12 333 GLY B O 1
ATOM 5547 N N . LYS B 1 346 ? -17.744 52.147 77.246 1.00 45.15 334 LYS B N 1
ATOM 5548 C CA . LYS B 1 346 ? -18.327 51.369 76.140 1.00 44.36 334 LYS B CA 1
ATOM 5549 C C . LYS B 1 346 ? -19.130 50.231 76.727 1.00 43.26 334 LYS B C 1
ATOM 5550 O O . LYS B 1 346 ? -18.799 49.728 77.778 1.00 44.10 334 LYS B O 1
ATOM 5556 N N . GLU B 1 347 ? -20.184 49.828 76.038 1.00 44.31 335 GLU B N 1
ATOM 5557 C CA . GLU B 1 347 ? -21.212 48.946 76.609 1.00 44.51 335 GLU B CA 1
ATOM 5558 C C . GLU B 1 347 ? -20.821 47.479 76.470 1.00 42.05 335 GLU B C 1
ATOM 5559 O O . GLU B 1 347 ? -20.451 47.041 75.382 1.00 41.36 335 GLU B O 1
ATOM 5565 N N . ILE B 1 348 ? -20.882 46.726 77.572 1.00 40.50 336 ILE B N 1
ATOM 5566 C CA . ILE B 1 348 ? -20.418 45.329 77.592 1.00 39.27 336 ILE B CA 1
ATOM 5567 C C . ILE B 1 348 ? -21.580 44.320 77.491 1.00 39.90 336 ILE B C 1
ATOM 5568 O O . ILE B 1 348 ? -22.496 44.323 78.282 1.00 41.86 336 ILE B O 1
ATOM 5573 N N . THR B 1 349 ? -21.562 43.500 76.456 1.00 41.32 337 THR B N 1
ATOM 5574 C CA . THR B 1 349 ? -22.489 42.397 76.337 1.00 40.51 337 THR B CA 1
ATOM 5575 C C . THR B 1 349 ? -21.772 41.194 76.938 1.00 40.82 337 THR B C 1
ATOM 5576 O O . THR B 1 349 ? -20.590 40.941 76.638 1.00 38.49 337 THR B O 1
ATOM 5580 N N . LEU B 1 350 ? -22.490 40.475 77.800 1.00 43.38 338 LEU B N 1
ATOM 5581 C CA . LEU B 1 350 ? -21.981 39.283 78.482 1.00 44.88 338 LEU B CA 1
ATOM 5582 C C . LEU B 1 350 ? -22.872 38.065 78.161 1.00 45.15 338 LEU B C 1
ATOM 5583 O O . LEU B 1 350 ? -24.059 38.222 77.974 1.00 44.86 338 LEU B O 1
ATOM 5588 N N . PRO B 1 351 ? -22.309 36.861 78.094 1.00 48.11 339 PRO B N 1
ATOM 5589 C CA . PRO B 1 351 ? -23.118 35.638 77.920 1.00 50.46 339 PRO B CA 1
ATOM 5590 C C . PRO B 1 351 ? -23.941 35.221 79.152 1.00 52.61 339 PRO B C 1
ATOM 5591 O O . PRO B 1 351 ? -23.785 35.787 80.248 1.00 52.71 339 PRO B O 1
ATOM 5595 N N . GLU B 1 352 ? -24.793 34.212 78.962 1.00 56.02 340 GLU B N 1
ATOM 5596 C CA . GLU B 1 352 ? -25.542 33.620 80.073 1.00 56.86 340 GLU B CA 1
ATOM 5597 C C . GLU B 1 352 ? -24.584 33.011 81.107 1.00 58.42 340 GLU B C 1
ATOM 5598 O O . GLU B 1 352 ? -24.770 33.212 82.315 1.00 60.86 340 GLU B O 1
ATOM 5604 N N . GLU B 1 353 ? -23.562 32.282 80.653 1.00 57.37 341 GLU B N 1
ATOM 5605 C CA . GLU B 1 353 ? -22.613 31.680 81.597 1.00 57.42 341 GLU B CA 1
ATOM 5606 C C . GLU B 1 353 ? -21.129 31.767 81.193 1.00 54.95 341 GLU B C 1
ATOM 5607 O O . GLU B 1 353 ? -20.795 32.268 80.111 1.00 56.22 341 GLU B O 1
ATOM 5613 N N . GLY B 1 354 ? -20.258 31.304 82.096 1.00 52.15 342 GLY B N 1
ATOM 5614 C CA . GLY B 1 354 ? -18.803 31.409 81.947 1.00 50.06 342 GLY B CA 1
ATOM 5615 C C . GLY B 1 354 ? -18.176 32.029 83.184 1.00 47.50 342 GLY B C 1
ATOM 5616 O O . GLY B 1 354 ? -18.727 32.942 83.792 1.00 47.28 342 GLY B O 1
ATOM 5617 N N . LEU B 1 355 ? -17.012 31.543 83.572 1.00 46.21 343 LEU B N 1
ATOM 5618 C CA . LEU B 1 355 ? -16.339 32.115 84.697 1.00 44.05 343 LEU B CA 1
ATOM 5619 C C . LEU B 1 355 ? -15.603 33.340 84.216 1.00 42.69 343 LEU B C 1
ATOM 5620 O O . LEU B 1 355 ? -14.655 33.241 83.477 1.00 45.12 343 LEU B O 1
ATOM 5625 N N . ILE B 1 356 ? -16.078 34.504 84.631 1.00 44.51 344 ILE B N 1
ATOM 5626 C CA . ILE B 1 356 ? -15.476 35.778 84.304 1.00 44.11 344 ILE B CA 1
ATOM 5627 C C . ILE B 1 356 ? -15.107 36.450 85.590 1.00 44.65 344 ILE B C 1
ATOM 5628 O O . ILE B 1 356 ? -15.875 36.405 86.546 1.00 47.88 344 ILE B O 1
ATOM 5633 N N . PHE B 1 357 ? -13.931 37.068 85.619 1.00 44.68 345 PHE B N 1
ATOM 5634 C CA . PHE B 1 357 ? -13.568 37.969 86.705 1.00 44.07 345 PHE B CA 1
ATOM 5635 C C . PHE B 1 357 ? -13.577 39.389 86.147 1.00 43.98 345 PHE B C 1
ATOM 5636 O O . PHE B 1 357 ? -13.013 39.642 85.108 1.00 43.17 345 PHE B O 1
ATOM 5644 N N . PHE B 1 358 ? -14.256 40.291 86.853 1.00 44.23 346 PHE B N 1
ATOM 5645 C CA . PHE B 1 358 ? -14.442 41.642 86.413 1.00 42.46 346 PHE B CA 1
ATOM 5646 C C . PHE B 1 358 ? -13.374 42.523 87.044 1.00 44.35 346 PHE B C 1
ATOM 5647 O O . PHE B 1 358 ? -12.965 42.331 88.196 1.00 46.71 346 PHE B O 1
ATOM 5655 N N . ALA B 1 359 ? -12.939 43.521 86.287 1.00 44.34 347 ALA B N 1
ATOM 5656 C CA . ALA B 1 359 ? -11.978 44.473 86.781 1.00 41.25 347 ALA B CA 1
ATOM 5657 C C . ALA B 1 359 ? -12.523 45.841 86.428 1.00 41.53 347 ALA B C 1
ATOM 5658 O O . ALA B 1 359 ? -13.335 46.390 87.153 1.00 43.27 347 ALA B O 1
ATOM 5660 N N . GLY B 1 360 ? -12.097 46.389 85.306 1.00 43.02 348 GLY B N 1
ATOM 5661 C CA . GLY B 1 360 ? -12.510 47.734 84.920 1.00 44.93 348 GLY B CA 1
ATOM 5662 C C . GLY B 1 360 ? -13.892 47.754 84.333 1.00 44.04 348 GLY B C 1
ATOM 5663 O O . GLY B 1 360 ? -14.051 48.011 83.139 1.00 45.90 348 GLY B O 1
ATOM 5664 N N . VAL B 1 361 ? -14.894 47.501 85.158 1.00 43.59 349 VAL B N 1
ATOM 5665 C CA . VAL B 1 361 ? -16.293 47.641 84.715 1.00 44.56 349 VAL B CA 1
ATOM 5666 C C . VAL B 1 361 ? -17.076 48.498 85.651 1.00 42.16 349 VAL B C 1
ATOM 5667 O O . VAL B 1 361 ? -16.889 48.431 86.875 1.00 40.51 349 VAL B O 1
ATOM 5671 N N . ALA B 1 362 ? -17.968 49.296 85.065 1.00 41.59 350 ALA B N 1
ATOM 5672 C CA . ALA B 1 362 ? -18.854 50.174 85.843 1.00 39.65 350 ALA B CA 1
ATOM 5673 C C . ALA B 1 362 ? -20.285 50.015 85.403 1.00 38.18 350 ALA B C 1
ATOM 5674 O O . ALA B 1 362 ? -20.554 49.431 84.368 1.00 34.58 350 ALA B O 1
ATOM 5676 N N . GLU B 1 363 ? -21.201 50.485 86.236 1.00 43.14 351 GLU B N 1
ATOM 5677 C CA . GLU B 1 363 ? -22.613 50.541 85.889 1.00 47.90 351 GLU B CA 1
ATOM 5678 C C . GLU B 1 363 ? -22.922 51.973 85.502 1.00 48.49 351 GLU B C 1
ATOM 5679 O O . GLU B 1 363 ? -22.509 52.906 86.183 1.00 49.26 351 GLU B O 1
ATOM 5685 N N . LYS B 1 364 ? -23.621 52.152 84.395 1.00 49.61 352 LYS B N 1
ATOM 5686 C CA . LYS B 1 364 ? -24.066 53.488 83.972 1.00 49.92 352 LYS B CA 1
ATOM 5687 C C . LYS B 1 364 ? -25.308 53.295 83.153 1.00 49.85 352 LYS B C 1
ATOM 5688 O O . LYS B 1 364 ? -25.327 52.473 82.236 1.00 50.25 352 LYS B O 1
ATOM 5694 N N . ASP B 1 365 ? -26.346 54.050 83.489 1.00 49.69 353 ASP B N 1
ATOM 5695 C CA . ASP B 1 365 ? -27.604 53.996 82.761 1.00 50.32 353 ASP B CA 1
ATOM 5696 C C . ASP B 1 365 ? -28.167 52.562 82.663 1.00 49.82 353 ASP B C 1
ATOM 5697 O O . ASP B 1 365 ? -28.661 52.133 81.617 1.00 48.66 353 ASP B O 1
ATOM 5702 N N . GLY B 1 366 ? -28.076 51.832 83.773 1.00 49.40 354 GLY B N 1
ATOM 5703 C CA . GLY B 1 366 ? -28.621 50.482 83.870 1.00 48.92 354 GLY B CA 1
ATOM 5704 C C . GLY B 1 366 ? -27.851 49.443 83.081 1.00 48.90 354 GLY B C 1
ATOM 5705 O O . GLY B 1 366 ? -28.325 48.315 82.884 1.00 49.96 354 GLY B O 1
ATOM 5706 N N . LYS B 1 367 ? -26.656 49.813 82.635 1.00 47.53 355 LYS B N 1
ATOM 5707 C CA . LYS B 1 367 ? -25.856 48.943 81.801 1.00 46.76 355 LYS B CA 1
ATOM 5708 C C . LYS B 1 367 ? -24.513 48.665 82.433 1.00 46.74 355 LYS B C 1
ATOM 5709 O O . LYS B 1 367 ? -24.106 49.283 83.423 1.00 46.87 355 LYS B O 1
ATOM 5715 N N . LEU B 1 368 ? -23.836 47.701 81.843 1.00 45.18 356 LEU B N 1
ATOM 5716 C CA . LEU B 1 368 ? -22.467 47.399 82.191 1.00 44.67 356 LEU B CA 1
ATOM 5717 C C . LEU B 1 368 ? -21.583 48.086 81.135 1.00 41.46 356 LEU B C 1
ATOM 5718 O O . LEU B 1 368 ? -21.815 47.945 79.942 1.00 36.92 356 LEU B O 1
ATOM 5723 N N . VAL B 1 369 ? -20.634 48.900 81.596 1.00 41.92 357 VAL B N 1
ATOM 5724 C CA . VAL B 1 369 ? -19.765 49.705 80.717 1.00 42.28 357 VAL B CA 1
ATOM 5725 C C . VAL B 1 369 ? -18.270 49.565 81.116 1.00 43.79 357 VAL B C 1
ATOM 5726 O O . VAL B 1 369 ? -17.965 49.285 82.283 1.00 47.42 357 VAL B O 1
ATOM 5730 N N . THR B 1 370 ? -17.347 49.721 80.165 1.00 41.69 358 THR B N 1
ATOM 5731 C CA . THR B 1 370 ? -15.919 49.614 80.500 1.00 40.85 358 THR B CA 1
ATOM 5732 C C . THR B 1 370 ? -15.478 50.799 81.332 1.00 39.30 358 THR B C 1
ATOM 5733 O O . THR B 1 370 ? -15.998 51.908 81.157 1.00 39.94 358 THR B O 1
ATOM 5737 N N . ASN B 1 371 ? -14.505 50.568 82.210 1.00 40.40 359 ASN B N 1
ATOM 5738 C CA . ASN B 1 371 ? -14.096 51.570 83.192 1.00 42.80 359 ASN B CA 1
ATOM 5739 C C . ASN B 1 371 ? -12.716 51.259 83.767 1.00 44.80 359 ASN B C 1
ATOM 5740 O O . ASN B 1 371 ? -12.511 51.222 84.988 1.00 49.83 359 ASN B O 1
ATOM 5745 N N . GLY B 1 372 ? -11.765 51.042 82.886 1.00 44.89 360 GLY B N 1
ATOM 5746 C CA . GLY B 1 372 ? -10.421 50.652 83.296 1.00 42.80 360 GLY B CA 1
ATOM 5747 C C . GLY B 1 372 ? -9.675 50.044 82.131 1.00 42.00 360 GLY B C 1
ATOM 5748 O O . GLY B 1 372 ? -10.274 49.623 81.147 1.00 40.91 360 GLY B O 1
ATOM 5749 N N . GLY B 1 373 ? -8.363 49.962 82.252 1.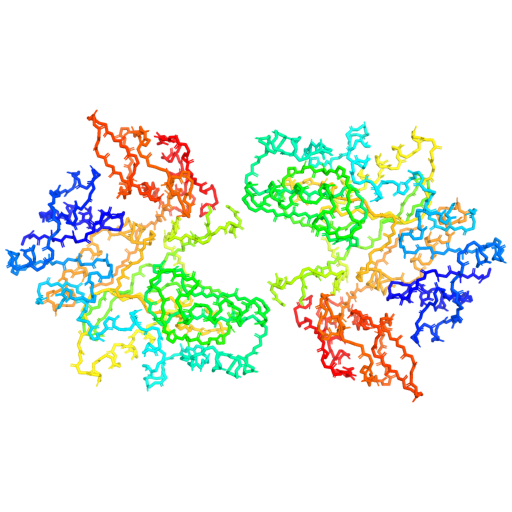00 41.60 361 GLY B N 1
ATOM 5750 C CA . GLY B 1 373 ? -7.539 49.366 81.205 1.00 42.68 361 GLY B CA 1
ATOM 5751 C C . GLY B 1 373 ? -7.903 47.924 80.875 1.00 42.09 361 GLY B C 1
ATOM 5752 O O . GLY B 1 373 ? -8.215 47.585 79.747 1.00 42.32 361 GLY B O 1
ATOM 5753 N N . ARG B 1 374 ? -7.843 47.088 81.892 1.00 43.28 362 ARG B N 1
ATOM 5754 C CA . ARG B 1 374 ? -8.251 45.703 81.812 1.00 43.77 362 ARG B CA 1
ATOM 5755 C C . ARG B 1 374 ? -9.678 45.615 82.308 1.00 42.26 362 ARG B C 1
ATOM 5756 O O . ARG B 1 374 ? -9.975 46.067 83.418 1.00 40.24 362 ARG B O 1
ATOM 5764 N N . VAL B 1 375 ? -10.548 45.067 81.449 1.00 42.27 363 VAL B N 1
ATOM 5765 C CA . VAL B 1 375 ? -11.983 45.093 81.659 1.00 41.85 363 VAL B CA 1
ATOM 5766 C C . VAL B 1 375 ? -12.462 43.780 82.265 1.00 41.52 363 VAL B C 1
ATOM 5767 O O . VAL B 1 375 ? -13.047 43.773 83.372 1.00 41.20 363 VAL B O 1
ATOM 5771 N N . LEU B 1 376 ? -12.196 42.689 81.556 1.00 41.06 364 LEU B N 1
ATOM 5772 C CA . LEU B 1 376 ? -12.583 41.361 81.976 1.00 44.08 364 LEU B CA 1
ATOM 5773 C C . LEU B 1 376 ? -11.456 40.350 81.938 1.00 44.41 364 LEU B C 1
ATOM 5774 O O . LEU B 1 376 ? -10.580 40.403 81.085 1.00 45.66 364 LEU B O 1
ATOM 5779 N N . HIS B 1 377 ? -11.585 39.343 82.786 1.00 44.78 365 HIS B N 1
ATOM 5780 C CA . HIS B 1 377 ? -10.769 38.150 82.751 1.00 44.01 365 HIS B CA 1
ATOM 5781 C C . HIS B 1 377 ? -11.699 36.998 82.370 1.00 42.58 365 HIS B C 1
ATOM 5782 O O . HIS B 1 377 ? -12.577 36.665 83.125 1.00 42.69 365 HIS B O 1
ATOM 5789 N N . CYS B 1 378 ? -11.526 36.435 81.177 1.00 42.92 366 CYS B N 1
ATOM 5790 C CA . CYS B 1 378 ? -12.250 35.239 80.749 1.00 41.98 366 CYS B CA 1
ATOM 5791 C C . CYS B 1 378 ? -11.487 33.959 81.079 1.00 42.64 366 CYS B C 1
ATOM 5792 O O . CYS B 1 378 ? -10.363 33.727 80.610 1.00 39.37 366 CYS B O 1
ATOM 5803 N N . GLY B 1 380 ? -10.939 29.852 81.286 1.00 45.01 368 GLY B N 1
ATOM 5804 C CA . GLY B 1 380 ? -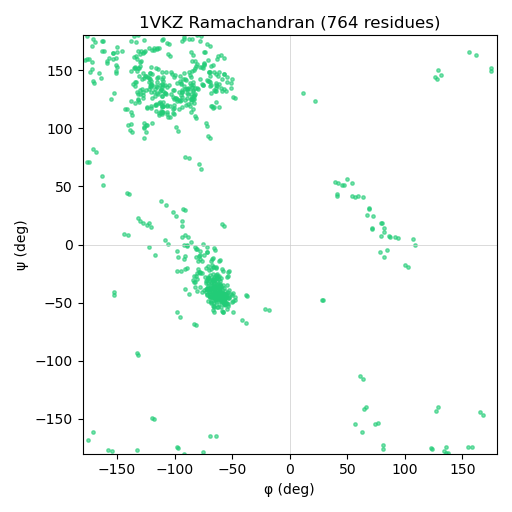11.238 28.539 80.772 1.00 44.22 368 GLY B CA 1
ATOM 5805 C C . GLY B 1 380 ? -10.630 27.549 81.725 1.00 44.40 368 GLY B C 1
ATOM 5806 O O . GLY B 1 380 ? -9.654 27.841 82.356 1.00 42.68 368 GLY B O 1
ATOM 5807 N N . THR B 1 381 ? -11.229 26.374 81.827 1.00 47.87 369 THR B N 1
ATOM 5808 C CA . THR B 1 381 ? -10.710 25.308 82.677 1.00 47.41 369 THR B CA 1
ATOM 5809 C C . THR B 1 381 ? -10.820 23.980 81.916 1.00 43.92 369 THR B C 1
ATOM 5810 O O . THR B 1 381 ? -11.704 23.798 81.102 1.00 44.12 369 THR B O 1
ATOM 5814 N N . GLY B 1 382 ? -9.900 23.066 82.189 1.00 42.71 370 GLY B N 1
ATOM 5815 C CA . GLY B 1 382 ? -9.929 21.741 81.606 1.00 42.27 370 GLY B CA 1
ATOM 5816 C C . GLY B 1 382 ? -8.913 20.828 82.243 1.00 42.71 370 GLY B C 1
ATOM 5817 O O . GLY B 1 382 ? -8.141 21.244 83.107 1.00 42.62 370 GLY B O 1
ATOM 5818 N N . GLU B 1 383 ? -8.918 19.577 81.807 1.00 44.46 371 GLU B N 1
ATOM 5819 C CA . GLU B 1 383 ? -7.940 18.585 82.233 1.00 45.81 371 GLU B CA 1
ATOM 5820 C C . GLU B 1 383 ? -6.628 18.794 81.500 1.00 44.29 371 GLU B C 1
ATOM 5821 O O . GLU B 1 383 ? -5.577 18.407 81.993 1.00 44.78 371 GLU B O 1
ATOM 5827 N N . THR B 1 384 ? -6.680 19.416 80.328 1.00 43.81 372 THR B N 1
ATOM 5828 C CA . THR B 1 384 ? -5.459 19.774 79.617 1.00 44.08 372 THR B CA 1
ATOM 5829 C C . THR B 1 384 ? -5.331 21.274 79.516 1.00 44.11 372 THR B C 1
ATOM 5830 O O . THR B 1 384 ? -6.271 21.999 79.828 1.00 44.70 372 THR B O 1
ATOM 5834 N N . LYS B 1 385 ? -4.154 21.728 79.096 1.00 43.51 373 LYS B N 1
ATOM 5835 C CA . LYS B 1 385 ? -3.932 23.129 78.810 1.00 41.98 373 LYS B CA 1
ATOM 5836 C C . LYS B 1 385 ? -4.783 23.549 77.629 1.00 42.81 373 LYS B C 1
ATOM 5837 O O . LYS B 1 385 ? -5.317 24.651 77.601 1.00 42.64 373 LYS B O 1
ATOM 5843 N N . GLU B 1 386 ? -4.908 22.669 76.646 1.00 45.64 374 GLU B N 1
ATOM 5844 C CA . GLU B 1 386 ? -5.642 22.999 75.431 1.00 45.54 374 GLU B CA 1
ATOM 5845 C C . GLU B 1 386 ? -7.145 23.049 75.663 1.00 44.44 374 GLU B C 1
ATOM 5846 O O . GLU B 1 386 ? -7.847 23.811 75.024 1.00 44.13 374 GLU B O 1
ATOM 5852 N N . GLU B 1 387 ? -7.637 22.235 76.579 1.00 45.33 375 GLU B N 1
ATOM 5853 C CA . GLU B 1 387 ? -9.047 22.259 76.910 1.00 46.87 375 GLU B CA 1
ATOM 5854 C C . GLU B 1 387 ? -9.365 23.584 77.626 1.00 46.60 375 GLU B C 1
ATOM 5855 O O . GLU B 1 387 ? -10.288 24.294 77.249 1.00 48.04 375 GLU B O 1
ATOM 5861 N N . ALA B 1 388 ? -8.578 23.902 78.648 1.00 45.48 376 ALA B N 1
ATOM 5862 C CA . ALA B 1 388 ? -8.590 25.192 79.303 1.00 44.69 376 ALA B CA 1
ATOM 5863 C C . ALA B 1 388 ? -8.499 26.381 78.360 1.00 45.65 376 ALA B C 1
ATOM 5864 O O . ALA B 1 388 ? -9.190 27.373 78.566 1.00 45.42 376 ALA B O 1
ATOM 5866 N N . ARG B 1 389 ? -7.618 26.301 77.359 1.00 45.92 377 ARG B N 1
ATOM 5867 C CA . ARG B 1 389 ? -7.441 27.385 76.394 1.00 46.12 377 ARG B CA 1
ATOM 5868 C C . ARG B 1 389 ? -8.699 27.583 75.522 1.00 43.99 377 ARG B C 1
ATOM 5869 O O . ARG B 1 389 ? -9.206 28.688 75.439 1.00 41.24 377 ARG B O 1
ATOM 5877 N N . ARG B 1 390 ? -9.208 26.531 74.887 1.00 44.79 378 ARG B N 1
ATOM 5878 C CA . ARG B 1 390 ? -10.449 26.666 74.083 1.00 45.81 378 ARG B CA 1
ATOM 5879 C C . ARG B 1 390 ? -11.611 27.249 74.896 1.00 45.27 378 ARG B C 1
ATOM 5880 O O . ARG B 1 390 ? -12.335 28.126 74.441 1.00 44.16 378 ARG B O 1
ATOM 5888 N N . LYS B 1 391 ? -11.798 26.743 76.104 1.00 46.51 379 LYS B N 1
ATOM 5889 C CA . LYS B 1 391 ? -12.876 27.217 76.947 1.00 47.26 379 LYS B CA 1
ATOM 5890 C C . LYS B 1 391 ? -12.760 28.728 77.153 1.00 47.79 379 LYS B C 1
ATOM 5891 O O . LYS B 1 391 ? -13.732 29.477 76.980 1.00 48.69 379 LYS B O 1
ATOM 5897 N N . ALA B 1 392 ? -11.567 29.173 77.522 1.00 46.76 380 ALA B N 1
ATOM 5898 C CA . ALA B 1 392 ? -11.328 30.578 77.748 1.00 46.56 380 ALA B CA 1
ATOM 5899 C C . ALA B 1 392 ? -11.691 31.377 76.500 1.00 46.97 380 ALA B C 1
ATOM 5900 O O . ALA B 1 392 ? -12.455 32.326 76.575 1.00 49.18 380 ALA B O 1
ATOM 5902 N N . TYR B 1 393 ? -11.169 30.970 75.351 1.00 45.14 381 TYR B N 1
ATOM 5903 C CA . TYR B 1 393 ? -11.359 31.750 74.111 1.00 42.82 381 TYR B CA 1
ATOM 5904 C C . TYR B 1 393 ? -12.781 31.727 73.598 1.00 42.71 381 TYR B C 1
ATOM 5905 O O . TYR B 1 393 ? -13.289 32.754 73.156 1.00 41.74 381 TYR B O 1
ATOM 5914 N N . GLU B 1 394 ? -13.410 30.552 73.671 1.00 43.56 382 GLU B N 1
ATOM 5915 C CA . GLU B 1 394 ? -14.821 30.397 73.371 1.00 43.65 382 GLU B CA 1
ATOM 5916 C C . GLU B 1 394 ? -15.656 31.394 74.174 1.00 43.66 382 GLU B C 1
ATOM 5917 O O . GLU B 1 394 ? -16.582 31.994 73.637 1.00 43.15 382 GLU B O 1
ATOM 5923 N N . LEU B 1 395 ? -15.273 31.618 75.432 1.00 46.48 383 LEU B N 1
ATOM 5924 C CA . LEU B 1 395 ? -15.886 32.646 76.292 1.00 46.33 383 LEU B CA 1
ATOM 5925 C C . LEU B 1 395 ? -15.556 34.071 75.873 1.00 46.26 383 LEU B C 1
ATOM 5926 O O . LEU B 1 395 ? -16.406 34.945 75.925 1.00 48.48 383 LEU B O 1
ATOM 5931 N N . ALA B 1 396 ? -14.323 34.320 75.475 1.00 45.43 384 ALA B N 1
ATOM 5932 C CA . ALA B 1 396 ? -13.946 35.679 75.068 1.00 46.42 384 ALA B CA 1
ATOM 5933 C C . ALA B 1 396 ? -14.667 36.125 73.771 1.00 47.75 384 ALA B C 1
ATOM 5934 O O . ALA B 1 396 ? -14.950 37.319 73.599 1.00 47.69 384 ALA B O 1
ATOM 5936 N N . GLU B 1 397 ? -14.978 35.173 72.884 1.00 47.72 385 GLU B N 1
ATOM 5937 C CA . GLU B 1 397 ? -15.743 35.464 71.651 1.00 47.90 385 GLU B CA 1
ATOM 5938 C C . GLU B 1 397 ? -17.200 35.817 71.943 1.00 47.77 385 GLU B C 1
ATOM 5939 O O . GLU B 1 397 ? -17.814 36.536 71.172 1.00 51.05 385 GLU B O 1
ATOM 5945 N N . LYS B 1 398 ? -17.754 35.295 73.036 1.00 46.90 386 LYS B N 1
ATOM 5946 C CA . LYS B 1 398 ? -19.138 35.572 73.424 1.00 46.43 386 LYS B CA 1
ATOM 5947 C C . LYS B 1 398 ? -19.289 36.910 74.152 1.00 43.72 386 LYS B C 1
ATOM 5948 O O . LYS B 1 398 ? -20.414 37.370 74.407 1.00 38.78 386 LYS B O 1
ATOM 5954 N N . VAL B 1 399 ? -18.160 37.510 74.532 1.00 43.62 387 VAL B N 1
ATOM 5955 C CA . VAL B 1 399 ? -18.168 38.699 75.361 1.00 42.75 387 VAL B CA 1
ATOM 5956 C C . VAL B 1 399 ? -17.780 39.815 74.462 1.00 44.00 387 VAL B C 1
ATOM 5957 O O . VAL B 1 399 ? -16.789 39.699 73.767 1.00 47.11 387 VAL B O 1
ATOM 5961 N N . HIS B 1 400 ? -18.562 40.892 74.465 1.00 44.44 388 HIS B N 1
ATOM 5962 C CA . HIS B 1 400 ? -18.342 41.976 73.538 1.00 44.06 388 HIS B CA 1
ATOM 5963 C C . HIS B 1 400 ? -18.404 43.373 74.149 1.00 42.97 388 HIS B C 1
ATOM 5964 O O . HIS B 1 400 ? -19.232 43.652 75.005 1.00 42.84 388 HIS B O 1
ATOM 5971 N N . PHE B 1 401 ? -17.495 44.233 73.710 1.00 41.08 389 PHE B N 1
ATOM 5972 C CA . PHE B 1 401 ? -17.593 45.656 73.913 1.00 39.99 389 PHE B CA 1
ATOM 5973 C C . PHE B 1 401 ? -16.726 46.280 72.868 1.00 39.62 389 PHE B C 1
ATOM 5974 O O . PHE B 1 401 ? -15.875 45.612 72.349 1.00 40.49 389 PHE B O 1
ATOM 5982 N N . GLU B 1 402 ? -16.956 47.538 72.532 1.00 41.61 390 GLU B N 1
ATOM 5983 C CA . GLU B 1 402 ? -16.291 48.159 71.386 1.00 44.71 390 GLU B CA 1
ATOM 5984 C C . GLU B 1 402 ? -14.837 48.380 71.698 1.00 45.30 390 GLU B C 1
ATOM 5985 O O . GLU B 1 402 ? -14.488 48.758 72.810 1.00 45.05 390 GLU B O 1
ATOM 5991 N N . GLY B 1 403 ? -13.991 48.144 70.709 1.00 46.26 391 GLY B N 1
ATOM 5992 C CA . GLY B 1 403 ? -12.554 48.241 70.895 1.00 46.13 391 GLY B CA 1
ATOM 5993 C C . GLY B 1 403 ? -11.995 47.106 71.714 1.00 46.60 391 GLY B C 1
ATOM 5994 O O . GLY B 1 403 ? -10.949 47.260 72.324 1.00 48.20 391 GLY B O 1
ATOM 5995 N N . LYS B 1 404 ? -12.689 45.970 71.723 1.00 46.82 392 LYS B N 1
ATOM 5996 C CA . LYS B 1 404 ? -12.334 44.843 72.593 1.00 47.16 392 LYS B CA 1
ATOM 5997 C C . LYS B 1 404 ? -11.002 44.251 72.189 1.00 45.20 392 LYS B C 1
ATOM 5998 O O . LYS B 1 404 ? -10.858 43.721 71.104 1.00 44.57 392 LYS B O 1
ATOM 6004 N N . THR B 1 405 ? -10.045 44.321 73.103 1.00 44.99 393 THR B N 1
ATOM 6005 C CA . THR B 1 405 ? -8.642 44.086 72.793 1.00 45.09 393 THR B CA 1
ATOM 6006 C C . THR B 1 405 ? -8.099 42.860 73.516 1.00 43.37 393 THR B C 1
ATOM 6007 O O . THR B 1 405 ? -8.123 42.795 74.761 1.00 42.80 393 THR B O 1
ATOM 6011 N N . TYR B 1 406 ? -7.618 41.889 72.755 1.00 39.30 394 TYR B N 1
ATOM 6012 C CA . TYR B 1 406 ? -7.107 40.700 73.347 1.00 41.87 394 TYR B CA 1
ATOM 6013 C C . TYR B 1 406 ? -6.064 39.963 72.535 1.00 41.80 394 TYR B C 1
ATOM 6014 O O . TYR B 1 406 ? -5.964 40.140 71.312 1.00 44.84 394 TYR B O 1
ATOM 6023 N N . ARG B 1 407 ? -5.298 39.125 73.239 1.00 41.32 395 ARG B N 1
ATOM 6024 C CA . ARG B 1 407 ? -4.280 38.244 72.641 1.00 39.26 395 ARG B CA 1
ATOM 6025 C C . ARG B 1 407 ? -4.880 36.880 72.367 1.00 40.53 395 ARG B C 1
ATOM 6026 O O . ARG B 1 407 ? -5.431 36.249 73.261 1.00 41.54 395 ARG B O 1
ATOM 6034 N N . ARG B 1 408 ? -4.746 36.426 71.136 1.00 43.04 396 ARG B N 1
ATOM 6035 C CA . ARG B 1 408 ? -5.168 35.080 70.743 1.00 44.85 396 ARG B CA 1
ATOM 6036 C C . ARG B 1 408 ? -4.023 34.087 70.938 1.00 43.56 396 ARG B C 1
ATOM 6037 O O . ARG B 1 408 ? -4.165 32.890 70.733 1.00 42.05 396 ARG B O 1
ATOM 6045 N N . ASP B 1 409 ? -2.914 34.657 71.390 1.00 43.63 397 ASP B N 1
ATOM 6046 C CA . ASP B 1 409 ? -1.663 34.023 71.822 1.00 45.69 397 ASP B CA 1
ATOM 6047 C C . ASP B 1 409 ? -1.738 33.047 72.974 1.00 45.75 397 ASP B C 1
ATOM 6048 O O . ASP B 1 409 ? -0.906 32.178 73.112 1.00 45.81 397 ASP B O 1
ATOM 6053 N N . ILE B 1 410 ? -2.691 33.239 73.863 1.00 47.45 398 ILE B N 1
ATOM 6054 C CA . ILE B 1 410 ? -2.531 32.716 75.221 1.00 49.34 398 ILE B CA 1
ATOM 6055 C C . ILE B 1 410 ? -2.516 31.173 75.236 1.00 49.74 398 ILE B C 1
ATOM 6056 O O . ILE B 1 410 ? -3.332 30.516 74.562 1.00 50.89 398 ILE B O 1
ATOM 6061 N N . ALA B 1 411 ? -1.530 30.620 75.956 1.00 49.10 399 ALA B N 1
ATOM 6062 C CA . ALA B 1 411 ? -1.475 29.198 76.309 1.00 47.34 399 ALA B CA 1
ATOM 6063 C C . ALA B 1 411 ? -1.516 28.241 75.109 1.00 46.03 399 ALA B C 1
ATOM 6064 O O . ALA B 1 411 ? -1.011 28.558 74.039 1.00 46.33 399 ALA B O 1
#

Nearest PDB structures (foldseek):
  1vkz-assembly2_B  TM=1.002E+00  e=1.931E-83  Thermotoga maritima
  2yw2-assembly1_A  TM=9.152E-01  e=1.739E-40  Aquifex aeolicus
  2xd4-assembly1_A  TM=9.055E-01  e=4.010E-35  Bacillus subtilis
  3lp8-assembly1_A  TM=9.126E-01  e=8.394E-34  Ehrlichia chaffeensis str. Arkansas
  4wd3-assembly1_B  TM=5.463E-01  e=5.800E-14  Bacillus subtilis subsp. subtilis

Solvent-accessible surface area: 33765 Å² total

InterPro domains:
  IPR000115 Phosphoribosylglycinamide synthetase [MF_00138] (4-400)
  IPR000115 Phosphoribosylglycinamide synthetase [PTHR43472] (3-399)
  IPR000115 Phosphoribosylglycinamide synthetase [TIGR00877] (5-399)
  IPR011054 Rudiment single hybrid motif [SSF51246] (315-399)
  IPR011761 ATP-grasp fold [PS50975] (99-303)
  IPR013815 ATP-grasp fold, subdomain 1 [G3DSA:3.30.1490.20] (111-180)
  IPR016185 Pre-ATP-grasp domain superfamily [SSF52440] (5-93)
  IPR020559 Phosphoribosylglycinamide synthetase, conserved site [PS00184] (277-284)
  IPR020560 Phosphoribosylglycinamide synthetase, C-domain [PF02843] (316-399)
  IPR020560 Phosphoribosylglycinamide synthetase, C-domain [SM01210] (315-400)
  IPR020561 Phosphoribosylglycinamide synthetase, ATP-grasp (A) domain [PF01071] (93-283)
  IPR020562 Phosphoribosylglycinamide synthetase, N-terminal [PF02844] (5-92)
  IPR037123 Phosphoribosylglycinamide synthetase, C-domain superfamily [G3DSA:3.90.600.10] (315-399)

Radius of gyration: 30.9 Å; Cα contacts (8 Å, |Δi|>4): 1854; chains: 2; bounding box: 81×46×86 Å

Sequence (768 aa):
VRVHILGSGGREHAIGWAFAKQGYEVHFYPGNAGTKRDGTNHPYEGEKTLKAIPEEDIVIPGSEEFLVERSNVFGPVKEVARLEGSKVYAKRFKKYGIRTARFEVAETPEELREKIKKFSPPYVIKADGLARGKGVLILDSKEETIEKGSKLIIGELIKGVKGPVVIDEFLAGNELSAAVVNGRNFVILPFVRDYKRLDGDRGPNTGGGSWGPVEIPSDTIKKIEELFDKTLWGVEKEGYAYRGFLYLGLLHDGDPYILEYNVRLGDPETEVIVTLNPEGFVNAVLEGYRGGKEPVEPRGFAVDVVLAARGYPDAPEKGKEITLPEEGLIFFAGVAEKDGKLVTNGGRVLHCGTGETKEEARRKAYELAEKVHFEGKTYRRDIAVRVHILGSGGREHAIGWAFAKQGYEVHFYPGNAGTKRDGTNHPYEGEKTLKAIPEEDIVIPGSEEFLVERSNVFGPVKEVARLEGSKVYAKRFKKYGIRTARFEVAETPEELREKIKKFSPPYVIKADGLARGKGVLILDSKEETIEKGSKLIIGELIKGVKGPVVIDEFLAGNELSAAVVNGRNFVILPFVRDYKRLDGDRGPNTGGGSWGPVEIPSDTIKKIEELFDKTLWGVEKEGYAYRGFLYLGLLHDGDPYILEYNVRLGDPETEVIVTLNPEGFVNAVLEGYRGGKEPVEPRGFAVDVVLAARGYPDAPEKGKEITLPEEGLIFFAGVAEKDGKLVTNGGRVLHCGTGETKEEARRKAYELAEKVHFEGKTYRRDIA

B-factor: mean 47.11, std 6.88, range [26.71, 79.3]

Secondary structure (DSSP, 8-state):
-EEEEEE-SHHHHHHHHHHHHTT-EEEEEE--TTGGGTSEE----THHHHHTS-SS-EE--SSGGGT---TTBSS--HHHHHHHH-HHHHHH--TT------EEEESSHHHHHHHHTTS-SSEEEEESS--SS--EEEESSHHHHHHHHHHHHHTSSSTT--S-EEEEE---S---B--EEETTEEEPPPP-EE--B---S-S-B----EEEPPP--HHHHHHHHHHHHHHHHHHHHTT---EEE-EEE--BTTB----EEESS--TTHHHHHHHH-HHHHHHHHHHHHHT--------SEEEEPEEE-TTTTTS-----B-B--SS---EESSEEEETTEEEE-SSEEEE--EESSHHHHHHHHHHHHHH-B-TT-B--TT--/-EEEEEESSHHHHHHHHHHHHTT-EEEEEE--TTGGGTSEE----THHHHHSS-SS-EE--SSGGGT---TTBSS--HHHHHHHH-HHHHHH--TT------EEEESSHHHHHHHHTTS-SSEEEEESS--SS--EEEES-HHHHHHHHHHHHHTSSSTT--S-EEEEE---S---B--EEETTEEEPPPP-EE--B---S-S-B----EEEPPP--HHHHHHHHHHHHHHHHHHHHTT---EEE-EEE--BTTB----EEESS--TTHHHHHHHH-HHHHHHHHHHHHHT--------SEEEEPEEE-TTTTTS----PBPB--SS---EE-SEEEETTEEEE-SSEEEE--EESSHHHHHHHHHHHHHH-B-TT-B--TT--

CATH classification: 3.40.50.20 (+3 more: 3.30.1490.20, 3.30.470.20, 3.90.600.10)

Organism: Thermotoga maritima (strain ATCC 43589 / DSM 3109 / JCM 10099 / NBRC 100826 / MSB8) (NCBI:txid243274)

Foldseek 3Di:
DEEEEEAAALLRLLLLQLCLVVPHAYEYAQYAPVSVVRHHGDHDDQPVNVVPDDQDAYEYDDVNQCPPPVLRYQFFHNVLQLLFAFVVVVVVLCVLPFFAFDKDKDFALVVLVVVVVVADQQKWKAFGGCLVPPGIDTGRDSVVCSVLNNCQQPCNNRNPTHGMIIIGHDFDDDKFKWFAFWQQDTAIFFTKDWQQALAVRDHDGALTKIKDRDDDDPLAVVLVVVSSNSSSVSCVVVVTGTGHDKMFTWAHPRHIHGPGIHGYDGVPVSSFRCVQPSPQVVVSNVCSSVVHDDYRDGDFMAIKWWKFAQPPPPRGDWFWFKDADPDFDKRAGQWHADPNTIMGGHGTGMIGAGDNHPVRNLCRRVVRLVRMDTPRTGTDNNTD/DEEEEEAAFLLSLLLLQLCLVVPHAYEYAQYAPVSVVRHHGDHDDQCVNVVPDDQDAYEYDDVNQCPPPPLRYQFFHNVLQLLFAFVPVVVVLCVLPFFAFDKDKAFALVSLVVVVVVADQQKWKAFGGDLVPPGIDTGRDSVVCSVLVRCQQPCNNRNPTHGMIIIGHDFDDDKFKWFAFWQQDTAIFATKDWQQALAVRDHDGALTKIKDRDDDDVLAVVLVVVSSNSSSVSQVVVPTGTGHDKMFTWAHPRHIHGPGIHGYDGVPVSSHRCVQPSPQVVVSNVCSSVVHHDYRDGHFMAIWWWWFAQPPPPDGDWFWFKDADPDFDKRAGQWHDDPNTIIGGHGTGMIGAGDNHPVRNLCRRVVRVVRMDTPRTGTDNNTD